Protein AF-A0A954PTA5-F1 (afdb_monomer)

Secondary structure (DSSP, 8-state):
-EEEEEE-SSS-EEEEEEE-STT-EEEEEEE-TTS---EEEEEE-TTS-EEEEEE--------TTS-------EEEEE-SSSEEEEEEEEESSSSPEEEEEEEEETT------SS---TT--SEEE-S-EEEE-SSTT-EEE-TTTS-SEEE-TT-EEEEEEEEEE--B-SB-SSEEE-TT-EEEEEEEEEES-EEEE-SSEEESSEEEEES-EEES-EEEEE-SSEEE-TT-EEEEES-EEES-EESSSB-SSEEESSEEEEES-EEE----TT-EEEEE-SSEEEEES-EEES--SSEEEEE-TT-EEEEES-EEES--SSEEEEESSEEEEES-EEES-SSEEEEESS-EEEE-S--EES-B-HHHHTTS-TT-EE-TTGGGGBPPSB--SSSS-B-PBPTT-TTTTTS----TT------S--------SS---------S-------S-S-EEEEEEE--SS-EEEEEEE-STTEEEEEEEEE--TTS----EEEEEEETT--EEEEESS-SSSSSS-SSTTS-EEEEEE-SEEEEEEEEE--S---SSS---BPPPTT-EEEEEEEEE---S-S-----TTS-PPP----------S-TT------EEEEEE-B--SSSSSS--TT--B-TT-EEEEESSSSSS--TT--EEEPPPP-TTSTTS--TTEEEEEEEPSS--EEEE---TT------S--------B-TTSPBPSS-EEEEEE-TTS-EEEEEEESSTTS-EEEEEEEETTTTEEEEPP--TTEEEEB---EE-TTS-EE--BPPPEE-TTS-EEEEEEEEPTT--PPPEEEEEETTTTEEEE-S--TT-PPPSS-EEEEEE-TTSSEEEEEE--TTSSTT--S-S-EEEEEETTT--EEE--B--TTS---EEEP-S---SGGGPEE-TTS--B-S--TTSTTTTTS-EEEEEEE--SS-EEEEEEE-SSSEEEEEEE---B-SSSSSB--EEEEEE-TTS-EEEEES---BTBTT-SSTT--EEEEEE-S-EEEEEEEEE--S---SSS--SBPPPTT-EEEEEEEETTPPPPBPSS-EEEEEE-TTS-EEEEEE--TTSSTT--S-S-EEEEEE--TTTTTTT--SEEE--S---STTSPEE-TTS--B-S--SSSTTTTTS-EEEEEEE--SS-EEEEEEE-STT-EEEEEE---B-TTS-S---EEEEEE-TTS-EEEEE----TT---TT-SSTTS--EEEE-SS-EEEEEEEEE--TT--SSS--SBPPPTT-EEEEEEEETT------

Mean predicted aligned error: 24.91 Å

Nearest PDB structures (foldseek):
  8iqe-assembly1_D  TM=3.458E-01  e=1.917E-04  Klebsiella phage VLC6
  7xyc-assembly1_A  TM=2.917E-01  e=2.002E-04  Klebsiella phage Kp7
  8iqe-assembly1_A  TM=2.679E-01  e=1.199E-03  Klebsiella phage VLC6
  7a02-assembly1_A  TM=4.044E-01  e=1.818E-01  Bacillus cereus
  7uab-assembly1_A  TM=1.790E-01  e=2.781E-02  Homo sapiens

Foldseek 3Di:
DKDKDKDPPQDKDKDKDFFAFQFKKKKKWKAQPPDQFWKKKWKADPVRHTDDMFTDDPDDDDDPDDDDDRDTTMDIDGHRGGGMMMIIIGHDPPDIGIIMMDMDIPPDDDDDDPDDDPPPAPEAEFPAEDADEDPAQVAEQAPLLPAEHEEFDAHGEYEYYHYEFENAHEAFARHYEYAANGEYEAENYEQEHAEHQYAQHYEFLYEYAHYLYEQEHGEHAHAAQHYEAAQNYDYHAELYEYEQAYYNHAHASHYEHAHHEEHELYEYEHAADAAHENYEFEHEEYEYYNYEYEHHHHQHDYEYADNYEYEYELYEAEHYAHQEPYEYLEEYEYFLYEQAHYNHAPYHYPNYYYAYPALYEGAHHDPVVVVRYDPLYHHHVCLNVQWAPFDPQPGSHTHIDGHPPRCSAQSGDQCPPHDDDDDDDDDDDDDDDQDDDDDDDDDPDDDDDDDDDAFRKDKDKDFFAQAKDKDKDFDQAFFKKKKKKKEWDCPPPDDFQKKKFKAFPVRHTQDIWRFDPDPDDPYPDGRITMDIGTGGGHMMMMIMFTADPDDDDDDDGGTTDYGGTMMMMMMTIDDPPDDDDDDDPSPPDDDDDPPPPPPDDDDDPDDDDDDWDKDKDFAWDPPPLPPDQDPVIFTAFFWKKWWPAPPPQDDDDPIDIDTQDAADVVCVVDGSRGMDMGTRDDPDDIDMHTDDDPPDDDSDDDDDPDDDPQADQVRHHDPWDKDQWEAAQVRQKIKIWTAPDPQQAFIWIWIAGNVVRGIDTQDDPVQKGFGWDGFDQPPVRDTDGDGFHKYAANVRQKIKGWMAGDPPDRGAIWIWIAGNVVRDIDTLQAAPVRDDFPWHKGHWYAANNRQKIKTKILGQRNYPQRDQSAIFIWMAGPPPSDIDTPQFADQAADAFEAEADPPQQDPVSAAECLQTFWHLHDDQQDPCSVQWTKHKYKDFFAQGKHKHKYWDDFFQKKKKKKWAAKAQPPDPDHFQKKKWKAFPVRHTDDIWRADDVPPGRHPDRSMTMDIDTHRGTDMMMMIMFGADPDDDDDDDGGTTRYGGIIIMMMMTIHPRDGHGFNHHKHDWDAYNVRQKIKIWTQGQRSHPPRNDSHIDIDMDRCPVVVVCSPDPQADEADPPQQDPVNAAECLPGAWDADDDPQDDNSNAWTKGKHKDAFAQGKHKHKYWAADFQKKKKKKWAAWAAQVRDSQQQKKKFKADPVGDTPDIWRLPDQPDDDPRYPGSRMTMDMDTHRDTDMMMMIMFGDDPDDDPDDDHGGTRHGGIIIMMMMTIHPRDHDDD

Solvent-accessible surface area (backbone atoms only — not comparable to full-atom values): 69749 Å² total; per-residue (Å²): 93,75,44,81,48,73,42,79,86,83,67,67,53,77,45,80,45,78,35,87,50,56,64,35,43,37,40,39,38,42,45,49,76,99,50,96,72,62,36,29,40,37,35,26,41,73,85,69,46,84,72,52,70,26,64,48,74,98,71,88,81,95,72,100,82,72,84,89,68,87,69,58,30,56,43,79,45,66,35,87,53,50,46,49,29,38,41,34,49,34,74,73,76,88,68,75,46,59,37,34,43,36,45,47,55,54,92,63,80,86,75,77,76,99,80,83,86,67,94,85,61,83,42,47,76,32,71,44,77,46,77,48,78,40,93,31,64,87,36,69,49,69,32,76,56,73,12,26,39,34,39,28,31,58,77,6,36,42,38,41,31,25,18,23,37,26,24,5,30,34,65,53,3,0,25,34,23,30,32,58,61,6,38,38,40,38,32,42,28,40,31,31,53,6,27,12,33,29,0,0,22,29,17,33,32,12,40,40,39,38,35,56,24,35,36,30,50,7,33,3,49,41,28,1,0,26,32,21,33,32,69,70,12,38,41,38,39,31,26,25,38,38,33,44,17,32,38,75,62,35,40,6,16,37,38,23,38,29,12,41,39,40,40,30,43,20,19,42,32,56,29,68,40,89,71,19,23,31,28,34,40,55,20,62,36,37,41,35,33,52,22,28,39,34,58,26,39,12,41,30,36,33,41,30,35,71,78,9,36,40,38,40,32,49,24,42,39,30,58,23,62,13,55,25,50,31,38,26,35,10,41,40,36,39,25,37,23,38,33,26,52,42,67,36,36,40,42,42,71,73,77,32,53,68,46,44,77,22,21,27,42,32,28,45,62,43,79,77,49,62,77,48,52,32,92,64,40,42,79,38,76,64,53,46,81,23,46,47,72,82,36,80,73,86,55,83,30,50,38,64,50,76,35,92,87,28,70,68,67,62,36,48,64,83,72,57,97,72,80,82,79,86,81,93,83,89,83,91,87,77,67,73,70,98,69,86,86,87,87,88,83,79,88,72,93,74,88,86,73,92,80,83,92,70,61,60,69,50,78,45,82,47,63,24,72,55,48,66,51,76,47,76,49,73,38,92,47,70,60,30,36,34,39,37,38,38,50,68,59,58,91,80,78,64,86,73,40,27,22,41,38,32,21,40,75,85,67,50,80,73,47,73,26,45,56,45,94,57,95,64,80,78,62,95,52,96,41,27,16,42,39,77,49,72,39,56,53,45,49,32,33,40,34,45,28,20,57,55,96,80,79,88,84,88,68,88,80,56,40,42,26,54,61,77,45,46,32,35,41,36,40,33,49,45,77,76,82,71,86,87,84,88,86,66,60,88,75,79,55,87,77,84,74,88,85,71,87,81,88,78,90,83,88,73,98,81,81,83,91,86,84,77,43,68,51,71,52,72,41,62,50,70,84,86,72,81,83,61,91,49,98,87,40,54,43,42,51,72,41,51,36,33,43,36,85,80,75,75,88,62,95,55,100,84,53,60,68,44,56,16,32,59,65,48,84,89,44,80,93,52,84,39,34,6,33,38,69,49,76,75,40,72,94,74,94,75,46,77,46,62,74,84,52,103,87,67,81,84,87,85,87,73,91,73,72,97,75,85,80,74,49,39,78,86,68,44,79,54,96,49,64,66,49,39,75,27,59,13,76,79,68,40,37,38,34,28,29,31,40,75,47,97,74,34,56,37,25,44,46,36,35,34,36,64,87,76,74,45,56,41,79,58,88,72,62,93,66,40,36,27,51,25,55,64,79,54,74,47,99,84,73,52,81,61,81,66,54,62,30,32,23,37,9,30,86,53,44,42,34,32,35,47,33,24,47,51,78,91,49,87,54,58,30,34,35,32,41,37,34,61,87,79,71,42,81,43,78,64,64,50,14,88,87,69,52,82,48,80,28,44,31,45,54,39,34,46,9,36,77,52,52,33,35,36,27,28,29,45,29,50,54,44,44,94,78,49,80,71,71,48,34,33,32,35,41,32,34,64,88,81,68,48,70,46,78,63,62,53,44,60,50,77,76,51,78,18,74,42,75,64,66,85,79,14,66,39,83,95,40,30,39,72,50,68,91,40,54,36,10,38,32,84,44,95,56,43,71,59,20,70,79,26,31,26,33,38,33,49,38,66,23,75,56,45,37,47,22,39,27,42,67,42,88,45,60,70,32,48,33,41,37,40,32,63,48,34,38,63,80,78,62,100,57,71,49,42,25,24,39,38,35,25,43,78,86,68,49,80,75,50,72,31,45,60,36,65,84,79,49,72,42,47,77,44,70,35,19,16,50,46,81,47,72,36,77,56,55,47,51,34,34,42,33,50,31,21,53,66,104,66,92,76,93,82,79,76,86,59,41,44,30,48,69,65,20,35,34,38,38,40,43,28,33,49,87,45,72,65,35,63,49,91,48,41,30,43,77,53,44,62,34,54,84,53,49,35,39,35,32,34,31,39,38,48,64,54,47,99,82,41,75,80,62,51,78,45,81,47,70,46,70,61,40,75,63,70,60,38,77,79,47,73,77,50,44,67,65,63,84,77,14,66,36,89,93,40,33,37,68,54,72,82,44,82,23,39,67,43,89,44,99,69,46,74,62,17,70,80,26,32,27,38,34,30,41,40,65,22,73,57,44,36,48,22,38,24,41,69,41,80,48,59,62,28,47,34,42,37,37,33,72,50,34,27,32,74,83,75,43,84,72,33,44,26,22,41,39,34,25,43,79,85,71,48,78,76,48,71,34,53,49,88,44,77,84,56,71,59,97,59,49,82,45,38,42,36,21,58,44,76,47,68,36,77,61,53,46,52,35,32,43,32,50,29,19,58,41,103,80,62,70,96,84,65,91,52,48,42,43,29,44,74,56,20,37,35,31,44,34,44,29,33,49,84,47,86,59,64,87,129

Radius of gyration: 40.6 Å; Cα contacts (8 Å, |Δi|>4): 3320; chains: 1; bounding box: 103×87×108 Å

pLDDT: mean 70.75, std 19.01, range [20.3, 97.56]

Sequence (1280 aa):
MSVNGTNDDGTSDFYSVEVNNAGDRGIFDVDFGSKAQEAELVLYDPNGNFVASHRDTSDGGEDPGSAKRSRDPYLDVLFPTSGIFVVEVRRTNGHPLKYRLNVSIENHSIAPGQATNDYSSGDLDIRKTITIVGAGPDTIIDAKQIDRVFDVHPGAWLDLNNLTVTGGFAAQGGGIQVRPGGTAYVRRVQLEENFANEGGGIGNEGSISVYDSAIEQNTAFGKGGAVFDSASGFTSVYRTLIDSNRTDNQFASAIRSEGWMYVFDSTITGHNQSAGVTMVEVGNFMSLRGTTISENGDNQLVEIEPGALIEVINSTIAHNTSIDAFKSFGEMRIGDSLIVGNNGSDITLAGGTLFSWGHNLLSSVSASVQSMLDPSDRIQSNAIAFLAPLADNGGPTMTLLPLDGSLAIDGGRVSGGRISEVEPNNSRLNAQSLEESPWLGQIDNTPNVPFSSSRPHVTVQGRGDGTFDYYRFTNSYDNNVFLFDIDVDRSNGNYFDSQLFVFDQFGSLIAENDDSPVADEGSTATLDSYLEVTLAAGDYVVAVGQYSSQASNGELVGAPPRAGIEYTLHVVAELHDSVWGFGGDQRGFIRPQDGDGDGVSVSDIGAIEKTNGSIEGILYLDLDQDRVRDPNEPGIEGRTVYLDRNQNGEYDLGETFVTTSGDDPSTADFIETGRYRFDGITPGTVSVSQVLTNQFVATETGFGGLERSSLREDGSESSFGSFGPSLSGDGRFVVYAQFRNAEGSEVQYLLKDRQRDVIQLLPVPEGETGVGDGTQISGDGSTLIIGEAPSISDDGNLVTYVTRPIAPAVGVADIYLYNRSKKSLTKVSVPINGTEANGDSSEPQISADGNYITFTSDASDLVSSDFNGASDVFRYEVATGALELVSVSNPAVLGGILADVEPNNTISLAQQTDNVQWSLASDGDITDSTSIPHLTVQGTGDGTFDYYAFTVSGANVRGIFDIDYGYTGVFPGSFDTELFLYDQTGTLLDLNDDAVAGDAGSDSSLDSFIDYLFTSPGTYVVAVGRFDSFPSQGGVSGNAPDYGDTYVLHLSVEGHSLSQINPASYHPSISGDGSVITFASLSSNLIENDTNGLEDVFYVALTEQEQQANFVFNHFEREPNDGLSHSQNIDVGRWSLGPSFDITESDVLPHLSVEGSGDGTFDYYSFTVANPNSRGIFDIDYGVDLLGNRYLDTELFLYDSFGSVLAQNDDSNPWVVENGSTSGLESYLEYTFTDPGTYTIAVGRFNSTGQFGGVSGNPPQPGDFYVLQVSIEGHSYSTS

Structure (mmCIF, N/CA/C/O backbone):
data_AF-A0A954PTA5-F1
#
_entry.id   AF-A0A954PTA5-F1
#
loop_
_atom_site.group_PDB
_atom_site.id
_atom_site.type_symbol
_atom_site.label_atom_id
_atom_site.label_alt_id
_atom_site.label_comp_id
_atom_site.label_asym_id
_atom_site.label_entity_id
_atom_site.label_seq_id
_atom_site.pdbx_PDB_ins_code
_atom_site.Cartn_x
_atom_site.Cartn_y
_atom_site.Cartn_z
_atom_site.occupancy
_atom_site.B_iso_or_equiv
_atom_site.auth_seq_id
_atom_site.auth_comp_id
_atom_site.auth_asym_id
_atom_site.auth_atom_id
_atom_site.pdbx_PDB_model_num
ATOM 1 N N . MET A 1 1 ? 17.386 9.111 -38.203 1.00 70.38 1 MET A N 1
ATOM 2 C CA . MET A 1 1 ? 15.907 9.186 -38.248 1.00 70.38 1 MET A CA 1
ATOM 3 C C . MET A 1 1 ? 15.409 8.140 -39.231 1.00 70.38 1 MET A C 1
ATOM 5 O O . MET A 1 1 ? 16.063 7.957 -40.251 1.00 70.38 1 MET A O 1
ATOM 9 N N . SER A 1 2 ? 14.284 7.485 -38.947 1.00 74.62 2 SER A N 1
ATOM 10 C CA . SER A 1 2 ? 13.654 6.533 -39.869 1.00 74.62 2 SER A CA 1
ATOM 11 C C . SER A 1 2 ? 12.187 6.899 -40.067 1.00 74.62 2 SER A C 1
ATOM 13 O O . SER A 1 2 ? 11.492 7.174 -39.092 1.00 74.62 2 SER A O 1
ATOM 15 N N . VAL A 1 3 ? 11.721 6.917 -41.315 1.00 76.94 3 VAL A N 1
ATOM 16 C CA . VAL A 1 3 ? 10.336 7.256 -41.665 1.00 76.94 3 VAL A CA 1
ATOM 17 C C . VAL A 1 3 ? 9.740 6.124 -42.486 1.00 76.94 3 VAL A C 1
ATOM 19 O O . VAL A 1 3 ? 10.295 5.744 -43.515 1.00 76.94 3 VAL A O 1
ATOM 22 N N . ASN A 1 4 ? 8.607 5.586 -42.038 1.00 82.06 4 ASN A N 1
ATOM 23 C CA . ASN A 1 4 ? 7.851 4.616 -42.823 1.00 82.06 4 ASN A CA 1
ATOM 24 C C . ASN A 1 4 ? 7.008 5.365 -43.864 1.00 82.06 4 ASN A C 1
ATOM 26 O O . ASN A 1 4 ? 6.295 6.310 -43.523 1.00 82.06 4 ASN A O 1
ATOM 30 N N . GLY A 1 5 ? 7.098 4.947 -45.122 1.00 76.00 5 GLY A N 1
ATOM 31 C CA . GLY A 1 5 ? 6.335 5.492 -46.239 1.00 76.00 5 GLY A CA 1
ATOM 32 C C . GLY A 1 5 ? 5.486 4.417 -46.906 1.00 76.00 5 GLY A C 1
ATOM 33 O O . GLY A 1 5 ? 5.889 3.254 -47.015 1.00 76.00 5 GLY A O 1
ATOM 34 N N . THR A 1 6 ? 4.299 4.815 -47.355 1.00 72.75 6 THR A N 1
ATOM 35 C CA . THR A 1 6 ? 3.421 3.985 -48.180 1.00 72.75 6 THR A CA 1
ATOM 36 C C . THR A 1 6 ? 3.022 4.778 -49.400 1.00 72.75 6 THR A C 1
ATOM 38 O O . THR A 1 6 ? 2.297 5.767 -49.302 1.00 72.75 6 THR A O 1
ATOM 41 N N . ASN A 1 7 ? 3.463 4.313 -50.554 1.00 65.75 7 ASN A N 1
ATOM 42 C CA . ASN A 1 7 ? 3.096 4.921 -51.806 1.00 65.75 7 ASN A CA 1
ATOM 43 C C . ASN A 1 7 ? 1.952 4.091 -52.396 1.00 65.75 7 ASN A C 1
ATOM 45 O O . ASN A 1 7 ? 2.160 3.180 -53.210 1.00 65.75 7 ASN A O 1
ATOM 49 N N . ASP A 1 8 ? 0.722 4.419 -52.004 1.00 63.78 8 ASP A N 1
ATOM 50 C CA . ASP A 1 8 ? -0.487 3.670 -52.379 1.00 63.78 8 ASP A CA 1
ATOM 51 C C . ASP A 1 8 ? -1.289 4.348 -53.512 1.00 63.78 8 ASP A C 1
ATOM 53 O O . ASP A 1 8 ? -2.107 3.700 -54.165 1.00 63.78 8 ASP A O 1
ATOM 57 N N . ASP A 1 9 ? -1.011 5.621 -53.822 1.00 61.19 9 ASP A N 1
ATOM 58 C CA . ASP A 1 9 ? -1.823 6.469 -54.720 1.00 61.19 9 ASP A CA 1
ATOM 59 C C . ASP A 1 9 ? -1.279 6.649 -56.158 1.00 61.19 9 ASP A C 1
ATOM 61 O O . ASP A 1 9 ? -1.906 7.279 -57.011 1.00 61.19 9 ASP A O 1
ATOM 65 N N . GLY A 1 10 ? -0.118 6.071 -56.453 1.00 58.75 10 GLY A N 1
ATOM 66 C CA . GLY A 1 10 ? 0.578 6.153 -57.738 1.00 58.75 10 GLY A CA 1
ATOM 67 C C . GLY A 1 10 ? 1.592 7.297 -57.879 1.00 58.75 10 GLY A C 1
ATOM 68 O O . GLY A 1 10 ? 2.151 7.429 -58.969 1.00 58.75 10 GLY A O 1
ATOM 69 N N . THR A 1 11 ? 1.845 8.113 -56.847 1.00 66.62 11 THR A N 1
ATOM 70 C CA . THR A 1 11 ? 2.705 9.315 -56.936 1.00 66.62 11 THR A CA 1
ATOM 71 C C . THR A 1 11 ? 4.119 9.109 -56.356 1.00 66.62 11 THR A C 1
ATOM 73 O O . THR A 1 11 ? 4.508 7.972 -56.104 1.00 66.62 11 THR A O 1
ATOM 76 N N . SER A 1 12 ? 4.960 10.152 -56.279 1.00 77.94 12 SER A N 1
ATOM 77 C CA . SER A 1 12 ? 6.256 10.119 -55.566 1.00 77.94 12 SER A CA 1
ATOM 78 C C . SER A 1 12 ? 6.058 10.680 -54.162 1.00 77.94 12 SER A C 1
ATOM 80 O O . SER A 1 12 ? 5.347 11.673 -54.008 1.00 77.94 12 SER A O 1
ATOM 82 N N . ASP A 1 13 ? 6.756 10.122 -53.179 1.00 81.75 13 ASP A N 1
ATOM 83 C CA . ASP A 1 13 ? 6.787 10.686 -51.831 1.00 81.75 13 ASP A CA 1
ATOM 84 C C . ASP A 1 13 ? 7.953 11.667 -51.704 1.00 81.75 13 ASP A C 1
ATOM 86 O O . ASP A 1 13 ? 9.068 11.397 -52.165 1.00 81.75 13 ASP A O 1
ATOM 90 N N . PHE A 1 14 ? 7.696 12.814 -51.077 1.00 85.25 14 PHE A N 1
ATOM 91 C CA . PHE A 1 14 ? 8.678 13.877 -50.889 1.00 85.25 14 PHE A CA 1
ATOM 92 C C . PHE A 1 14 ? 8.888 14.147 -49.402 1.00 85.25 14 PHE A C 1
ATOM 94 O O . PHE A 1 14 ? 7.934 14.379 -48.662 1.00 85.25 14 PHE A O 1
ATOM 101 N N . TYR A 1 15 ? 10.149 14.192 -48.989 1.00 86.12 15 TYR A N 1
ATOM 102 C CA . TYR A 1 15 ? 10.576 14.497 -47.630 1.00 86.12 15 TYR A CA 1
ATOM 103 C C . TYR A 1 15 ? 11.504 15.703 -47.649 1.00 86.12 15 TYR A C 1
ATOM 105 O O . TYR A 1 15 ? 12.360 15.818 -48.520 1.00 86.12 15 TYR A O 1
ATOM 113 N N . SER A 1 16 ? 11.360 16.607 -46.690 1.00 83.81 16 SER A N 1
ATOM 114 C CA . SER A 1 16 ? 12.280 17.730 -46.514 1.00 83.81 16 SER A CA 1
ATOM 115 C C . SER A 1 16 ? 13.275 17.436 -45.402 1.00 83.81 16 SER A C 1
ATOM 117 O O . SER A 1 16 ? 12.890 16.938 -44.347 1.00 83.81 16 SER A O 1
ATOM 119 N N . VAL A 1 17 ? 14.531 17.803 -45.618 1.00 81.75 17 VAL A N 1
ATOM 120 C CA . VAL A 1 17 ? 15.621 17.644 -44.661 1.00 81.75 17 VAL A CA 1
ATOM 121 C C . VAL A 1 17 ? 16.366 18.964 -44.544 1.00 81.75 17 VAL A C 1
ATOM 123 O O . VAL A 1 17 ? 16.891 19.474 -45.531 1.00 81.75 17 VAL A O 1
ATOM 126 N N . GLU A 1 18 ? 16.396 19.535 -43.346 1.00 84.44 18 GLU A N 1
ATOM 127 C CA . GLU A 1 18 ? 17.183 20.733 -43.068 1.00 84.44 18 GLU A CA 1
ATOM 128 C C . GLU A 1 18 ? 18.650 20.356 -42.848 1.00 84.44 18 GLU A C 1
ATOM 130 O O . GLU A 1 18 ? 18.962 19.367 -42.197 1.00 84.44 18 GLU A O 1
ATOM 135 N N . VAL A 1 19 ? 19.567 21.120 -43.436 1.00 81.19 19 VAL A N 1
ATOM 136 C CA . VAL A 1 19 ? 21.009 20.936 -43.256 1.00 81.19 19 VAL A CA 1
ATOM 137 C C . VAL A 1 19 ? 21.592 22.240 -42.742 1.00 81.19 19 VAL A C 1
ATOM 139 O O . VAL A 1 19 ? 21.547 23.264 -43.429 1.00 81.19 19 VAL A O 1
ATOM 142 N N . ASN A 1 20 ? 22.154 22.203 -41.536 1.00 77.38 20 ASN A N 1
ATOM 143 C CA . ASN A 1 20 ? 22.591 23.407 -40.831 1.00 77.38 20 ASN A CA 1
ATOM 144 C C . ASN A 1 20 ? 23.914 23.967 -41.366 1.00 77.38 20 ASN A C 1
ATOM 146 O O . ASN A 1 20 ? 24.062 25.189 -41.439 1.00 77.38 20 ASN A O 1
ATOM 150 N N . ASN A 1 21 ? 24.852 23.113 -41.802 1.00 76.75 21 ASN A N 1
ATOM 151 C CA . ASN A 1 21 ? 26.148 23.558 -42.314 1.00 76.75 21 ASN A CA 1
ATOM 152 C C . ASN A 1 21 ? 26.451 23.009 -43.712 1.00 76.75 21 ASN A C 1
ATOM 154 O O . ASN A 1 21 ? 26.214 21.850 -44.040 1.00 76.75 21 ASN A O 1
ATOM 158 N N . ALA A 1 22 ? 27.041 23.862 -44.549 1.00 80.38 22 ALA A N 1
ATOM 159 C CA . ALA A 1 22 ? 27.621 23.424 -45.811 1.00 80.38 22 ALA A CA 1
ATOM 160 C C . ALA A 1 22 ? 28.851 22.541 -45.536 1.00 80.38 22 ALA A C 1
ATOM 162 O O . ALA A 1 22 ? 29.755 22.951 -44.809 1.00 80.38 22 ALA A O 1
ATOM 163 N N . GLY A 1 23 ? 28.910 21.370 -46.164 1.00 79.00 23 GLY A N 1
ATOM 164 C CA . GLY A 1 23 ? 29.984 20.389 -46.026 1.00 79.00 23 GLY A CA 1
ATOM 165 C C . GLY A 1 23 ? 29.655 19.201 -45.122 1.00 79.00 23 GLY A C 1
ATOM 166 O O . GLY A 1 23 ? 30.446 18.262 -45.110 1.00 79.00 23 GLY A O 1
ATOM 167 N N . ASP A 1 24 ? 28.514 19.209 -44.424 1.00 84.12 24 ASP A N 1
ATOM 168 C CA . ASP A 1 24 ? 28.053 18.048 -43.654 1.00 84.12 24 ASP A CA 1
ATOM 169 C C . ASP A 1 24 ? 27.758 16.868 -44.595 1.00 84.12 24 ASP A C 1
ATOM 171 O O . ASP A 1 24 ? 27.324 17.046 -45.743 1.00 84.12 24 ASP A O 1
ATOM 175 N N . ARG A 1 25 ? 28.019 15.646 -44.125 1.00 84.31 25 ARG A N 1
ATOM 176 C CA . ARG A 1 25 ? 27.744 14.417 -44.873 1.00 84.31 25 ARG A CA 1
ATOM 177 C C . ARG A 1 25 ? 26.356 13.890 -44.528 1.00 84.31 25 ARG A C 1
ATOM 179 O O . ARG A 1 25 ? 26.023 13.759 -43.356 1.00 84.31 25 ARG A O 1
ATOM 186 N N . GLY A 1 26 ? 25.561 13.567 -45.540 1.00 84.12 26 GLY A N 1
ATOM 187 C CA . GLY A 1 26 ? 24.250 12.939 -45.415 1.00 84.12 26 GLY A CA 1
ATOM 188 C C . GLY A 1 26 ? 24.236 11.550 -46.037 1.00 84.12 26 GLY A C 1
ATOM 189 O O . GLY A 1 26 ? 24.679 11.374 -47.170 1.00 84.12 26 GLY A O 1
ATOM 190 N N . ILE A 1 27 ? 23.693 10.583 -45.306 1.00 84.69 27 ILE A N 1
ATOM 191 C CA . ILE A 1 27 ? 23.428 9.222 -45.753 1.00 84.69 27 ILE A CA 1
ATOM 192 C C . ILE A 1 27 ? 21.915 9.009 -45.780 1.00 84.69 27 ILE A C 1
ATOM 194 O O . ILE A 1 27 ? 21.224 9.263 -44.792 1.00 84.69 27 ILE A O 1
ATOM 198 N N . PHE A 1 28 ? 21.414 8.520 -46.907 1.00 85.81 28 PHE A N 1
ATOM 199 C CA . PHE A 1 28 ? 20.013 8.204 -47.131 1.00 85.81 28 PHE A CA 1
ATOM 200 C C . PHE A 1 28 ? 19.897 6.783 -47.667 1.00 85.81 28 PHE A C 1
ATOM 202 O O . PHE A 1 28 ? 20.555 6.441 -48.646 1.00 85.81 28 PHE A O 1
ATOM 209 N N . ASP A 1 29 ? 19.056 5.975 -47.043 1.00 83.75 29 ASP A N 1
ATOM 210 C CA . ASP A 1 29 ? 18.914 4.555 -47.347 1.00 83.75 29 ASP A CA 1
ATOM 211 C C . ASP A 1 29 ? 17.435 4.160 -47.322 1.00 83.75 29 ASP A C 1
ATOM 213 O O . ASP A 1 29 ? 16.704 4.581 -46.427 1.00 83.75 29 ASP A O 1
ATOM 217 N N . VAL A 1 30 ? 16.972 3.406 -48.318 1.00 79.88 30 VAL A N 1
ATOM 218 C CA . VAL A 1 30 ? 15.559 3.020 -48.447 1.00 79.88 30 VAL A CA 1
ATOM 219 C C . VAL A 1 30 ? 15.409 1.513 -48.310 1.00 79.88 30 VAL A C 1
ATOM 221 O O . VAL A 1 30 ? 15.626 0.786 -49.269 1.00 79.88 30 VAL A O 1
ATOM 224 N N . ASP A 1 31 ? 14.950 1.062 -47.149 1.00 78.62 31 ASP A N 1
ATOM 225 C CA . ASP A 1 31 ? 14.747 -0.354 -46.837 1.00 78.62 31 ASP A CA 1
ATOM 226 C C . ASP A 1 31 ? 13.328 -0.809 -47.235 1.00 78.62 31 ASP A C 1
ATOM 228 O O . ASP A 1 31 ? 12.325 -0.222 -46.809 1.00 78.62 31 ASP A O 1
ATOM 232 N N . PHE A 1 32 ? 13.230 -1.859 -48.055 1.00 68.62 32 PHE A N 1
ATOM 233 C CA . PHE A 1 32 ? 11.963 -2.455 -48.518 1.00 68.62 32 PHE A CA 1
ATOM 234 C C . PHE A 1 32 ? 11.561 -3.732 -47.757 1.00 68.62 32 PHE A C 1
ATOM 236 O O . PHE A 1 32 ? 10.550 -4.368 -48.086 1.00 68.62 32 PHE A O 1
ATOM 243 N N . GLY A 1 33 ? 12.328 -4.143 -46.744 1.00 64.31 33 GLY A N 1
ATOM 244 C CA . GLY A 1 33 ? 12.162 -5.429 -46.073 1.00 64.31 33 GLY A CA 1
ATOM 245 C C . GLY A 1 33 ? 12.443 -6.620 -47.004 1.00 64.31 33 GLY A C 1
ATOM 246 O O . GLY A 1 33 ? 13.304 -6.576 -47.877 1.00 64.31 33 GLY A O 1
ATOM 247 N N . SER A 1 34 ? 11.713 -7.732 -46.844 1.00 52.47 34 SER A N 1
ATOM 248 C CA . SER A 1 34 ? 11.987 -9.002 -47.550 1.00 52.47 34 SER A CA 1
ATOM 249 C C . SER A 1 34 ? 11.549 -9.061 -49.026 1.00 52.47 34 SER A C 1
ATOM 251 O O . SER A 1 34 ? 11.653 -10.118 -49.654 1.00 52.47 34 SER A O 1
ATOM 253 N N . LYS A 1 35 ? 11.050 -7.962 -49.612 1.00 54.00 35 LYS A N 1
ATOM 254 C CA . LYS A 1 35 ? 10.551 -7.931 -50.998 1.00 54.00 35 LYS A CA 1
ATOM 255 C C . LYS A 1 35 ? 11.411 -7.017 -51.866 1.00 54.00 35 LYS A C 1
ATOM 257 O O . LYS A 1 35 ? 11.454 -5.819 -51.638 1.00 54.00 35 LYS A O 1
ATOM 262 N N . ALA A 1 36 ? 12.009 -7.575 -52.920 1.00 53.69 36 ALA A N 1
ATOM 263 C CA . ALA A 1 36 ? 12.720 -6.797 -53.932 1.00 53.69 36 ALA A CA 1
ATOM 264 C C . ALA A 1 36 ? 11.741 -5.868 -54.672 1.00 53.69 36 ALA A C 1
ATOM 266 O O . ALA A 1 36 ? 10.844 -6.341 -55.379 1.00 53.69 36 ALA A O 1
ATOM 267 N N . GLN A 1 37 ? 11.896 -4.558 -54.496 1.00 62.00 37 GLN A N 1
ATOM 268 C CA . GLN A 1 37 ? 11.114 -3.532 -55.180 1.00 62.00 37 GLN A CA 1
ATOM 269 C C . GLN A 1 37 ? 12.068 -2.498 -55.774 1.00 62.00 37 GLN A C 1
ATOM 271 O O . GLN A 1 37 ? 13.000 -2.056 -55.115 1.00 62.00 37 GLN A O 1
ATOM 276 N N . GLU A 1 38 ? 11.853 -2.124 -57.035 1.00 66.19 38 GLU A N 1
ATOM 277 C CA . GLU A 1 38 ? 12.696 -1.124 -57.688 1.00 66.19 38 GLU A CA 1
ATOM 278 C C . GLU A 1 38 ? 12.190 0.289 -57.362 1.00 66.19 38 GLU A C 1
ATOM 280 O O . GLU A 1 38 ? 11.031 0.639 -57.628 1.00 66.19 38 GLU A O 1
ATOM 285 N N . ALA A 1 39 ? 13.082 1.105 -56.805 1.00 72.00 39 ALA A N 1
ATOM 286 C CA . ALA A 1 39 ? 12.859 2.516 -56.539 1.00 72.00 39 ALA A CA 1
ATOM 287 C C . ALA A 1 39 ? 14.111 3.338 -56.867 1.00 72.00 39 ALA A C 1
ATOM 289 O O . ALA A 1 39 ? 15.227 2.826 -56.993 1.00 72.00 39 ALA A O 1
ATOM 290 N N . GLU A 1 40 ? 13.914 4.640 -57.021 1.00 81.56 40 GLU A N 1
ATOM 291 C CA . GLU A 1 40 ? 14.981 5.611 -57.210 1.00 81.56 40 GLU A CA 1
ATOM 292 C C . GLU A 1 40 ? 14.887 6.674 -56.120 1.00 81.56 40 GLU A C 1
ATOM 294 O O . GLU A 1 40 ? 13.848 7.301 -55.936 1.00 81.56 40 GLU A O 1
ATOM 299 N N . LEU A 1 41 ? 15.987 6.892 -55.412 1.00 86.12 41 LEU A N 1
ATOM 300 C CA . LEU A 1 41 ? 16.117 7.975 -54.454 1.00 86.12 41 LEU A CA 1
ATOM 301 C C . LEU A 1 41 ? 16.725 9.185 -55.163 1.00 86.12 41 LEU A C 1
ATOM 303 O O . LEU A 1 41 ? 17.774 9.055 -55.797 1.00 86.12 41 LEU A O 1
ATOM 307 N N . VAL A 1 42 ? 16.094 10.354 -55.067 1.00 88.56 42 VAL A N 1
ATOM 308 C CA . VAL A 1 42 ? 16.572 11.602 -55.682 1.00 88.56 42 VAL A CA 1
ATOM 309 C C . VAL A 1 42 ? 16.646 12.709 -54.639 1.00 88.56 42 VAL A C 1
ATOM 311 O O . VAL A 1 42 ? 15.718 12.894 -53.865 1.00 88.56 42 VAL A O 1
ATOM 314 N N . LEU A 1 43 ? 17.732 13.476 -54.639 1.00 91.00 43 LEU A N 1
ATOM 315 C CA . LEU A 1 43 ? 17.954 14.599 -53.735 1.00 91.00 43 LEU A CA 1
ATOM 316 C C . LEU A 1 43 ? 17.982 15.924 -54.508 1.00 91.00 43 LEU A C 1
ATOM 318 O O . LEU A 1 43 ? 18.664 16.042 -55.532 1.00 91.00 43 LEU A O 1
ATOM 322 N N . TYR A 1 44 ? 17.286 16.928 -53.983 1.00 89.75 44 TYR A N 1
ATOM 323 C CA . TYR A 1 44 ? 17.175 18.283 -54.520 1.00 89.75 44 TYR A CA 1
ATOM 324 C C . TYR A 1 44 ? 17.705 19.329 -53.537 1.00 89.75 44 TYR A C 1
ATOM 326 O O . TYR A 1 44 ? 17.510 19.198 -52.331 1.00 89.75 44 TYR A O 1
ATOM 334 N N . ASP A 1 45 ? 18.347 20.378 -54.057 1.00 87.56 45 ASP A N 1
ATOM 335 C CA . ASP A 1 45 ? 18.827 21.524 -53.281 1.00 87.56 45 ASP A CA 1
ATOM 336 C C . ASP A 1 45 ? 17.671 22.472 -52.882 1.00 87.56 45 ASP A C 1
ATOM 338 O O . ASP A 1 45 ? 16.563 22.350 -53.415 1.00 87.56 45 ASP A O 1
ATOM 342 N N . PRO A 1 46 ? 17.907 23.462 -51.995 1.00 85.06 46 PRO A N 1
ATOM 343 C CA . PRO A 1 46 ? 16.868 24.409 -51.568 1.00 85.06 46 PRO A CA 1
ATOM 344 C C . PRO A 1 46 ? 16.258 25.272 -52.685 1.00 85.06 46 PRO A C 1
ATOM 346 O O . PRO A 1 46 ? 15.222 25.903 -52.485 1.00 85.06 46 PRO A O 1
ATOM 349 N N . ASN A 1 47 ? 16.884 25.325 -53.863 1.00 85.12 47 ASN A N 1
ATOM 350 C CA . ASN A 1 47 ? 16.363 26.020 -55.040 1.00 85.12 47 ASN A CA 1
ATOM 351 C C . ASN A 1 47 ? 15.617 25.067 -55.996 1.00 85.12 47 ASN A C 1
ATOM 353 O O . ASN A 1 47 ? 15.190 25.493 -57.071 1.00 85.12 47 ASN A O 1
ATOM 357 N N . GLY A 1 48 ? 15.470 23.791 -55.625 1.00 81.88 48 GLY A N 1
ATOM 358 C CA . GLY A 1 48 ? 14.838 22.747 -56.425 1.00 81.88 48 GLY A CA 1
ATOM 359 C C . GLY A 1 48 ? 15.729 22.167 -57.528 1.00 81.88 48 GLY A C 1
ATOM 360 O O . GLY A 1 48 ? 15.219 21.496 -58.427 1.00 81.88 48 GLY A O 1
ATOM 361 N N . ASN A 1 49 ? 17.044 22.412 -57.511 1.00 87.81 49 ASN A N 1
ATOM 362 C CA . ASN A 1 49 ? 17.963 21.804 -58.474 1.00 87.81 49 ASN A CA 1
ATOM 363 C C . ASN A 1 49 ? 18.335 20.385 -58.046 1.00 87.81 49 ASN A C 1
ATOM 365 O O . ASN A 1 49 ? 18.511 20.103 -56.866 1.00 87.81 49 ASN A O 1
ATOM 369 N N . PHE A 1 50 ? 18.514 19.494 -59.018 1.00 89.25 50 PHE A N 1
ATOM 370 C CA . PHE A 1 50 ? 19.001 18.137 -58.779 1.00 89.25 50 PHE A CA 1
ATOM 371 C C . PHE A 1 50 ? 20.412 18.145 -58.169 1.00 89.25 50 PHE A C 1
ATOM 373 O O . PHE A 1 50 ? 21.312 18.794 -58.707 1.00 89.25 50 PHE A O 1
ATOM 380 N N . VAL A 1 51 ? 20.604 17.379 -57.094 1.00 86.31 51 VAL A N 1
ATOM 381 C CA . VAL A 1 51 ? 21.895 17.191 -56.416 1.00 86.31 51 VAL A CA 1
ATOM 382 C C . VAL A 1 51 ? 22.479 15.831 -56.773 1.00 86.31 51 VAL A C 1
ATOM 384 O O . VAL A 1 51 ? 23.563 15.758 -57.351 1.00 86.31 51 VAL A O 1
ATOM 38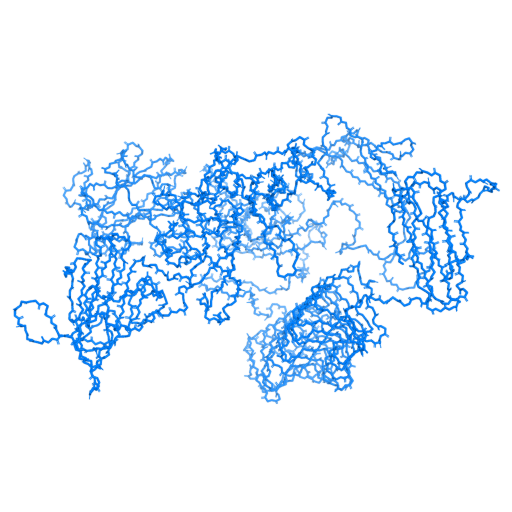7 N N . ALA A 1 52 ? 21.761 14.756 -56.450 1.00 84.44 52 ALA A N 1
ATOM 388 C CA . ALA A 1 52 ? 22.199 13.391 -56.707 1.00 84.44 52 ALA A CA 1
ATOM 389 C C . ALA A 1 52 ? 21.008 12.424 -56.725 1.00 84.44 52 ALA A C 1
ATOM 391 O O . ALA A 1 52 ? 19.936 12.735 -56.210 1.00 84.44 52 ALA A O 1
ATOM 392 N N . SER A 1 53 ? 21.197 11.244 -57.309 1.00 87.00 53 SER A N 1
ATOM 393 C CA . SER A 1 53 ? 20.218 10.160 -57.250 1.00 87.00 53 SER A CA 1
ATOM 394 C C . SER A 1 53 ? 20.891 8.802 -57.261 1.00 87.00 53 SER A C 1
ATOM 396 O O . SER A 1 53 ? 21.925 8.631 -57.910 1.00 87.00 53 SER A O 1
ATOM 398 N N . HIS A 1 54 ? 20.254 7.829 -56.622 1.00 81.94 54 HIS A N 1
ATOM 399 C CA . HIS A 1 54 ? 20.626 6.427 -56.713 1.00 81.94 54 HIS A CA 1
ATOM 400 C C . HIS A 1 54 ? 19.405 5.607 -57.124 1.00 81.94 54 HIS A C 1
ATOM 402 O O . HIS A 1 54 ? 18.359 5.662 -56.481 1.00 81.94 54 HIS A O 1
ATOM 408 N N . ARG A 1 55 ? 19.550 4.836 -58.201 1.00 71.00 55 ARG A N 1
ATOM 409 C CA . ARG A 1 55 ? 18.534 3.916 -58.713 1.00 71.00 55 ARG A CA 1
ATOM 410 C C . ARG A 1 55 ? 19.080 2.502 -58.624 1.00 71.00 55 ARG A C 1
ATOM 412 O O . ARG A 1 55 ? 20.195 2.262 -59.090 1.00 71.00 55 ARG A O 1
ATOM 419 N N . ASP A 1 56 ? 18.305 1.586 -58.057 1.00 65.75 56 ASP A N 1
ATOM 420 C CA . ASP A 1 56 ? 18.643 0.169 -58.157 1.00 65.75 56 ASP A CA 1
ATOM 421 C C . ASP A 1 56 ? 18.430 -0.296 -59.609 1.00 65.75 56 ASP A C 1
ATOM 423 O O . ASP A 1 56 ? 17.363 -0.098 -60.191 1.00 65.75 56 ASP A O 1
ATOM 427 N N . THR A 1 57 ? 19.484 -0.821 -60.235 1.00 51.53 57 THR A N 1
ATOM 428 C CA . THR A 1 57 ? 19.446 -1.342 -61.610 1.00 51.53 57 THR A CA 1
ATOM 429 C C . THR A 1 57 ? 19.814 -2.814 -61.549 1.00 51.53 57 THR A C 1
ATOM 431 O O . THR A 1 57 ? 20.955 -3.200 -61.288 1.00 51.53 57 THR A O 1
ATOM 434 N N . SER A 1 58 ? 18.789 -3.643 -61.706 1.00 49.91 58 SER A N 1
ATOM 435 C CA . SER A 1 58 ? 18.834 -5.093 -61.597 1.00 49.91 58 SER A CA 1
ATOM 436 C C . SER A 1 58 ? 19.396 -5.747 -62.875 1.00 49.91 58 SER A C 1
ATOM 438 O O . SER A 1 58 ? 18.811 -6.676 -63.423 1.00 49.91 58 SER A O 1
ATOM 440 N N . ASP A 1 59 ? 20.552 -5.302 -63.380 1.00 39.22 59 ASP A N 1
ATOM 441 C CA . ASP A 1 59 ? 21.160 -5.851 -64.602 1.00 39.22 59 ASP A CA 1
ATOM 442 C C . ASP A 1 59 ? 22.703 -5.965 -64.575 1.00 39.22 59 ASP A C 1
ATOM 444 O O . ASP A 1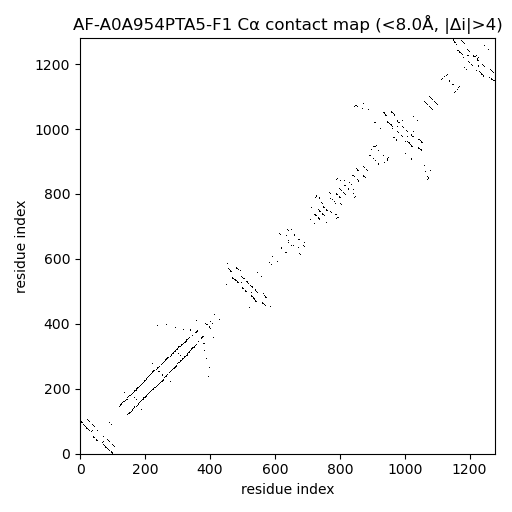 59 ? 23.441 -5.193 -65.173 1.00 39.22 59 ASP A O 1
ATOM 448 N N . GLY A 1 60 ? 23.177 -7.051 -63.943 1.00 34.97 60 GLY A N 1
ATOM 449 C CA . GLY A 1 60 ? 24.169 -7.996 -64.497 1.00 34.97 60 GLY A CA 1
ATOM 450 C C . GLY A 1 60 ? 25.648 -7.591 -64.682 1.00 34.97 60 GLY A C 1
ATOM 451 O O . GLY A 1 60 ? 26.009 -6.894 -65.625 1.00 34.97 60 GLY A O 1
ATOM 452 N N . GLY A 1 61 ? 26.543 -8.231 -63.913 1.00 28.72 61 GLY A N 1
ATOM 453 C CA . GLY A 1 61 ? 27.977 -8.366 -64.226 1.00 28.72 61 GLY A CA 1
ATOM 454 C C . GLY A 1 61 ? 28.715 -9.289 -63.242 1.00 28.72 61 GLY A C 1
ATOM 455 O O . GLY A 1 61 ? 28.676 -9.056 -62.043 1.00 28.72 61 GLY A O 1
ATOM 456 N N . GLU A 1 62 ? 29.333 -10.357 -63.754 1.00 42.88 62 GLU A N 1
ATOM 457 C CA . GLU A 1 62 ? 29.906 -11.514 -63.038 1.00 42.88 62 GLU A CA 1
ATOM 458 C C . GLU A 1 62 ? 31.053 -11.198 -62.049 1.00 42.88 62 GLU A C 1
ATOM 460 O O . GLU A 1 62 ? 32.068 -10.635 -62.452 1.00 42.88 62 GLU A O 1
ATOM 465 N N . ASP A 1 63 ? 30.950 -11.688 -60.803 1.00 32.22 63 ASP A N 1
ATOM 466 C CA . ASP A 1 63 ? 32.102 -12.080 -59.965 1.00 32.22 63 ASP A CA 1
ATOM 467 C C . ASP A 1 63 ? 31.673 -13.168 -58.944 1.00 32.22 63 ASP A C 1
ATOM 469 O O . ASP A 1 63 ? 30.787 -12.921 -58.118 1.00 32.22 63 ASP A O 1
ATOM 473 N N . PRO A 1 64 ? 32.207 -14.406 -58.993 1.00 40.16 64 PRO A N 1
ATOM 474 C CA . PRO A 1 64 ? 31.800 -15.481 -58.095 1.00 40.16 64 PRO A CA 1
ATOM 475 C C . PRO A 1 64 ? 32.605 -15.403 -56.791 1.00 40.16 64 PRO A C 1
ATOM 477 O O . PRO A 1 64 ? 33.607 -16.096 -56.625 1.00 40.16 64 PRO A O 1
ATOM 480 N N . GLY A 1 65 ? 32.168 -14.556 -55.855 1.00 32.56 65 GLY A N 1
ATOM 481 C CA . GLY A 1 65 ? 32.846 -14.438 -54.558 1.00 32.56 65 GLY A CA 1
ATOM 482 C C . GLY A 1 65 ? 32.120 -13.706 -53.429 1.00 32.56 65 GLY A C 1
ATOM 483 O O . GLY A 1 65 ? 32.591 -13.779 -52.298 1.00 32.56 65 GLY A O 1
ATOM 484 N N . SER A 1 66 ? 30.985 -13.042 -53.660 1.00 31.16 66 SER A N 1
ATOM 485 C CA . SER A 1 66 ? 30.256 -12.340 -52.594 1.00 31.16 66 SER A CA 1
ATOM 486 C C . SER A 1 66 ? 28.802 -12.799 -52.496 1.00 31.16 66 SER A C 1
ATOM 488 O O . SER A 1 66 ? 28.080 -12.926 -53.486 1.00 31.16 66 SER A O 1
ATOM 490 N N . ALA A 1 67 ? 28.378 -13.105 -51.270 1.00 31.92 67 ALA A N 1
ATOM 491 C CA . ALA A 1 67 ? 27.007 -13.467 -50.955 1.00 31.92 67 ALA A CA 1
ATOM 492 C C . ALA A 1 67 ? 26.061 -12.308 -51.308 1.00 31.92 67 ALA A C 1
ATOM 494 O O . ALA A 1 67 ? 26.280 -11.160 -50.921 1.00 31.92 67 ALA A O 1
ATOM 495 N N . LYS A 1 68 ? 25.011 -12.635 -52.063 1.00 35.72 68 LYS A N 1
ATOM 496 C CA . LYS A 1 68 ? 23.931 -11.741 -52.483 1.00 35.72 68 LYS A CA 1
ATOM 497 C C . LYS A 1 68 ? 23.305 -11.035 -51.270 1.00 35.72 68 LYS A C 1
ATOM 499 O O . LYS A 1 68 ? 22.703 -11.702 -50.435 1.00 35.72 68 LYS A O 1
ATOM 504 N N . ARG A 1 69 ? 23.379 -9.704 -51.216 1.00 39.06 69 ARG A N 1
ATOM 505 C CA . ARG A 1 69 ? 22.455 -8.859 -50.442 1.00 39.06 69 ARG A CA 1
ATOM 506 C C . ARG A 1 69 ? 21.667 -7.990 -51.423 1.00 39.06 69 ARG A C 1
ATOM 508 O O . ARG A 1 69 ? 22.248 -7.485 -52.384 1.00 39.06 69 ARG A O 1
ATOM 515 N N . SER A 1 70 ? 20.355 -7.914 -51.201 1.00 44.03 70 SER A N 1
ATOM 516 C CA . SER A 1 70 ? 19.411 -6.987 -51.842 1.00 44.03 70 SER A CA 1
ATOM 517 C C . SER A 1 70 ? 20.029 -5.587 -51.933 1.00 44.03 70 SER A C 1
ATOM 519 O O . SER A 1 70 ? 20.648 -5.152 -50.964 1.00 44.03 70 SER A O 1
ATOM 521 N N . ARG A 1 71 ? 19.956 -4.920 -53.089 1.00 57.19 71 ARG A N 1
ATOM 522 C CA . ARG A 1 71 ? 20.552 -3.591 -53.290 1.00 57.19 71 ARG A CA 1
ATOM 523 C C . ARG A 1 71 ? 19.481 -2.515 -53.186 1.00 57.19 71 ARG A C 1
ATOM 525 O O . ARG A 1 71 ? 18.979 -2.012 -54.180 1.00 57.19 71 ARG A O 1
ATOM 532 N N . ASP A 1 72 ? 19.187 -2.152 -51.956 1.00 68.06 72 ASP A N 1
ATOM 533 C CA . ASP A 1 72 ? 18.342 -1.014 -51.631 1.00 68.06 72 ASP A CA 1
ATOM 534 C C . ASP A 1 72 ? 18.978 0.308 -52.141 1.00 68.06 72 ASP A C 1
ATOM 536 O O . ASP A 1 72 ? 20.211 0.438 -52.160 1.00 68.06 72 ASP A O 1
ATOM 540 N N . PRO A 1 73 ? 18.194 1.290 -52.633 1.00 73.81 73 PRO A N 1
ATOM 541 C CA . PRO A 1 73 ? 18.707 2.588 -53.053 1.00 73.81 73 PRO A CA 1
ATOM 542 C C . PRO A 1 73 ? 19.374 3.330 -51.893 1.00 73.81 73 PRO A C 1
ATOM 544 O O . PRO A 1 73 ? 18.729 3.666 -50.903 1.00 73.81 73 PRO A O 1
ATOM 547 N N . TYR A 1 74 ? 20.655 3.648 -52.078 1.00 81.75 74 TYR A N 1
ATOM 548 C CA . TYR A 1 74 ? 21.507 4.262 -51.065 1.00 81.75 74 TYR A CA 1
ATOM 549 C C . TYR A 1 74 ? 22.218 5.495 -51.625 1.00 81.75 74 TYR A C 1
ATOM 551 O O . TYR A 1 74 ? 22.811 5.453 -52.706 1.00 81.75 74 TYR A O 1
ATOM 559 N N . LEU A 1 75 ? 22.202 6.596 -50.883 1.00 80.94 75 LEU A N 1
ATOM 560 C CA . LEU A 1 75 ? 22.854 7.840 -51.259 1.00 80.94 75 LEU A CA 1
ATOM 561 C C . LEU A 1 75 ? 23.736 8.351 -50.122 1.00 80.94 75 LEU A C 1
ATOM 563 O O . LEU A 1 75 ? 23.280 8.526 -49.001 1.00 80.94 75 LEU A O 1
ATOM 567 N N . ASP A 1 76 ? 24.988 8.648 -50.448 1.00 85.12 76 ASP A N 1
ATOM 568 C CA . ASP A 1 76 ? 25.979 9.223 -49.542 1.00 85.12 76 ASP A CA 1
ATOM 569 C C . ASP A 1 76 ? 26.537 10.492 -50.186 1.00 85.12 76 ASP A C 1
ATOM 571 O O . ASP A 1 76 ? 27.160 10.446 -51.252 1.00 85.12 76 ASP A O 1
ATOM 575 N N . VAL A 1 77 ? 26.214 11.639 -49.597 1.00 84.50 77 VAL A N 1
ATOM 576 C CA . VAL A 1 77 ? 26.426 12.963 -50.187 1.00 84.50 77 VAL A CA 1
ATOM 577 C C . VAL A 1 77 ? 27.075 13.911 -49.195 1.00 84.50 77 VAL A C 1
ATOM 579 O O . VAL A 1 77 ? 26.814 13.863 -48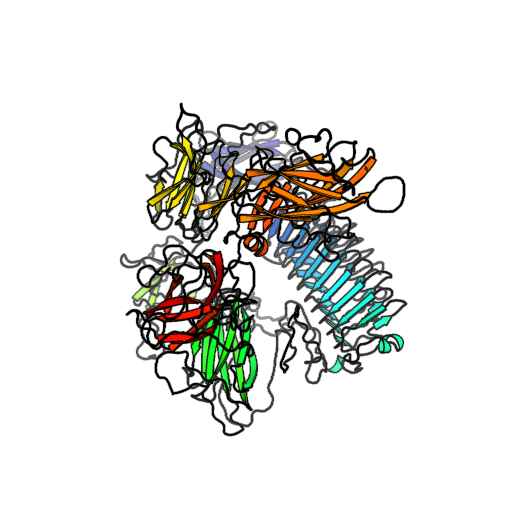.003 1.00 84.50 77 VAL A O 1
ATOM 582 N N . LEU A 1 78 ? 27.879 14.838 -49.709 1.00 86.69 78 LEU A N 1
ATOM 583 C CA . LEU A 1 78 ? 28.325 16.018 -48.971 1.00 86.69 78 LEU A CA 1
ATOM 584 C C . LEU A 1 78 ? 27.475 17.208 -49.413 1.00 86.69 78 LEU A C 1
ATOM 586 O O . LEU A 1 78 ? 27.446 17.530 -50.606 1.00 86.69 78 LEU A O 1
ATOM 590 N N . PHE A 1 79 ? 26.782 17.860 -48.480 1.00 85.38 79 PHE A N 1
ATOM 591 C CA . PHE A 1 79 ? 25.885 18.962 -48.819 1.00 85.38 79 PHE A CA 1
ATOM 592 C C . PHE A 1 79 ? 26.682 20.217 -49.204 1.00 85.38 79 PHE A C 1
ATOM 594 O O . PHE A 1 79 ? 27.490 20.703 -48.415 1.00 85.38 79 PHE A O 1
ATOM 601 N N . PRO A 1 80 ? 26.473 20.800 -50.396 1.00 77.94 80 PRO A N 1
ATOM 602 C CA . PRO A 1 80 ? 27.272 21.938 -50.859 1.00 77.94 80 PRO A CA 1
ATOM 603 C C . PRO A 1 80 ? 26.887 23.272 -50.196 1.00 77.94 80 PRO A C 1
ATOM 605 O O . PRO A 1 80 ? 27.656 24.232 -50.257 1.00 77.94 80 PRO A O 1
ATOM 608 N N . THR A 1 81 ? 25.700 23.352 -49.594 1.00 81.88 81 THR A N 1
ATOM 609 C CA . THR A 1 81 ? 25.128 24.543 -48.950 1.00 81.88 81 THR A CA 1
ATOM 610 C C . THR A 1 81 ? 24.295 24.124 -47.745 1.00 81.88 81 THR A C 1
ATOM 612 O O . THR A 1 81 ? 23.777 23.012 -47.739 1.00 81.88 81 THR A O 1
ATOM 615 N N . SER A 1 82 ? 24.111 25.011 -46.767 1.00 82.00 82 SER A N 1
ATOM 616 C CA . SER A 1 82 ? 23.064 24.843 -45.754 1.00 82.00 82 SER A CA 1
ATOM 617 C C . SER A 1 82 ? 21.685 25.207 -46.321 1.00 82.00 82 SER A C 1
ATOM 619 O O . SER A 1 82 ? 21.585 25.926 -47.321 1.00 82.00 82 SER A O 1
ATOM 621 N N . GLY A 1 83 ? 20.622 24.704 -45.699 1.00 81.50 83 GLY A N 1
ATOM 622 C CA . GLY A 1 83 ? 19.232 24.934 -46.092 1.00 81.50 83 GLY A CA 1
ATOM 623 C C . GLY A 1 83 ? 18.417 23.644 -46.180 1.00 81.50 83 GLY A C 1
ATOM 624 O O . GLY A 1 83 ? 18.896 22.568 -45.837 1.00 81.50 83 GLY A O 1
ATOM 625 N N . ILE A 1 84 ? 17.170 23.759 -46.639 1.00 86.31 84 ILE A N 1
ATOM 626 C CA . ILE A 1 84 ? 16.240 22.628 -46.741 1.00 86.31 84 ILE A CA 1
ATOM 627 C C . ILE A 1 84 ? 16.434 21.911 -48.079 1.00 86.31 84 ILE A C 1
ATOM 629 O O . ILE A 1 84 ? 16.133 22.467 -49.133 1.00 86.31 84 ILE A O 1
ATOM 633 N N . PHE A 1 85 ? 16.907 20.672 -48.033 1.00 88.44 85 PHE A N 1
ATOM 634 C CA . PHE A 1 85 ? 16.975 19.760 -49.170 1.00 88.44 85 PHE A CA 1
ATOM 635 C C . PHE A 1 85 ? 15.699 18.924 -49.248 1.00 88.44 85 PHE A C 1
ATOM 637 O O . PHE A 1 85 ? 15.057 18.657 -48.233 1.00 88.44 85 PHE A O 1
ATOM 644 N N . VAL A 1 86 ? 15.325 18.496 -50.451 1.00 89.62 86 VAL A N 1
ATOM 645 C CA . VAL A 1 86 ? 14.153 17.636 -50.659 1.00 89.62 86 VAL A CA 1
ATOM 646 C C . VAL A 1 86 ? 14.604 16.277 -51.169 1.00 89.62 86 VAL A C 1
ATOM 648 O O . VAL A 1 86 ? 15.286 16.183 -52.187 1.00 89.62 86 VAL A O 1
ATOM 651 N N . VAL A 1 87 ? 14.213 15.229 -50.458 1.00 89.19 87 VAL A N 1
ATOM 652 C CA . VAL A 1 87 ? 14.405 13.829 -50.816 1.00 89.19 87 VAL A CA 1
ATOM 653 C C . VAL A 1 87 ? 13.122 13.330 -51.464 1.00 89.19 87 VAL A C 1
ATOM 655 O O . VAL A 1 87 ? 12.062 13.343 -50.847 1.00 89.19 87 VAL A O 1
ATOM 658 N N . GLU A 1 88 ? 13.209 12.885 -52.706 1.00 89.06 88 GLU A N 1
ATOM 659 C CA . GLU A 1 88 ? 12.117 12.246 -53.426 1.00 89.06 88 GLU A CA 1
ATOM 660 C C . GLU A 1 88 ? 12.380 10.741 -53.520 1.00 89.06 88 GLU A C 1
ATOM 662 O O . GLU A 1 88 ? 13.415 10.316 -54.040 1.00 89.06 88 GLU A O 1
ATOM 667 N N . VAL A 1 89 ? 11.423 9.937 -53.055 1.00 85.31 89 VAL A N 1
ATOM 668 C CA . VAL A 1 89 ? 11.410 8.487 -53.269 1.00 85.31 89 VAL A CA 1
ATOM 669 C C . VAL A 1 89 ? 10.518 8.204 -54.474 1.00 85.31 89 VAL A C 1
ATOM 671 O O . VAL A 1 89 ? 9.289 8.303 -54.417 1.00 85.31 89 VAL A O 1
ATOM 674 N N . ARG A 1 90 ? 11.155 7.896 -55.606 1.00 76.12 90 ARG A N 1
ATOM 675 C CA . ARG A 1 90 ? 10.506 7.654 -56.896 1.00 76.12 90 ARG A CA 1
ATOM 676 C C . ARG A 1 90 ? 10.249 6.181 -57.139 1.00 76.12 90 ARG A C 1
ATOM 678 O O . ARG A 1 90 ? 11.128 5.335 -56.987 1.00 76.12 90 ARG A O 1
ATOM 685 N N . ARG A 1 91 ? 9.066 5.897 -57.676 1.00 72.25 91 ARG A N 1
ATOM 686 C CA . ARG A 1 91 ? 8.709 4.588 -58.233 1.00 72.25 91 ARG A CA 1
ATOM 687 C C . ARG A 1 91 ? 9.366 4.370 -59.594 1.00 72.25 91 ARG A C 1
ATOM 689 O O . ARG A 1 91 ? 9.412 5.295 -60.406 1.00 72.25 91 ARG A O 1
ATOM 696 N N . THR A 1 92 ? 9.747 3.129 -59.907 1.00 64.56 92 THR A N 1
ATOM 697 C CA . THR A 1 92 ? 10.165 2.760 -61.273 1.00 64.56 92 THR A CA 1
ATOM 698 C C . THR A 1 92 ? 9.221 1.770 -61.974 1.00 64.56 92 THR A C 1
ATOM 700 O O . THR A 1 92 ? 9.076 1.896 -63.188 1.00 64.56 92 THR A O 1
ATOM 703 N N . ASN A 1 93 ? 8.492 0.888 -61.254 1.00 60.72 93 ASN A N 1
ATOM 704 C CA . ASN A 1 93 ? 7.770 -0.256 -61.871 1.00 60.72 93 ASN A CA 1
ATOM 705 C C . ASN A 1 93 ? 6.267 -0.460 -61.526 1.00 60.72 93 ASN A C 1
ATOM 707 O O . ASN A 1 93 ? 5.701 -1.495 -61.867 1.00 60.72 93 ASN A O 1
ATOM 711 N N . GLY A 1 94 ? 5.571 0.503 -60.907 1.00 55.97 94 GLY A N 1
ATOM 712 C CA . GLY A 1 94 ? 4.090 0.516 -60.861 1.00 55.97 94 GLY A CA 1
ATOM 713 C C . GLY A 1 94 ? 3.381 -0.389 -59.834 1.00 55.97 94 GLY A C 1
ATOM 714 O O . GLY A 1 94 ? 2.157 -0.496 -59.883 1.00 55.97 94 GLY A O 1
ATOM 715 N N . HIS A 1 95 ? 4.098 -0.998 -58.887 1.00 58.28 95 HIS A N 1
ATOM 716 C CA . HIS A 1 95 ? 3.506 -1.660 -57.714 1.00 58.28 95 HIS A CA 1
ATOM 717 C C . HIS A 1 95 ? 3.431 -0.701 -56.503 1.00 58.28 95 HIS A C 1
ATOM 719 O O . HIS A 1 95 ? 4.178 0.284 -56.475 1.00 58.28 95 HIS A O 1
ATOM 725 N N . PRO A 1 96 ? 2.530 -0.931 -55.523 1.00 59.19 96 PRO A N 1
ATOM 726 C CA . PRO A 1 96 ? 2.525 -0.183 -54.263 1.00 59.19 96 PRO A CA 1
ATOM 727 C C . PRO A 1 96 ? 3.847 -0.401 -53.521 1.00 59.19 96 PRO A C 1
ATOM 729 O O . PRO A 1 96 ? 4.257 -1.552 -53.348 1.00 59.19 96 PRO A O 1
ATOM 732 N N . LEU A 1 97 ? 4.505 0.688 -53.112 1.00 68.44 97 LEU A N 1
ATOM 733 C CA . LEU A 1 97 ? 5.767 0.630 -52.375 1.00 68.44 97 LEU A CA 1
ATOM 734 C C . LEU A 1 97 ? 5.491 0.823 -50.885 1.00 68.44 97 LEU A C 1
ATOM 736 O O . LEU A 1 97 ? 4.953 1.856 -50.490 1.00 68.44 97 LEU A O 1
ATOM 740 N N . LYS A 1 98 ? 5.892 -0.148 -50.064 1.00 75.06 98 LYS A N 1
ATOM 741 C CA . LYS A 1 98 ? 6.060 0.047 -48.619 1.00 75.06 98 LYS A CA 1
ATOM 742 C C . LYS A 1 98 ? 7.548 0.058 -48.338 1.00 75.06 98 LYS A C 1
ATOM 744 O O . LYS A 1 98 ? 8.228 -0.893 -48.715 1.00 75.06 98 LYS A O 1
ATOM 749 N N . TYR A 1 99 ? 8.033 1.116 -47.710 1.00 79.88 99 TYR A N 1
ATOM 750 C CA . TYR A 1 99 ? 9.456 1.279 -47.451 1.00 79.88 99 TYR A CA 1
ATOM 751 C C . TYR A 1 99 ? 9.703 2.024 -46.145 1.00 79.88 99 TYR A C 1
ATOM 753 O O . TYR A 1 99 ? 8.825 2.709 -45.614 1.00 79.88 99 TYR A O 1
ATOM 761 N N . ARG A 1 100 ? 10.930 1.913 -45.648 1.00 82.94 100 ARG A N 1
ATOM 762 C CA . ARG A 1 100 ? 11.465 2.719 -44.559 1.00 82.94 100 ARG A CA 1
ATOM 763 C C . ARG A 1 100 ? 12.629 3.542 -45.093 1.00 82.94 100 ARG A C 1
ATOM 765 O O . ARG A 1 100 ? 13.642 2.991 -45.503 1.00 82.94 100 ARG A O 1
ATOM 772 N N . LEU A 1 101 ? 12.487 4.864 -45.086 1.00 82.81 101 LEU A N 1
ATOM 773 C CA . LEU A 1 101 ? 13.572 5.787 -45.408 1.00 82.81 101 LEU A CA 1
ATOM 774 C C . LEU A 1 101 ? 14.384 6.060 -44.139 1.00 82.81 101 LEU A C 1
ATOM 776 O O . LEU A 1 101 ? 13.883 6.673 -43.195 1.00 82.81 101 LEU A O 1
ATOM 780 N N . ASN A 1 102 ? 15.636 5.624 -44.126 1.00 81.38 102 ASN A N 1
ATOM 781 C CA . ASN A 1 102 ? 16.624 5.913 -43.099 1.00 81.38 102 ASN A CA 1
ATOM 782 C C . ASN A 1 102 ? 17.461 7.124 -43.530 1.00 81.38 102 ASN A C 1
ATOM 784 O O . ASN A 1 102 ? 18.012 7.155 -44.628 1.00 81.38 102 ASN A O 1
ATOM 788 N N . VAL A 1 103 ? 17.564 8.126 -42.657 1.00 82.62 103 VAL A N 1
ATOM 789 C CA . VAL A 1 103 ? 18.337 9.353 -42.890 1.00 82.62 103 VAL A CA 1
ATOM 790 C C . VAL A 1 103 ? 19.305 9.578 -41.736 1.00 82.62 103 VAL A C 1
ATOM 792 O O . VAL A 1 103 ? 18.902 9.587 -40.566 1.00 82.62 103 VAL A O 1
ATOM 795 N N . SER A 1 104 ? 20.572 9.798 -42.072 1.00 79.50 104 SER A N 1
ATOM 796 C CA . SER A 1 104 ? 21.641 10.171 -41.149 1.00 79.50 104 SER A CA 1
ATOM 797 C C . SER A 1 104 ? 22.390 11.381 -41.698 1.00 79.50 104 SER A C 1
ATOM 799 O O . SER A 1 104 ? 22.716 11.409 -42.878 1.00 79.50 104 SER A O 1
ATOM 801 N N . ILE A 1 105 ? 22.648 12.393 -40.872 1.00 79.31 105 ILE A N 1
ATOM 802 C CA . ILE A 1 105 ? 23.397 13.592 -41.268 1.00 79.31 105 ILE A CA 1
ATOM 803 C C . ILE A 1 105 ? 24.416 13.892 -40.177 1.00 79.31 105 ILE A C 1
ATOM 805 O O . ILE A 1 105 ? 24.063 13.991 -39.001 1.00 79.31 105 ILE A O 1
ATOM 809 N N . GLU A 1 106 ? 25.678 14.032 -40.564 1.00 71.94 106 GLU A N 1
ATOM 810 C CA . GLU A 1 106 ? 26.751 14.436 -39.661 1.00 71.94 106 GLU A CA 1
ATOM 811 C C . GLU A 1 106 ? 26.468 15.838 -39.096 1.00 71.94 106 GLU A C 1
ATOM 813 O O . GLU A 1 106 ? 26.044 16.736 -39.816 1.00 71.94 106 GLU A O 1
ATOM 818 N N . ASN A 1 107 ? 26.703 16.024 -37.793 1.00 59.88 107 ASN A N 1
ATOM 819 C CA . ASN A 1 107 ? 26.546 17.298 -37.075 1.00 59.88 107 ASN A CA 1
ATOM 820 C C . ASN A 1 107 ? 25.131 17.916 -37.090 1.00 59.88 107 ASN A C 1
ATOM 822 O O . ASN A 1 107 ? 24.973 19.096 -36.764 1.00 59.88 107 ASN A O 1
ATOM 826 N N . HIS A 1 108 ? 24.090 17.145 -37.420 1.00 54.09 108 HIS A N 1
ATOM 827 C CA . HIS A 1 108 ? 22.715 17.628 -37.338 1.00 54.09 108 HIS A CA 1
ATOM 828 C C . HIS A 1 108 ? 22.234 17.637 -35.881 1.00 54.09 108 HIS A C 1
ATOM 830 O O . HIS A 1 108 ? 22.059 16.589 -35.261 1.00 54.09 108 HIS A O 1
ATOM 836 N N . SER A 1 109 ? 22.001 18.828 -35.325 1.00 48.56 109 SER A N 1
ATOM 837 C CA . SER A 1 109 ? 21.434 18.994 -33.985 1.00 48.56 109 SER A CA 1
ATOM 838 C C . SER A 1 109 ? 20.046 18.350 -33.918 1.00 48.56 109 SER A C 1
ATOM 840 O O . SER A 1 109 ? 19.156 18.694 -34.696 1.00 48.56 109 SER A O 1
ATOM 842 N N . ILE A 1 110 ? 19.854 17.403 -33.002 1.00 39.84 110 ILE A N 1
ATOM 843 C CA . ILE A 1 110 ? 18.533 16.860 -32.684 1.00 39.84 110 ILE A CA 1
ATOM 844 C C . ILE A 1 110 ? 17.879 17.885 -31.758 1.00 39.84 110 ILE A C 1
ATOM 846 O O . ILE A 1 110 ? 18.227 17.967 -30.586 1.00 39.84 110 ILE A O 1
ATOM 850 N N . ALA A 1 111 ? 16.991 18.721 -32.292 1.00 34.94 111 ALA A N 1
ATOM 851 C CA . ALA A 1 111 ? 16.111 19.538 -31.467 1.00 34.94 111 ALA A CA 1
ATOM 852 C C . ALA A 1 111 ? 14.834 18.722 -31.195 1.00 34.94 111 ALA A C 1
ATOM 854 O O . ALA A 1 111 ? 14.094 18.451 -32.147 1.00 34.94 111 ALA A O 1
ATOM 855 N N . PRO A 1 112 ? 14.554 18.310 -29.944 1.00 32.94 112 PRO A N 1
ATOM 856 C CA . PRO A 1 112 ? 13.216 17.873 -29.581 1.00 32.94 112 PRO A CA 1
ATOM 857 C C . PRO A 1 112 ? 12.247 19.056 -29.725 1.00 32.94 112 PRO A C 1
ATOM 859 O O . PRO A 1 112 ? 12.646 20.222 -29.681 1.00 32.94 112 PRO A O 1
ATOM 862 N N . GLY A 1 113 ? 10.974 18.747 -29.973 1.00 28.44 113 GLY A N 1
ATOM 863 C CA . GLY A 1 113 ? 9.929 19.723 -30.274 1.00 28.44 113 GLY A CA 1
ATOM 864 C C . GLY A 1 113 ? 9.860 20.892 -29.286 1.00 28.44 113 GLY A C 1
ATOM 865 O O . GLY A 1 113 ? 10.154 20.768 -28.103 1.00 28.44 113 GLY A O 1
ATOM 866 N N . GLN A 1 114 ? 9.452 22.049 -29.804 1.00 31.58 114 GLN A N 1
ATOM 867 C CA . GLN A 1 114 ? 9.247 23.295 -29.066 1.00 31.58 114 GLN A CA 1
ATOM 868 C C . GLN A 1 114 ? 8.134 23.152 -28.008 1.00 31.58 114 GLN A C 1
ATOM 870 O O . GLN A 1 114 ? 7.000 23.546 -28.258 1.00 31.58 114 GLN A O 1
ATOM 875 N N . ALA A 1 115 ? 8.457 22.598 -26.839 1.00 32.16 115 ALA A N 1
ATOM 876 C CA . ALA A 1 115 ? 7.722 22.766 -25.585 1.00 32.16 115 ALA A CA 1
ATOM 877 C C . ALA A 1 115 ? 8.579 22.274 -24.402 1.00 32.16 115 ALA A C 1
ATOM 879 O O . ALA A 1 115 ? 8.361 21.167 -23.941 1.00 32.16 115 ALA A O 1
ATOM 880 N N . THR A 1 116 ? 9.553 23.092 -23.979 1.00 32.84 116 THR A N 1
ATOM 881 C CA . THR A 1 116 ? 10.125 23.260 -22.615 1.00 32.84 116 THR A CA 1
ATOM 882 C C . THR A 1 116 ? 11.549 23.795 -22.751 1.00 32.84 116 THR A C 1
ATOM 884 O O . THR A 1 116 ? 12.533 23.066 -22.806 1.00 32.84 116 THR A O 1
ATOM 887 N N . ASN A 1 117 ? 11.657 25.108 -22.887 1.00 35.34 117 ASN A N 1
ATOM 888 C CA . ASN A 1 117 ? 12.911 25.836 -22.879 1.00 35.34 117 ASN A CA 1
ATOM 889 C C . ASN A 1 117 ? 13.208 26.344 -21.462 1.00 35.34 117 ASN A C 1
ATOM 891 O O . ASN A 1 117 ? 12.782 27.444 -21.121 1.00 35.34 117 ASN A O 1
ATOM 895 N N . ASP A 1 118 ? 14.017 25.609 -20.701 1.00 37.81 118 ASP A N 1
ATOM 896 C CA . ASP A 1 118 ? 14.882 26.225 -19.688 1.00 37.81 118 ASP A CA 1
ATOM 897 C C . ASP A 1 118 ? 16.348 25.881 -19.998 1.00 37.81 118 ASP A C 1
ATOM 899 O O . ASP A 1 118 ? 16.967 24.968 -19.467 1.00 37.81 118 ASP A O 1
ATOM 903 N N . TYR A 1 119 ? 16.903 26.607 -20.973 1.00 40.03 119 TYR A N 1
ATOM 904 C CA . TYR A 1 119 ? 18.285 26.478 -21.447 1.00 40.03 119 TYR A CA 1
ATOM 905 C C . TYR A 1 119 ? 19.306 27.063 -20.452 1.00 40.03 119 TYR A C 1
ATOM 907 O O . TYR A 1 119 ? 20.065 27.976 -20.794 1.00 40.03 119 TYR A O 1
ATOM 915 N N . SER A 1 120 ? 19.374 26.541 -19.229 1.00 42.16 120 SER A N 1
ATOM 916 C CA . SER A 1 120 ? 20.546 26.781 -18.370 1.00 42.16 120 SER A CA 1
ATOM 917 C C . SER A 1 120 ? 21.126 25.548 -17.681 1.00 42.16 120 SER A C 1
ATOM 919 O O . SER A 1 120 ? 22.160 25.695 -17.038 1.00 42.16 120 SER A O 1
ATOM 921 N N . SER A 1 121 ? 20.498 24.381 -17.831 1.00 47.12 121 SER A N 1
ATOM 922 C CA . SER A 1 121 ? 20.765 23.153 -17.074 1.00 47.12 121 SER A CA 1
ATOM 923 C C . SER A 1 121 ? 20.487 21.970 -18.015 1.00 47.12 121 SER A C 1
ATOM 925 O O . SER A 1 121 ? 19.345 21.715 -18.310 1.00 47.12 121 SER A O 1
ATOM 927 N N . GLY A 1 122 ? 21.455 21.356 -18.683 1.00 56.44 122 GLY A N 1
ATOM 928 C CA . GLY A 1 122 ? 21.263 20.274 -19.660 1.00 56.44 122 GLY A CA 1
ATOM 929 C C . GLY A 1 122 ? 20.817 18.912 -19.100 1.00 56.44 122 GLY A C 1
ATOM 930 O O . GLY A 1 122 ? 21.308 17.904 -19.605 1.00 56.44 122 GLY A O 1
ATOM 931 N N . ASP A 1 123 ? 19.934 18.868 -18.102 1.00 68.38 123 ASP A N 1
ATOM 932 C CA . ASP A 1 123 ? 19.426 17.656 -17.447 1.00 68.38 123 ASP A CA 1
ATOM 933 C C . ASP A 1 123 ? 18.095 17.128 -18.016 1.00 68.38 123 ASP A C 1
ATOM 935 O O . ASP A 1 123 ? 17.422 17.791 -18.814 1.00 68.38 123 ASP A O 1
ATOM 939 N N . LEU A 1 124 ? 17.723 15.884 -17.665 1.00 81.94 124 LEU A N 1
ATOM 940 C CA . LEU A 1 124 ? 16.433 15.307 -18.057 1.00 81.94 124 LEU A CA 1
ATOM 941 C C . LEU A 1 124 ? 15.339 15.661 -17.035 1.00 81.94 124 LEU A C 1
ATOM 943 O O . LEU A 1 124 ? 15.156 14.969 -16.031 1.00 81.94 124 LEU A O 1
ATOM 947 N N . ASP A 1 125 ? 14.581 16.714 -17.345 1.00 83.75 125 ASP A N 1
ATOM 948 C CA . ASP A 1 125 ? 13.398 17.156 -16.594 1.00 83.75 125 ASP A CA 1
ATOM 949 C C . ASP A 1 125 ? 12.243 16.138 -16.671 1.00 83.75 125 ASP A C 1
ATOM 951 O O . ASP A 1 125 ? 11.557 16.006 -17.693 1.00 83.75 125 ASP A O 1
ATOM 955 N N . ILE A 1 126 ? 11.939 15.481 -15.555 1.00 85.44 126 ILE A N 1
ATOM 956 C CA . ILE A 1 126 ? 10.803 14.568 -15.417 1.00 85.44 126 ILE A CA 1
ATOM 957 C C . ILE A 1 126 ? 9.618 15.338 -14.838 1.00 85.44 126 ILE A C 1
ATOM 959 O O . ILE A 1 126 ? 9.574 15.645 -13.652 1.00 85.44 126 ILE A O 1
ATOM 963 N N . ARG A 1 127 ? 8.643 15.670 -15.692 1.00 85.88 127 ARG A N 1
ATOM 964 C CA . ARG A 1 127 ? 7.424 16.434 -15.330 1.00 85.88 127 ARG A CA 1
ATOM 965 C C . ARG A 1 127 ? 6.139 15.601 -15.341 1.00 85.88 127 ARG A C 1
ATOM 967 O O . ARG A 1 127 ? 5.066 16.123 -15.058 1.00 85.88 127 ARG A O 1
ATOM 974 N N . LYS A 1 128 ? 6.250 14.330 -15.723 1.00 77.56 128 LYS A N 1
ATOM 975 C CA . LYS A 1 128 ? 5.202 13.301 -15.752 1.00 77.56 128 LYS A CA 1
ATOM 976 C C . LYS A 1 128 ? 5.850 11.945 -15.479 1.00 77.56 128 LYS A C 1
ATOM 978 O O . LYS A 1 128 ? 7.068 11.876 -15.363 1.00 77.56 128 LYS A O 1
ATOM 983 N N . THR A 1 129 ? 5.056 10.884 -15.425 1.00 82.06 129 THR A N 1
ATOM 984 C CA . THR A 1 129 ? 5.564 9.520 -15.270 1.00 82.06 129 THR A CA 1
ATOM 985 C C . THR A 1 129 ? 6.466 9.109 -16.431 1.00 82.06 129 THR A C 1
ATOM 987 O O . THR A 1 129 ? 6.058 9.171 -17.594 1.00 82.06 129 THR A O 1
ATOM 990 N N . ILE A 1 130 ? 7.675 8.659 -16.110 1.00 77.25 130 ILE A N 1
ATOM 991 C CA . ILE A 1 130 ? 8.598 8.014 -17.038 1.00 77.25 130 ILE A CA 1
ATOM 992 C C . ILE A 1 130 ? 9.107 6.709 -16.425 1.00 77.25 130 ILE A C 1
ATOM 994 O O . ILE A 1 130 ? 9.463 6.659 -15.249 1.00 77.25 130 ILE A O 1
ATOM 998 N N . THR A 1 131 ? 9.176 5.668 -17.248 1.00 81.38 131 THR A N 1
ATOM 999 C CA . THR A 1 131 ? 9.772 4.381 -16.886 1.00 81.38 131 THR A CA 1
ATOM 1000 C C . THR A 1 131 ? 10.887 4.068 -17.868 1.00 81.38 131 THR A C 1
ATOM 1002 O O . THR A 1 131 ? 10.679 4.127 -19.083 1.00 81.38 131 THR A O 1
ATOM 1005 N N . ILE A 1 132 ? 12.070 3.742 -17.353 1.00 72.75 132 ILE A N 1
ATOM 1006 C CA . ILE A 1 132 ? 13.246 3.392 -18.147 1.00 72.75 132 ILE A CA 1
ATOM 1007 C C . ILE A 1 132 ? 13.773 2.047 -17.658 1.00 72.75 132 ILE A C 1
ATOM 1009 O O . ILE A 1 132 ? 14.216 1.916 -16.520 1.00 72.75 132 ILE A O 1
ATOM 1013 N N . VAL A 1 133 ? 13.739 1.055 -18.547 1.00 82.81 133 VAL A N 1
ATOM 1014 C CA . VAL A 1 133 ? 14.226 -0.302 -18.282 1.00 82.81 133 VAL A CA 1
ATOM 1015 C C . VAL A 1 133 ? 15.406 -0.582 -19.200 1.00 82.81 133 VAL A C 1
ATOM 1017 O O . VAL A 1 133 ? 15.259 -0.581 -20.424 1.00 82.81 133 VAL A O 1
ATOM 1020 N N . GLY A 1 134 ? 16.578 -0.793 -18.613 1.00 68.38 134 GLY A N 1
ATOM 1021 C CA . GLY A 1 134 ? 17.771 -1.203 -19.333 1.00 68.38 134 GLY A CA 1
ATOM 1022 C C . GLY A 1 134 ? 17.867 -2.715 -19.506 1.00 68.38 134 GLY A C 1
ATOM 1023 O O . GLY A 1 134 ? 17.184 -3.507 -18.853 1.00 68.38 134 GLY A O 1
ATOM 1024 N N . ALA A 1 135 ? 18.749 -3.123 -20.414 1.00 71.00 135 ALA A N 1
ATOM 1025 C CA . ALA A 1 135 ? 19.062 -4.529 -20.652 1.00 71.00 135 ALA A CA 1
ATOM 1026 C C . ALA A 1 135 ? 20.046 -5.104 -19.612 1.00 71.00 135 ALA A C 1
ATOM 1028 O O . ALA A 1 135 ? 20.356 -6.291 -19.663 1.00 71.00 135 ALA A O 1
ATOM 1029 N N . GLY A 1 136 ? 20.547 -4.274 -18.694 1.00 68.19 136 GLY A N 1
ATOM 1030 C CA . GLY A 1 136 ? 21.602 -4.601 -17.739 1.00 68.19 136 GLY A CA 1
ATOM 1031 C C . GLY A 1 136 ? 22.450 -3.370 -17.406 1.00 68.19 136 GLY A C 1
ATOM 1032 O O . GLY A 1 136 ? 22.242 -2.314 -18.012 1.00 68.19 136 GLY A O 1
ATOM 1033 N N . PRO A 1 137 ? 23.450 -3.503 -16.518 1.00 62.72 137 PRO A N 1
ATOM 1034 C CA . PRO A 1 137 ? 24.339 -2.401 -16.127 1.00 62.72 137 PRO A CA 1
ATOM 1035 C C . PRO A 1 137 ? 25.140 -1.811 -17.306 1.00 62.72 137 PRO A C 1
ATOM 1037 O O . PRO A 1 137 ? 25.498 -0.642 -17.299 1.00 62.72 137 PRO A O 1
ATOM 1040 N N . ASP A 1 138 ? 25.324 -2.556 -18.400 1.00 79.88 138 ASP A N 1
ATOM 1041 C CA . ASP A 1 138 ? 25.918 -2.015 -19.636 1.00 79.88 138 ASP A CA 1
ATOM 1042 C C . ASP A 1 138 ? 25.012 -0.993 -20.358 1.00 79.88 138 ASP A C 1
ATOM 1044 O O . ASP A 1 138 ? 25.435 -0.313 -21.299 1.00 79.88 138 ASP A O 1
ATOM 1048 N N . THR A 1 139 ? 23.745 -0.871 -19.944 1.00 82.69 139 THR A N 1
ATOM 1049 C CA . THR A 1 139 ? 22.853 0.197 -20.403 1.00 82.69 139 THR A CA 1
ATOM 1050 C C . THR A 1 139 ? 23.171 1.466 -19.627 1.00 82.69 139 THR A C 1
ATOM 1052 O O . THR A 1 139 ? 22.660 1.674 -18.534 1.00 82.69 139 THR A O 1
ATOM 1055 N N . ILE A 1 140 ? 24.010 2.323 -20.203 1.00 87.31 140 ILE A N 1
ATOM 1056 C CA . ILE A 1 140 ? 24.524 3.507 -19.512 1.00 87.31 140 ILE A CA 1
ATOM 1057 C C . ILE A 1 140 ? 23.791 4.772 -19.972 1.00 87.31 140 ILE A C 1
ATOM 1059 O O . ILE A 1 140 ? 23.747 5.091 -21.164 1.00 87.31 140 ILE A O 1
ATOM 1063 N N . ILE A 1 141 ? 23.280 5.531 -19.006 1.00 87.00 141 ILE A N 1
ATOM 1064 C CA . ILE A 1 141 ? 22.814 6.907 -19.167 1.00 87.00 141 ILE A CA 1
ATOM 1065 C C . ILE A 1 141 ? 23.887 7.817 -18.573 1.00 87.00 141 ILE A C 1
ATOM 1067 O O . ILE A 1 141 ? 24.078 7.858 -17.360 1.00 87.00 141 ILE A O 1
ATOM 1071 N N . ASP A 1 142 ? 24.607 8.519 -19.447 1.00 88.44 142 ASP A N 1
ATOM 1072 C CA . ASP A 1 142 ? 25.799 9.288 -19.085 1.00 88.44 142 ASP A CA 1
ATOM 1073 C C . ASP A 1 142 ? 25.639 10.770 -19.445 1.00 88.44 142 ASP A C 1
ATOM 1075 O O . ASP A 1 142 ? 25.536 11.118 -20.628 1.00 88.44 142 ASP A O 1
ATOM 1079 N N . ALA A 1 143 ? 25.664 11.645 -18.436 1.00 82.19 143 ALA A N 1
ATOM 1080 C CA . ALA A 1 143 ? 25.599 13.098 -18.621 1.00 82.19 143 ALA A CA 1
ATOM 1081 C C . ALA A 1 143 ? 26.967 13.758 -18.908 1.00 82.19 143 ALA A C 1
ATOM 1083 O O . ALA A 1 143 ? 27.049 14.972 -19.103 1.00 82.19 143 ALA A O 1
ATOM 1084 N N . LYS A 1 144 ? 28.053 12.980 -19.006 1.00 83.38 144 LYS A N 1
ATOM 1085 C CA . LYS A 1 144 ? 29.414 13.385 -19.417 1.00 83.38 144 LYS A CA 1
ATOM 1086 C C . LYS A 1 144 ? 30.026 14.516 -18.585 1.00 83.38 144 LYS A C 1
ATOM 1088 O O . LYS A 1 144 ? 30.873 15.265 -19.074 1.00 83.38 144 LYS A O 1
ATOM 1093 N N . GLN A 1 145 ? 29.600 14.624 -17.334 1.00 80.06 145 GLN A N 1
ATOM 1094 C CA . GLN A 1 145 ? 29.877 15.701 -16.382 1.00 80.06 145 GLN A CA 1
ATOM 1095 C C . GLN A 1 145 ? 29.487 17.084 -16.913 1.00 80.06 145 GLN A C 1
ATOM 1097 O O . GLN A 1 145 ? 30.114 18.091 -16.579 1.00 80.06 145 GLN A O 1
ATOM 1102 N N . ILE A 1 146 ? 28.485 17.132 -17.792 1.00 74.88 146 ILE A N 1
ATOM 1103 C CA . ILE A 1 146 ? 27.978 18.374 -18.373 1.00 74.88 146 ILE A CA 1
ATOM 1104 C C . ILE A 1 146 ? 26.865 18.942 -17.494 1.00 74.88 146 ILE A C 1
ATOM 1106 O O . ILE A 1 146 ? 26.848 20.152 -17.280 1.00 74.88 146 ILE A O 1
ATOM 1110 N N . ASP A 1 147 ? 25.976 18.083 -16.993 1.00 77.94 147 ASP A N 1
ATOM 1111 C CA . ASP A 1 147 ? 24.861 18.464 -16.125 1.00 77.94 147 ASP A CA 1
ATOM 1112 C C . ASP A 1 147 ? 24.357 17.290 -15.271 1.00 77.94 147 ASP A C 1
ATOM 1114 O O . ASP A 1 147 ? 24.930 16.200 -15.322 1.00 77.94 147 ASP A O 1
ATOM 1118 N N . ARG A 1 148 ? 23.295 17.502 -14.486 1.00 89.38 148 ARG A N 1
ATOM 1119 C CA . ARG A 1 148 ? 22.544 16.440 -13.804 1.00 89.38 148 ARG A CA 1
ATOM 1120 C C . ARG A 1 148 ? 22.011 15.406 -14.801 1.00 89.38 148 ARG A C 1
ATOM 1122 O O . ARG A 1 148 ? 21.701 15.746 -15.940 1.00 89.38 148 ARG A O 1
ATOM 1129 N N . VAL A 1 149 ? 21.850 14.150 -14.372 1.00 91.06 149 VAL A N 1
ATOM 1130 C CA . VAL A 1 149 ? 21.202 13.136 -15.223 1.00 91.06 149 VAL A CA 1
ATOM 1131 C C . VAL A 1 149 ? 19.673 13.259 -15.183 1.00 91.06 149 VAL A C 1
ATOM 1133 O O . VAL A 1 149 ? 19.063 13.465 -16.231 1.00 91.06 149 VAL A O 1
ATOM 1136 N N . PHE A 1 150 ? 19.050 13.186 -13.999 1.00 94.19 150 PHE A N 1
ATOM 1137 C CA . PHE A 1 150 ? 17.588 13.248 -13.831 1.00 94.19 150 PHE A CA 1
ATOM 1138 C C . PHE A 1 150 ? 17.136 14.309 -12.817 1.00 94.19 150 PHE A C 1
ATOM 1140 O O . PHE A 1 150 ? 17.628 14.328 -11.688 1.00 94.19 150 PHE A O 1
ATOM 1147 N N . ASP A 1 151 ? 16.139 15.126 -13.179 1.00 92.38 151 ASP A N 1
ATOM 1148 C CA . ASP A 1 151 ? 15.463 16.078 -12.279 1.00 92.38 151 ASP A CA 1
ATOM 1149 C C . ASP A 1 151 ? 13.953 15.793 -12.211 1.00 92.38 151 ASP A C 1
ATOM 1151 O O . ASP A 1 151 ? 13.213 16.030 -13.165 1.00 92.38 151 ASP A O 1
ATOM 1155 N N . VAL A 1 152 ? 13.480 15.253 -11.085 1.00 92.75 152 VAL A N 1
ATOM 1156 C CA . VAL A 1 152 ? 12.080 14.850 -10.888 1.00 92.75 152 VAL A CA 1
ATOM 1157 C C . VAL A 1 152 ? 11.278 15.973 -10.247 1.00 92.75 152 VAL A C 1
ATOM 1159 O O . VAL A 1 152 ? 11.494 16.332 -9.091 1.00 92.75 152 VAL A O 1
ATOM 1162 N N . HIS A 1 153 ? 10.318 16.514 -10.996 1.00 91.50 153 HIS A N 1
ATOM 1163 C CA . HIS A 1 153 ? 9.481 17.639 -10.587 1.00 91.50 153 HIS A CA 1
ATOM 1164 C C . HIS A 1 153 ? 8.245 17.228 -9.759 1.00 91.50 153 HIS A C 1
ATOM 1166 O O . HIS A 1 153 ? 7.857 16.059 -9.752 1.00 91.50 153 HIS A O 1
ATOM 1172 N N . PRO A 1 154 ? 7.583 18.193 -9.086 1.00 89.06 154 PRO A N 1
ATOM 1173 C CA . PRO A 1 154 ? 6.367 17.929 -8.316 1.00 89.06 154 PRO A CA 1
ATOM 1174 C C . PRO A 1 154 ? 5.272 17.245 -9.152 1.00 89.06 154 PRO A C 1
ATOM 1176 O O . PRO A 1 154 ? 4.969 17.699 -10.258 1.00 89.06 154 PRO A O 1
ATOM 1179 N N . GLY A 1 155 ? 4.674 16.177 -8.618 1.00 76.69 155 GLY A N 1
ATOM 1180 C CA . GLY A 1 155 ? 3.636 15.377 -9.280 1.00 76.69 155 GLY A CA 1
ATOM 1181 C C . GLY A 1 155 ? 4.151 14.431 -10.372 1.00 76.69 155 GLY A C 1
ATOM 1182 O O . GLY A 1 155 ? 3.349 13.786 -11.044 1.00 76.69 155 GLY A O 1
ATOM 1183 N N . ALA A 1 156 ? 5.469 14.352 -10.577 1.00 78.19 156 ALA A N 1
ATOM 1184 C CA . ALA A 1 156 ? 6.091 13.498 -11.580 1.00 78.19 156 ALA A CA 1
ATOM 1185 C C . ALA A 1 156 ? 6.718 12.248 -10.956 1.00 78.19 156 ALA A C 1
ATOM 1187 O O . ALA A 1 156 ? 7.195 12.281 -9.819 1.00 78.19 156 ALA A O 1
ATOM 1188 N N . TRP A 1 157 ? 6.705 11.149 -11.712 1.00 81.06 157 TRP A N 1
ATOM 1189 C CA . TRP A 1 157 ? 7.180 9.839 -11.269 1.00 81.06 157 TRP A CA 1
ATOM 1190 C C . TRP A 1 157 ? 8.319 9.351 -12.168 1.00 81.06 157 TRP A C 1
ATOM 1192 O O . TRP A 1 157 ? 8.192 9.352 -13.391 1.00 81.06 157 TRP A O 1
ATOM 1202 N N . LEU A 1 158 ? 9.419 8.913 -11.568 1.00 87.44 158 LEU A N 1
ATOM 1203 C CA . LEU A 1 158 ? 10.553 8.305 -12.262 1.00 87.44 158 LEU A CA 1
ATOM 1204 C C . LEU A 1 158 ? 10.701 6.846 -11.821 1.00 87.44 158 LEU A C 1
ATOM 1206 O O . LEU A 1 158 ? 10.898 6.596 -10.641 1.00 87.44 158 LEU A O 1
ATOM 1210 N N . ASP A 1 159 ? 10.646 5.892 -12.747 1.00 84.81 159 ASP A N 1
ATOM 1211 C CA . ASP A 1 159 ? 10.956 4.480 -12.479 1.00 84.81 159 ASP A CA 1
ATOM 1212 C C . ASP A 1 159 ? 12.164 4.045 -13.319 1.00 84.81 159 ASP A C 1
ATOM 1214 O O . ASP A 1 159 ? 12.097 4.016 -14.550 1.00 84.81 159 ASP A O 1
ATOM 1218 N N . LEU A 1 160 ? 13.284 3.752 -12.657 1.00 80.12 160 LEU A N 1
ATOM 1219 C CA . LEU A 1 160 ? 14.527 3.294 -13.271 1.00 80.12 160 LEU A CA 1
ATOM 1220 C C . LEU A 1 160 ? 14.793 1.836 -12.910 1.00 80.12 160 LEU A C 1
ATOM 1222 O O . LEU A 1 160 ? 14.783 1.464 -11.733 1.00 80.12 160 LEU A O 1
ATOM 1226 N N . ASN A 1 161 ? 15.103 1.027 -13.922 1.00 82.81 161 ASN A N 1
ATOM 1227 C CA . ASN A 1 161 ? 15.327 -0.399 -13.745 1.00 82.81 161 ASN A CA 1
ATOM 1228 C C . ASN A 1 161 ? 16.494 -0.921 -14.598 1.00 82.81 161 ASN A C 1
ATOM 1230 O O . ASN A 1 161 ? 16.520 -0.680 -15.804 1.00 82.81 161 ASN A O 1
ATOM 1234 N N . ASN A 1 162 ? 17.404 -1.693 -13.997 1.00 82.81 162 ASN A N 1
ATOM 1235 C CA . ASN A 1 162 ? 18.395 -2.520 -14.705 1.00 82.81 162 ASN A CA 1
ATOM 1236 C C . ASN A 1 162 ? 19.323 -1.742 -15.663 1.00 82.81 162 ASN A C 1
ATOM 1238 O O . ASN A 1 162 ? 19.444 -2.088 -16.842 1.00 82.81 162 ASN A O 1
ATOM 1242 N N . LEU A 1 163 ? 19.932 -0.658 -15.176 1.00 86.50 163 LEU A N 1
ATOM 1243 C CA . LEU A 1 163 ? 20.780 0.251 -15.959 1.00 86.50 163 LEU A CA 1
ATOM 1244 C C . LEU A 1 163 ? 21.814 0.974 -15.084 1.00 86.50 163 LEU A C 1
ATOM 1246 O O . LEU A 1 163 ? 21.743 0.914 -13.859 1.00 86.50 163 LEU A O 1
ATOM 1250 N N . THR A 1 164 ? 22.725 1.715 -15.710 1.00 90.31 164 THR A N 1
ATOM 1251 C CA . THR A 1 164 ? 23.715 2.562 -15.032 1.00 90.31 164 THR A CA 1
ATOM 1252 C C . THR A 1 164 ? 23.453 4.043 -15.300 1.00 90.31 164 THR A C 1
ATOM 1254 O O . THR A 1 164 ? 23.172 4.446 -16.429 1.00 90.31 164 THR A O 1
ATOM 1257 N N . VAL A 1 165 ? 23.553 4.865 -14.256 1.00 93.00 165 VAL A N 1
ATOM 1258 C CA . VAL A 1 165 ? 23.404 6.325 -14.268 1.00 93.00 165 VAL A CA 1
ATOM 1259 C C . VAL A 1 165 ? 24.724 6.949 -13.834 1.00 93.00 165 VAL A C 1
ATOM 1261 O O . VAL A 1 165 ? 25.149 6.783 -12.688 1.00 93.00 165 VAL A O 1
ATOM 1264 N N . THR A 1 166 ? 25.370 7.677 -14.743 1.00 94.38 166 THR A N 1
ATOM 1265 C CA . THR A 1 166 ? 26.729 8.175 -14.517 1.00 94.38 166 THR A CA 1
ATOM 1266 C C . THR A 1 166 ? 26.998 9.554 -15.109 1.00 94.38 166 THR A C 1
ATOM 1268 O O . THR A 1 166 ? 26.219 10.100 -15.897 1.00 94.38 166 THR A O 1
ATOM 1271 N N . GLY A 1 167 ? 28.130 10.136 -14.714 1.00 85.44 167 GLY A N 1
ATOM 1272 C CA . GLY A 1 167 ? 28.635 11.380 -15.270 1.00 85.44 167 GLY A CA 1
ATOM 1273 C C . GLY A 1 167 ? 27.742 12.580 -14.972 1.00 85.44 167 GLY A C 1
ATOM 1274 O O . GLY A 1 167 ? 27.789 13.558 -15.707 1.00 85.44 167 GLY A O 1
ATOM 1275 N N . GLY A 1 168 ? 26.917 12.538 -13.933 1.00 90.81 168 GLY A N 1
ATOM 1276 C CA . GLY A 1 168 ? 26.149 13.688 -13.478 1.00 90.81 168 GLY A CA 1
ATOM 1277 C C . GLY A 1 168 ? 27.035 14.796 -12.901 1.00 90.81 168 GLY A C 1
ATOM 1278 O O . GLY A 1 168 ? 28.022 14.508 -12.225 1.00 90.81 168 GLY A O 1
ATOM 1279 N N . PHE A 1 169 ? 26.702 16.067 -13.135 1.00 87.38 169 PHE A N 1
ATOM 1280 C CA . PHE A 1 169 ? 27.353 17.220 -12.501 1.00 87.38 169 PHE A CA 1
ATOM 1281 C C . PHE A 1 169 ? 26.340 18.327 -12.180 1.00 87.38 169 PHE A C 1
ATOM 1283 O O . PHE A 1 169 ? 25.864 19.003 -13.087 1.00 87.38 169 PHE A O 1
ATOM 1290 N N . ALA A 1 170 ? 26.029 18.562 -10.901 1.00 88.50 170 ALA A N 1
ATOM 1291 C CA . ALA A 1 170 ? 24.972 19.508 -10.525 1.00 88.50 170 ALA A CA 1
ATOM 1292 C C . ALA A 1 170 ? 25.186 20.227 -9.185 1.00 88.50 170 ALA A C 1
ATOM 1294 O O . ALA A 1 170 ? 26.162 20.020 -8.471 1.00 88.50 170 ALA A O 1
ATOM 1295 N N . ALA A 1 171 ? 24.256 21.114 -8.818 1.00 84.50 171 ALA A N 1
ATOM 1296 C CA . ALA A 1 171 ? 24.235 21.687 -7.474 1.00 84.50 171 ALA A CA 1
ATOM 1297 C C . ALA A 1 171 ? 23.675 20.693 -6.446 1.00 84.50 171 ALA A C 1
ATOM 1299 O O . ALA A 1 171 ? 24.286 20.503 -5.399 1.00 84.50 171 ALA A O 1
ATOM 1300 N N . GLN A 1 172 ? 22.560 20.040 -6.754 1.00 86.88 172 GLN A N 1
ATOM 1301 C CA . GLN A 1 172 ? 21.943 19.012 -5.919 1.00 86.88 172 GLN A CA 1
ATOM 1302 C C . GLN A 1 172 ? 21.659 17.791 -6.794 1.00 86.88 172 GLN A C 1
ATOM 1304 O O . GLN A 1 172 ? 21.299 17.980 -7.959 1.00 86.88 172 GLN A O 1
ATOM 1309 N N . GLY A 1 173 ? 21.870 16.588 -6.257 1.00 88.44 173 GLY A N 1
ATOM 1310 C CA . GLY A 1 173 ? 21.555 15.325 -6.922 1.00 88.44 173 GLY A CA 1
ATOM 1311 C C . GLY A 1 173 ? 22.289 15.165 -8.242 1.00 88.44 173 GLY A C 1
ATOM 1312 O O . GLY A 1 173 ? 21.709 15.423 -9.286 1.00 88.44 173 GLY A O 1
ATOM 1313 N N . GLY A 1 174 ? 23.567 14.783 -8.220 1.00 87.62 174 GLY A N 1
ATOM 1314 C CA . GLY A 1 174 ? 24.387 14.700 -9.435 1.00 87.62 174 GLY A CA 1
ATOM 1315 C C . GLY A 1 174 ? 23.817 13.693 -10.433 1.00 87.62 174 GLY A C 1
ATOM 1316 O O . GLY A 1 174 ? 23.598 14.031 -11.596 1.00 87.62 174 GLY A O 1
ATOM 1317 N N . GLY A 1 175 ? 23.513 12.483 -9.961 1.00 94.06 175 GLY A N 1
ATOM 1318 C CA . GLY A 1 175 ? 22.786 11.480 -10.733 1.00 94.06 175 GLY A CA 1
ATOM 1319 C C . GLY A 1 175 ? 21.296 11.808 -10.785 1.00 94.06 175 GLY A C 1
ATOM 1320 O O . GLY A 1 175 ? 20.749 12.104 -11.846 1.00 94.06 175 GLY A O 1
ATOM 1321 N N . ILE A 1 176 ? 20.641 11.782 -9.624 1.00 96.75 176 ILE A N 1
ATOM 1322 C CA . ILE A 1 176 ? 19.192 11.977 -9.502 1.00 96.75 176 ILE A CA 1
ATOM 1323 C C . ILE A 1 176 ? 18.903 13.077 -8.485 1.00 96.75 176 ILE A C 1
ATOM 1325 O O . ILE A 1 176 ? 19.356 13.003 -7.343 1.00 96.75 176 ILE A O 1
ATOM 1329 N N . GLN A 1 177 ? 18.086 14.053 -8.875 1.00 95.19 177 GLN A N 1
ATOM 1330 C CA . GLN A 1 177 ? 17.435 14.980 -7.957 1.00 95.19 177 GLN A CA 1
ATOM 1331 C C . GLN A 1 177 ? 15.933 14.718 -7.938 1.00 95.19 177 GLN A C 1
ATOM 1333 O O . GLN A 1 177 ? 15.289 14.738 -8.984 1.00 95.19 177 GLN A O 1
ATOM 1338 N N . VAL A 1 178 ? 15.358 14.561 -6.748 1.00 95.00 178 VAL A N 1
ATOM 1339 C CA . VAL A 1 178 ? 13.904 14.520 -6.555 1.00 95.00 178 VAL A CA 1
ATOM 1340 C C . VAL A 1 178 ? 13.468 15.785 -5.830 1.00 95.00 178 VAL A C 1
ATOM 1342 O O . VAL A 1 178 ? 13.924 16.070 -4.724 1.00 95.00 178 VAL A O 1
ATOM 1345 N N . ARG A 1 179 ? 12.621 16.594 -6.467 1.00 92.81 179 ARG A N 1
ATOM 1346 C CA . ARG A 1 179 ? 12.106 17.851 -5.904 1.00 92.81 179 ARG A CA 1
ATOM 1347 C C . ARG A 1 179 ? 10.906 17.600 -4.983 1.00 92.81 179 ARG A C 1
ATOM 1349 O O . ARG A 1 179 ? 10.307 16.525 -5.048 1.00 92.81 179 ARG A O 1
ATOM 1356 N N . PRO A 1 180 ? 10.493 18.590 -4.169 1.00 91.62 180 PRO A N 1
ATOM 1357 C CA . PRO A 1 180 ? 9.324 18.448 -3.304 1.00 91.62 180 PRO A CA 1
ATOM 1358 C C . PRO A 1 180 ? 8.076 18.002 -4.078 1.00 91.62 180 PRO A C 1
ATOM 1360 O O . PRO A 1 180 ? 7.694 18.633 -5.062 1.00 91.62 180 PRO A O 1
ATOM 1363 N N . GLY A 1 181 ? 7.446 16.909 -3.640 1.00 79.25 181 GLY A N 1
ATOM 1364 C CA . GLY A 1 181 ? 6.275 16.313 -4.296 1.00 79.25 181 GLY A CA 1
ATOM 1365 C C . GLY A 1 181 ? 6.570 15.468 -5.545 1.00 79.25 181 GLY A C 1
ATOM 1366 O O . GLY A 1 181 ? 5.624 15.029 -6.194 1.00 79.25 181 GLY A O 1
ATOM 1367 N N . GLY A 1 182 ? 7.838 15.269 -5.918 1.00 85.06 182 GLY A N 1
ATOM 1368 C CA . GLY A 1 182 ? 8.252 14.278 -6.917 1.00 85.06 182 GLY A CA 1
ATOM 1369 C C . GLY A 1 182 ? 8.481 12.899 -6.289 1.00 85.06 182 GLY A C 1
ATOM 1370 O O . GLY A 1 182 ? 8.773 12.801 -5.092 1.00 85.06 182 GLY A O 1
ATOM 1371 N N . THR A 1 183 ? 8.374 11.843 -7.100 1.00 86.31 183 THR A N 1
ATOM 1372 C CA . THR A 1 183 ? 8.548 10.449 -6.655 1.00 86.31 183 THR A CA 1
ATOM 1373 C C . THR A 1 183 ? 9.501 9.687 -7.571 1.00 86.31 183 THR A C 1
ATOM 1375 O O . THR A 1 183 ? 9.382 9.772 -8.794 1.00 86.31 183 THR A O 1
ATOM 1378 N N . ALA A 1 184 ? 10.425 8.911 -7.002 1.00 83.75 184 ALA A N 1
ATOM 1379 C CA . ALA A 1 184 ? 11.327 8.055 -7.769 1.00 83.75 184 ALA A CA 1
ATOM 1380 C C . ALA A 1 184 ? 11.446 6.626 -7.206 1.00 83.75 184 ALA A C 1
ATOM 1382 O O . ALA A 1 184 ? 11.555 6.420 -5.998 1.00 83.75 184 ALA A O 1
ATOM 1383 N N . TYR A 1 185 ? 11.493 5.646 -8.107 1.00 83.62 185 TYR A N 1
ATOM 1384 C CA . TYR A 1 185 ? 11.798 4.244 -7.842 1.00 83.62 185 TYR A CA 1
ATOM 1385 C C . TYR A 1 185 ? 13.052 3.848 -8.618 1.00 83.62 185 TYR A C 1
ATOM 1387 O O . TYR A 1 185 ? 13.127 4.034 -9.830 1.00 83.62 185 TYR A O 1
ATOM 1395 N N . VAL A 1 186 ? 14.044 3.307 -7.917 1.00 85.81 186 VAL A N 1
ATOM 1396 C CA . VAL A 1 186 ? 15.347 2.940 -8.480 1.00 85.81 186 VAL A CA 1
ATOM 1397 C C . VAL A 1 186 ? 15.622 1.484 -8.124 1.00 85.81 186 VAL A C 1
ATOM 1399 O O . VAL A 1 186 ? 15.728 1.153 -6.947 1.00 85.81 186 VAL A O 1
ATOM 1402 N N . ARG A 1 187 ? 15.670 0.592 -9.120 1.00 86.00 187 ARG A N 1
ATOM 1403 C CA . ARG A 1 187 ? 15.737 -0.864 -8.901 1.00 86.00 187 ARG A CA 1
ATOM 1404 C C . ARG A 1 187 ? 16.804 -1.508 -9.774 1.00 86.00 187 ARG A C 1
ATOM 1406 O O . ARG A 1 187 ? 16.719 -1.410 -10.995 1.00 86.00 187 ARG A O 1
ATOM 1413 N N . ARG A 1 188 ? 17.772 -2.224 -9.196 1.00 82.12 188 ARG A N 1
ATOM 1414 C CA . ARG A 1 188 ? 18.868 -2.828 -9.983 1.00 82.12 188 ARG A CA 1
ATOM 1415 C C . ARG A 1 188 ? 19.615 -1.788 -10.821 1.00 82.12 188 ARG A C 1
ATOM 1417 O O . ARG A 1 188 ? 19.884 -2.007 -11.999 1.00 82.12 188 ARG A O 1
ATOM 1424 N N . VAL A 1 189 ? 19.886 -0.625 -10.230 1.00 87.81 189 VAL A N 1
ATOM 1425 C CA . VAL A 1 189 ? 20.571 0.490 -10.896 1.00 87.81 189 VAL A CA 1
ATOM 1426 C C . VAL A 1 189 ? 21.927 0.741 -10.255 1.00 87.81 189 VAL A C 1
ATOM 1428 O O . VAL A 1 189 ? 22.048 0.722 -9.032 1.00 87.81 189 VAL A O 1
ATOM 1431 N N . GLN A 1 190 ? 22.935 1.017 -11.079 1.00 95.00 190 GLN A N 1
ATOM 1432 C CA . GLN A 1 190 ? 24.232 1.509 -10.614 1.00 95.00 190 GLN A CA 1
ATOM 1433 C C . GLN A 1 190 ? 24.279 3.030 -10.777 1.00 95.00 190 GLN A C 1
ATOM 1435 O O . GLN A 1 190 ? 24.183 3.551 -11.886 1.00 95.00 190 GLN A O 1
ATOM 1440 N N . LEU A 1 191 ? 24.378 3.756 -9.669 1.00 95.69 191 LEU A N 1
ATOM 1441 C CA . LEU A 1 191 ? 24.584 5.200 -9.626 1.00 95.69 191 LEU A CA 1
ATOM 1442 C C . LEU A 1 191 ? 26.061 5.449 -9.357 1.00 95.69 191 LEU A C 1
ATOM 1444 O O . LEU A 1 191 ? 26.495 5.349 -8.208 1.00 95.69 191 LEU A O 1
ATOM 1448 N N . GLU A 1 192 ? 26.824 5.766 -10.400 1.00 94.31 192 GLU A N 1
ATOM 1449 C CA . GLU A 1 192 ? 28.283 5.838 -10.302 1.00 94.31 192 GLU A CA 1
ATOM 1450 C C . GLU A 1 192 ? 28.897 7.113 -10.878 1.00 94.31 192 GLU A C 1
ATOM 1452 O O . GLU A 1 192 ? 28.405 7.678 -11.850 1.00 94.31 192 GLU A O 1
ATOM 1457 N N . GLU A 1 193 ? 30.007 7.561 -10.290 1.00 93.38 193 GLU A N 1
ATOM 1458 C CA . GLU A 1 193 ? 30.805 8.700 -10.774 1.00 93.38 193 GLU A CA 1
ATOM 1459 C C . GLU A 1 193 ? 30.000 10.000 -11.006 1.00 93.38 193 GLU A C 1
ATOM 1461 O O . GLU A 1 193 ? 30.296 10.788 -11.910 1.00 93.38 193 GLU A O 1
ATOM 1466 N N . ASN A 1 194 ? 28.976 10.252 -10.188 1.00 94.62 194 ASN A N 1
ATOM 1467 C CA . ASN A 1 194 ? 28.200 11.487 -10.241 1.00 94.62 194 ASN A CA 1
ATOM 1468 C C . ASN A 1 194 ? 28.728 12.532 -9.246 1.00 94.62 194 ASN A C 1
ATOM 1470 O O . ASN A 1 194 ? 29.258 12.209 -8.178 1.00 94.62 194 ASN A O 1
ATOM 1474 N N . PHE A 1 195 ? 28.577 13.806 -9.604 1.00 91.81 195 PHE A N 1
ATOM 1475 C CA . PHE A 1 195 ? 29.134 14.949 -8.892 1.00 91.81 195 PHE A CA 1
ATOM 1476 C C . PHE A 1 195 ? 28.045 15.964 -8.532 1.00 91.81 195 PHE A C 1
ATOM 1478 O O . PHE A 1 195 ? 27.285 16.405 -9.394 1.00 91.81 195 PHE A O 1
ATOM 1485 N N . ALA A 1 196 ? 27.993 16.401 -7.273 1.00 91.56 196 ALA A N 1
ATOM 1486 C CA . ALA A 1 196 ? 27.075 17.463 -6.845 1.00 91.56 196 ALA A CA 1
ATOM 1487 C C . ALA A 1 196 ? 27.679 18.388 -5.782 1.00 91.56 196 ALA A C 1
ATOM 1489 O O . ALA A 1 196 ? 28.754 18.104 -5.264 1.00 91.56 196 ALA A O 1
ATOM 1490 N N . ASN A 1 197 ? 27.005 19.477 -5.385 1.00 87.50 197 ASN A N 1
ATOM 1491 C CA . ASN A 1 197 ? 27.304 20.090 -4.081 1.00 87.50 197 ASN A CA 1
ATOM 1492 C C . ASN A 1 197 ? 26.641 19.299 -2.948 1.00 87.50 197 ASN A C 1
ATOM 1494 O O . ASN A 1 197 ? 27.251 19.116 -1.899 1.00 87.50 197 ASN A O 1
ATOM 1498 N N . GLU A 1 198 ? 25.423 18.814 -3.154 1.00 89.31 198 GLU A N 1
ATOM 1499 C CA . GLU A 1 198 ? 24.679 18.011 -2.183 1.00 89.31 198 GLU A CA 1
ATOM 1500 C C . GLU A 1 198 ? 24.121 16.773 -2.884 1.00 89.31 198 GLU A C 1
ATOM 1502 O O . GLU A 1 198 ? 23.480 16.911 -3.922 1.00 89.31 198 GLU A O 1
ATOM 1507 N N . GLY A 1 199 ? 24.379 15.574 -2.360 1.00 90.00 199 GLY A N 1
ATOM 1508 C CA . GLY A 1 199 ? 23.860 14.347 -2.968 1.00 90.00 199 GLY A CA 1
ATOM 1509 C C . GLY A 1 199 ? 24.583 13.999 -4.263 1.00 90.00 199 GLY A C 1
ATOM 1510 O O . GLY A 1 199 ? 24.038 14.197 -5.346 1.00 90.00 199 GLY A O 1
ATOM 1511 N N . GLY A 1 200 ? 25.830 13.530 -4.169 1.00 89.19 200 GLY A N 1
ATOM 1512 C CA . GLY A 1 200 ? 26.645 13.217 -5.351 1.00 89.19 200 GLY A CA 1
ATOM 1513 C C . GLY A 1 200 ? 25.928 12.238 -6.281 1.00 89.19 200 GLY A C 1
ATOM 1514 O O . GLY A 1 200 ? 25.747 12.541 -7.457 1.00 89.19 200 GLY A O 1
ATOM 1515 N N . GLY A 1 201 ? 25.438 11.124 -5.731 1.00 94.81 201 GLY A N 1
ATOM 1516 C CA . GLY A 1 201 ? 24.540 10.203 -6.430 1.00 94.81 201 GLY A CA 1
ATOM 1517 C C . GLY A 1 201 ? 23.097 10.711 -6.444 1.00 94.81 201 GLY A C 1
ATOM 1518 O O . GLY A 1 201 ? 22.535 10.962 -7.511 1.00 94.81 201 GLY A O 1
ATOM 1519 N N . ILE A 1 202 ? 22.510 10.883 -5.256 1.00 97.56 202 ILE A N 1
ATOM 1520 C CA . ILE A 1 202 ? 21.093 11.225 -5.063 1.00 97.56 202 ILE A CA 1
ATOM 1521 C C . ILE A 1 202 ? 20.946 12.453 -4.164 1.00 97.56 202 ILE A C 1
ATOM 1523 O O . ILE A 1 202 ? 21.468 12.476 -3.049 1.00 97.56 202 ILE A O 1
ATOM 1527 N N . GLY A 1 203 ? 20.165 13.432 -4.616 1.00 95.88 203 GLY A N 1
ATOM 1528 C CA . GLY A 1 203 ? 19.621 14.515 -3.800 1.00 95.88 203 GLY A CA 1
ATOM 1529 C C . GLY A 1 203 ? 18.100 14.393 -3.714 1.00 95.88 203 GLY A C 1
ATOM 1530 O O . GLY A 1 203 ? 17.426 14.320 -4.741 1.00 95.88 203 GLY A O 1
ATOM 1531 N N . ASN A 1 204 ? 17.538 14.357 -2.508 1.00 95.69 204 ASN A N 1
ATOM 1532 C CA . ASN A 1 204 ? 16.104 14.166 -2.303 1.00 95.69 204 ASN A CA 1
ATOM 1533 C C . ASN A 1 204 ? 15.476 15.279 -1.458 1.00 95.69 204 ASN A C 1
ATOM 1535 O O . ASN A 1 204 ? 15.927 15.584 -0.358 1.00 95.69 204 ASN A O 1
ATOM 1539 N N . GLU A 1 205 ? 14.392 15.852 -1.973 1.00 93.62 205 GLU A N 1
ATOM 1540 C CA . GLU A 1 205 ? 13.467 16.739 -1.261 1.00 93.62 205 GLU A CA 1
ATOM 1541 C C . GLU A 1 205 ? 12.004 16.254 -1.357 1.00 93.62 205 GLU A C 1
ATOM 1543 O O . GLU A 1 205 ? 11.111 16.897 -0.798 1.00 93.62 205 GLU A O 1
ATOM 1548 N N . GLY A 1 206 ? 11.763 15.150 -2.079 1.00 88.50 206 GLY A N 1
ATOM 1549 C CA . GLY A 1 206 ? 10.475 14.477 -2.262 1.00 88.50 206 GLY A CA 1
ATOM 1550 C C . GLY A 1 206 ? 10.519 13.044 -1.725 1.00 88.50 206 GLY A C 1
ATOM 1551 O O . GLY A 1 206 ? 10.970 12.822 -0.603 1.00 88.50 206 GLY A O 1
ATOM 1552 N N . SER A 1 207 ? 10.050 12.063 -2.501 1.00 88.62 207 SER A N 1
ATOM 1553 C CA . SER A 1 207 ? 10.074 10.649 -2.099 1.00 88.62 207 SER A CA 1
ATOM 1554 C C . SER A 1 207 ? 10.909 9.800 -3.054 1.00 88.62 207 SER A C 1
ATOM 1556 O O . SER A 1 207 ? 10.683 9.821 -4.264 1.00 88.62 207 SER A O 1
ATOM 1558 N N . ILE A 1 208 ? 11.854 9.023 -2.525 1.00 93.00 208 ILE A N 1
ATOM 1559 C CA . ILE A 1 208 ? 12.633 8.073 -3.322 1.00 93.00 208 ILE A CA 1
ATOM 1560 C C . ILE A 1 208 ? 12.787 6.727 -2.617 1.00 93.00 208 ILE A C 1
ATOM 1562 O O . ILE A 1 208 ? 13.041 6.658 -1.415 1.00 93.00 208 ILE A O 1
ATOM 1566 N N . SER A 1 209 ? 12.646 5.648 -3.388 1.00 85.62 209 SER A N 1
ATOM 1567 C CA . SER A 1 209 ? 12.913 4.285 -2.931 1.00 85.62 209 SER A CA 1
ATOM 1568 C C . SER A 1 209 ? 13.925 3.584 -3.840 1.00 85.62 209 SER A C 1
ATOM 1570 O O . SER A 1 209 ? 13.731 3.509 -5.056 1.00 85.62 209 SER A O 1
ATOM 1572 N N . VAL A 1 210 ? 15.000 3.073 -3.244 1.00 84.38 210 VAL A N 1
ATOM 1573 C CA . VAL A 1 210 ? 16.140 2.427 -3.903 1.00 84.38 210 VAL A CA 1
ATOM 1574 C C . VAL A 1 210 ? 16.223 0.969 -3.450 1.00 84.38 210 VAL A C 1
ATOM 1576 O O . VAL A 1 210 ? 16.289 0.705 -2.251 1.00 84.38 210 VAL A O 1
ATOM 1579 N N . TYR A 1 211 ? 16.220 0.033 -4.401 1.00 76.81 211 TYR A N 1
ATOM 1580 C CA . TYR A 1 211 ? 16.211 -1.412 -4.154 1.00 76.81 211 TYR A CA 1
ATOM 1581 C C . TYR A 1 211 ? 17.257 -2.128 -5.003 1.00 76.81 211 TYR A C 1
ATOM 1583 O O . TYR A 1 211 ? 17.398 -1.818 -6.190 1.00 76.81 211 TYR A O 1
ATOM 1591 N N . ASP A 1 212 ? 17.936 -3.126 -4.436 1.00 78.56 212 ASP A N 1
ATOM 1592 C CA . ASP A 1 212 ? 18.796 -4.060 -5.184 1.00 78.56 212 ASP A CA 1
ATOM 1593 C C . ASP A 1 212 ? 19.835 -3.342 -6.061 1.00 78.56 212 ASP A C 1
ATOM 1595 O O . ASP A 1 212 ? 20.076 -3.729 -7.200 1.00 78.56 212 ASP A O 1
ATOM 1599 N N . SER A 1 213 ? 20.355 -2.210 -5.587 1.00 88.19 213 SER A N 1
ATOM 1600 C CA . SER A 1 213 ? 21.102 -1.237 -6.392 1.00 88.19 213 SER A CA 1
ATOM 1601 C C . SER A 1 213 ? 22.500 -0.991 -5.827 1.00 88.19 213 SER A C 1
ATOM 1603 O O . SER A 1 213 ? 22.852 -1.475 -4.751 1.00 88.19 213 SER A O 1
ATOM 1605 N N . ALA A 1 214 ? 23.298 -0.205 -6.545 1.00 93.12 214 ALA A N 1
ATOM 1606 C CA . ALA A 1 214 ? 24.608 0.235 -6.088 1.00 93.12 214 ALA A CA 1
ATOM 1607 C C . ALA A 1 214 ? 24.742 1.756 -6.239 1.00 93.12 214 ALA A C 1
ATOM 1609 O O . ALA A 1 214 ? 24.399 2.310 -7.281 1.00 93.12 214 ALA A O 1
ATOM 1610 N N . ILE A 1 215 ? 25.217 2.443 -5.200 1.00 96.56 215 ILE A N 1
ATOM 1611 C CA . ILE A 1 215 ? 25.529 3.876 -5.219 1.00 96.56 215 ILE A CA 1
ATOM 1612 C C . ILE A 1 215 ? 27.014 4.005 -4.912 1.00 96.56 215 ILE A C 1
ATOM 1614 O O . ILE A 1 215 ? 27.424 3.929 -3.752 1.00 96.56 215 ILE A O 1
ATOM 1618 N N . GLU A 1 216 ? 27.828 4.177 -5.946 1.00 94.00 216 GLU A N 1
ATOM 1619 C CA . GLU A 1 216 ? 29.269 3.967 -5.850 1.00 94.00 216 GLU A CA 1
ATOM 1620 C C . GLU A 1 216 ? 30.075 5.142 -6.393 1.00 94.00 216 GLU A C 1
ATOM 1622 O O . GLU A 1 216 ? 29.734 5.751 -7.399 1.00 94.00 216 GLU A O 1
ATOM 1627 N N . GLN A 1 217 ? 31.193 5.465 -5.744 1.00 92.69 217 GLN A N 1
ATOM 1628 C CA . GLN A 1 217 ? 32.186 6.414 -6.278 1.00 92.69 217 GLN A CA 1
ATOM 1629 C C . GLN A 1 217 ? 31.643 7.818 -6.629 1.00 92.69 217 GLN A C 1
ATOM 1631 O O . GLN A 1 217 ? 32.277 8.577 -7.367 1.00 92.69 217 GLN A O 1
ATOM 1636 N N . ASN A 1 218 ? 30.499 8.213 -6.071 1.00 94.62 218 ASN A N 1
ATOM 1637 C CA . ASN A 1 218 ? 29.937 9.543 -6.263 1.00 94.62 218 ASN A CA 1
ATOM 1638 C C . ASN A 1 218 ? 30.619 10.555 -5.336 1.00 94.62 218 ASN A C 1
ATOM 1640 O O . ASN A 1 218 ? 31.129 10.218 -4.262 1.00 94.62 218 ASN A O 1
ATOM 1644 N N . THR A 1 219 ? 30.648 11.821 -5.748 1.00 92.25 219 THR A N 1
ATOM 1645 C CA . THR A 1 219 ? 31.341 12.891 -5.025 1.00 92.25 219 THR A CA 1
ATOM 1646 C C . THR A 1 219 ? 30.428 14.092 -4.793 1.00 92.25 219 THR A C 1
ATOM 1648 O O . THR A 1 219 ? 29.888 14.664 -5.735 1.00 92.25 219 THR A O 1
ATOM 1651 N N . ALA A 1 220 ? 30.310 14.545 -3.544 1.00 91.00 220 ALA A N 1
ATOM 1652 C CA . ALA A 1 220 ? 29.633 15.796 -3.208 1.00 91.00 220 ALA A CA 1
ATOM 1653 C C . ALA A 1 220 ? 30.613 16.859 -2.680 1.00 91.00 220 ALA A C 1
ATOM 1655 O O . ALA A 1 220 ? 31.385 16.618 -1.756 1.00 91.00 220 ALA A O 1
ATOM 1656 N N . PHE A 1 221 ? 30.582 18.086 -3.196 1.00 84.94 221 PHE A N 1
ATOM 1657 C CA . PHE A 1 221 ? 31.434 19.155 -2.668 1.00 84.94 221 PHE A CA 1
ATOM 1658 C C . PHE A 1 221 ? 31.043 19.552 -1.243 1.00 84.94 221 PHE A C 1
ATOM 1660 O O . PHE A 1 221 ? 31.907 19.889 -0.441 1.00 84.94 221 PHE A O 1
ATOM 1667 N N . GLY A 1 222 ? 29.751 19.553 -0.932 1.00 81.00 222 GLY A N 1
ATOM 1668 C CA . GLY A 1 222 ? 29.169 19.952 0.344 1.00 81.00 222 GLY A CA 1
ATOM 1669 C C . GLY A 1 222 ? 28.870 18.753 1.232 1.00 81.00 222 GLY A C 1
ATOM 1670 O O . GLY A 1 222 ? 29.642 18.493 2.156 1.00 81.00 222 GLY A O 1
ATOM 1671 N N . LYS A 1 223 ? 27.744 18.070 0.977 1.00 86.50 223 LYS A N 1
ATOM 1672 C CA . LYS A 1 223 ? 27.223 17.017 1.860 1.00 86.50 223 LYS A CA 1
ATOM 1673 C C . LYS A 1 223 ? 26.650 15.806 1.118 1.00 86.50 223 LYS A C 1
ATOM 1675 O O . LYS A 1 223 ? 26.080 15.981 0.047 1.00 86.50 223 LYS A O 1
ATOM 1680 N N . GLY A 1 224 ? 26.721 14.621 1.728 1.00 85.88 224 GLY A N 1
ATOM 1681 C CA . GLY A 1 224 ? 26.060 13.405 1.234 1.00 85.88 224 GLY A CA 1
ATOM 1682 C C . GLY A 1 224 ? 26.637 12.934 -0.097 1.00 85.88 224 GLY A C 1
ATOM 1683 O O . GLY A 1 224 ? 26.042 13.156 -1.148 1.00 85.88 224 GLY A O 1
ATOM 1684 N N . GLY A 1 225 ? 27.827 12.328 -0.072 1.00 88.69 225 GLY A N 1
ATOM 1685 C CA . GLY A 1 225 ? 28.494 11.866 -1.296 1.00 88.69 225 GLY A CA 1
ATOM 1686 C C . GLY A 1 225 ? 27.654 10.859 -2.083 1.00 88.69 225 GLY A C 1
ATOM 1687 O O . GLY A 1 225 ? 27.521 11.005 -3.295 1.00 88.69 225 GLY A O 1
ATOM 1688 N N . ALA A 1 226 ? 27.023 9.903 -1.398 1.00 94.12 226 ALA A N 1
ATOM 1689 C CA . ALA A 1 226 ? 26.066 8.980 -2.003 1.00 94.12 226 ALA A CA 1
ATOM 1690 C C . ALA A 1 226 ? 24.662 9.596 -2.037 1.00 94.12 226 ALA A C 1
ATOM 1692 O O . ALA A 1 226 ? 24.090 9.789 -3.109 1.00 94.12 226 ALA A O 1
ATOM 1693 N N . VAL A 1 227 ? 24.135 9.940 -0.857 1.00 96.31 227 VAL A N 1
ATOM 1694 C CA . VAL A 1 227 ? 22.757 10.406 -0.675 1.00 96.31 227 VAL A CA 1
ATOM 1695 C C . VAL A 1 227 ? 22.726 11.639 0.222 1.00 96.31 227 VAL A C 1
ATOM 1697 O O . VAL A 1 227 ? 23.287 11.647 1.322 1.00 96.31 227 VAL A O 1
ATOM 1700 N N . PHE A 1 228 ? 22.027 12.670 -0.240 1.00 94.38 228 PHE A N 1
ATOM 1701 C CA . PHE A 1 228 ? 21.577 13.792 0.571 1.00 94.38 228 PHE A CA 1
ATOM 1702 C C . PHE A 1 228 ? 20.049 13.813 0.596 1.00 94.38 228 PHE A C 1
ATOM 1704 O O . PHE A 1 228 ? 19.419 13.940 -0.450 1.00 94.38 228 PHE A O 1
ATOM 1711 N N . ASP A 1 229 ? 19.469 13.715 1.787 1.00 92.81 229 ASP A N 1
ATOM 1712 C CA . ASP A 1 229 ? 18.029 13.800 2.024 1.00 92.81 229 ASP A CA 1
ATOM 1713 C C . ASP A 1 229 ? 17.719 15.066 2.827 1.00 92.81 229 ASP A C 1
ATOM 1715 O O . ASP A 1 229 ? 18.321 15.302 3.879 1.00 92.81 229 ASP A O 1
ATOM 1719 N N . SER A 1 230 ? 16.832 15.913 2.309 1.00 90.44 230 SER A N 1
ATOM 1720 C CA . SER A 1 230 ? 16.460 17.188 2.925 1.00 90.44 230 SER A CA 1
ATOM 1721 C C . SER A 1 230 ? 15.368 17.014 3.986 1.00 90.44 230 SER A C 1
ATOM 1723 O O . SER A 1 230 ? 14.767 15.955 4.110 1.00 90.44 230 SER A O 1
ATOM 1725 N N . ALA A 1 231 ? 15.045 18.076 4.730 1.00 86.94 231 ALA A N 1
ATOM 1726 C CA . ALA A 1 231 ? 14.049 18.020 5.804 1.00 86.94 231 ALA A CA 1
ATOM 1727 C C . ALA A 1 231 ? 12.623 17.613 5.387 1.00 86.94 231 ALA A C 1
ATOM 1729 O O . ALA A 1 231 ? 11.849 17.167 6.234 1.00 86.94 231 ALA A O 1
ATOM 1730 N N . SER A 1 232 ? 12.261 17.773 4.111 1.00 83.62 232 SER A N 1
ATOM 1731 C CA . SER A 1 232 ? 10.982 17.300 3.559 1.00 83.62 232 SER A CA 1
ATOM 1732 C C . SER A 1 232 ? 11.093 15.953 2.844 1.00 83.62 232 SER A C 1
ATOM 1734 O O . SER A 1 232 ? 10.089 15.460 2.334 1.00 83.62 232 SER A O 1
ATOM 1736 N N . GLY A 1 233 ? 12.301 15.395 2.767 1.00 80.50 233 GLY A N 1
ATOM 1737 C CA . GLY A 1 233 ? 12.597 14.159 2.071 1.00 80.50 233 GLY A CA 1
ATOM 1738 C C . GLY A 1 233 ? 12.117 12.921 2.825 1.00 80.50 233 GLY A C 1
ATOM 1739 O O . GLY A 1 233 ? 12.155 12.847 4.057 1.00 80.50 233 GLY A O 1
ATOM 1740 N N . PHE A 1 234 ? 11.647 11.945 2.053 1.00 83.75 234 PHE A N 1
ATOM 1741 C CA . PHE A 1 234 ? 11.437 10.571 2.484 1.00 83.75 234 PHE A CA 1
ATOM 1742 C C . PHE A 1 234 ? 12.277 9.646 1.606 1.00 83.75 234 PHE A C 1
ATOM 1744 O O . PHE A 1 234 ? 12.002 9.505 0.410 1.00 83.75 234 PHE A O 1
ATOM 1751 N N . THR A 1 235 ? 13.282 9.007 2.198 1.00 88.81 235 THR A N 1
ATOM 1752 C CA . THR A 1 235 ? 14.201 8.121 1.486 1.00 88.81 235 THR A CA 1
ATOM 1753 C C . THR A 1 235 ? 14.189 6.716 2.078 1.00 88.81 235 THR A C 1
ATOM 1755 O O . THR A 1 235 ? 14.304 6.509 3.286 1.00 88.81 235 THR A O 1
ATOM 1758 N N . SER A 1 236 ? 14.072 5.734 1.192 1.00 82.50 236 SER A N 1
ATOM 1759 C CA . SER A 1 236 ? 14.077 4.307 1.494 1.00 82.50 236 SER A CA 1
ATOM 1760 C C . SER A 1 236 ? 15.178 3.616 0.691 1.00 82.50 236 SER A C 1
ATOM 1762 O O . SER A 1 236 ? 15.163 3.673 -0.533 1.00 82.50 236 SER A O 1
ATOM 1764 N N . VAL A 1 237 ? 16.130 2.968 1.360 1.00 83.50 237 VAL A N 1
ATOM 1765 C CA . VAL A 1 237 ? 17.251 2.239 0.748 1.00 83.50 237 VAL A CA 1
ATOM 1766 C C . VAL A 1 237 ? 17.246 0.804 1.258 1.00 83.50 237 VAL A C 1
ATOM 1768 O O . VAL A 1 237 ? 17.358 0.568 2.457 1.00 83.50 237 VAL A O 1
ATOM 1771 N N . TYR A 1 238 ? 17.103 -0.149 0.346 1.00 75.69 238 TYR A N 1
ATOM 1772 C CA . TYR A 1 238 ? 16.926 -1.564 0.653 1.00 75.69 238 TYR A CA 1
ATOM 1773 C C . TYR A 1 238 ? 17.878 -2.391 -0.203 1.00 75.69 238 TYR A C 1
ATOM 1775 O O . TYR A 1 238 ? 17.964 -2.160 -1.413 1.00 75.69 238 TYR A O 1
ATOM 1783 N N . ARG A 1 239 ? 18.567 -3.372 0.393 1.00 76.88 239 ARG A N 1
ATOM 1784 C CA . ARG A 1 239 ? 19.402 -4.330 -0.358 1.00 76.88 239 ARG A CA 1
ATOM 1785 C C . ARG A 1 239 ? 20.377 -3.644 -1.318 1.00 76.88 239 ARG A C 1
ATOM 1787 O O . ARG A 1 239 ? 20.458 -3.984 -2.492 1.00 76.88 239 ARG A O 1
ATOM 1794 N N . THR A 1 240 ? 21.035 -2.586 -0.848 1.00 85.44 240 THR A N 1
ATOM 1795 C CA . THR A 1 240 ? 21.825 -1.686 -1.698 1.00 85.44 240 THR A CA 1
ATOM 1796 C C . THR A 1 240 ? 23.262 -1.572 -1.199 1.00 85.44 240 THR A C 1
ATOM 1798 O O . THR A 1 240 ? 23.513 -1.447 0.003 1.00 85.44 240 THR A O 1
ATOM 1801 N N . LEU A 1 241 ? 24.217 -1.593 -2.128 1.00 92.38 241 LEU A N 1
ATOM 1802 C CA . LEU A 1 241 ? 25.625 -1.330 -1.844 1.00 92.38 241 LEU A CA 1
ATOM 1803 C C . LEU A 1 241 ? 25.904 0.175 -1.944 1.00 92.38 241 LEU A C 1
ATOM 1805 O O . LEU A 1 241 ? 25.679 0.789 -2.983 1.00 92.38 241 LEU A O 1
ATOM 1809 N N . ILE A 1 242 ? 26.396 0.779 -0.866 1.00 95.81 242 ILE A N 1
ATOM 1810 C CA . ILE A 1 242 ? 26.892 2.157 -0.843 1.00 95.81 242 ILE A CA 1
ATOM 1811 C C . ILE A 1 242 ? 28.398 2.084 -0.619 1.00 95.81 242 ILE A C 1
ATOM 1813 O O . ILE A 1 242 ? 28.852 1.829 0.497 1.00 95.81 242 ILE A O 1
ATOM 1817 N N . ASP A 1 243 ? 29.168 2.287 -1.685 1.00 94.75 243 ASP A N 1
ATOM 1818 C CA . ASP A 1 243 ? 30.616 2.081 -1.653 1.00 94.75 243 ASP A CA 1
ATOM 1819 C C . ASP A 1 243 ? 31.404 3.300 -2.140 1.00 94.75 243 ASP A C 1
ATOM 1821 O O . ASP A 1 243 ? 31.110 3.922 -3.162 1.00 94.75 243 ASP A O 1
ATOM 1825 N N . SER A 1 244 ? 32.467 3.634 -1.411 1.00 92.06 244 SER A N 1
ATOM 1826 C CA . SER A 1 244 ? 33.549 4.495 -1.901 1.00 92.06 244 SER A CA 1
ATOM 1827 C C . SER A 1 244 ? 33.125 5.906 -2.352 1.00 92.06 244 SER A C 1
ATOM 1829 O O . SER A 1 244 ? 33.868 6.586 -3.069 1.00 92.06 244 SER A O 1
ATOM 1831 N N . ASN A 1 245 ? 31.970 6.394 -1.887 1.00 93.75 245 ASN A N 1
ATOM 1832 C CA . ASN A 1 245 ? 31.507 7.764 -2.124 1.00 93.75 245 ASN A CA 1
ATOM 1833 C C . ASN A 1 245 ? 32.261 8.773 -1.243 1.00 93.75 245 ASN A C 1
ATOM 1835 O O . ASN A 1 245 ? 32.853 8.427 -0.213 1.00 93.75 245 ASN A O 1
ATOM 1839 N N . ARG A 1 246 ? 32.284 10.037 -1.673 1.00 90.50 246 ARG A N 1
ATOM 1840 C CA . ARG A 1 246 ? 33.200 11.060 -1.152 1.00 90.50 246 ARG A CA 1
ATOM 1841 C C . ARG A 1 246 ? 32.534 12.416 -0.953 1.00 90.50 246 ARG A C 1
ATOM 1843 O O . ARG A 1 246 ? 31.654 12.809 -1.710 1.00 90.50 246 ARG A O 1
ATOM 1850 N N . THR A 1 247 ? 33.032 13.177 0.023 1.00 87.81 247 THR A N 1
ATOM 1851 C CA . THR A 1 247 ? 32.784 14.620 0.157 1.00 87.81 247 THR A CA 1
ATOM 1852 C C . THR A 1 247 ? 34.055 15.467 0.212 1.00 87.81 247 THR A C 1
ATOM 1854 O O . THR A 1 247 ? 35.042 15.063 0.820 1.00 87.81 247 THR A O 1
ATOM 1857 N N . ASP A 1 248 ? 34.049 16.676 -0.353 1.00 76.62 248 ASP A N 1
ATOM 1858 C CA . ASP A 1 248 ? 35.218 17.577 -0.266 1.00 76.62 248 ASP A CA 1
ATOM 1859 C C . ASP A 1 248 ? 35.200 18.484 0.983 1.00 76.62 248 ASP A C 1
ATOM 1861 O O . ASP A 1 248 ? 36.261 18.841 1.502 1.00 76.62 248 ASP A O 1
ATOM 1865 N N . ASN A 1 249 ? 34.015 18.830 1.508 1.00 67.19 249 ASN A N 1
ATOM 1866 C CA . ASN A 1 249 ? 33.847 19.694 2.690 1.00 67.19 249 ASN A CA 1
ATOM 1867 C C . ASN A 1 249 ? 33.452 18.950 3.981 1.00 67.19 249 ASN A C 1
ATOM 1869 O O . ASN A 1 249 ? 33.034 19.599 4.935 1.00 67.19 249 ASN A O 1
ATOM 1873 N N . GLN A 1 250 ? 33.668 17.629 4.049 1.00 65.94 250 GLN A N 1
ATOM 1874 C CA . GLN A 1 250 ? 33.650 16.821 5.286 1.00 65.94 250 GLN A CA 1
ATOM 1875 C C . GLN A 1 250 ? 32.269 16.499 5.898 1.00 65.94 250 GLN A C 1
ATOM 1877 O O . GLN A 1 250 ? 32.220 15.963 7.005 1.00 65.94 250 GLN A O 1
ATOM 1882 N N . PHE A 1 251 ? 31.153 16.757 5.210 1.00 71.69 251 PHE A N 1
ATOM 1883 C CA . PHE A 1 251 ? 29.806 16.499 5.739 1.00 71.69 251 PHE A CA 1
ATOM 1884 C C . PHE A 1 251 ? 29.168 15.237 5.125 1.00 71.69 251 PHE A C 1
ATOM 1886 O O . PHE A 1 251 ? 28.361 15.329 4.207 1.00 71.69 251 PHE A O 1
ATOM 1893 N N . ALA A 1 252 ? 29.481 14.062 5.674 1.00 84.88 252 ALA A N 1
ATOM 1894 C CA . ALA A 1 252 ? 28.941 12.755 5.269 1.00 84.88 252 ALA A CA 1
ATOM 1895 C C . ALA A 1 252 ? 29.348 12.274 3.859 1.00 84.88 252 ALA A C 1
ATOM 1897 O O . ALA A 1 252 ? 28.715 12.606 2.855 1.00 84.88 252 ALA A O 1
ATOM 1898 N N . SER A 1 253 ? 30.386 11.445 3.780 1.00 88.25 253 SER A N 1
ATOM 1899 C CA . SER A 1 253 ? 30.853 10.817 2.540 1.00 88.25 253 SER A CA 1
ATOM 1900 C C . SER A 1 253 ? 29.823 9.849 1.937 1.00 88.25 253 SER A C 1
ATOM 1902 O O . SER A 1 253 ? 29.736 9.757 0.715 1.00 88.25 253 SER A O 1
ATOM 1904 N N . ALA A 1 254 ? 29.007 9.193 2.768 1.00 91.81 254 ALA A N 1
ATOM 1905 C CA . ALA A 1 254 ? 27.927 8.302 2.358 1.00 91.81 254 ALA A CA 1
ATOM 1906 C C . ALA A 1 254 ? 26.574 9.025 2.409 1.00 91.81 254 ALA A C 1
ATOM 1908 O O . ALA A 1 254 ? 26.083 9.492 1.381 1.00 91.81 254 ALA A O 1
ATOM 1909 N N . ILE A 1 255 ? 25.988 9.154 3.604 1.00 94.88 255 ILE A N 1
ATOM 1910 C CA . ILE A 1 255 ? 24.594 9.582 3.787 1.00 94.88 255 ILE A CA 1
ATOM 1911 C C . ILE A 1 255 ? 24.515 10.802 4.694 1.00 94.88 255 ILE A C 1
ATOM 1913 O O . ILE A 1 255 ? 24.924 10.767 5.857 1.00 94.88 255 ILE A O 1
ATOM 1917 N N . ARG A 1 256 ? 23.896 11.865 4.187 1.00 93.62 256 ARG A N 1
ATOM 1918 C CA . ARG A 1 256 ? 23.466 13.015 4.981 1.00 93.62 256 ARG A CA 1
ATOM 1919 C C . ARG A 1 256 ? 21.942 13.058 4.987 1.00 93.62 256 ARG A C 1
ATOM 1921 O O . ARG A 1 256 ? 21.358 13.298 3.938 1.00 93.62 256 ARG A O 1
ATOM 1928 N N . SER A 1 257 ? 21.324 12.881 6.151 1.00 93.44 257 SER A N 1
ATOM 1929 C CA . SER A 1 257 ? 19.864 12.910 6.284 1.00 93.44 257 SER A CA 1
ATOM 1930 C C . SER A 1 257 ? 19.393 14.054 7.185 1.00 93.44 257 SER A C 1
ATOM 1932 O O . SER A 1 257 ? 19.901 14.288 8.290 1.00 93.44 257 SER A O 1
ATOM 1934 N N . GLU A 1 258 ? 18.478 14.847 6.640 1.00 91.56 258 GLU A N 1
ATOM 1935 C CA . GLU A 1 258 ? 17.745 15.915 7.314 1.00 91.56 258 GLU A CA 1
ATOM 1936 C C . GLU A 1 258 ? 16.236 15.587 7.399 1.00 91.56 258 GLU A C 1
ATOM 1938 O O . GLU A 1 258 ? 15.529 16.276 8.134 1.00 91.56 258 GLU A O 1
ATOM 1943 N N . GLY A 1 259 ? 15.759 14.539 6.710 1.00 83.69 259 GLY A N 1
ATOM 1944 C CA . GLY A 1 259 ? 14.362 14.095 6.628 1.00 83.69 259 GLY A CA 1
ATOM 1945 C C . GLY A 1 259 ? 14.094 12.747 7.309 1.00 83.69 259 GLY A C 1
ATOM 1946 O O . GLY A 1 259 ? 14.519 12.528 8.447 1.00 83.69 259 GLY A O 1
ATOM 1947 N N . TRP A 1 260 ? 13.317 11.882 6.646 1.00 82.31 260 TRP A N 1
ATOM 1948 C CA . TRP A 1 260 ? 13.033 10.506 7.079 1.00 82.31 260 TRP A CA 1
ATOM 1949 C C . TRP A 1 260 ? 13.832 9.517 6.231 1.00 82.31 260 TRP A C 1
ATOM 1951 O O . TRP A 1 260 ? 13.608 9.410 5.025 1.00 82.31 260 TRP A O 1
ATOM 1961 N N . MET A 1 261 ? 14.721 8.757 6.871 1.00 89.06 261 MET A N 1
ATOM 1962 C CA . MET A 1 261 ? 15.634 7.837 6.192 1.00 89.06 261 MET A CA 1
ATOM 1963 C C . MET A 1 261 ? 15.517 6.409 6.733 1.00 89.06 261 MET A C 1
ATOM 1965 O O . MET A 1 261 ? 15.679 6.166 7.930 1.00 89.06 261 MET A O 1
ATOM 1969 N N . TYR A 1 262 ? 15.328 5.443 5.838 1.00 86.31 262 TYR A N 1
ATOM 1970 C CA . TYR A 1 262 ? 15.325 4.013 6.155 1.00 86.31 262 TYR A CA 1
ATOM 1971 C C . TYR A 1 262 ? 16.400 3.304 5.334 1.00 86.31 262 TYR A C 1
ATOM 1973 O O . TYR A 1 262 ? 16.378 3.390 4.109 1.00 86.31 262 TYR A O 1
ATOM 1981 N N . VAL A 1 263 ? 17.338 2.620 5.995 1.00 85.38 263 VAL A N 1
ATOM 1982 C CA . VAL A 1 263 ? 18.429 1.878 5.341 1.00 85.38 263 VAL A CA 1
ATOM 1983 C C . VAL A 1 263 ? 18.448 0.444 5.845 1.00 85.38 263 VAL A C 1
ATOM 1985 O O . VAL A 1 263 ? 18.939 0.171 6.950 1.00 85.38 263 VAL A O 1
ATOM 1988 N N . PHE A 1 264 ? 17.894 -0.463 5.041 1.00 81.25 264 PHE A N 1
ATOM 1989 C CA . PHE A 1 264 ? 17.669 -1.854 5.416 1.00 81.25 264 PHE A CA 1
ATOM 1990 C C . PHE A 1 264 ? 18.457 -2.833 4.546 1.00 81.25 264 PHE A C 1
ATOM 1992 O O . PHE A 1 264 ? 18.612 -2.622 3.340 1.00 81.25 264 PHE A O 1
ATOM 1999 N N . ASP A 1 265 ? 18.958 -3.899 5.169 1.00 75.69 265 ASP A N 1
ATOM 2000 C CA . ASP A 1 265 ? 19.631 -5.033 4.518 1.00 75.69 265 ASP A CA 1
ATOM 2001 C C . ASP A 1 265 ? 20.716 -4.601 3.519 1.00 75.69 265 ASP A C 1
ATOM 2003 O O . ASP A 1 265 ? 20.839 -5.149 2.430 1.00 75.69 265 ASP A O 1
ATOM 2007 N N . SER A 1 266 ? 21.438 -3.530 3.851 1.00 83.38 266 SER A N 1
ATOM 2008 C CA . SER A 1 266 ? 22.347 -2.831 2.938 1.00 83.38 266 SER A CA 1
ATOM 2009 C C . SER A 1 266 ? 23.783 -2.855 3.453 1.00 83.38 266 SER A C 1
ATOM 2011 O O . SER A 1 266 ? 24.030 -3.114 4.634 1.00 83.38 266 SER A O 1
ATOM 2013 N N . THR A 1 267 ? 24.742 -2.531 2.583 1.00 90.38 267 THR A N 1
ATOM 2014 C CA . THR A 1 267 ? 26.167 -2.482 2.951 1.00 90.38 267 THR A CA 1
ATOM 2015 C C . THR A 1 267 ? 26.758 -1.110 2.684 1.00 90.38 267 THR A C 1
ATOM 2017 O O . THR A 1 267 ? 26.655 -0.600 1.573 1.00 90.38 267 THR A O 1
ATOM 2020 N N . ILE A 1 268 ? 27.410 -0.526 3.694 1.00 94.88 268 ILE A N 1
ATOM 2021 C CA . ILE A 1 268 ? 28.108 0.764 3.607 1.00 94.88 268 ILE A CA 1
ATOM 2022 C C . ILE A 1 268 ? 29.602 0.534 3.851 1.00 94.88 268 ILE A C 1
ATOM 2024 O O . ILE A 1 268 ? 30.003 0.156 4.959 1.00 94.88 268 ILE A O 1
ATOM 2028 N N . THR A 1 269 ? 30.428 0.745 2.823 1.00 94.62 269 THR A N 1
ATOM 2029 C CA . THR A 1 269 ? 31.855 0.380 2.849 1.00 94.62 269 THR A CA 1
ATOM 2030 C C . THR A 1 269 ? 32.753 1.317 2.032 1.00 94.62 269 THR A C 1
ATOM 2032 O O . THR A 1 269 ? 32.290 2.179 1.289 1.00 94.62 269 THR A O 1
ATOM 2035 N N . GLY A 1 270 ? 34.069 1.201 2.217 1.00 89.69 270 GLY A N 1
ATOM 2036 C CA . GLY A 1 270 ? 35.072 1.872 1.383 1.00 89.69 270 GLY A CA 1
ATOM 2037 C C . GLY A 1 270 ? 35.223 3.387 1.590 1.00 89.69 270 GLY A C 1
ATOM 2038 O O . GLY A 1 270 ? 36.059 4.021 0.932 1.00 89.69 270 GLY A O 1
ATOM 2039 N N . HIS A 1 271 ? 34.501 3.997 2.533 1.00 89.75 271 HIS A N 1
ATOM 2040 C CA . HIS A 1 271 ? 34.534 5.443 2.766 1.00 89.75 271 HIS A CA 1
ATOM 2041 C C . HIS A 1 271 ? 35.766 5.873 3.579 1.00 89.75 271 HIS A C 1
ATOM 2043 O O . HIS A 1 271 ? 35.843 5.647 4.783 1.00 89.75 271 HIS A O 1
ATOM 2049 N N . ASN A 1 272 ? 36.764 6.479 2.924 1.00 83.19 272 ASN A N 1
ATOM 2050 C CA . ASN A 1 272 ? 38.103 6.696 3.495 1.00 83.19 272 ASN A CA 1
ATOM 2051 C C . ASN A 1 272 ? 38.649 8.127 3.302 1.00 83.19 272 ASN A C 1
ATOM 2053 O O . ASN A 1 272 ? 39.679 8.346 2.656 1.00 83.19 272 ASN A O 1
ATOM 2057 N N . GLN A 1 273 ? 37.979 9.128 3.866 1.00 74.81 273 GLN A N 1
ATOM 2058 C CA . GLN A 1 273 ? 38.383 10.534 3.839 1.00 74.81 273 GLN A CA 1
ATOM 2059 C C . GLN A 1 273 ? 38.959 10.980 5.188 1.00 74.81 273 GLN A C 1
ATOM 2061 O O . GLN A 1 273 ? 38.278 11.033 6.207 1.00 74.81 273 GLN A O 1
ATOM 2066 N N . SER A 1 274 ? 40.221 11.421 5.200 1.00 65.19 274 SER A N 1
ATOM 2067 C CA . SER A 1 274 ? 40.982 11.699 6.435 1.00 65.19 274 SER A CA 1
ATOM 2068 C C . SER A 1 274 ? 40.415 12.780 7.376 1.00 65.19 274 SER A C 1
ATOM 2070 O O . SER A 1 274 ? 40.998 13.012 8.432 1.00 65.19 274 SER A O 1
ATOM 2072 N N . ALA A 1 275 ? 39.342 13.481 7.005 1.00 61.50 275 ALA A N 1
ATOM 2073 C CA . ALA A 1 275 ? 38.715 14.522 7.820 1.00 61.50 275 ALA A CA 1
ATOM 2074 C C . ALA A 1 275 ? 37.172 14.532 7.754 1.00 61.50 275 ALA A C 1
ATOM 2076 O O . ALA A 1 275 ? 36.577 15.476 8.259 1.00 61.50 275 ALA A O 1
ATOM 2077 N N . GLY A 1 276 ? 36.534 13.536 7.123 1.00 76.88 276 GLY A N 1
ATOM 2078 C CA . GLY A 1 276 ? 35.077 13.487 6.932 1.00 76.88 276 GLY A CA 1
ATOM 2079 C C . GLY A 1 276 ? 34.323 12.715 8.015 1.00 76.88 276 GLY A C 1
ATOM 2080 O O . GLY A 1 276 ? 34.931 12.106 8.897 1.00 76.88 276 GLY A O 1
ATOM 2081 N N . VAL A 1 277 ? 32.995 12.733 7.917 1.00 87.75 277 VAL A N 1
ATOM 2082 C CA . VAL A 1 277 ? 32.096 11.775 8.581 1.00 87.75 277 VAL A CA 1
ATOM 2083 C C . VAL A 1 277 ? 31.553 10.818 7.518 1.00 87.75 277 VAL A C 1
ATOM 2085 O O . VAL A 1 277 ? 31.371 11.273 6.392 1.00 87.75 277 VAL A O 1
ATOM 2088 N N . THR A 1 278 ? 31.270 9.549 7.822 1.00 92.25 278 THR A N 1
ATOM 2089 C CA . THR A 1 278 ? 30.614 8.649 6.851 1.00 92.25 278 THR A CA 1
ATOM 2090 C C . THR A 1 278 ? 29.119 8.937 6.749 1.00 92.25 278 THR A C 1
ATOM 2092 O O . THR A 1 278 ? 28.607 9.172 5.654 1.00 92.25 278 THR A O 1
ATOM 2095 N N . MET A 1 279 ? 28.425 9.017 7.886 1.00 94.56 279 MET A N 1
ATOM 2096 C CA . MET A 1 279 ? 26.988 9.286 7.964 1.00 94.56 279 MET A CA 1
ATOM 2097 C C . MET A 1 279 ? 26.657 10.363 8.994 1.00 94.56 279 MET A C 1
ATOM 2099 O O . MET A 1 279 ? 27.209 10.372 10.095 1.00 94.56 279 MET A O 1
ATOM 2103 N N . VAL A 1 280 ? 25.723 11.254 8.657 1.00 93.31 280 VAL A N 1
ATOM 2104 C CA . VAL A 1 280 ? 25.295 12.333 9.558 1.00 93.31 280 VAL A CA 1
ATOM 2105 C C . VAL A 1 280 ? 23.772 12.485 9.543 1.00 93.31 280 VAL A C 1
ATOM 2107 O O . VAL A 1 280 ? 23.195 12.845 8.509 1.00 93.31 280 VAL A O 1
ATOM 2110 N N . GLU A 1 281 ? 23.152 12.290 10.708 1.00 94.06 281 GLU A N 1
ATOM 2111 C CA . GLU A 1 281 ? 21.713 12.458 10.954 1.00 94.06 281 GLU A CA 1
ATOM 2112 C C . GLU A 1 281 ? 21.454 13.751 11.741 1.00 94.06 281 GLU A C 1
ATOM 2114 O O . GLU A 1 281 ? 22.034 13.981 12.806 1.00 94.06 281 GLU A O 1
ATOM 2119 N N . VAL A 1 282 ? 20.616 14.628 11.185 1.00 89.12 282 VAL A N 1
ATOM 2120 C CA . VAL A 1 282 ? 20.308 15.972 11.735 1.00 89.12 282 VAL A CA 1
ATOM 2121 C C . VAL A 1 282 ? 18.816 16.272 11.692 1.00 89.12 282 VAL A C 1
ATOM 2123 O O . VAL A 1 282 ? 18.378 17.304 12.193 1.00 89.12 282 VAL A O 1
ATOM 2126 N N . GLY A 1 283 ? 18.064 15.392 11.043 1.00 75.19 283 GLY A N 1
ATOM 2127 C CA . GLY A 1 283 ? 16.657 15.522 10.769 1.00 75.19 283 GLY A CA 1
ATOM 2128 C C . GLY A 1 283 ? 15.788 14.916 11.848 1.00 75.19 283 GLY A C 1
ATOM 2129 O O . GLY A 1 283 ? 16.064 15.021 13.043 1.00 75.19 283 GLY A O 1
ATOM 2130 N N . ASN A 1 284 ? 14.699 14.303 11.393 1.00 77.31 284 ASN A N 1
ATOM 2131 C CA . ASN A 1 284 ? 13.706 13.710 12.271 1.00 77.31 284 ASN A CA 1
ATOM 2132 C C . ASN A 1 284 ? 14.121 12.303 12.702 1.00 77.31 284 ASN A C 1
ATOM 2134 O O . ASN A 1 284 ? 14.089 11.994 13.895 1.00 77.31 284 ASN A O 1
ATOM 2138 N N . PHE A 1 285 ? 14.466 11.440 11.743 1.00 85.88 285 PHE A N 1
ATOM 2139 C CA . PHE A 1 285 ? 14.609 10.017 12.013 1.00 85.88 285 PHE A CA 1
ATOM 2140 C C . PHE A 1 285 ? 15.423 9.284 10.944 1.00 85.88 285 PHE A C 1
ATOM 2142 O O . PHE A 1 285 ? 15.095 9.335 9.758 1.00 85.88 285 PHE A O 1
ATOM 2149 N N . MET A 1 286 ? 16.406 8.503 11.396 1.00 90.25 286 MET A N 1
ATOM 2150 C CA . MET A 1 286 ? 17.076 7.486 10.586 1.00 90.25 286 MET A CA 1
ATOM 2151 C C . MET A 1 286 ? 16.949 6.105 11.241 1.00 90.25 286 MET A C 1
ATOM 2153 O O . MET A 1 286 ? 17.235 5.958 12.428 1.00 90.25 286 MET A O 1
ATOM 2157 N N . SER A 1 287 ? 16.578 5.080 10.471 1.00 88.38 287 SER A N 1
ATOM 2158 C CA . SER A 1 287 ? 16.574 3.681 10.926 1.00 88.38 287 SER A CA 1
ATOM 2159 C C . SER A 1 287 ? 17.543 2.832 10.113 1.00 88.38 287 SER A C 1
ATOM 2161 O O . SER A 1 287 ? 17.475 2.806 8.883 1.00 88.38 287 SER A O 1
ATOM 2163 N N . LEU A 1 288 ? 18.427 2.126 10.815 1.00 84.31 288 LEU A N 1
ATOM 2164 C CA . LEU A 1 288 ? 19.368 1.152 10.275 1.00 84.31 288 LEU A CA 1
ATOM 2165 C C . LEU A 1 288 ? 18.957 -0.238 10.759 1.00 84.31 288 LEU A C 1
ATOM 2167 O O . LEU A 1 288 ? 18.932 -0.482 11.970 1.00 84.31 288 LEU A O 1
ATOM 2171 N N . ARG A 1 289 ? 18.616 -1.139 9.831 1.00 76.69 289 ARG A N 1
ATOM 2172 C CA . ARG A 1 289 ? 18.165 -2.502 10.161 1.00 76.69 289 ARG A CA 1
ATOM 2173 C C . ARG A 1 289 ? 18.771 -3.541 9.234 1.00 76.69 289 ARG A C 1
ATOM 2175 O O . ARG A 1 289 ? 18.770 -3.322 8.035 1.00 76.69 289 ARG A O 1
ATOM 2182 N N . GLY A 1 290 ? 19.310 -4.642 9.757 1.00 70.88 290 GLY A N 1
ATOM 2183 C CA . GLY A 1 290 ? 19.949 -5.658 8.901 1.00 70.88 290 GLY A CA 1
ATOM 2184 C C . GLY A 1 290 ? 21.188 -5.146 8.150 1.00 70.88 290 GLY A C 1
ATOM 2185 O O . GLY A 1 290 ? 21.671 -5.792 7.228 1.00 70.88 290 GLY A O 1
ATOM 2186 N N . THR A 1 291 ? 21.700 -3.964 8.506 1.00 81.69 291 THR A N 1
ATOM 2187 C CA . THR A 1 291 ? 22.685 -3.236 7.699 1.00 81.69 291 THR A CA 1
ATOM 2188 C C . THR A 1 291 ? 24.105 -3.530 8.179 1.00 81.69 291 THR A C 1
ATOM 2190 O O . THR A 1 291 ? 24.381 -3.553 9.383 1.00 81.69 291 THR A O 1
ATOM 2193 N N . THR A 1 292 ? 25.025 -3.723 7.231 1.00 88.06 292 THR A N 1
ATOM 2194 C CA . THR A 1 292 ? 26.458 -3.908 7.494 1.00 88.06 292 THR A CA 1
ATOM 2195 C C . THR A 1 292 ? 27.231 -2.624 7.194 1.00 88.06 292 THR A C 1
ATOM 2197 O O . THR A 1 292 ? 27.233 -2.136 6.068 1.00 88.06 292 THR A O 1
ATOM 2200 N N . ILE A 1 293 ? 27.936 -2.083 8.188 1.00 93.00 293 ILE A N 1
ATOM 2201 C CA . ILE A 1 293 ? 28.816 -0.917 8.043 1.00 93.00 293 ILE A CA 1
ATOM 2202 C C . ILE A 1 293 ? 30.240 -1.341 8.387 1.00 93.00 293 ILE A C 1
ATOM 2204 O O . ILE A 1 293 ? 30.566 -1.573 9.557 1.00 93.00 293 ILE A O 1
ATOM 2208 N N . SER A 1 294 ? 31.094 -1.448 7.372 1.00 92.19 294 SER A N 1
ATOM 2209 C CA . SER A 1 294 ? 32.431 -2.017 7.534 1.00 92.19 294 SER A CA 1
ATOM 2210 C C . SER A 1 294 ? 33.476 -1.357 6.648 1.00 92.19 294 SER A C 1
ATOM 2212 O O . SER A 1 294 ? 33.150 -0.748 5.643 1.00 92.19 294 SER A O 1
ATOM 2214 N N . GLU A 1 295 ? 34.746 -1.478 7.037 1.00 91.56 295 GLU A N 1
ATOM 2215 C CA . GLU A 1 295 ? 35.914 -1.010 6.270 1.00 91.56 295 GLU A CA 1
ATOM 2216 C C . GLU A 1 295 ? 35.928 0.498 5.942 1.00 91.56 295 GLU A C 1
ATOM 2218 O O . GLU A 1 295 ? 36.623 0.950 5.026 1.00 91.56 295 GLU A O 1
ATOM 2223 N N . ASN A 1 296 ? 35.222 1.306 6.738 1.00 91.75 296 ASN A N 1
ATOM 2224 C CA . ASN A 1 296 ? 35.224 2.761 6.611 1.00 91.75 296 ASN A CA 1
ATOM 2225 C C . ASN A 1 296 ? 36.312 3.392 7.489 1.00 91.75 296 ASN A C 1
ATOM 2227 O O . ASN A 1 296 ? 36.586 2.951 8.607 1.00 91.75 296 ASN A O 1
ATOM 2231 N N . GLY A 1 297 ? 36.950 4.444 6.989 1.00 88.00 297 GLY A N 1
ATOM 2232 C CA . GLY A 1 297 ? 38.067 5.141 7.626 1.00 88.00 297 GLY A CA 1
ATOM 2233 C C . GLY A 1 297 ? 37.970 6.658 7.588 1.00 88.00 297 GLY A C 1
ATOM 2234 O O . GLY A 1 297 ? 38.979 7.345 7.774 1.00 88.00 297 GLY A O 1
ATOM 2235 N N . ASP A 1 298 ? 36.770 7.194 7.371 1.00 87.44 298 ASP A N 1
ATOM 2236 C CA . ASP A 1 298 ? 36.475 8.585 7.700 1.00 87.44 298 ASP A CA 1
ATOM 2237 C C . ASP A 1 298 ? 36.767 8.883 9.177 1.00 87.44 298 ASP A C 1
ATOM 2239 O O . ASP A 1 298 ? 36.798 7.990 10.026 1.00 87.44 298 ASP A O 1
ATOM 2243 N N . ASN A 1 299 ? 36.982 10.155 9.512 1.00 86.31 299 ASN A N 1
ATOM 2244 C CA . ASN A 1 299 ? 37.356 10.569 10.864 1.00 86.31 299 ASN A CA 1
ATOM 2245 C C . ASN A 1 299 ? 36.294 10.189 11.917 1.00 86.31 299 ASN A C 1
ATOM 2247 O O . ASN A 1 299 ? 36.650 9.792 13.025 1.00 86.31 299 ASN A O 1
ATOM 2251 N N . GLN A 1 300 ? 35.012 10.271 11.565 1.00 89.56 300 GLN A N 1
ATOM 2252 C CA . GLN A 1 300 ? 33.874 9.810 12.366 1.00 89.56 300 GLN A CA 1
ATOM 2253 C C . GLN A 1 300 ? 33.011 8.891 11.498 1.00 89.56 300 GLN A C 1
ATOM 2255 O O . GLN A 1 300 ? 32.813 9.190 10.324 1.00 89.56 300 GLN A O 1
ATOM 2260 N N . LEU A 1 301 ? 32.484 7.798 12.048 1.00 91.88 301 LEU A N 1
ATOM 2261 C CA . LEU A 1 301 ? 31.631 6.908 11.262 1.00 91.88 301 LEU A CA 1
ATOM 2262 C C . LEU A 1 301 ? 30.200 7.458 11.202 1.00 91.88 301 LEU A C 1
ATOM 2264 O O . LEU A 1 301 ? 29.765 7.906 10.146 1.00 91.88 301 LEU A O 1
ATOM 2268 N N . VAL A 1 302 ? 29.508 7.521 12.344 1.00 94.31 302 VAL A N 1
ATOM 2269 C CA . VAL A 1 302 ? 28.164 8.113 12.448 1.00 94.31 302 VAL A CA 1
ATOM 2270 C C . VAL A 1 302 ? 28.151 9.275 13.441 1.00 94.31 302 VAL A C 1
ATOM 2272 O O . VAL A 1 302 ? 28.618 9.131 14.576 1.00 94.31 302 VAL A O 1
ATOM 2275 N N . GLU A 1 303 ? 27.600 10.418 13.029 1.00 93.56 303 GLU A N 1
ATOM 2276 C CA . GLU A 1 303 ? 27.335 11.586 13.881 1.00 93.56 303 GLU A CA 1
ATOM 2277 C C . GLU A 1 303 ? 25.831 11.891 13.940 1.00 93.56 303 GLU A C 1
ATOM 2279 O O . GLU A 1 303 ? 25.161 11.950 12.910 1.00 93.56 303 GLU A O 1
ATOM 2284 N N . ILE A 1 304 ? 25.303 12.073 15.154 1.00 94.94 304 ILE A N 1
ATOM 2285 C CA . ILE A 1 304 ? 23.883 12.372 15.407 1.00 94.94 304 ILE A CA 1
ATOM 2286 C C . ILE A 1 304 ? 23.811 13.756 16.052 1.00 94.94 304 ILE A C 1
ATOM 2288 O O . ILE A 1 304 ? 24.288 13.929 17.176 1.00 94.94 304 ILE A O 1
ATOM 2292 N N . GLU A 1 305 ? 23.251 14.743 15.360 1.00 94.00 305 GLU A N 1
ATOM 2293 C CA . GLU A 1 305 ? 23.186 16.133 15.839 1.00 94.00 305 GLU A CA 1
ATOM 2294 C C . GLU A 1 305 ? 22.061 16.354 16.879 1.00 94.00 305 GLU A C 1
ATOM 2296 O O . GLU A 1 305 ? 21.201 15.494 17.084 1.00 94.00 305 GLU A O 1
ATOM 2301 N N . PRO A 1 306 ? 22.033 17.500 17.590 1.00 92.88 306 PRO A N 1
ATOM 2302 C CA . PRO A 1 306 ? 20.981 17.795 18.559 1.00 92.88 306 PRO A CA 1
ATOM 2303 C C . PRO A 1 306 ? 19.570 17.774 17.950 1.00 92.88 306 PRO A C 1
ATOM 2305 O O . PRO A 1 306 ? 19.291 18.503 17.003 1.00 92.88 306 PRO A O 1
ATOM 2308 N N . GLY A 1 307 ? 18.662 17.012 18.566 1.00 87.50 307 GLY A N 1
ATOM 2309 C CA . GLY A 1 307 ? 17.259 16.897 18.142 1.00 87.50 307 GLY A CA 1
ATOM 2310 C C . GLY A 1 307 ? 16.982 15.770 17.146 1.00 87.50 307 GLY A C 1
ATOM 2311 O O . GLY A 1 307 ? 15.817 15.440 16.953 1.00 87.50 307 GLY A O 1
ATOM 2312 N N . ALA A 1 308 ? 18.027 15.153 16.594 1.00 92.12 308 ALA A N 1
ATOM 2313 C CA . ALA A 1 308 ? 17.918 13.994 15.721 1.00 92.12 308 ALA A CA 1
ATOM 2314 C C . ALA A 1 308 ? 17.793 12.678 16.502 1.00 92.12 308 ALA A C 1
ATOM 2316 O O . ALA A 1 308 ? 18.323 12.544 17.612 1.00 92.12 308 ALA A O 1
ATOM 2317 N N . LEU A 1 309 ? 17.129 11.698 15.884 1.00 92.12 309 LEU A N 1
ATOM 2318 C CA . LEU A 1 309 ? 16.987 10.331 16.379 1.00 92.12 309 LEU A CA 1
ATOM 2319 C C . LEU A 1 309 ? 17.541 9.339 15.354 1.00 92.12 309 LEU A C 1
ATOM 2321 O O . LEU A 1 309 ? 17.114 9.332 14.201 1.00 92.12 309 LEU A O 1
ATOM 2325 N N . ILE A 1 310 ? 18.429 8.450 15.802 1.00 93.00 310 ILE A N 1
ATOM 2326 C CA . ILE A 1 310 ? 18.794 7.251 15.045 1.00 93.00 310 ILE A CA 1
ATOM 2327 C C . ILE A 1 310 ? 18.380 5.984 15.788 1.00 93.00 310 ILE A C 1
ATOM 2329 O O . ILE A 1 310 ? 18.535 5.872 17.007 1.00 93.00 310 ILE A O 1
ATOM 2333 N N . GLU A 1 311 ? 17.884 5.014 15.036 1.00 89.69 311 GLU A N 1
ATOM 2334 C CA . GLU A 1 311 ? 17.558 3.675 15.498 1.00 89.69 311 GLU A CA 1
ATOM 2335 C C . GLU A 1 311 ? 18.456 2.659 14.788 1.00 89.69 311 GLU A C 1
ATOM 2337 O O . GLU A 1 311 ? 18.564 2.671 13.565 1.00 89.69 311 GLU A O 1
ATOM 2342 N N . VAL A 1 312 ? 19.110 1.787 15.553 1.00 84.69 312 VAL A N 1
ATOM 2343 C CA . VAL A 1 312 ? 20.009 0.749 15.037 1.00 84.69 312 VAL A CA 1
ATOM 2344 C C . VAL A 1 312 ? 19.553 -0.599 15.578 1.00 84.69 312 VAL A C 1
ATOM 2346 O O . VAL A 1 312 ? 19.628 -0.847 16.782 1.00 84.69 312 VAL A O 1
ATOM 2349 N N . ILE A 1 313 ? 19.050 -1.458 14.696 1.00 77.44 313 ILE A N 1
ATOM 2350 C CA . ILE A 1 313 ? 18.528 -2.779 15.058 1.00 77.44 313 ILE A CA 1
ATOM 2351 C C . ILE A 1 313 ? 19.189 -3.837 14.190 1.00 77.44 313 ILE A C 1
ATOM 2353 O O . ILE A 1 313 ? 19.359 -3.615 12.995 1.00 77.44 313 ILE A O 1
ATOM 2357 N N . ASN A 1 314 ? 19.533 -4.994 14.756 1.00 73.75 314 ASN A N 1
ATOM 2358 C CA . ASN A 1 314 ? 19.999 -6.156 13.993 1.00 73.75 314 ASN A CA 1
ATOM 2359 C C . ASN A 1 314 ? 21.069 -5.807 12.938 1.00 73.75 314 ASN A C 1
ATOM 2361 O O . ASN A 1 314 ? 20.980 -6.212 11.784 1.00 73.75 314 ASN A O 1
ATOM 2365 N N . SER A 1 315 ? 22.010 -4.932 13.291 1.00 80.94 315 SER A N 1
ATOM 2366 C CA . SER A 1 315 ? 22.980 -4.369 12.347 1.00 80.94 315 SER A CA 1
ATOM 2367 C C . SER A 1 315 ? 24.403 -4.667 12.798 1.00 80.94 315 SER A C 1
ATOM 2369 O O . SER A 1 315 ? 24.681 -4.738 13.998 1.00 80.94 315 SER A O 1
ATOM 2371 N N . THR A 1 316 ? 25.316 -4.815 11.836 1.00 86.00 316 THR A N 1
ATOM 2372 C CA . THR A 1 316 ? 26.728 -5.117 12.097 1.00 86.00 316 THR A CA 1
ATOM 2373 C C . THR A 1 316 ? 27.610 -3.939 11.713 1.00 86.00 316 THR A C 1
ATOM 2375 O O . THR A 1 316 ? 27.752 -3.601 10.544 1.00 86.00 316 THR A O 1
ATOM 2378 N N . ILE A 1 317 ? 28.246 -3.326 12.707 1.00 92.12 317 ILE A N 1
ATOM 2379 C CA . ILE A 1 317 ? 29.153 -2.192 12.564 1.00 92.12 317 ILE A CA 1
ATOM 2380 C C . ILE A 1 317 ? 30.532 -2.601 13.080 1.00 92.12 317 ILE A C 1
ATOM 2382 O O . ILE A 1 317 ? 30.801 -2.590 14.287 1.00 92.12 317 ILE A O 1
ATOM 2386 N N . ALA A 1 318 ? 31.422 -2.979 12.168 1.00 89.38 318 ALA A N 1
ATOM 2387 C CA . ALA A 1 318 ? 32.715 -3.546 12.534 1.00 89.38 318 ALA A CA 1
ATOM 2388 C C . ALA A 1 318 ? 33.823 -3.201 11.542 1.00 89.38 318 ALA A C 1
ATOM 2390 O O . ALA A 1 318 ? 33.567 -2.735 10.444 1.00 89.38 318 ALA A O 1
ATOM 2391 N N . HIS A 1 319 ? 35.079 -3.404 11.942 1.00 88.69 319 HIS A N 1
ATOM 2392 C CA . HIS A 1 319 ? 36.255 -3.128 11.104 1.00 88.69 319 HIS A CA 1
ATOM 2393 C C . HIS A 1 319 ? 36.368 -1.680 10.584 1.00 88.69 319 HIS A C 1
ATOM 2395 O O . HIS A 1 319 ? 37.075 -1.427 9.607 1.00 88.69 319 HIS A O 1
ATOM 2401 N N . ASN A 1 320 ? 35.744 -0.707 11.256 1.00 90.75 320 ASN A N 1
ATOM 2402 C CA . ASN A 1 320 ? 35.882 0.703 10.896 1.00 90.75 320 ASN A CA 1
ATOM 2403 C C . ASN A 1 320 ? 37.070 1.342 11.632 1.00 90.75 320 ASN A C 1
ATOM 2405 O O . ASN A 1 320 ? 37.289 1.142 12.831 1.00 90.75 320 ASN A O 1
ATOM 2409 N N . THR A 1 321 ? 37.856 2.139 10.913 1.00 88.81 321 THR A N 1
ATOM 2410 C CA . THR A 1 321 ? 39.071 2.787 11.434 1.00 88.81 321 THR A CA 1
ATOM 2411 C C . THR A 1 321 ? 38.844 4.200 11.982 1.00 88.81 321 THR A C 1
ATOM 2413 O O . THR A 1 321 ? 39.793 4.817 12.480 1.00 88.81 321 THR A O 1
ATOM 2416 N N . SER A 1 322 ? 37.593 4.671 11.956 1.00 84.75 322 SER A N 1
ATOM 2417 C CA . SER A 1 322 ? 37.120 5.947 12.508 1.00 84.75 322 SER A CA 1
ATOM 2418 C C . SER A 1 322 ? 37.394 6.123 14.008 1.00 84.75 322 SER A C 1
ATOM 2420 O O . SER A 1 322 ? 37.613 5.153 14.739 1.00 84.75 322 SER A O 1
ATOM 2422 N N . ILE A 1 323 ? 37.376 7.379 14.479 1.00 81.81 323 ILE A N 1
ATOM 2423 C CA . ILE A 1 323 ? 37.634 7.729 15.889 1.00 81.81 323 ILE A CA 1
ATOM 2424 C C . ILE A 1 323 ? 36.551 7.187 16.820 1.00 81.81 323 ILE A C 1
ATOM 2426 O O . ILE A 1 323 ? 36.878 6.711 17.897 1.00 81.81 323 ILE A O 1
ATOM 2430 N N . ASP A 1 324 ? 35.283 7.263 16.438 1.00 85.25 324 ASP A N 1
ATOM 2431 C CA . ASP A 1 324 ? 34.179 6.625 17.150 1.00 85.25 324 ASP A CA 1
ATOM 2432 C C . ASP A 1 324 ? 33.245 6.003 16.102 1.00 85.25 324 ASP A C 1
ATOM 2434 O O . ASP A 1 324 ? 33.106 6.551 15.001 1.00 85.25 324 ASP A O 1
ATOM 2438 N N . ALA A 1 325 ? 32.599 4.880 16.429 1.00 89.62 325 ALA A N 1
ATOM 2439 C CA . ALA A 1 325 ? 31.574 4.311 15.552 1.00 89.62 325 ALA A CA 1
ATOM 2440 C C . ALA A 1 325 ? 30.296 5.169 15.606 1.00 89.62 325 ALA A C 1
ATOM 2442 O O . ALA A 1 325 ? 29.806 5.627 14.577 1.00 89.62 325 ALA A O 1
ATOM 2443 N N . PHE A 1 326 ? 29.829 5.508 16.810 1.00 92.81 326 PHE A N 1
ATOM 2444 C CA . PHE A 1 326 ? 28.733 6.457 17.007 1.00 92.81 326 PHE A CA 1
ATOM 2445 C C . PHE A 1 326 ? 29.137 7.594 17.938 1.00 92.81 326 PHE A C 1
ATOM 2447 O O . PHE A 1 326 ? 29.581 7.372 19.068 1.00 92.81 326 PHE A O 1
ATOM 2454 N N . LYS A 1 327 ? 28.907 8.829 17.490 1.00 91.81 327 LYS A N 1
ATOM 2455 C CA . LYS A 1 327 ? 29.036 10.034 18.305 1.00 91.81 327 LYS A CA 1
ATOM 2456 C C . LYS A 1 327 ? 27.707 10.780 18.334 1.00 91.81 327 LYS A C 1
ATOM 2458 O O . LYS A 1 327 ? 27.283 11.334 17.324 1.00 91.81 327 LYS A O 1
ATOM 2463 N N . SER A 1 328 ? 27.059 10.795 19.499 1.00 91.88 328 SER A N 1
ATOM 2464 C CA . SER A 1 328 ? 25.693 11.313 19.632 1.00 91.88 328 SER A CA 1
ATOM 2465 C C . SER A 1 328 ? 25.597 12.601 20.448 1.00 91.88 328 SER A C 1
ATOM 2467 O O . SER A 1 328 ? 25.959 12.638 21.630 1.00 91.88 328 SER A O 1
ATOM 2469 N N . PHE A 1 329 ? 25.047 13.640 19.827 1.00 93.38 329 PHE A N 1
ATOM 2470 C CA . PHE A 1 329 ? 24.492 14.837 20.461 1.00 93.38 329 PHE A CA 1
ATOM 2471 C C . PHE A 1 329 ? 22.953 14.783 20.558 1.00 93.38 329 PHE A C 1
ATOM 2473 O O . PHE A 1 329 ? 22.380 15.546 21.337 1.00 93.38 329 PHE A O 1
ATOM 2480 N N . GLY A 1 330 ? 22.307 13.894 19.794 1.00 92.25 330 GLY A N 1
ATOM 2481 C CA . GLY A 1 330 ? 20.865 13.621 19.794 1.00 92.25 330 GLY A CA 1
ATOM 2482 C C . GLY A 1 330 ? 20.485 12.338 20.541 1.00 92.25 330 GLY A C 1
ATOM 2483 O O . GLY A 1 330 ? 21.126 11.966 21.526 1.00 92.25 330 GLY A O 1
ATOM 2484 N N . GLU A 1 331 ? 19.429 11.662 20.095 1.00 93.44 331 GLU A N 1
ATOM 2485 C CA . GLU A 1 331 ? 18.962 10.395 20.663 1.00 93.44 331 GLU A CA 1
ATOM 2486 C C . GLU A 1 331 ? 19.435 9.207 19.815 1.00 93.44 331 GLU A C 1
ATOM 2488 O O . GLU A 1 331 ? 19.306 9.197 18.593 1.00 93.44 331 GLU A O 1
ATOM 2493 N N . MET A 1 332 ? 19.975 8.183 20.475 1.00 93.38 332 MET A N 1
ATOM 2494 C CA . MET A 1 332 ? 20.293 6.898 19.856 1.00 93.38 332 MET A CA 1
ATOM 2495 C C . MET A 1 332 ? 19.451 5.795 20.494 1.00 93.38 332 MET A C 1
ATOM 2497 O O . MET A 1 332 ? 19.413 5.676 21.721 1.00 93.38 332 MET A O 1
ATOM 2501 N N . ARG A 1 333 ? 18.820 4.962 19.667 1.00 91.38 333 ARG A N 1
ATOM 2502 C CA . ARG A 1 333 ? 18.154 3.720 20.072 1.00 91.38 333 ARG A CA 1
ATOM 2503 C C . ARG A 1 333 ? 18.891 2.535 19.475 1.00 91.38 333 ARG A C 1
ATOM 2505 O O . ARG A 1 333 ? 19.215 2.566 18.291 1.00 91.38 333 ARG A O 1
ATOM 2512 N N . ILE A 1 334 ? 19.169 1.517 20.282 1.00 85.44 334 ILE A N 1
ATOM 2513 C CA . ILE A 1 334 ? 19.932 0.349 19.835 1.00 85.44 334 ILE A CA 1
ATOM 2514 C C . ILE A 1 334 ? 19.352 -0.959 20.378 1.00 85.44 334 ILE A C 1
ATOM 2516 O O . ILE A 1 334 ? 18.977 -1.033 21.547 1.00 85.44 334 ILE A O 1
ATOM 2520 N N . GLY A 1 335 ? 19.301 -1.999 19.548 1.00 79.25 335 GLY A N 1
ATOM 2521 C CA . GLY A 1 335 ? 18.944 -3.360 19.952 1.00 79.25 335 GLY A CA 1
ATOM 2522 C C . GLY A 1 335 ? 19.518 -4.403 18.998 1.00 79.25 335 GLY A C 1
ATOM 2523 O O . GLY A 1 335 ? 19.723 -4.116 17.819 1.00 79.25 335 GLY A O 1
ATOM 2524 N N . ASP A 1 336 ? 19.782 -5.608 19.497 1.00 72.88 336 ASP A N 1
ATOM 2525 C CA . ASP A 1 336 ? 20.171 -6.774 18.684 1.00 72.88 336 ASP A CA 1
ATOM 2526 C C . ASP A 1 336 ? 21.376 -6.550 17.753 1.00 72.88 336 ASP A C 1
ATOM 2528 O O . ASP A 1 336 ? 21.513 -7.213 16.733 1.00 72.88 336 ASP A O 1
ATOM 2532 N N . SER A 1 337 ? 22.240 -5.580 18.055 1.00 78.44 337 SER A N 1
ATOM 2533 C CA . SER A 1 337 ? 23.254 -5.102 17.113 1.00 78.44 337 SER A CA 1
ATOM 2534 C C . SER A 1 337 ? 24.675 -5.413 17.567 1.00 78.44 337 SER A C 1
ATOM 2536 O O . SER A 1 337 ? 24.998 -5.457 18.759 1.00 78.44 337 SER A O 1
ATOM 2538 N N . LEU A 1 338 ? 25.554 -5.591 16.584 1.00 86.56 338 LEU A N 1
ATOM 2539 C CA . LEU A 1 338 ? 26.964 -5.886 16.769 1.00 86.56 338 LEU A CA 1
ATOM 2540 C C . LEU A 1 338 ? 27.793 -4.647 16.432 1.00 86.56 338 LEU A C 1
ATOM 2542 O O . LEU A 1 338 ? 27.912 -4.287 15.268 1.00 86.56 338 LEU A O 1
ATOM 2546 N N . ILE A 1 339 ? 28.397 -4.003 17.432 1.00 90.31 339 ILE A N 1
ATOM 2547 C CA . ILE A 1 339 ? 29.301 -2.862 17.218 1.00 90.31 339 ILE A CA 1
ATOM 2548 C C . ILE A 1 339 ? 30.658 -3.217 17.811 1.00 90.31 339 ILE A C 1
ATOM 2550 O O . ILE A 1 339 ? 30.880 -3.067 19.012 1.00 90.31 339 ILE A O 1
ATOM 2554 N N . VAL A 1 340 ? 31.553 -3.782 16.997 1.00 86.12 340 VAL A N 1
ATOM 2555 C CA . VAL A 1 340 ? 32.795 -4.387 17.502 1.00 86.12 340 VAL A CA 1
ATOM 2556 C C . VAL A 1 340 ? 33.995 -4.137 16.611 1.00 86.12 340 VAL A C 1
ATOM 2558 O O . VAL A 1 340 ? 33.901 -4.099 15.392 1.00 86.12 340 VAL A O 1
ATOM 2561 N N . GLY A 1 341 ? 35.176 -4.047 17.223 1.00 80.19 341 GLY A N 1
ATOM 2562 C CA . GLY A 1 341 ? 36.428 -3.992 16.467 1.00 80.19 341 GLY A CA 1
ATOM 2563 C C . GLY A 1 341 ? 36.613 -2.708 15.668 1.00 80.19 341 GLY A C 1
ATOM 2564 O O . GLY A 1 341 ? 37.407 -2.686 14.727 1.00 80.19 341 GLY A O 1
ATOM 2565 N N . ASN A 1 342 ? 35.896 -1.654 16.052 1.00 87.81 342 ASN A N 1
ATOM 2566 C CA . ASN A 1 342 ? 36.139 -0.302 15.584 1.00 87.81 342 ASN A CA 1
ATOM 2567 C C . ASN A 1 342 ? 37.359 0.278 16.327 1.00 87.81 342 ASN A C 1
ATOM 2569 O O . ASN A 1 342 ? 37.686 -0.139 17.441 1.00 87.81 342 ASN A O 1
ATOM 2573 N N . ASN A 1 343 ? 38.094 1.193 15.693 1.00 84.44 343 ASN A N 1
ATOM 2574 C CA . ASN A 1 343 ? 39.390 1.654 16.212 1.00 84.44 343 ASN A CA 1
ATOM 2575 C C . ASN A 1 343 ? 39.284 2.527 17.480 1.00 84.44 343 ASN A C 1
ATOM 2577 O O . ASN A 1 343 ? 40.179 2.480 18.327 1.00 84.44 343 ASN A O 1
ATOM 2581 N N . GLY A 1 344 ? 38.213 3.309 17.641 1.00 79.19 344 GLY A N 1
ATOM 2582 C CA . GLY A 1 344 ? 37.917 3.977 18.913 1.00 79.19 344 GLY A CA 1
ATOM 2583 C C . GLY A 1 344 ? 36.608 3.520 19.551 1.00 79.19 344 GLY A C 1
ATOM 2584 O O . GLY A 1 344 ? 36.286 2.338 19.470 1.00 79.19 344 GLY A O 1
ATOM 2585 N N . SER A 1 345 ? 35.909 4.396 20.282 1.00 86.56 345 SER A N 1
ATOM 2586 C CA . SER A 1 345 ? 34.773 3.937 21.100 1.00 86.56 345 SER A CA 1
ATOM 2587 C C . SER A 1 345 ? 33.606 3.526 20.206 1.00 86.56 345 SER A C 1
ATOM 2589 O O . SER A 1 345 ? 33.295 4.217 19.235 1.00 86.56 345 SER A O 1
ATOM 2591 N N . ASP A 1 346 ? 32.908 2.448 20.560 1.00 89.38 346 ASP A N 1
ATOM 2592 C CA . ASP A 1 346 ? 31.733 2.027 19.791 1.00 89.38 346 ASP A CA 1
ATOM 2593 C C . ASP A 1 346 ? 30.604 3.056 19.932 1.00 89.38 346 ASP A C 1
ATOM 2595 O O . ASP A 1 346 ? 29.945 3.404 18.958 1.00 89.38 346 ASP A O 1
ATOM 2599 N N . ILE A 1 347 ? 30.420 3.609 21.137 1.00 91.19 347 ILE A N 1
ATOM 2600 C CA . ILE A 1 347 ? 29.438 4.668 21.396 1.00 91.19 347 ILE A CA 1
ATOM 2601 C C . ILE A 1 347 ? 30.027 5.737 22.326 1.00 91.19 347 ILE A C 1
ATOM 2603 O O . ILE A 1 347 ? 30.433 5.457 23.465 1.00 91.19 347 ILE A O 1
ATOM 2607 N N . THR A 1 348 ? 29.983 6.987 21.862 1.00 90.44 348 THR A N 1
ATOM 2608 C CA . THR A 1 348 ? 30.351 8.195 22.607 1.00 90.44 348 THR A CA 1
ATOM 2609 C C . THR A 1 348 ? 29.164 9.164 22.664 1.00 90.44 348 THR A C 1
ATOM 2611 O O . THR A 1 348 ? 28.718 9.691 21.647 1.00 90.44 348 THR A O 1
ATOM 2614 N N . LEU A 1 349 ? 28.662 9.455 23.872 1.00 90.25 349 LEU A N 1
ATOM 2615 C CA . LEU A 1 349 ? 27.620 10.470 24.087 1.00 90.25 349 LEU A CA 1
ATOM 2616 C C . LEU A 1 349 ? 28.261 11.835 24.355 1.00 90.25 349 LEU A C 1
ATOM 2618 O O . LEU A 1 349 ? 28.867 12.060 25.403 1.00 90.25 349 LEU A O 1
ATOM 2622 N N . ALA A 1 350 ? 28.099 12.761 23.416 1.00 87.69 350 ALA A N 1
ATOM 2623 C CA . ALA A 1 350 ? 28.616 14.125 23.465 1.00 87.69 350 ALA A CA 1
ATOM 2624 C C . ALA A 1 350 ? 27.538 15.142 23.900 1.00 87.69 350 ALA A C 1
ATOM 2626 O O . ALA A 1 350 ? 27.525 16.281 23.445 1.00 87.69 350 ALA A O 1
ATOM 2627 N N . GLY A 1 351 ? 26.643 14.736 24.806 1.00 84.44 351 GLY A N 1
ATOM 2628 C CA . GLY A 1 351 ? 25.487 15.525 25.256 1.00 84.44 351 GLY A CA 1
ATOM 2629 C C . GLY A 1 351 ? 24.130 14.929 24.868 1.00 84.44 351 GLY A C 1
ATOM 2630 O O . GLY A 1 351 ? 23.118 15.424 25.356 1.00 84.44 351 GLY A O 1
ATOM 2631 N N . GLY A 1 352 ? 24.126 13.871 24.052 1.00 89.12 352 GLY A N 1
ATOM 2632 C CA . GLY A 1 352 ? 22.936 13.114 23.664 1.00 89.12 352 GLY A CA 1
ATOM 2633 C C . GLY A 1 352 ? 22.476 12.057 24.676 1.00 89.12 352 GLY A C 1
ATOM 2634 O O . GLY A 1 352 ? 23.068 11.883 25.747 1.00 89.12 352 GLY A O 1
ATOM 2635 N N . THR A 1 353 ? 21.422 11.328 24.308 1.00 91.94 353 THR A N 1
ATOM 2636 C CA . THR A 1 353 ? 20.811 10.229 25.071 1.00 91.94 353 THR A CA 1
ATOM 2637 C C . THR A 1 353 ? 20.959 8.893 24.341 1.00 91.94 353 THR A C 1
ATOM 2639 O O . THR A 1 353 ? 21.102 8.836 23.122 1.00 91.94 353 THR A O 1
ATOM 2642 N N . LEU A 1 354 ? 20.935 7.802 25.109 1.00 93.06 354 LEU A N 1
ATOM 2643 C CA . LEU A 1 354 ? 20.957 6.432 24.604 1.00 93.06 354 LEU A CA 1
ATOM 2644 C C . LEU A 1 354 ? 19.819 5.646 25.248 1.00 93.06 354 LEU A C 1
ATOM 2646 O O . LEU A 1 354 ? 19.671 5.682 26.472 1.00 93.06 354 LEU A O 1
ATOM 2650 N N . PHE A 1 355 ? 19.072 4.913 24.431 1.00 90.38 355 PHE A N 1
ATOM 2651 C CA . PHE A 1 355 ? 18.128 3.899 24.870 1.00 90.38 355 PHE A CA 1
ATOM 2652 C C . PHE A 1 355 ? 18.533 2.548 24.281 1.00 90.38 355 PHE A C 1
ATOM 2654 O O . PHE A 1 355 ? 18.555 2.383 23.063 1.00 90.38 355 PHE A O 1
ATOM 2661 N N . SER A 1 356 ? 18.875 1.590 25.141 1.00 85.38 356 SER A N 1
ATOM 2662 C CA . SER A 1 356 ? 19.156 0.219 24.714 1.00 85.38 356 SER A CA 1
ATOM 2663 C C . SER A 1 356 ? 17.933 -0.663 24.944 1.00 85.38 356 SER A C 1
ATOM 2665 O O . SER A 1 356 ? 17.379 -0.685 26.042 1.00 85.38 356 SER A O 1
ATOM 2667 N N . TRP A 1 357 ? 17.533 -1.402 23.913 1.00 77.88 357 TRP A N 1
ATOM 2668 C CA . TRP A 1 357 ? 16.566 -2.497 23.994 1.00 77.88 357 TRP A CA 1
ATOM 2669 C C . TRP A 1 357 ? 17.201 -3.836 24.373 1.00 77.88 357 TRP A C 1
ATOM 2671 O O . TRP A 1 357 ? 16.479 -4.828 24.493 1.00 77.88 357 TRP A O 1
ATOM 2681 N N . GLY A 1 358 ? 18.517 -3.856 24.592 1.00 73.62 358 GLY A N 1
ATOM 2682 C CA . GLY A 1 358 ? 19.253 -5.044 24.984 1.00 73.62 358 GLY A CA 1
ATOM 2683 C C . GLY A 1 358 ? 19.826 -5.855 23.834 1.00 73.62 358 GLY A C 1
ATOM 2684 O O . GLY A 1 358 ? 19.621 -5.550 22.658 1.00 73.62 358 GLY A O 1
ATOM 2685 N N . HIS A 1 359 ? 20.554 -6.903 24.221 1.00 72.31 359 HIS A N 1
ATOM 2686 C CA . HIS A 1 359 ? 21.139 -7.911 23.337 1.00 72.31 359 HIS A CA 1
ATOM 2687 C C . HIS A 1 359 ? 22.163 -7.402 22.316 1.00 72.31 359 HIS A C 1
ATOM 2689 O O . HIS A 1 359 ? 22.430 -8.046 21.303 1.00 72.31 359 HIS A O 1
ATOM 2695 N N . ASN A 1 360 ? 22.797 -6.271 22.605 1.00 78.94 360 ASN A N 1
ATOM 2696 C CA . ASN A 1 360 ? 23.881 -5.761 21.784 1.00 78.94 360 ASN A CA 1
ATOM 2697 C C . ASN A 1 360 ? 25.216 -6.384 22.199 1.00 78.94 360 ASN A C 1
ATOM 2699 O O . ASN A 1 360 ? 25.486 -6.577 23.390 1.00 78.94 360 ASN A O 1
ATOM 2703 N N . LEU A 1 361 ? 26.091 -6.638 21.226 1.00 83.25 361 LEU A N 1
ATOM 2704 C CA . LEU A 1 361 ? 27.482 -7.007 21.478 1.00 83.25 361 LEU A CA 1
ATOM 2705 C C . LEU A 1 361 ? 28.390 -5.839 21.095 1.00 83.25 361 LEU A C 1
ATOM 2707 O O . LEU A 1 361 ? 28.503 -5.467 19.931 1.00 83.25 361 LEU A O 1
ATOM 2711 N N . LEU A 1 362 ? 29.040 -5.267 22.104 1.00 87.75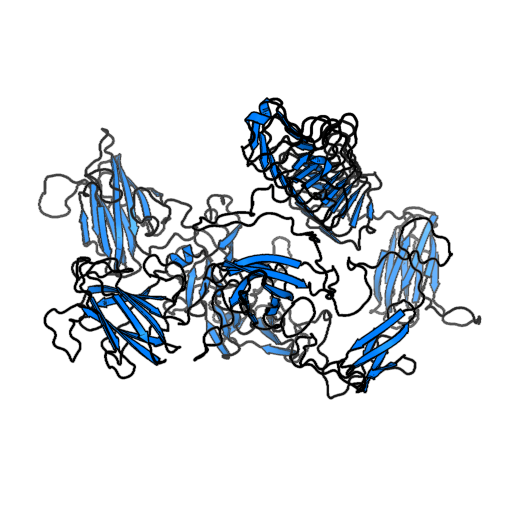 362 LEU A N 1
ATOM 2712 C CA . LEU A 1 362 ? 29.902 -4.094 21.993 1.00 87.75 362 LEU A CA 1
ATOM 2713 C C . LEU A 1 362 ? 31.345 -4.473 22.341 1.00 87.75 362 LEU A C 1
ATOM 2715 O O . LEU A 1 362 ? 31.581 -5.340 23.181 1.00 87.75 362 LEU A O 1
ATOM 2719 N N . SER A 1 363 ? 32.340 -3.819 21.755 1.00 85.88 363 SER A N 1
ATOM 2720 C CA . SER A 1 363 ? 33.755 -4.047 22.085 1.00 85.88 363 SER A CA 1
ATOM 2721 C C . SER A 1 363 ? 34.315 -3.056 23.111 1.00 85.88 363 SER A C 1
ATOM 2723 O O . SER A 1 363 ? 35.135 -3.434 23.956 1.00 85.88 363 SER A O 1
ATOM 2725 N N . SER A 1 364 ? 33.852 -1.804 23.092 1.00 84.44 364 SER A N 1
ATOM 2726 C CA . SER A 1 364 ? 34.246 -0.738 24.009 1.00 84.44 364 SER A CA 1
ATOM 2727 C C . SER A 1 364 ? 33.228 0.410 24.054 1.00 84.44 364 SER A C 1
ATOM 2729 O O . SER A 1 364 ? 32.787 0.921 23.033 1.00 84.44 364 SER A O 1
ATOM 2731 N N . VAL A 1 365 ? 32.889 0.882 25.256 1.00 82.81 365 VAL A N 1
ATOM 2732 C CA . VAL A 1 365 ? 32.045 2.074 25.453 1.00 82.81 365 VAL A CA 1
ATOM 2733 C C . VAL A 1 365 ? 32.592 2.960 26.568 1.00 82.81 365 VAL A C 1
ATOM 2735 O O . VAL A 1 365 ? 33.337 2.506 27.441 1.00 82.81 365 VAL A O 1
ATOM 2738 N N . SER A 1 366 ? 32.205 4.238 26.567 1.00 81.06 366 SER A N 1
ATOM 2739 C CA . SER A 1 366 ? 32.520 5.154 27.669 1.00 81.06 366 SER A CA 1
ATOM 2740 C C . SER A 1 366 ? 31.827 4.741 28.980 1.00 81.06 366 SER A C 1
ATOM 2742 O O . SER A 1 366 ? 30.761 4.126 28.981 1.00 81.06 366 SER A O 1
ATOM 2744 N N . ALA A 1 367 ? 32.398 5.124 30.128 1.00 77.94 367 ALA A N 1
ATOM 2745 C CA . ALA A 1 367 ? 31.835 4.779 31.440 1.00 77.94 367 ALA A CA 1
ATOM 2746 C C . ALA A 1 367 ? 30.411 5.330 31.659 1.00 77.94 367 ALA A C 1
ATOM 2748 O O . ALA A 1 367 ? 29.618 4.715 32.365 1.00 77.94 367 ALA A O 1
ATOM 2749 N N . SER A 1 368 ? 30.085 6.475 31.052 1.00 79.56 368 SER A N 1
ATOM 2750 C CA . SER A 1 368 ? 28.737 7.055 31.068 1.00 79.56 368 SER A CA 1
ATOM 2751 C C . SER A 1 368 ? 27.737 6.244 30.245 1.00 79.56 368 SER A C 1
ATOM 2753 O O . SER A 1 368 ? 26.588 6.118 30.653 1.00 79.56 368 SER A O 1
ATOM 2755 N N . VAL A 1 369 ? 28.173 5.659 29.126 1.00 86.81 369 VAL A N 1
ATOM 2756 C CA . VAL A 1 369 ? 27.334 4.785 28.291 1.00 86.81 369 VAL A CA 1
ATOM 2757 C C . VAL A 1 369 ? 27.088 3.450 28.982 1.00 86.81 369 VAL A C 1
ATOM 2759 O O . VAL A 1 369 ? 25.968 2.960 28.969 1.00 86.81 369 VAL A O 1
ATOM 2762 N N . GLN A 1 370 ? 28.094 2.895 29.662 1.00 85.94 370 GLN A N 1
ATOM 2763 C CA . GLN A 1 370 ? 27.975 1.592 30.320 1.00 85.94 370 GLN A CA 1
ATOM 2764 C C . GLN A 1 370 ? 26.828 1.524 31.345 1.00 85.94 370 GLN A C 1
ATOM 2766 O O . GLN A 1 370 ? 26.238 0.466 31.527 1.00 85.94 370 GLN A O 1
ATOM 2771 N N . SER A 1 371 ? 26.490 2.637 32.006 1.00 84.00 371 SER A N 1
ATOM 2772 C CA . SER A 1 371 ? 25.350 2.708 32.934 1.00 84.00 371 SER A CA 1
ATOM 2773 C C . SER A 1 371 ? 23.976 2.852 32.267 1.00 84.00 371 SER A C 1
ATOM 2775 O O . SER A 1 371 ? 22.973 2.825 32.974 1.00 84.00 371 SER A O 1
ATOM 2777 N N . MET A 1 372 ? 23.931 3.065 30.951 1.00 87.50 372 MET A N 1
ATOM 2778 C CA . MET A 1 372 ? 22.712 3.275 30.155 1.00 87.50 372 MET A CA 1
ATOM 2779 C C . MET A 1 372 ? 22.370 2.068 29.270 1.00 87.50 372 MET A C 1
ATOM 2781 O O . MET A 1 372 ? 21.318 2.060 28.638 1.00 87.50 372 MET A O 1
ATOM 2785 N N . LEU A 1 373 ? 23.259 1.073 29.218 1.00 85.50 373 LEU A N 1
ATOM 2786 C CA . LEU A 1 373 ? 23.028 -0.199 28.543 1.00 85.50 373 LEU A CA 1
ATOM 2787 C C . LEU A 1 373 ? 22.059 -1.071 29.344 1.00 85.50 373 LEU A C 1
ATOM 2789 O O . LEU A 1 373 ? 22.006 -1.001 30.577 1.00 85.50 373 LEU A O 1
ATOM 2793 N N . ASP A 1 374 ? 21.317 -1.908 28.633 1.00 89.00 374 ASP A N 1
ATOM 2794 C CA . ASP A 1 374 ? 20.448 -2.905 29.241 1.00 89.00 374 ASP A CA 1
ATOM 2795 C C . ASP A 1 374 ? 21.302 -4.047 29.836 1.00 89.00 374 ASP A C 1
ATOM 2797 O O . ASP A 1 374 ? 22.379 -4.352 29.315 1.00 89.00 374 ASP A O 1
ATOM 2801 N N . PRO A 1 375 ? 20.869 -4.717 30.921 1.00 81.25 375 PRO A N 1
ATOM 2802 C CA . PRO A 1 375 ? 21.620 -5.829 31.506 1.00 81.25 375 PRO A CA 1
ATOM 2803 C C . PRO A 1 375 ? 21.913 -7.006 30.561 1.00 81.25 375 PRO A C 1
ATOM 2805 O O . PRO A 1 375 ? 22.809 -7.798 30.864 1.00 81.25 375 PRO A O 1
ATOM 2808 N N . SER A 1 376 ? 21.156 -7.161 29.471 1.00 75.50 376 SER A N 1
ATOM 2809 C CA . SER A 1 376 ? 21.387 -8.183 28.440 1.00 75.50 376 SER A CA 1
ATOM 2810 C C . SER A 1 376 ? 22.500 -7.819 27.449 1.00 75.50 376 SER A C 1
ATOM 2812 O O . SER A 1 376 ? 23.024 -8.716 26.784 1.00 75.50 376 SER A O 1
ATOM 2814 N N . ASP A 1 377 ? 22.912 -6.549 27.386 1.00 78.50 377 ASP A N 1
ATOM 2815 C CA . ASP A 1 377 ? 24.024 -6.106 26.546 1.00 78.50 377 ASP A CA 1
ATOM 2816 C C . ASP A 1 377 ? 25.357 -6.686 27.037 1.00 78.50 377 ASP A C 1
ATOM 2818 O O . ASP A 1 377 ? 25.632 -6.808 28.238 1.00 78.50 377 ASP A O 1
ATOM 2822 N N . ARG A 1 378 ? 26.238 -7.021 26.093 1.00 80.56 378 ARG A N 1
ATOM 2823 C CA . ARG A 1 378 ? 27.552 -7.604 26.376 1.00 80.56 378 ARG A CA 1
ATOM 2824 C C . ARG A 1 378 ? 28.658 -6.697 25.870 1.00 80.56 378 ARG A C 1
ATOM 2826 O O . ARG A 1 378 ? 28.638 -6.244 24.735 1.00 80.56 378 ARG A O 1
ATOM 2833 N N . ILE A 1 379 ? 29.672 -6.489 26.709 1.00 84.81 379 ILE A N 1
ATOM 2834 C CA . ILE A 1 379 ? 30.907 -5.805 26.315 1.00 84.81 379 ILE A CA 1
ATOM 2835 C C . ILE A 1 379 ? 32.040 -6.830 26.276 1.00 84.81 379 ILE A C 1
ATOM 2837 O O . ILE A 1 379 ? 32.438 -7.363 27.315 1.00 84.81 379 ILE A O 1
ATOM 2841 N N . GLN A 1 380 ? 32.579 -7.088 25.087 1.00 83.12 380 GLN A N 1
ATOM 2842 C CA . GLN A 1 380 ? 33.662 -8.032 24.856 1.00 83.12 380 GLN A CA 1
ATOM 2843 C C . GLN A 1 380 ? 34.709 -7.444 23.902 1.00 83.12 380 GLN A C 1
ATOM 2845 O O . GLN A 1 380 ? 34.549 -7.416 22.684 1.00 83.12 380 GLN A O 1
ATOM 2850 N N . SER A 1 381 ? 35.855 -7.055 24.457 1.00 80.81 381 SER A N 1
ATOM 2851 C CA . SER A 1 381 ? 36.928 -6.389 23.707 1.00 80.81 381 SER A CA 1
ATOM 2852 C C . SER A 1 381 ? 37.584 -7.241 22.613 1.00 80.81 381 SER A C 1
ATOM 2854 O O . SER A 1 381 ? 38.246 -6.691 21.738 1.00 80.81 381 SER A O 1
ATOM 2856 N N . ASN A 1 382 ? 37.428 -8.569 22.643 1.00 80.31 382 ASN A N 1
ATOM 2857 C CA . ASN A 1 382 ? 37.951 -9.479 21.621 1.00 80.31 382 ASN A CA 1
ATOM 2858 C C . ASN A 1 382 ? 36.876 -10.047 20.679 1.00 80.31 382 ASN A C 1
ATOM 2860 O O . ASN A 1 382 ? 37.184 -10.986 19.950 1.00 80.31 382 ASN A O 1
ATOM 2864 N N . ALA A 1 383 ? 35.650 -9.510 20.683 1.00 74.56 383 ALA A N 1
ATOM 2865 C CA . ALA A 1 383 ? 34.551 -10.001 19.843 1.00 74.56 383 ALA A CA 1
ATOM 2866 C C . ALA A 1 383 ? 34.890 -9.996 18.339 1.00 74.56 383 ALA A C 1
ATOM 2868 O O . ALA A 1 383 ? 34.517 -10.917 17.624 1.00 74.56 383 ALA A O 1
ATOM 2869 N N . ILE A 1 384 ? 35.697 -9.031 17.884 1.00 79.56 384 ILE A N 1
ATOM 2870 C CA . ILE A 1 384 ? 36.161 -8.923 16.490 1.00 79.56 384 ILE A CA 1
ATOM 2871 C C . ILE A 1 384 ? 36.951 -10.142 15.992 1.00 79.56 384 ILE A C 1
ATOM 2873 O O . ILE A 1 384 ? 37.002 -10.401 14.798 1.00 79.56 384 ILE A O 1
ATOM 2877 N N . ALA A 1 385 ? 37.577 -10.914 16.889 1.00 78.81 385 ALA A N 1
ATOM 2878 C CA . ALA A 1 385 ? 38.314 -12.121 16.507 1.00 78.81 385 ALA A CA 1
ATOM 2879 C C . ALA A 1 385 ? 37.391 -13.258 16.034 1.00 78.81 385 ALA A C 1
ATOM 2881 O O . ALA A 1 385 ? 37.883 -14.267 15.532 1.00 78.81 385 ALA A O 1
ATOM 2882 N N . PHE A 1 386 ? 36.081 -13.091 16.222 1.00 73.50 386 PHE A N 1
ATOM 2883 C CA . PHE A 1 386 ? 35.042 -14.036 15.846 1.00 73.50 386 PHE A CA 1
ATOM 2884 C C . PHE A 1 386 ? 34.152 -13.482 14.726 1.00 73.50 386 PHE A C 1
ATOM 2886 O O . PHE A 1 386 ? 32.981 -13.837 14.649 1.00 73.50 386 PHE A O 1
ATOM 2893 N N . LEU A 1 387 ? 34.691 -12.603 13.877 1.00 74.44 387 LEU A N 1
ATOM 2894 C CA . LEU A 1 387 ? 34.062 -12.179 12.628 1.00 74.44 387 LEU A CA 1
ATOM 2895 C C . LEU A 1 387 ? 34.987 -12.482 11.446 1.00 74.44 387 LEU A C 1
ATOM 2897 O O . LEU A 1 387 ? 36.207 -12.309 11.539 1.00 74.44 387 LEU A O 1
ATOM 2901 N N . ALA A 1 388 ? 34.404 -12.958 10.350 1.00 74.75 388 ALA A N 1
ATOM 2902 C CA . ALA A 1 388 ? 35.066 -13.096 9.061 1.00 74.75 388 ALA A CA 1
ATOM 2903 C C . ALA A 1 388 ? 35.264 -11.717 8.399 1.00 74.75 388 ALA A C 1
ATOM 2905 O O . ALA A 1 388 ? 34.578 -10.767 8.773 1.00 74.75 388 ALA A O 1
ATOM 2906 N N . PRO A 1 389 ? 36.180 -11.589 7.419 1.00 82.12 389 PRO A N 1
ATOM 2907 C CA . PRO A 1 389 ? 36.284 -10.391 6.584 1.00 82.12 389 PRO A CA 1
ATOM 2908 C C . PRO A 1 389 ? 34.986 -10.082 5.830 1.00 82.12 389 PRO A C 1
ATOM 2910 O O . PRO A 1 389 ? 34.170 -10.980 5.622 1.00 82.12 389 PRO A O 1
ATOM 2913 N N . LEU A 1 390 ? 34.832 -8.826 5.389 1.00 82.62 390 LEU A N 1
ATOM 2914 C CA . LEU A 1 390 ? 33.694 -8.420 4.567 1.00 82.62 390 LEU A CA 1
ATOM 2915 C C . LEU A 1 390 ? 33.751 -9.204 3.257 1.00 82.62 390 LEU A C 1
ATOM 2917 O O . LEU A 1 390 ? 34.753 -9.163 2.540 1.00 82.62 390 LEU A O 1
ATOM 2921 N N . ALA A 1 391 ? 32.695 -9.949 2.977 1.00 74.06 391 ALA A N 1
ATOM 2922 C CA . ALA A 1 391 ? 32.609 -10.791 1.801 1.00 74.06 391 ALA A CA 1
ATOM 2923 C C . ALA A 1 391 ? 31.156 -10.909 1.356 1.00 74.06 391 ALA A C 1
ATOM 2925 O O . ALA A 1 391 ? 30.222 -10.623 2.106 1.00 74.06 391 ALA A O 1
ATOM 2926 N N . ASP A 1 392 ? 30.977 -11.333 0.115 1.00 67.75 392 ASP A N 1
ATOM 2927 C CA . ASP A 1 392 ? 29.704 -11.870 -0.331 1.00 67.75 392 ASP A CA 1
ATOM 2928 C C . ASP A 1 392 ? 29.462 -13.208 0.390 1.00 67.75 392 ASP A C 1
ATOM 2930 O O . ASP A 1 392 ? 30.198 -14.172 0.168 1.00 67.75 392 ASP A O 1
ATOM 2934 N N . ASN A 1 393 ? 28.477 -13.224 1.290 1.00 48.72 393 ASN A N 1
ATOM 2935 C CA . ASN A 1 393 ? 28.069 -14.401 2.061 1.00 48.72 393 ASN A CA 1
ATOM 2936 C C . ASN A 1 393 ? 26.642 -14.837 1.675 1.00 48.72 393 ASN A C 1
ATOM 2938 O O . ASN A 1 393 ? 25.859 -15.181 2.553 1.00 48.72 393 ASN A O 1
ATOM 2942 N N . GLY A 1 394 ? 26.271 -14.728 0.392 1.00 39.28 394 GLY A N 1
ATOM 2943 C CA . GLY A 1 394 ? 24.988 -15.223 -0.135 1.00 39.28 394 GLY A CA 1
ATOM 2944 C C . GLY A 1 394 ? 23.829 -14.221 -0.082 1.00 39.28 394 GLY A C 1
ATOM 2945 O O . GLY A 1 394 ? 22.924 -14.280 -0.911 1.00 39.28 394 GLY A O 1
ATOM 2946 N N . GLY A 1 395 ? 23.908 -13.230 0.810 1.00 38.62 395 GLY A N 1
ATOM 2947 C CA . GLY A 1 395 ? 22.924 -12.155 0.916 1.00 38.62 395 GLY A CA 1
ATOM 2948 C C . GLY A 1 395 ? 22.946 -11.138 -0.242 1.00 38.62 395 GLY A C 1
ATOM 2949 O O . GLY A 1 395 ? 23.878 -11.094 -1.044 1.00 38.62 395 GLY A O 1
ATOM 2950 N N . PRO A 1 396 ? 21.943 -10.241 -0.310 1.00 45.19 396 PRO A N 1
ATOM 2951 C CA . PRO A 1 396 ? 21.802 -9.256 -1.390 1.00 45.19 396 PRO A CA 1
ATOM 2952 C C . PRO A 1 396 ? 22.929 -8.210 -1.446 1.00 45.19 396 PRO A C 1
ATOM 2954 O O . PRO A 1 396 ? 23.103 -7.537 -2.462 1.00 45.19 396 PRO A O 1
ATOM 2957 N N . THR A 1 397 ? 23.690 -8.058 -0.361 1.00 65.94 397 THR A N 1
ATOM 2958 C CA . THR A 1 397 ? 24.889 -7.222 -0.265 1.00 65.94 397 THR A CA 1
ATOM 2959 C C . THR A 1 397 ? 25.949 -7.919 0.602 1.00 65.94 397 THR A C 1
ATOM 2961 O O . THR A 1 397 ? 25.653 -8.870 1.323 1.00 65.94 397 THR A O 1
ATOM 2964 N N . MET A 1 398 ? 27.206 -7.459 0.553 1.00 73.56 398 MET A N 1
ATOM 2965 C CA . MET A 1 398 ? 28.310 -8.067 1.317 1.00 73.56 398 MET A CA 1
ATOM 2966 C C . MET A 1 398 ? 28.127 -7.924 2.838 1.00 73.56 398 MET A C 1
ATOM 2968 O O . MET A 1 398 ? 27.831 -6.832 3.325 1.00 73.56 398 MET A O 1
ATOM 2972 N N . THR A 1 399 ? 28.401 -8.974 3.612 1.00 74.94 399 THR A N 1
ATOM 2973 C CA . THR A 1 399 ? 28.235 -8.994 5.078 1.00 74.94 399 THR A CA 1
ATOM 2974 C C . THR A 1 399 ? 29.485 -9.520 5.801 1.00 74.94 399 THR A C 1
ATOM 2976 O O . THR A 1 399 ? 30.484 -9.892 5.179 1.00 74.94 399 THR A O 1
ATOM 2979 N N . LEU A 1 400 ? 29.462 -9.516 7.138 1.00 70.50 400 LEU A N 1
ATOM 2980 C CA . LEU A 1 400 ? 30.518 -10.066 7.995 1.00 70.50 400 LEU A CA 1
ATOM 2981 C C . LEU A 1 400 ? 29.992 -11.299 8.735 1.00 70.50 400 LEU A C 1
ATOM 2983 O O . LEU A 1 400 ? 29.168 -11.165 9.638 1.00 70.50 400 LEU A O 1
ATOM 2987 N N . LEU A 1 401 ? 30.488 -12.486 8.387 1.00 67.94 401 LEU A N 1
ATOM 2988 C CA . LEU A 1 401 ? 30.036 -13.742 8.990 1.00 67.94 401 LEU A CA 1
ATOM 2989 C C . LEU A 1 401 ? 30.552 -13.899 10.439 1.00 67.94 401 LEU A C 1
ATOM 2991 O O . LEU A 1 401 ? 31.771 -13.880 10.653 1.00 67.94 401 LEU A O 1
ATOM 2995 N N . PRO A 1 402 ? 29.683 -14.108 11.447 1.00 60.97 402 PRO A N 1
ATOM 2996 C CA . PRO A 1 402 ? 30.102 -14.538 12.778 1.00 60.97 402 PRO A CA 1
ATOM 2997 C C . PRO A 1 402 ? 30.743 -15.928 12.740 1.00 60.97 402 PRO A C 1
ATOM 2999 O O . PRO A 1 402 ? 30.161 -16.890 12.255 1.00 60.97 402 PRO A O 1
ATOM 3002 N N . LEU A 1 403 ? 31.955 -16.039 13.275 1.00 65.75 403 LEU A N 1
ATOM 3003 C CA . LEU A 1 403 ? 32.709 -17.287 13.358 1.00 65.75 403 LEU A CA 1
ATOM 3004 C C . LEU A 1 403 ? 32.393 -18.048 14.651 1.00 65.75 403 LEU A C 1
ATOM 3006 O O . LEU A 1 403 ? 31.985 -17.458 15.657 1.00 65.75 403 LEU A O 1
ATOM 3010 N N . ASP A 1 404 ? 32.694 -19.348 14.650 1.00 60.31 404 ASP A N 1
ATOM 3011 C CA . ASP A 1 404 ? 32.555 -20.235 15.807 1.00 60.31 404 ASP A CA 1
ATOM 3012 C C . ASP A 1 404 ? 33.086 -19.616 17.108 1.00 60.31 404 ASP A C 1
ATOM 3014 O O . ASP A 1 404 ? 34.249 -19.214 17.224 1.00 60.31 404 ASP A O 1
ATOM 3018 N N . GLY A 1 405 ? 32.224 -19.589 18.126 1.00 57.75 405 GLY A N 1
ATOM 3019 C CA . GLY A 1 405 ? 32.535 -19.024 19.440 1.00 57.75 405 GLY A CA 1
ATOM 3020 C C . GLY A 1 405 ? 32.261 -17.524 19.578 1.00 57.75 405 GLY A C 1
ATOM 3021 O O . GLY A 1 405 ? 32.503 -16.975 20.658 1.00 57.75 405 GLY A O 1
ATOM 3022 N N . SER A 1 406 ? 31.736 -16.866 18.540 1.00 66.00 406 SER A N 1
ATOM 3023 C CA . SER A 1 406 ? 31.178 -15.519 18.660 1.00 66.00 406 SER A CA 1
ATOM 3024 C C . SER A 1 406 ? 30.003 -15.502 19.637 1.00 66.00 406 SER A C 1
ATOM 3026 O O . SER A 1 406 ? 29.109 -16.339 19.559 1.00 66.00 406 SER A O 1
ATOM 3028 N N . LEU A 1 407 ? 29.964 -14.514 20.538 1.00 64.25 407 LEU A N 1
ATOM 3029 C CA . LEU A 1 407 ? 28.803 -14.287 21.410 1.00 64.25 407 LEU A CA 1
ATOM 3030 C C . LEU A 1 407 ? 27.623 -13.633 20.678 1.00 64.25 407 LEU A C 1
ATOM 3032 O O . LEU A 1 407 ? 26.580 -13.441 21.299 1.00 64.25 407 LEU A O 1
ATOM 3036 N N . ALA A 1 408 ? 27.818 -13.240 19.416 1.00 57.56 408 ALA A N 1
ATOM 3037 C CA . ALA A 1 408 ? 26.750 -12.741 18.559 1.00 57.56 408 ALA A CA 1
ATOM 3038 C C . ALA A 1 408 ? 25.855 -13.883 18.058 1.00 57.56 408 ALA A C 1
ATOM 3040 O O . ALA A 1 408 ? 24.665 -13.664 17.857 1.00 57.56 408 ALA A O 1
ATOM 3041 N N . ILE A 1 409 ? 26.410 -15.095 17.921 1.00 53.06 409 ILE A N 1
ATOM 3042 C CA . ILE A 1 409 ? 25.632 -16.297 17.609 1.00 53.06 409 ILE A CA 1
ATOM 3043 C C . ILE A 1 409 ? 24.676 -16.532 18.783 1.00 53.06 409 ILE A C 1
ATOM 3045 O O . ILE A 1 409 ? 25.111 -16.629 19.934 1.00 53.06 409 ILE A O 1
ATOM 3049 N N . ASP A 1 410 ? 23.377 -16.524 18.488 1.00 46.72 410 ASP A N 1
ATOM 3050 C CA . ASP A 1 410 ? 22.270 -16.656 19.444 1.00 46.72 410 ASP A CA 1
ATOM 3051 C C . ASP A 1 410 ? 22.230 -15.582 20.556 1.00 46.72 410 ASP A C 1
ATOM 3053 O O . ASP A 1 410 ? 21.612 -15.775 21.609 1.00 46.72 410 ASP A O 1
ATOM 3057 N N . GLY A 1 411 ? 22.915 -14.448 20.356 1.00 44.25 411 GLY A N 1
ATOM 3058 C CA . GLY A 1 411 ? 23.048 -13.376 21.352 1.00 44.25 411 GLY A CA 1
ATOM 3059 C C . GLY A 1 411 ? 21.889 -12.371 21.383 1.00 44.25 411 GLY A C 1
ATOM 3060 O O . GLY A 1 411 ? 21.678 -11.728 22.418 1.00 44.25 411 GLY A O 1
ATOM 3061 N N . GLY A 1 412 ? 21.152 -12.265 20.272 1.00 42.88 412 GLY A N 1
ATOM 3062 C CA . GLY A 1 412 ? 20.042 -11.337 20.033 1.00 42.88 412 GLY A CA 1
ATOM 3063 C C . GLY A 1 412 ? 18.776 -11.618 20.851 1.00 42.88 412 GLY A C 1
ATOM 3064 O O . GLY A 1 412 ? 18.563 -12.724 21.358 1.00 42.88 412 GLY A O 1
ATOM 3065 N N . ARG A 1 413 ? 17.899 -10.617 20.952 1.00 40.78 413 ARG A N 1
ATOM 3066 C CA . ARG A 1 413 ? 16.481 -10.790 21.263 1.00 40.78 413 ARG A CA 1
ATOM 3067 C C . ARG A 1 413 ? 15.849 -11.528 20.089 1.00 40.78 413 ARG A C 1
ATOM 3069 O O . ARG A 1 413 ? 16.194 -11.295 18.935 1.00 40.78 413 ARG A O 1
ATOM 3076 N N . VAL A 1 414 ? 14.876 -12.388 20.370 1.00 34.44 414 VAL A N 1
ATOM 3077 C CA . VAL A 1 414 ? 13.968 -12.861 19.322 1.00 34.44 414 VAL A CA 1
ATOM 3078 C C . VAL A 1 414 ? 13.081 -11.665 18.961 1.00 34.44 414 VAL A C 1
ATOM 3080 O O . VAL A 1 414 ? 12.061 -11.418 19.603 1.00 34.44 414 VAL A O 1
ATOM 3083 N N . SER A 1 415 ? 13.548 -10.825 18.037 1.00 28.83 415 SER A N 1
ATOM 3084 C CA . SER A 1 415 ? 12.798 -9.706 17.478 1.00 28.83 415 SER A CA 1
ATOM 3085 C C . SER A 1 415 ? 12.047 -10.200 16.249 1.00 28.83 415 SER A C 1
ATOM 3087 O O . SER A 1 415 ? 12.525 -10.145 15.123 1.00 28.83 415 SER A O 1
ATOM 3089 N N . GLY A 1 416 ? 10.829 -10.697 16.469 1.00 27.30 416 GLY A N 1
ATOM 3090 C CA . GLY A 1 416 ? 9.860 -10.752 15.384 1.00 27.30 416 GLY A CA 1
ATOM 3091 C C . GLY A 1 416 ? 9.625 -9.328 14.886 1.00 27.30 416 GLY A C 1
ATOM 3092 O O . GLY A 1 416 ? 9.449 -8.415 15.698 1.00 27.30 416 GLY A O 1
ATOM 3093 N N . GLY A 1 417 ? 9.625 -9.125 13.572 1.00 23.41 417 GLY A N 1
ATOM 3094 C CA . GLY A 1 417 ? 8.766 -8.110 12.979 1.00 23.41 417 GLY A CA 1
ATOM 3095 C C . GLY A 1 417 ? 7.360 -8.706 12.934 1.00 23.41 417 GLY A C 1
ATOM 3096 O O . GLY A 1 417 ? 7.120 -9.582 12.125 1.00 23.41 417 GLY A O 1
ATOM 3097 N N . ARG A 1 418 ? 6.422 -8.360 13.816 1.00 26.92 418 ARG A N 1
ATOM 3098 C CA . ARG A 1 418 ? 6.489 -7.531 15.029 1.00 26.92 418 ARG A CA 1
ATOM 3099 C C . ARG A 1 418 ? 5.665 -8.259 16.097 1.00 26.92 418 ARG A C 1
ATOM 3101 O O . ARG A 1 418 ? 4.469 -8.419 15.911 1.00 26.92 418 ARG A O 1
ATOM 3108 N N . ILE A 1 419 ? 6.299 -8.754 17.165 1.00 25.31 419 ILE A N 1
ATOM 3109 C CA . ILE A 1 419 ? 5.644 -9.663 18.129 1.00 25.31 419 ILE A CA 1
ATOM 3110 C C . ILE A 1 419 ? 4.487 -8.964 18.851 1.00 25.31 419 ILE A C 1
ATOM 3112 O O . ILE A 1 419 ? 4.708 -8.113 19.716 1.00 25.31 419 ILE A O 1
ATOM 3116 N N . SER A 1 420 ? 3.273 -9.420 18.568 1.00 21.33 420 SER A N 1
ATOM 3117 C CA . SER A 1 420 ? 2.247 -9.609 19.582 1.00 21.33 420 SER A CA 1
ATOM 3118 C C . SER A 1 420 ? 1.902 -11.092 19.623 1.00 21.33 420 SER A C 1
ATOM 3120 O O . SER A 1 420 ? 1.102 -11.565 18.829 1.00 21.33 420 SER A O 1
ATOM 3122 N N . GLU A 1 421 ? 2.482 -11.817 20.571 1.00 22.80 421 GLU A N 1
ATOM 3123 C CA . GLU A 1 421 ? 1.731 -12.892 21.201 1.00 22.80 421 GLU A CA 1
ATOM 3124 C C . GLU A 1 421 ? 1.974 -12.834 22.708 1.00 22.80 421 GLU A C 1
ATOM 3126 O O . GLU A 1 421 ? 3.103 -12.707 23.195 1.00 22.80 421 GLU A O 1
ATOM 3131 N N . VAL A 1 422 ? 0.859 -12.802 23.428 1.00 22.33 422 VAL A N 1
ATOM 3132 C CA . VAL A 1 422 ? 0.755 -12.897 24.877 1.00 22.33 422 VAL A CA 1
ATOM 3133 C C . VAL A 1 422 ? 0.602 -14.386 25.181 1.00 22.33 422 VAL A C 1
ATOM 3135 O O . VAL A 1 422 ? -0.376 -15.003 24.788 1.00 22.33 422 VAL A O 1
ATOM 3138 N N . GLU A 1 423 ? 1.598 -14.954 25.852 1.00 25.48 423 GLU A N 1
ATOM 3139 C CA . GLU A 1 423 ? 1.677 -16.367 26.256 1.00 25.48 423 GLU A CA 1
ATOM 3140 C C . GLU A 1 423 ? 0.570 -16.794 27.251 1.00 25.48 423 GLU A C 1
ATOM 3142 O O . GLU A 1 423 ? 0.079 -15.960 28.023 1.00 25.48 423 GLU A O 1
ATOM 3147 N N . PRO A 1 424 ? 0.255 -18.107 27.344 1.00 27.66 424 PRO A N 1
ATOM 3148 C CA . PRO A 1 424 ? 0.956 -18.934 28.334 1.00 27.66 424 PRO A CA 1
ATOM 3149 C C . PRO A 1 424 ? 1.281 -20.364 27.847 1.00 27.66 424 PRO A C 1
ATOM 3151 O O . PRO A 1 424 ? 0.380 -21.194 27.757 1.00 27.66 424 PRO A O 1
ATOM 3154 N N . ASN A 1 425 ? 2.572 -20.698 27.671 1.00 23.45 425 ASN A N 1
ATOM 3155 C CA . ASN A 1 425 ? 3.293 -21.774 28.389 1.00 23.45 425 ASN A CA 1
ATOM 3156 C C . ASN A 1 425 ? 4.484 -22.369 27.591 1.00 23.45 425 ASN A C 1
ATOM 3158 O O . ASN A 1 425 ? 4.439 -23.504 27.136 1.00 23.45 425 ASN A O 1
ATOM 3162 N N . ASN A 1 426 ? 5.637 -21.696 27.669 1.00 24.75 426 ASN A N 1
ATOM 3163 C CA . ASN A 1 426 ? 6.945 -22.304 27.989 1.00 24.75 426 ASN A CA 1
ATOM 3164 C C . ASN A 1 426 ? 7.585 -23.266 26.949 1.00 24.75 426 ASN A C 1
ATOM 3166 O O . ASN A 1 426 ? 7.576 -24.475 27.150 1.00 24.75 426 ASN A O 1
ATOM 3170 N N . SER A 1 427 ? 8.359 -22.736 25.986 1.00 24.70 427 SER A N 1
ATOM 3171 C CA . SER A 1 427 ? 9.850 -22.741 25.987 1.00 24.70 427 SER A CA 1
ATOM 3172 C C . SER A 1 427 ? 10.535 -22.726 24.592 1.00 24.70 427 SER A C 1
ATOM 3174 O O . SER A 1 427 ? 10.729 -23.756 23.976 1.00 24.70 427 SER A O 1
ATOM 3176 N N . ARG A 1 428 ? 11.031 -21.535 24.201 1.00 25.23 428 ARG A N 1
ATOM 3177 C CA . ARG A 1 428 ? 12.334 -21.184 23.557 1.00 25.23 428 ARG A CA 1
ATOM 3178 C C . ARG A 1 428 ? 12.872 -21.958 22.326 1.00 25.23 428 ARG A C 1
ATOM 3180 O O . ARG A 1 428 ? 13.296 -23.094 22.483 1.00 25.23 428 ARG A O 1
ATOM 3187 N N . LEU A 1 429 ? 13.167 -21.218 21.240 1.00 22.97 429 LEU A N 1
ATOM 3188 C CA . LEU A 1 429 ? 14.335 -21.374 20.330 1.00 22.97 429 LEU A CA 1
ATOM 3189 C C . LEU A 1 429 ? 14.668 -20.019 19.633 1.00 22.97 429 LEU A C 1
ATOM 3191 O O . LEU A 1 429 ? 13.764 -19.213 19.423 1.00 22.97 429 LEU A O 1
ATOM 3195 N N . ASN A 1 430 ? 15.953 -19.737 19.333 1.00 24.56 430 ASN A N 1
ATOM 3196 C CA . ASN A 1 430 ? 16.494 -18.411 18.947 1.00 24.56 430 ASN A CA 1
ATOM 3197 C C . ASN A 1 430 ? 17.229 -18.391 17.573 1.00 24.56 430 ASN A C 1
ATOM 3199 O O . ASN A 1 430 ? 17.902 -19.355 17.238 1.00 24.56 430 ASN A O 1
ATOM 3203 N N . ALA A 1 431 ? 17.161 -17.232 16.891 1.00 26.30 431 ALA A N 1
ATOM 3204 C CA . ALA A 1 431 ? 18.176 -16.431 16.158 1.00 26.30 431 ALA A CA 1
ATOM 3205 C C . ALA A 1 431 ? 19.288 -17.056 15.264 1.00 26.30 431 ALA A C 1
ATOM 3207 O O . ALA A 1 431 ? 20.439 -17.134 15.684 1.00 26.30 431 ALA A O 1
ATOM 3208 N N . GLN A 1 432 ? 19.015 -17.214 13.960 1.00 26.44 432 GLN A N 1
ATOM 3209 C CA . GLN A 1 432 ? 19.999 -17.008 12.878 1.00 26.44 432 GLN A CA 1
ATOM 3210 C C . GLN A 1 432 ? 19.340 -16.303 11.680 1.00 26.44 432 GLN A C 1
ATOM 3212 O O . GLN A 1 432 ? 18.141 -16.445 11.448 1.00 26.44 432 GLN A O 1
ATOM 3217 N N . SER A 1 433 ? 20.133 -15.522 10.942 1.00 25.89 433 SER A N 1
ATOM 3218 C CA . SER A 1 433 ? 19.830 -15.082 9.579 1.00 25.89 433 SER A CA 1
ATOM 3219 C C . SER A 1 433 ? 19.357 -16.264 8.736 1.00 25.89 433 SER A C 1
ATOM 3221 O O . SER A 1 433 ? 19.905 -17.357 8.850 1.00 25.89 433 SER A O 1
ATOM 3223 N N . LEU A 1 434 ? 18.389 -16.046 7.849 1.00 27.45 434 LEU A N 1
ATOM 3224 C CA . LEU A 1 434 ? 17.887 -17.073 6.929 1.00 27.45 434 LEU A CA 1
ATOM 3225 C C . LEU A 1 434 ? 18.891 -17.484 5.829 1.00 27.45 434 LEU A C 1
ATOM 3227 O O . LEU A 1 434 ? 18.483 -18.094 4.851 1.00 27.45 434 LEU A O 1
ATOM 3231 N N . GLU A 1 435 ? 20.194 -17.233 6.012 1.00 26.28 435 GLU A N 1
ATOM 3232 C CA . GLU A 1 435 ? 21.261 -17.895 5.259 1.00 26.28 435 GLU A CA 1
ATOM 3233 C C . GLU A 1 435 ? 22.452 -18.272 6.168 1.00 26.28 435 GLU A C 1
ATOM 3235 O O . GLU A 1 435 ? 22.968 -17.454 6.931 1.00 26.28 435 GLU A O 1
ATOM 3240 N N . GLU A 1 436 ? 22.846 -19.545 6.030 1.00 26.30 436 GLU A N 1
ATOM 3241 C CA . GLU A 1 436 ? 24.013 -20.277 6.555 1.00 26.30 436 GLU A CA 1
ATOM 3242 C C . GLU A 1 436 ? 24.012 -20.791 8.014 1.00 26.30 436 GLU A C 1
ATOM 3244 O O . GLU A 1 436 ? 24.597 -20.210 8.926 1.00 26.30 436 GLU A O 1
ATOM 3249 N N . SER A 1 437 ? 23.509 -22.021 8.193 1.00 22.64 437 SER A N 1
ATOM 3250 C CA . SER A 1 437 ? 23.869 -22.910 9.308 1.00 22.64 437 SER A CA 1
ATOM 3251 C C . SER A 1 437 ? 24.883 -23.975 8.837 1.00 22.64 437 SER A C 1
ATOM 3253 O O . SER A 1 437 ? 24.525 -24.814 8.008 1.00 22.64 437 SER A O 1
ATOM 3255 N N . PRO A 1 438 ? 26.134 -24.011 9.349 1.00 22.91 438 PRO A N 1
ATOM 3256 C CA . PRO A 1 438 ? 27.039 -25.140 9.160 1.00 22.91 438 PRO A CA 1
ATOM 3257 C C . PRO A 1 438 ? 27.267 -25.886 10.485 1.00 22.91 438 PRO A C 1
ATOM 3259 O O . PRO A 1 438 ? 28.085 -25.481 11.307 1.00 22.91 438 PRO A O 1
ATOM 3262 N N . TRP A 1 439 ? 26.619 -27.039 10.677 1.00 22.39 439 TRP A N 1
ATOM 3263 C CA . TRP A 1 439 ? 27.085 -28.036 11.649 1.00 22.39 439 TRP A CA 1
ATOM 3264 C C . TRP A 1 439 ? 27.784 -29.194 10.936 1.00 22.39 439 TRP A C 1
ATOM 3266 O O . TRP A 1 439 ? 27.173 -29.991 10.232 1.00 22.39 439 TRP A O 1
ATOM 3276 N N . LEU A 1 440 ? 29.084 -29.333 11.204 1.00 20.34 440 LEU A N 1
ATOM 3277 C CA . LEU A 1 440 ? 29.784 -30.615 11.190 1.00 20.34 440 LEU A CA 1
ATOM 3278 C C . LEU A 1 440 ? 30.544 -30.746 12.511 1.00 20.34 440 LEU A C 1
ATOM 3280 O O . LEU A 1 440 ? 31.631 -30.199 12.692 1.00 20.34 440 LEU A O 1
ATOM 3284 N N . GLY A 1 441 ? 29.969 -31.515 13.432 1.00 20.30 441 GLY A N 1
ATOM 3285 C CA . GLY A 1 441 ? 30.576 -31.871 14.704 1.00 20.30 441 GLY A CA 1
ATOM 3286 C C . GLY A 1 441 ? 30.387 -33.351 15.007 1.00 20.30 441 GLY A C 1
ATOM 3287 O O . GLY A 1 441 ? 29.442 -33.727 15.679 1.00 20.30 441 GLY A O 1
ATOM 3288 N N . GLN A 1 442 ? 31.365 -34.152 14.572 1.00 22.62 442 GLN A N 1
ATOM 3289 C CA . GLN A 1 442 ? 31.664 -35.515 15.029 1.00 22.62 442 GLN A CA 1
ATOM 3290 C C . GLN A 1 442 ? 30.856 -36.680 14.417 1.00 22.62 442 GLN A C 1
ATOM 3292 O O . GLN A 1 442 ? 29.964 -37.260 15.022 1.00 22.62 442 GLN A O 1
ATOM 3297 N N . ILE A 1 443 ? 31.345 -37.132 13.255 1.00 21.95 443 ILE A N 1
ATOM 3298 C CA . ILE A 1 443 ? 31.247 -38.521 12.789 1.00 21.95 443 ILE A CA 1
ATOM 3299 C C . ILE A 1 443 ? 31.869 -39.432 13.862 1.00 21.95 443 ILE A C 1
ATOM 3301 O O . ILE A 1 443 ? 33.094 -39.457 14.025 1.00 21.95 443 ILE A O 1
ATOM 3305 N N . ASP A 1 444 ? 31.043 -40.203 14.571 1.00 23.83 444 ASP A N 1
ATOM 3306 C CA . ASP A 1 444 ? 31.452 -41.546 14.974 1.00 23.83 444 ASP A CA 1
ATOM 3307 C C . ASP A 1 444 ? 31.144 -42.488 13.802 1.00 23.83 444 ASP A C 1
ATOM 3309 O O . ASP A 1 444 ? 30.129 -42.381 13.119 1.00 23.83 444 ASP A O 1
ATOM 3313 N N . ASN A 1 445 ? 32.115 -43.326 13.469 1.00 24.88 445 ASN A N 1
ATOM 3314 C CA . ASN A 1 445 ? 32.250 -43.933 12.149 1.00 24.88 445 ASN A CA 1
ATOM 3315 C C . ASN A 1 445 ? 31.185 -45.002 11.850 1.00 24.88 445 ASN A C 1
ATOM 3317 O O . ASN A 1 445 ? 31.392 -46.159 12.215 1.00 24.88 445 ASN A O 1
ATOM 3321 N N . THR A 1 446 ? 30.182 -44.676 11.030 1.00 21.39 446 THR A N 1
ATOM 3322 C CA . THR A 1 446 ? 29.608 -45.599 10.029 1.00 21.39 446 THR A CA 1
ATOM 3323 C C . THR A 1 446 ? 29.191 -44.833 8.754 1.00 21.39 446 THR A C 1
ATOM 3325 O O . THR A 1 446 ? 28.715 -43.713 8.879 1.00 21.39 446 THR A O 1
ATOM 3328 N N . PRO A 1 447 ? 29.441 -45.369 7.539 1.00 29.78 447 PRO A N 1
ATOM 3329 C CA . PRO A 1 447 ? 29.405 -44.635 6.262 1.00 29.78 447 PRO A CA 1
ATOM 3330 C C . PRO A 1 447 ? 28.041 -44.695 5.536 1.00 29.78 447 PRO A C 1
ATOM 3332 O O . PRO A 1 447 ? 27.330 -45.681 5.715 1.00 29.78 447 PRO A O 1
ATOM 3335 N N . ASN A 1 448 ? 27.804 -43.719 4.635 1.00 26.36 448 ASN A N 1
ATOM 3336 C CA . ASN A 1 448 ? 26.597 -43.396 3.825 1.00 26.36 448 ASN A CA 1
ATOM 3337 C C . ASN A 1 448 ? 25.715 -42.368 4.559 1.00 26.36 448 ASN A C 1
ATOM 3339 O O . ASN A 1 448 ? 25.344 -42.629 5.691 1.00 26.36 448 ASN A O 1
ATOM 3343 N N . VAL A 1 449 ? 25.482 -41.142 4.067 1.00 24.06 449 VAL A N 1
ATOM 3344 C CA . VAL A 1 449 ? 24.753 -40.788 2.831 1.00 24.06 449 VAL A CA 1
ATOM 3345 C C . VAL A 1 449 ? 25.223 -39.422 2.246 1.00 24.06 449 VAL A C 1
ATOM 3347 O O . VAL A 1 449 ? 25.655 -38.566 3.020 1.00 24.06 449 VAL A O 1
ATOM 3350 N N . PRO A 1 450 ? 25.185 -39.188 0.912 1.00 28.25 450 PRO A N 1
ATOM 3351 C CA . PRO A 1 450 ? 25.595 -37.943 0.258 1.00 28.25 450 PRO A CA 1
ATOM 3352 C C . PRO A 1 450 ? 24.403 -37.046 -0.149 1.00 28.25 450 PRO A C 1
ATOM 3354 O O . PRO A 1 450 ? 23.713 -37.370 -1.100 1.00 28.25 450 PRO A O 1
ATOM 3357 N N . PHE A 1 451 ? 24.239 -35.860 0.447 1.00 27.95 451 PHE A N 1
ATOM 3358 C CA . PHE A 1 451 ? 23.425 -34.789 -0.156 1.00 27.95 451 PHE A CA 1
ATOM 3359 C C . PHE A 1 451 ? 24.292 -33.586 -0.533 1.00 27.95 451 PHE A C 1
ATOM 3361 O O . PHE A 1 451 ? 25.137 -33.129 0.239 1.00 27.95 451 PHE A O 1
ATOM 3368 N N . SER A 1 452 ? 24.119 -33.104 -1.765 1.00 26.67 452 SER A N 1
ATOM 3369 C CA . SER A 1 452 ? 24.808 -31.936 -2.312 1.00 26.67 452 SER A CA 1
ATOM 3370 C C . SER A 1 452 ? 24.175 -30.634 -1.813 1.00 26.67 452 SER A C 1
ATOM 3372 O O . SER A 1 452 ? 22.972 -30.425 -1.916 1.00 26.67 452 SER A O 1
ATOM 3374 N N . SER A 1 453 ? 25.025 -29.750 -1.306 1.00 29.92 453 SER A N 1
ATOM 3375 C CA . SER A 1 453 ? 24.763 -28.470 -0.642 1.00 29.92 453 SER A CA 1
ATOM 3376 C C . SER A 1 453 ? 24.213 -27.346 -1.552 1.00 29.92 453 SER A C 1
ATOM 3378 O O . SER A 1 453 ? 24.923 -26.373 -1.807 1.00 29.92 453 SER A O 1
ATOM 3380 N N . SER A 1 454 ? 22.997 -27.469 -2.088 1.00 34.06 454 SER A N 1
ATOM 3381 C CA . SER A 1 454 ? 22.458 -26.502 -3.073 1.00 34.06 454 SER A CA 1
ATOM 3382 C C . SER A 1 454 ? 20.970 -26.148 -2.932 1.00 34.06 454 SER A C 1
ATOM 3384 O O . SER A 1 454 ? 20.393 -25.643 -3.889 1.00 34.06 454 SER A O 1
ATOM 3386 N N . ARG A 1 455 ? 20.323 -26.413 -1.789 1.00 38.38 455 ARG A N 1
ATOM 3387 C CA . ARG A 1 455 ? 18.904 -26.070 -1.562 1.00 38.38 455 ARG A CA 1
ATOM 3388 C C . ARG A 1 455 ? 18.721 -25.414 -0.184 1.00 38.38 455 ARG A C 1
ATOM 3390 O O . ARG A 1 455 ? 19.387 -25.871 0.750 1.00 38.38 455 ARG A O 1
ATOM 3397 N N . PRO A 1 456 ? 17.874 -24.375 -0.035 1.00 38.50 456 PRO A N 1
ATOM 3398 C CA . PRO A 1 456 ? 17.549 -23.807 1.271 1.00 38.50 456 PRO A CA 1
ATOM 3399 C C . PRO A 1 456 ? 16.951 -24.895 2.167 1.00 38.50 456 PRO A C 1
ATOM 3401 O O . PRO A 1 456 ? 15.981 -25.547 1.789 1.00 38.50 456 PRO A O 1
ATOM 3404 N N . HIS A 1 457 ? 17.583 -25.121 3.319 1.00 43.16 457 HIS A N 1
ATOM 3405 C CA . HIS A 1 457 ? 17.298 -26.226 4.231 1.00 43.16 457 HIS A CA 1
ATOM 3406 C C . HIS A 1 457 ? 17.273 -25.714 5.677 1.00 43.16 457 HIS A C 1
ATOM 3408 O O . HIS A 1 457 ? 18.260 -25.161 6.162 1.00 43.16 457 HIS A O 1
ATOM 3414 N N . VAL A 1 458 ? 16.145 -25.899 6.356 1.00 46.59 458 VAL A N 1
ATOM 3415 C CA . VAL A 1 458 ? 15.903 -25.562 7.761 1.00 46.59 458 VAL A CA 1
ATOM 3416 C C . VAL A 1 458 ? 15.863 -26.856 8.564 1.00 46.59 458 VAL A C 1
ATOM 3418 O O . VAL A 1 458 ? 15.306 -27.853 8.122 1.00 46.59 458 VAL A O 1
ATOM 3421 N N . THR A 1 459 ? 16.452 -26.857 9.755 1.00 51.06 459 THR A N 1
ATOM 3422 C CA . THR A 1 459 ? 16.411 -28.007 10.661 1.00 51.06 459 THR A CA 1
ATOM 3423 C C . THR A 1 459 ? 15.866 -27.568 12.015 1.00 51.06 459 THR A C 1
ATOM 3425 O O . THR A 1 459 ? 16.354 -26.601 12.597 1.00 51.06 459 THR A O 1
ATOM 3428 N N . VAL A 1 460 ? 14.864 -28.276 12.527 1.00 53.53 460 VAL A N 1
ATOM 3429 C CA . VAL A 1 460 ? 14.141 -27.964 13.759 1.00 53.53 460 VAL A CA 1
ATOM 3430 C C . VAL A 1 460 ? 14.262 -29.143 14.716 1.00 53.53 460 VAL A C 1
ATOM 3432 O O . VAL A 1 460 ? 13.826 -30.246 14.412 1.00 53.53 460 VAL A O 1
ATOM 3435 N N . GLN A 1 461 ? 14.860 -28.931 15.888 1.00 58.84 461 GLN A N 1
ATOM 3436 C CA . GLN A 1 461 ? 14.888 -29.957 16.933 1.00 58.84 461 GLN A CA 1
ATOM 3437 C C . GLN A 1 461 ? 13.623 -29.864 17.782 1.00 58.84 461 GLN A C 1
ATOM 3439 O O . GLN A 1 461 ? 13.378 -28.844 18.426 1.00 58.84 461 GLN A O 1
ATOM 3444 N N . GLY A 1 462 ? 12.835 -30.934 17.784 1.00 57.56 462 GLY A N 1
ATOM 3445 C CA . GLY A 1 462 ? 11.617 -31.060 18.572 1.00 57.56 462 GLY A CA 1
ATOM 3446 C C . GLY A 1 462 ? 11.786 -32.042 19.723 1.00 57.56 462 GLY A C 1
ATOM 3447 O O . GLY A 1 462 ? 12.614 -32.960 19.690 1.00 57.56 462 GLY A O 1
ATOM 3448 N N . ARG A 1 463 ? 10.993 -31.844 20.778 1.00 63.53 463 ARG A N 1
ATOM 3449 C CA . ARG A 1 463 ? 10.912 -32.784 21.891 1.00 63.53 463 ARG A CA 1
ATOM 3450 C C . ARG A 1 463 ? 9.463 -32.958 22.304 1.00 63.53 463 ARG A C 1
ATOM 3452 O O . ARG A 1 463 ? 8.914 -32.067 22.938 1.00 63.53 463 ARG A O 1
ATOM 3459 N N . GLY A 1 464 ? 8.911 -34.135 22.032 1.00 59.47 464 GLY A N 1
ATOM 3460 C CA . GLY A 1 464 ? 7.516 -34.433 22.331 1.00 59.47 464 GLY A CA 1
ATOM 3461 C C . GLY A 1 464 ? 7.187 -34.199 23.799 1.00 59.47 464 GLY A C 1
ATOM 3462 O O . GLY A 1 464 ? 7.971 -34.567 24.681 1.00 59.47 464 GLY A O 1
ATOM 3463 N N . ASP A 1 465 ? 6.022 -33.626 24.076 1.00 61.97 465 ASP A N 1
ATOM 3464 C CA . ASP A 1 465 ? 5.495 -33.386 25.424 1.00 61.97 465 ASP A CA 1
ATOM 3465 C C . ASP A 1 465 ? 4.186 -34.154 25.703 1.00 61.97 465 ASP A C 1
ATOM 3467 O O . ASP A 1 465 ? 3.679 -34.143 26.827 1.00 61.97 465 ASP A O 1
ATOM 3471 N N . GLY A 1 466 ? 3.705 -34.923 24.719 1.00 56.06 466 GLY A N 1
ATOM 3472 C CA . GLY A 1 466 ? 2.413 -35.605 24.749 1.00 56.06 466 GLY A CA 1
ATOM 3473 C C . GLY A 1 466 ? 1.298 -34.870 23.999 1.00 56.06 466 GLY A C 1
ATOM 3474 O O . GLY A 1 466 ? 0.174 -35.371 24.009 1.00 56.06 466 GLY A O 1
ATOM 3475 N N . THR A 1 467 ? 1.598 -33.745 23.346 1.00 58.50 467 THR A N 1
ATOM 3476 C CA . THR A 1 467 ? 0.756 -33.039 22.365 1.00 58.50 467 THR A CA 1
ATOM 3477 C C . THR A 1 467 ? 1.440 -33.000 20.992 1.00 58.50 467 THR A C 1
ATOM 3479 O O . THR A 1 467 ? 2.588 -33.422 20.875 1.00 58.50 467 THR A O 1
ATOM 3482 N N . PHE A 1 468 ? 0.711 -32.632 19.931 1.00 60.31 468 PHE A N 1
ATOM 3483 C CA . PHE A 1 468 ? 1.305 -32.490 18.599 1.00 60.31 468 PHE A CA 1
ATOM 3484 C C . PHE A 1 468 ? 2.184 -31.246 18.574 1.00 60.31 468 PHE A C 1
ATOM 3486 O O . PHE A 1 468 ? 1.765 -30.177 19.018 1.00 60.31 468 PHE A O 1
ATOM 3493 N N . ASP A 1 469 ? 3.379 -31.392 18.022 1.00 59.00 469 ASP A N 1
ATOM 3494 C CA . ASP A 1 469 ? 4.284 -30.273 17.823 1.00 59.00 469 ASP A CA 1
ATOM 3495 C C . ASP A 1 469 ? 3.987 -29.649 16.453 1.00 59.00 469 ASP A C 1
ATOM 3497 O O . ASP A 1 469 ? 4.085 -30.331 15.430 1.00 59.00 469 ASP A O 1
ATOM 3501 N N . TYR A 1 470 ? 3.610 -28.368 16.436 1.00 61.56 470 TYR A N 1
ATOM 3502 C CA . TYR A 1 470 ? 3.252 -27.622 15.226 1.00 61.56 470 TYR A CA 1
ATOM 3503 C C . TYR A 1 470 ? 4.301 -26.556 14.904 1.00 61.56 470 TYR A C 1
ATOM 3505 O O . TYR A 1 470 ? 4.739 -25.809 15.780 1.00 61.56 470 TYR A O 1
ATOM 3513 N N . TYR A 1 471 ? 4.644 -26.427 13.627 1.00 61.34 471 TYR A N 1
ATOM 3514 C CA . TYR A 1 471 ? 5.626 -25.481 13.114 1.00 61.34 471 TYR A CA 1
ATOM 3515 C C . TYR A 1 471 ? 5.016 -24.688 11.958 1.00 61.34 471 TYR A C 1
ATOM 3517 O O . TYR A 1 471 ? 4.675 -25.253 10.923 1.00 61.34 471 TYR A O 1
ATOM 3525 N N . ARG A 1 472 ? 4.859 -23.371 12.124 1.00 51.59 472 ARG A N 1
ATOM 3526 C CA . ARG A 1 472 ? 4.312 -22.492 11.078 1.00 51.59 472 ARG A CA 1
ATOM 3527 C C . ARG A 1 472 ? 5.410 -21.983 10.148 1.00 51.59 472 ARG A C 1
ATOM 3529 O O . ARG A 1 472 ? 6.499 -21.653 10.617 1.00 51.59 472 ARG A O 1
ATOM 3536 N N . PHE A 1 473 ? 5.109 -21.869 8.860 1.00 52.12 473 PHE A N 1
ATOM 3537 C CA . PHE A 1 473 ? 5.980 -21.240 7.871 1.00 52.12 473 PHE A CA 1
ATOM 3538 C C . PHE A 1 473 ? 5.165 -20.510 6.797 1.00 52.12 473 PHE A C 1
ATOM 3540 O O . PHE A 1 473 ? 4.060 -20.921 6.461 1.00 52.12 473 PHE A O 1
ATOM 3547 N N . THR A 1 474 ? 5.734 -19.439 6.246 1.00 46.84 474 THR A N 1
ATOM 3548 C CA . THR A 1 474 ? 5.147 -18.669 5.143 1.00 46.84 474 THR A CA 1
ATOM 3549 C C . THR A 1 474 ? 5.887 -18.998 3.858 1.00 46.84 474 THR A C 1
ATOM 3551 O O . THR A 1 474 ? 7.114 -18.892 3.798 1.00 46.84 474 THR A O 1
ATOM 3554 N N . ASN A 1 475 ? 5.152 -19.366 2.817 1.00 55.28 475 ASN A N 1
ATOM 3555 C CA . ASN A 1 475 ? 5.681 -19.467 1.472 1.00 55.28 475 ASN A CA 1
ATOM 3556 C C . ASN A 1 475 ? 5.422 -18.156 0.716 1.00 55.28 475 ASN A C 1
ATOM 3558 O O . ASN A 1 475 ? 4.278 -17.770 0.506 1.00 55.28 475 ASN A O 1
ATOM 3562 N N . SER A 1 476 ? 6.480 -17.476 0.281 1.00 46.72 476 SER A N 1
ATOM 3563 C CA . SER A 1 476 ? 6.365 -16.172 -0.389 1.00 46.72 476 SER A CA 1
ATOM 3564 C C . SER A 1 476 ? 6.183 -16.253 -1.911 1.00 46.72 476 SER A C 1
ATOM 3566 O O . SER A 1 476 ? 6.065 -15.209 -2.550 1.00 46.72 476 SER A O 1
ATOM 3568 N N . TYR A 1 477 ? 6.204 -17.454 -2.503 1.00 44.94 477 TYR A N 1
ATOM 3569 C CA . TYR A 1 477 ? 6.121 -17.655 -3.955 1.00 44.94 477 TYR A CA 1
ATOM 3570 C C . TYR A 1 477 ? 5.194 -18.821 -4.313 1.00 44.94 477 TYR A C 1
ATOM 3572 O O . TYR A 1 477 ? 5.197 -19.848 -3.640 1.00 44.94 477 TYR A O 1
ATOM 3580 N N . ASP A 1 478 ? 4.431 -18.689 -5.397 1.00 45.44 478 ASP A N 1
ATOM 3581 C CA . ASP A 1 478 ? 3.570 -19.766 -5.891 1.00 45.44 478 ASP A CA 1
ATOM 3582 C C . ASP A 1 478 ? 4.380 -20.941 -6.466 1.00 45.44 478 ASP A C 1
ATOM 3584 O O . ASP A 1 478 ? 5.388 -20.737 -7.141 1.00 45.44 478 ASP A O 1
ATOM 3588 N N . ASN A 1 479 ? 3.890 -22.169 -6.252 1.00 52.78 479 ASN A N 1
ATOM 3589 C CA . ASN A 1 479 ? 4.442 -23.432 -6.770 1.00 52.78 479 ASN A CA 1
ATOM 3590 C C . ASN A 1 479 ? 5.840 -23.817 -6.245 1.00 52.78 479 ASN A C 1
ATOM 3592 O O . ASN A 1 479 ? 6.633 -24.423 -6.970 1.00 52.78 479 ASN A O 1
ATOM 3596 N N . ASN A 1 480 ? 6.147 -23.509 -4.984 1.00 53.12 480 ASN A N 1
ATOM 3597 C CA . ASN A 1 480 ? 7.370 -23.998 -4.341 1.00 53.12 480 ASN A CA 1
ATOM 3598 C C . ASN A 1 480 ? 7.181 -25.428 -3.828 1.00 53.12 480 ASN A C 1
ATOM 3600 O O . ASN A 1 480 ? 6.183 -25.724 -3.168 1.00 53.12 480 ASN A O 1
ATOM 3604 N N . VAL A 1 481 ? 8.153 -26.306 -4.087 1.00 61.38 481 VAL A N 1
ATOM 3605 C CA . VAL A 1 481 ? 8.147 -27.680 -3.563 1.00 61.38 481 VAL A CA 1
ATOM 3606 C C . VAL A 1 481 ? 8.879 -27.707 -2.228 1.00 61.38 481 VAL A C 1
ATOM 3608 O O . VAL A 1 481 ? 10.023 -27.273 -2.140 1.00 61.38 481 VAL A O 1
ATOM 3611 N N . PHE A 1 482 ? 8.240 -28.228 -1.191 1.00 64.44 482 PHE A N 1
ATOM 3612 C CA . PHE A 1 482 ? 8.816 -28.423 0.132 1.00 64.44 482 PHE A CA 1
ATOM 3613 C C . PHE A 1 482 ? 9.028 -29.911 0.404 1.00 64.44 482 PHE A C 1
ATOM 3615 O O . PHE A 1 482 ? 8.127 -30.717 0.194 1.00 64.44 482 PHE A O 1
ATOM 3622 N N . LEU A 1 483 ? 10.211 -30.267 0.897 1.00 67.69 483 LEU A N 1
ATOM 3623 C CA . LEU A 1 483 ? 10.577 -31.608 1.344 1.00 67.69 483 LEU A CA 1
ATOM 3624 C C . LEU A 1 483 ? 10.731 -31.559 2.864 1.00 67.69 483 LEU A C 1
ATOM 3626 O O . LEU A 1 483 ? 11.592 -30.842 3.374 1.00 67.69 483 LEU A O 1
ATOM 3630 N N . PHE A 1 484 ? 9.920 -32.317 3.581 1.00 73.88 484 PHE A N 1
ATOM 3631 C CA . PHE A 1 484 ? 9.984 -32.486 5.025 1.00 73.88 484 PHE A CA 1
ATOM 3632 C C . PHE A 1 484 ? 10.545 -33.876 5.335 1.00 73.88 484 PHE A C 1
ATOM 3634 O O . PHE A 1 484 ? 10.080 -34.855 4.769 1.00 73.88 484 PHE A O 1
ATOM 3641 N N . ASP A 1 485 ? 11.523 -33.990 6.223 1.00 73.69 485 ASP A N 1
ATOM 3642 C CA . ASP A 1 485 ? 12.108 -35.270 6.648 1.00 73.69 485 ASP A CA 1
ATOM 3643 C C . ASP A 1 485 ? 12.305 -35.265 8.164 1.00 73.69 485 ASP A C 1
ATOM 3645 O O . ASP A 1 485 ? 12.574 -34.211 8.734 1.00 73.69 485 ASP A O 1
ATOM 3649 N N . ILE A 1 486 ? 12.154 -36.396 8.849 1.00 71.50 486 ILE A N 1
ATOM 3650 C CA . ILE A 1 486 ? 12.282 -36.442 10.312 1.00 71.50 486 ILE A CA 1
ATOM 3651 C C . ILE A 1 486 ? 13.241 -37.528 10.793 1.00 71.50 486 ILE A C 1
ATOM 3653 O O . ILE A 1 486 ? 13.007 -38.717 10.633 1.00 71.50 486 ILE A O 1
ATOM 3657 N N . ASP A 1 487 ? 14.278 -37.110 11.512 1.00 71.25 487 ASP A N 1
ATOM 3658 C CA . ASP A 1 487 ? 15.256 -37.989 12.141 1.00 71.25 487 ASP A CA 1
ATOM 3659 C C . ASP A 1 487 ? 14.986 -38.115 13.649 1.00 71.25 487 ASP A C 1
ATOM 3661 O O . ASP A 1 487 ? 15.184 -37.182 14.434 1.00 71.25 487 ASP A O 1
ATOM 3665 N N . VAL A 1 488 ? 14.560 -39.295 14.100 1.00 66.31 488 VAL A N 1
ATOM 3666 C CA . VAL A 1 488 ? 14.303 -39.571 15.525 1.00 66.31 488 VAL A CA 1
ATOM 3667 C C . VAL A 1 488 ? 15.596 -39.943 16.266 1.00 66.31 488 VAL A C 1
ATOM 3669 O O . VAL A 1 488 ? 16.281 -40.896 15.877 1.00 66.31 488 VAL A O 1
ATOM 3672 N N . ASP A 1 489 ? 15.912 -39.286 17.397 1.00 61.50 489 ASP A N 1
ATOM 3673 C CA . ASP A 1 489 ? 17.086 -39.656 18.205 1.00 61.50 489 ASP A CA 1
ATOM 3674 C C . ASP A 1 489 ? 16.861 -40.980 18.960 1.00 61.50 489 ASP A C 1
ATOM 3676 O O . ASP A 1 489 ? 16.058 -41.112 19.889 1.00 61.50 489 ASP A O 1
ATOM 3680 N N . ARG A 1 490 ? 17.641 -41.995 18.581 1.00 60.09 490 ARG A N 1
ATOM 3681 C CA . ARG A 1 490 ? 17.559 -43.371 19.099 1.00 60.09 490 ARG A CA 1
ATOM 3682 C C . ARG A 1 490 ? 18.463 -43.630 20.301 1.00 60.09 490 ARG A C 1
ATOM 3684 O O . ARG A 1 490 ? 18.510 -44.764 20.794 1.00 60.09 490 ARG A O 1
ATOM 3691 N N . SER A 1 491 ? 19.172 -42.616 20.797 1.00 50.94 491 SER A N 1
ATOM 3692 C CA . SER A 1 491 ? 20.198 -42.736 21.841 1.00 50.94 491 SER A CA 1
ATOM 3693 C C . SER A 1 491 ? 19.708 -43.367 23.162 1.00 50.94 491 SER A C 1
ATOM 3695 O O . SER A 1 491 ? 20.508 -43.961 23.892 1.00 50.94 491 SER A O 1
ATOM 3697 N N . ASN A 1 492 ? 18.395 -43.345 23.441 1.00 48.75 492 ASN A N 1
ATOM 3698 C CA . ASN A 1 492 ? 17.787 -43.842 24.687 1.00 48.75 492 ASN A CA 1
ATOM 3699 C C . ASN A 1 492 ? 16.937 -45.129 24.564 1.00 48.75 492 ASN A C 1
ATOM 3701 O O . ASN A 1 492 ? 16.340 -45.561 25.553 1.00 48.75 492 ASN A O 1
ATOM 3705 N N . GLY A 1 493 ? 16.888 -45.782 23.394 1.00 50.38 493 GLY A N 1
ATOM 3706 C CA . GLY A 1 493 ? 16.175 -47.059 23.205 1.00 50.38 493 GLY A CA 1
ATOM 3707 C C . GLY A 1 493 ? 14.639 -46.973 23.196 1.00 50.38 493 GLY A C 1
ATOM 3708 O O . GLY A 1 493 ? 13.974 -48.007 23.285 1.00 50.38 493 GLY A O 1
ATOM 3709 N N . ASN A 1 494 ? 14.084 -45.764 23.085 1.00 51.47 494 ASN A N 1
ATOM 3710 C CA . ASN A 1 494 ? 12.674 -45.528 22.793 1.00 51.47 494 ASN A CA 1
ATOM 3711 C C . ASN A 1 494 ? 12.523 -45.314 21.286 1.00 51.47 494 ASN A C 1
ATOM 3713 O O . ASN A 1 494 ? 13.162 -44.435 20.725 1.00 51.47 494 ASN A O 1
ATOM 3717 N N . TYR A 1 495 ? 11.690 -46.134 20.653 1.00 57.34 495 TYR A N 1
ATOM 3718 C CA . TYR A 1 495 ? 11.360 -46.043 19.235 1.00 57.34 495 TYR A CA 1
ATOM 3719 C C . TYR A 1 495 ? 9.963 -45.424 19.126 1.00 57.34 495 TYR A C 1
ATOM 3721 O O . TYR A 1 495 ? 9.038 -45.930 19.774 1.00 57.34 495 TYR A O 1
ATOM 3729 N N . PHE A 1 496 ? 9.807 -44.352 18.352 1.00 65.62 496 PHE A N 1
ATOM 3730 C CA . PHE A 1 496 ? 8.502 -43.947 17.843 1.00 65.62 496 PHE A CA 1
ATOM 3731 C C . PHE A 1 496 ? 8.570 -43.921 16.324 1.00 65.62 496 PHE A C 1
ATOM 3733 O O . PHE A 1 496 ? 9.620 -43.634 15.762 1.00 65.62 496 PHE A O 1
ATOM 3740 N N . ASP A 1 497 ? 7.474 -44.358 15.732 1.00 68.31 497 ASP A N 1
ATOM 3741 C CA . ASP A 1 497 ? 7.230 -44.375 14.301 1.00 68.31 497 ASP A CA 1
ATOM 3742 C C . ASP A 1 497 ? 6.661 -42.999 13.987 1.00 68.31 497 ASP A C 1
ATOM 3744 O O . ASP A 1 497 ? 5.651 -42.646 14.597 1.00 68.31 497 ASP A O 1
ATOM 3748 N N . SER A 1 498 ? 7.384 -42.158 13.260 1.00 70.19 498 SER A N 1
ATOM 3749 C CA . SER A 1 498 ? 6.987 -40.759 13.090 1.00 70.19 498 SER A CA 1
ATOM 3750 C C . SER A 1 498 ? 5.846 -40.622 12.082 1.00 70.19 498 SER A C 1
ATOM 3752 O O . SER A 1 498 ? 5.487 -41.572 11.398 1.00 70.19 498 SER A O 1
ATOM 3754 N N . GLN A 1 499 ? 5.247 -39.437 12.009 1.00 77.44 499 GLN A N 1
ATOM 3755 C CA . GLN A 1 499 ? 4.339 -39.057 10.932 1.00 77.44 499 GLN A CA 1
ATOM 3756 C C . GLN A 1 499 ? 4.374 -37.543 10.748 1.00 77.44 499 GLN A C 1
ATOM 3758 O O . GLN A 1 499 ? 4.437 -36.808 11.735 1.00 77.44 499 GLN A O 1
ATOM 3763 N N . LEU A 1 500 ? 4.349 -37.079 9.502 1.00 78.06 500 LEU A N 1
ATOM 3764 C CA . LEU A 1 500 ? 4.334 -35.661 9.148 1.00 78.06 500 LEU A CA 1
ATOM 3765 C C . LEU A 1 500 ? 2.988 -35.278 8.551 1.00 78.06 500 LEU A C 1
ATOM 3767 O O . LEU A 1 500 ? 2.431 -36.022 7.747 1.00 78.06 500 LEU A O 1
ATOM 3771 N N . PHE A 1 501 ? 2.512 -34.092 8.914 1.00 75.31 501 PHE A N 1
ATOM 3772 C CA . PHE A 1 501 ? 1.287 -33.487 8.401 1.00 75.31 501 PHE A CA 1
ATOM 3773 C C . PHE A 1 501 ? 1.593 -32.055 7.974 1.00 75.31 501 PHE A C 1
ATOM 3775 O O . PHE A 1 501 ? 2.272 -31.350 8.709 1.00 75.31 501 PHE A O 1
ATOM 3782 N N . VAL A 1 502 ? 1.090 -31.602 6.834 1.00 75.31 502 VAL A N 1
ATOM 3783 C CA . VAL A 1 502 ? 1.176 -30.208 6.382 1.00 75.31 502 VAL A CA 1
ATOM 3784 C C . VAL A 1 502 ? -0.236 -29.689 6.207 1.00 75.31 502 VAL A C 1
ATOM 3786 O O . VAL A 1 502 ? -1.034 -30.307 5.511 1.00 75.31 502 VAL A O 1
ATOM 3789 N N . PHE A 1 503 ? -0.525 -28.555 6.823 1.00 66.25 503 PHE A N 1
ATOM 3790 C CA . PHE A 1 503 ? -1.802 -27.870 6.810 1.00 66.25 503 PHE A CA 1
ATOM 3791 C C . PHE A 1 503 ? -1.663 -26.495 6.156 1.00 66.25 503 PHE A C 1
ATOM 3793 O O . PHE A 1 503 ? -0.593 -25.885 6.221 1.00 66.25 503 PHE A O 1
ATOM 3800 N N . ASP A 1 504 ? -2.735 -25.993 5.551 1.00 66.25 504 ASP A N 1
ATOM 3801 C CA . ASP A 1 504 ? -2.824 -24.586 5.147 1.00 66.25 504 ASP A CA 1
ATOM 3802 C C . ASP A 1 504 ? -3.065 -23.666 6.356 1.00 66.25 504 ASP A C 1
ATOM 3804 O O . ASP A 1 504 ? -3.232 -24.113 7.495 1.00 66.25 504 ASP A O 1
ATOM 3808 N N . GLN A 1 505 ? -3.093 -22.356 6.106 1.00 49.31 505 GLN A N 1
ATOM 3809 C CA . GLN A 1 505 ? -3.400 -21.324 7.101 1.00 49.31 505 GLN A CA 1
ATOM 3810 C C . GLN A 1 505 ? -4.770 -21.486 7.780 1.00 49.31 505 GLN A C 1
ATOM 3812 O O . GLN A 1 505 ? -4.997 -20.893 8.833 1.00 49.31 505 GLN A O 1
ATOM 3817 N N . PHE A 1 506 ? -5.663 -22.298 7.207 1.00 51.78 506 PHE A N 1
ATOM 3818 C CA . PHE A 1 506 ? -6.996 -22.600 7.726 1.00 51.78 506 PHE A CA 1
ATOM 3819 C C . PHE A 1 506 ? -7.043 -23.938 8.487 1.00 51.78 506 PHE A C 1
ATOM 3821 O O . PHE A 1 506 ? -8.104 -24.335 8.966 1.00 51.78 506 PHE A O 1
ATOM 3828 N N . GLY A 1 507 ? -5.905 -24.633 8.621 1.00 47.91 507 GLY A N 1
ATOM 3829 C CA . GLY A 1 507 ? -5.798 -25.916 9.315 1.00 47.91 507 GLY A CA 1
ATOM 3830 C C . GLY A 1 507 ? -6.255 -27.122 8.489 1.00 47.91 507 GLY A C 1
ATOM 3831 O O . GLY A 1 507 ? -6.372 -28.218 9.040 1.00 47.91 507 GLY A O 1
ATOM 3832 N N . SER A 1 508 ? -6.500 -26.963 7.184 1.00 65.81 508 SER A N 1
ATOM 3833 C CA . SER A 1 508 ? -6.851 -28.075 6.294 1.00 65.81 508 SER A CA 1
ATOM 3834 C C . SER A 1 508 ? -5.608 -28.880 5.949 1.00 65.81 508 SER A C 1
ATOM 3836 O O . SER A 1 508 ? -4.608 -28.310 5.521 1.00 65.81 508 SER A O 1
ATOM 3838 N N . LEU A 1 509 ? -5.665 -30.207 6.097 1.00 67.00 509 LEU A N 1
ATOM 3839 C CA . LEU A 1 509 ? -4.543 -31.081 5.756 1.00 67.00 509 LEU A CA 1
ATOM 3840 C C . LEU A 1 509 ? -4.306 -31.074 4.239 1.00 67.00 509 LEU A C 1
ATOM 3842 O O . LEU A 1 509 ? -5.130 -31.559 3.467 1.00 67.00 509 LEU A O 1
ATOM 3846 N N . ILE A 1 510 ? -3.155 -30.556 3.833 1.00 73.62 510 ILE A N 1
ATOM 3847 C CA . ILE A 1 510 ? -2.682 -30.517 2.449 1.00 73.62 510 ILE A CA 1
ATOM 3848 C C . ILE A 1 510 ? -1.990 -31.825 2.091 1.00 73.62 510 ILE A C 1
ATOM 3850 O O . ILE A 1 510 ? -2.202 -32.367 1.008 1.00 73.62 510 ILE A O 1
ATOM 3854 N N . ALA A 1 511 ? -1.139 -32.323 2.987 1.00 74.56 511 ALA A N 1
ATOM 3855 C CA . ALA A 1 511 ? -0.366 -33.528 2.738 1.00 74.56 511 ALA A CA 1
ATOM 3856 C C . ALA A 1 511 ? 0.029 -34.210 4.052 1.00 74.56 511 ALA A C 1
ATOM 3858 O O . ALA A 1 511 ? 0.291 -33.542 5.048 1.00 74.56 511 ALA A O 1
ATOM 3859 N N . GLU A 1 512 ? 0.098 -35.537 4.054 1.00 80.50 512 GLU A N 1
ATOM 3860 C CA . GLU A 1 512 ? 0.615 -36.322 5.175 1.00 80.50 512 GLU A CA 1
ATOM 3861 C C . GLU A 1 512 ? 1.489 -37.463 4.665 1.00 80.50 512 GLU A C 1
ATOM 3863 O O . GLU A 1 512 ? 1.261 -37.982 3.570 1.00 80.50 512 GLU A O 1
ATOM 3868 N N . ASN A 1 513 ? 2.480 -37.863 5.456 1.00 75.75 513 ASN A N 1
ATOM 3869 C CA . ASN A 1 513 ? 3.190 -39.112 5.221 1.00 75.75 513 ASN A CA 1
ATOM 3870 C C . ASN A 1 513 ? 3.706 -39.717 6.529 1.00 75.75 513 ASN A C 1
ATOM 3872 O O . ASN A 1 513 ? 4.234 -39.005 7.385 1.00 75.75 513 ASN A O 1
ATOM 3876 N N . ASP A 1 514 ? 3.559 -41.031 6.671 1.00 63.00 514 ASP A N 1
ATOM 3877 C CA . ASP A 1 514 ? 3.980 -41.816 7.832 1.00 63.00 514 ASP A CA 1
ATOM 3878 C C . ASP A 1 514 ? 5.321 -42.526 7.603 1.00 63.00 514 ASP A C 1
ATOM 3880 O O . ASP A 1 514 ? 6.186 -42.461 8.468 1.00 63.00 514 ASP A O 1
ATOM 3884 N N . ASP A 1 515 ? 5.562 -43.083 6.417 1.00 62.62 515 ASP A N 1
ATOM 3885 C CA . ASP A 1 515 ? 6.766 -43.871 6.123 1.00 62.62 515 ASP A CA 1
ATOM 3886 C C . ASP A 1 515 ? 7.580 -43.317 4.944 1.00 62.62 515 ASP A C 1
ATOM 3888 O O . ASP A 1 515 ? 7.046 -43.038 3.868 1.00 62.62 515 ASP A O 1
ATOM 3892 N N . SER A 1 516 ? 8.907 -43.237 5.075 1.00 58.47 516 SER A N 1
ATOM 3893 C CA . SER A 1 516 ? 9.772 -42.888 3.939 1.00 58.47 516 SER A CA 1
ATOM 3894 C C . SER A 1 516 ? 9.612 -43.866 2.749 1.00 58.47 516 SER A C 1
ATOM 3896 O O . SER A 1 516 ? 9.756 -45.085 2.918 1.00 58.47 516 SER A O 1
ATOM 3898 N N . PRO A 1 517 ? 9.375 -43.373 1.511 1.00 48.47 517 PRO A N 1
ATOM 3899 C CA . PRO A 1 517 ? 9.231 -44.214 0.320 1.00 48.47 517 PRO A CA 1
ATOM 3900 C C . PRO A 1 517 ? 10.565 -44.794 -0.185 1.00 48.47 517 PRO A C 1
ATOM 3902 O O . PRO A 1 517 ? 10.565 -45.656 -1.071 1.00 48.47 517 PRO A O 1
ATOM 3905 N N . VAL A 1 518 ? 11.703 -44.350 0.368 1.00 46.97 518 VAL A N 1
ATOM 3906 C CA . VAL A 1 518 ? 13.053 -44.717 -0.077 1.00 46.97 518 VAL A CA 1
ATOM 3907 C C . VAL A 1 518 ? 13.901 -45.157 1.120 1.00 46.97 518 VAL A C 1
ATOM 3909 O O . VAL A 1 518 ? 14.133 -44.399 2.054 1.00 46.97 518 VAL A O 1
ATOM 3912 N N . ALA A 1 519 ? 14.402 -46.394 1.096 1.00 43.69 519 ALA A N 1
ATOM 3913 C CA . ALA A 1 519 ? 15.483 -46.790 1.995 1.00 43.69 519 ALA A CA 1
ATOM 3914 C C . ALA A 1 519 ? 16.814 -46.279 1.404 1.00 43.69 519 ALA A C 1
ATOM 3916 O O . ALA A 1 519 ? 17.274 -46.857 0.419 1.00 43.69 519 ALA A O 1
ATOM 3917 N N . ASP A 1 520 ? 17.398 -45.245 2.026 1.00 37.47 520 ASP A N 1
ATOM 3918 C CA . ASP A 1 520 ? 18.489 -44.352 1.559 1.00 37.47 520 ASP A CA 1
ATOM 3919 C C . ASP A 1 520 ? 18.022 -43.359 0.469 1.00 37.47 520 ASP A C 1
ATOM 3921 O O . ASP A 1 520 ? 17.552 -43.771 -0.582 1.00 37.47 520 ASP A O 1
ATOM 3925 N N . GLU A 1 521 ? 18.100 -42.034 0.624 1.00 36.28 521 GLU A N 1
ATOM 3926 C CA . GLU A 1 521 ? 19.180 -41.207 1.168 1.00 36.28 521 GLU A CA 1
ATOM 3927 C C . GLU A 1 521 ? 18.666 -40.248 2.270 1.00 36.28 521 GLU A C 1
ATOM 3929 O O . GLU A 1 521 ? 17.756 -39.470 2.027 1.00 36.28 521 GLU A O 1
ATOM 3934 N N . GLY A 1 522 ? 19.258 -40.278 3.473 1.00 41.12 522 GLY A N 1
ATOM 3935 C CA . GLY A 1 522 ? 19.087 -39.273 4.539 1.00 41.12 522 GLY A CA 1
ATOM 3936 C C . GLY A 1 522 ? 18.645 -39.906 5.849 1.00 41.12 522 GLY A C 1
ATOM 3937 O O . GLY A 1 522 ? 19.404 -39.915 6.815 1.00 41.12 522 GLY A O 1
ATOM 3938 N N . SER A 1 523 ? 17.491 -40.561 5.809 1.00 43.91 523 SER A N 1
ATOM 3939 C CA . SER A 1 523 ? 16.933 -41.293 6.940 1.00 43.91 523 SER A CA 1
ATOM 3940 C C . SER A 1 523 ? 17.718 -42.575 7.231 1.00 43.91 523 SER A C 1
ATOM 3942 O O . SER A 1 523 ? 17.992 -43.403 6.356 1.00 43.91 523 SER A O 1
ATOM 3944 N N . THR A 1 524 ? 18.055 -42.788 8.503 1.00 46.19 524 THR A N 1
ATOM 3945 C CA . THR A 1 524 ? 18.757 -44.006 8.932 1.00 46.19 524 THR A CA 1
ATOM 3946 C C . THR A 1 524 ? 17.821 -45.192 9.203 1.00 46.19 524 THR A C 1
ATOM 3948 O O . THR A 1 524 ? 18.300 -46.240 9.667 1.00 46.19 524 THR A O 1
ATOM 3951 N N . ALA A 1 525 ? 16.506 -45.093 8.923 1.00 51.53 525 ALA A N 1
ATOM 3952 C CA . ALA A 1 525 ? 15.565 -46.178 9.204 1.00 51.53 525 ALA A CA 1
ATOM 3953 C C . ALA A 1 525 ? 14.150 -46.101 8.606 1.00 51.53 525 ALA A C 1
ATOM 3955 O O . ALA A 1 525 ? 13.538 -45.062 8.462 1.00 51.53 525 ALA A O 1
ATOM 3956 N N . THR A 1 526 ? 13.552 -47.284 8.456 1.00 53.59 526 THR A N 1
ATOM 3957 C CA . THR A 1 526 ? 12.190 -47.543 7.955 1.00 53.59 526 THR A CA 1
ATOM 3958 C C . THR A 1 526 ? 11.037 -47.120 8.890 1.00 53.59 526 THR A C 1
ATOM 3960 O O . THR A 1 526 ? 10.018 -47.795 8.879 1.00 53.59 526 THR A O 1
ATOM 3963 N N . LEU A 1 527 ? 11.245 -46.173 9.805 1.00 56.59 527 LEU A N 1
ATOM 3964 C CA . LEU A 1 527 ? 10.238 -45.682 10.775 1.00 56.59 527 LEU A CA 1
ATOM 3965 C C . LEU A 1 527 ? 10.269 -44.144 10.884 1.00 56.59 527 LEU A C 1
ATOM 3967 O O . LEU A 1 527 ? 9.743 -43.571 11.836 1.00 56.59 527 LEU A O 1
ATOM 3971 N N . ASP A 1 528 ? 11.003 -43.517 9.967 1.00 65.38 528 ASP A N 1
ATOM 3972 C CA . ASP A 1 528 ? 11.206 -42.083 9.861 1.00 65.38 528 ASP A CA 1
ATOM 3973 C C . ASP A 1 528 ? 10.372 -41.608 8.648 1.00 65.38 528 ASP A C 1
ATOM 3975 O O . ASP A 1 528 ? 10.328 -42.286 7.610 1.00 65.38 528 ASP A O 1
ATOM 3979 N N . SER A 1 529 ? 9.682 -40.477 8.782 1.00 69.50 529 SER A N 1
ATOM 3980 C CA . SER A 1 529 ? 8.705 -39.984 7.800 1.00 69.50 529 SER A CA 1
ATOM 3981 C C . SER A 1 529 ? 9.302 -38.935 6.871 1.00 69.50 529 SER A C 1
ATOM 3983 O O . SER A 1 529 ? 10.012 -38.038 7.312 1.00 69.50 529 SER A O 1
ATOM 3985 N N . TYR A 1 530 ? 8.938 -38.997 5.592 1.00 76.88 530 TYR A N 1
ATOM 3986 C CA . TYR A 1 530 ? 9.416 -38.068 4.566 1.00 76.88 530 TYR A CA 1
ATOM 3987 C C . TYR A 1 530 ? 8.260 -37.552 3.708 1.00 76.88 530 TYR A C 1
ATOM 3989 O O . TYR A 1 530 ? 7.573 -38.351 3.085 1.00 76.88 530 TYR A O 1
ATOM 3997 N N . LEU A 1 531 ? 8.029 -36.249 3.625 1.00 74.50 531 LEU A N 1
ATOM 3998 C CA . LEU A 1 531 ? 6.883 -35.672 2.932 1.00 74.50 531 LEU A CA 1
ATOM 3999 C C . LEU A 1 531 ? 7.317 -34.601 1.927 1.00 74.50 531 LEU A C 1
ATOM 4001 O O . LEU A 1 531 ? 7.834 -33.562 2.313 1.00 74.50 531 LEU A O 1
ATOM 4005 N N . GLU A 1 532 ? 7.060 -34.834 0.642 1.00 78.94 532 GLU A N 1
ATOM 4006 C CA . GLU A 1 532 ? 7.216 -33.838 -0.424 1.00 78.94 532 GLU A CA 1
ATOM 4007 C C . GLU A 1 532 ? 5.851 -33.225 -0.766 1.00 78.94 532 GLU A C 1
ATOM 4009 O O . GLU A 1 532 ? 4.896 -33.954 -1.033 1.00 78.94 532 GLU A O 1
ATOM 4014 N N . VAL A 1 533 ? 5.740 -31.896 -0.755 1.00 72.50 533 VAL A N 1
ATOM 4015 C CA . VAL A 1 533 ? 4.487 -31.178 -1.025 1.00 72.50 533 VAL A CA 1
ATOM 4016 C C . VAL A 1 533 ? 4.748 -29.879 -1.785 1.00 72.50 533 VAL A C 1
ATOM 4018 O O . VAL A 1 533 ? 5.648 -29.120 -1.445 1.00 72.50 533 VAL A O 1
ATOM 4021 N N . THR A 1 534 ? 3.953 -29.600 -2.819 1.00 75.00 534 THR A N 1
ATOM 4022 C CA . THR A 1 534 ? 4.014 -28.328 -3.561 1.00 75.00 534 THR A CA 1
ATOM 4023 C C . THR A 1 534 ? 2.975 -27.364 -3.010 1.00 75.00 534 THR A C 1
ATOM 4025 O O . THR A 1 534 ? 1.810 -27.735 -2.886 1.00 75.00 534 THR A O 1
ATOM 4028 N N . LEU A 1 535 ? 3.388 -26.142 -2.679 1.00 63.56 535 LEU A N 1
ATOM 4029 C CA . LEU A 1 535 ? 2.557 -25.153 -1.995 1.00 63.56 535 LEU A CA 1
ATOM 4030 C C . LEU A 1 535 ? 2.507 -23.835 -2.784 1.00 63.56 535 LEU A C 1
ATOM 4032 O O . LEU A 1 535 ? 3.505 -23.398 -3.363 1.00 63.56 535 LEU A O 1
ATOM 4036 N N . ALA A 1 536 ? 1.339 -23.190 -2.799 1.00 67.25 536 ALA A N 1
ATOM 4037 C CA . ALA A 1 536 ? 1.159 -21.831 -3.320 1.00 67.25 536 ALA A CA 1
ATOM 4038 C C . ALA A 1 536 ? 1.725 -20.789 -2.338 1.00 67.25 536 ALA A C 1
ATOM 4040 O O . ALA A 1 536 ? 2.072 -21.142 -1.206 1.00 67.25 536 ALA A O 1
ATOM 4041 N N . ALA A 1 537 ? 1.820 -19.520 -2.729 1.00 54.25 537 ALA A N 1
ATOM 4042 C CA . ALA A 1 537 ? 2.161 -18.453 -1.798 1.00 54.25 537 ALA A CA 1
ATOM 4043 C C . ALA A 1 537 ? 1.075 -18.348 -0.712 1.00 54.25 537 ALA A C 1
ATOM 4045 O O . ALA A 1 537 ? -0.115 -18.319 -1.015 1.00 54.25 537 ALA A O 1
ATOM 4046 N N . GLY A 1 538 ? 1.476 -18.328 0.555 1.00 49.50 538 GLY A N 1
ATOM 4047 C CA . GLY A 1 538 ? 0.555 -18.354 1.691 1.00 49.50 538 GLY A CA 1
ATOM 4048 C C . GLY A 1 538 ? 1.194 -18.907 2.960 1.00 49.50 538 GLY A C 1
ATOM 4049 O O . GLY A 1 538 ? 2.360 -19.311 2.955 1.00 49.50 538 GLY A O 1
ATOM 4050 N N . ASP A 1 539 ? 0.430 -18.919 4.047 1.00 55.12 539 ASP A N 1
ATOM 4051 C CA . ASP A 1 539 ? 0.870 -19.456 5.333 1.00 55.12 539 ASP A CA 1
ATOM 4052 C C . ASP A 1 539 ? 0.481 -20.933 5.486 1.00 55.12 539 ASP A C 1
ATOM 4054 O O . ASP A 1 539 ? -0.588 -21.370 5.059 1.00 55.12 539 ASP A O 1
ATOM 4058 N N . TYR A 1 540 ? 1.364 -21.712 6.104 1.00 65.81 540 TYR A N 1
ATOM 4059 C CA . TYR A 1 540 ? 1.226 -23.156 6.264 1.00 65.81 540 TYR A CA 1
ATOM 4060 C C . TYR A 1 540 ? 1.720 -23.607 7.637 1.00 65.81 540 TYR A C 1
ATOM 4062 O O . TYR A 1 540 ? 2.510 -22.930 8.304 1.00 65.81 540 TYR A O 1
ATOM 4070 N N . VAL A 1 541 ? 1.274 -24.784 8.068 1.00 66.06 541 VAL A N 1
ATOM 4071 C CA . VAL A 1 541 ? 1.665 -25.400 9.338 1.00 66.06 541 VAL A CA 1
ATOM 4072 C C . VAL A 1 541 ? 2.108 -26.831 9.085 1.00 66.06 541 VAL A C 1
ATOM 4074 O O . VAL A 1 541 ? 1.341 -27.613 8.552 1.00 66.06 541 VAL A O 1
ATOM 4077 N N . VAL A 1 542 ? 3.313 -27.217 9.494 1.00 72.69 542 VAL A N 1
ATOM 4078 C CA . VAL A 1 542 ? 3.724 -28.626 9.534 1.00 72.69 542 VAL A CA 1
ATOM 4079 C C . VAL A 1 542 ? 3.614 -29.157 10.962 1.00 72.69 542 VAL A C 1
ATOM 4081 O O . VAL A 1 542 ? 4.050 -28.495 11.899 1.00 72.69 542 VAL A O 1
ATOM 4084 N N . ALA A 1 543 ? 3.027 -30.335 11.149 1.00 73.56 543 ALA A N 1
ATOM 4085 C CA . ALA A 1 543 ? 2.937 -31.007 12.438 1.00 73.56 543 ALA A CA 1
ATOM 4086 C C . ALA A 1 543 ? 3.697 -32.330 12.441 1.00 73.56 543 ALA A C 1
ATOM 4088 O O . ALA A 1 543 ? 3.712 -33.064 11.449 1.00 73.56 543 ALA A O 1
ATOM 4089 N N . VAL A 1 544 ? 4.282 -32.646 13.594 1.00 71.88 544 VAL A N 1
ATOM 4090 C CA . VAL A 1 544 ? 4.975 -33.909 13.845 1.00 71.88 544 VAL A CA 1
ATOM 4091 C C . VAL A 1 544 ? 4.146 -34.777 14.786 1.00 71.88 544 VAL A C 1
ATOM 4093 O O . VAL A 1 544 ? 3.774 -34.364 15.885 1.00 71.88 544 VAL A O 1
ATOM 4096 N N . GLY A 1 545 ? 3.885 -36.009 14.356 1.00 70.94 545 GLY A N 1
ATOM 4097 C CA . GLY A 1 545 ? 3.138 -37.024 15.085 1.00 70.94 545 GLY A CA 1
ATOM 4098 C C . GLY A 1 545 ? 3.867 -38.360 15.188 1.00 70.94 545 GLY A C 1
ATOM 4099 O O . GLY A 1 545 ? 4.984 -38.544 14.713 1.00 70.94 545 GLY A O 1
ATOM 4100 N N . GLN A 1 546 ? 3.204 -39.305 15.844 1.00 70.62 546 GLN A N 1
ATOM 4101 C CA . GLN A 1 546 ? 3.566 -40.706 15.967 1.00 70.62 546 GLN A CA 1
ATOM 4102 C C . GLN A 1 546 ? 2.518 -41.570 15.250 1.00 70.62 546 GLN A C 1
ATOM 4104 O O . GLN A 1 546 ? 1.338 -41.530 15.604 1.00 70.62 546 GLN A O 1
ATOM 4109 N N . TYR A 1 547 ? 2.944 -42.443 14.344 1.00 64.50 547 TYR A N 1
ATOM 4110 C CA . TYR A 1 547 ? 2.086 -43.436 13.715 1.00 64.50 547 TYR A CA 1
ATOM 4111 C C . TYR A 1 547 ? 1.444 -44.380 14.750 1.00 64.50 547 TYR A C 1
ATOM 4113 O O . TYR A 1 547 ? 2.085 -44.899 15.678 1.00 64.50 547 TYR A O 1
ATOM 4121 N N . SER A 1 548 ? 0.142 -44.634 14.591 1.00 57.34 548 SER A N 1
ATOM 4122 C CA . SER A 1 548 ? -0.648 -45.502 15.469 1.00 57.34 548 SER A CA 1
ATOM 4123 C C . SER A 1 548 ? -1.381 -46.576 14.667 1.00 57.34 548 SER A C 1
ATOM 4125 O O . SER A 1 548 ? -2.337 -46.312 13.948 1.00 57.34 548 SER A O 1
ATOM 4127 N N . SER A 1 549 ? -1.004 -47.841 14.878 1.00 45.84 549 SER A N 1
ATOM 4128 C CA . SER A 1 549 ? -1.624 -49.008 14.221 1.00 45.84 549 SER A CA 1
ATOM 4129 C C . SER A 1 549 ? -3.047 -49.368 14.703 1.00 45.84 549 SER A C 1
ATO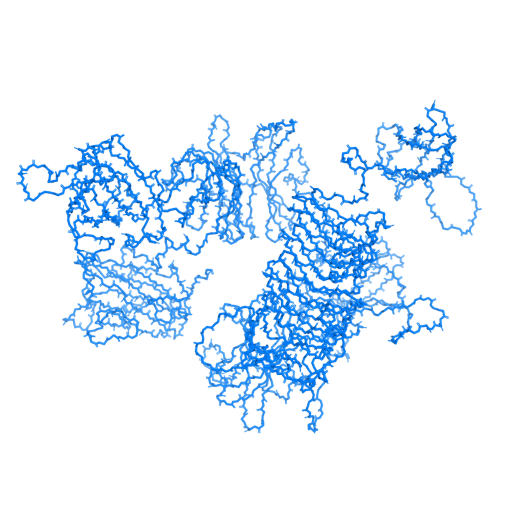M 4131 O O . SER A 1 549 ? -3.570 -50.426 14.342 1.00 45.84 549 SER A O 1
ATOM 4133 N N . GLN A 1 550 ? -3.701 -48.537 15.524 1.00 43.22 550 GLN A N 1
ATOM 4134 C CA . GLN A 1 550 ? -5.085 -48.755 15.968 1.00 43.22 550 GLN A CA 1
ATOM 4135 C C . GLN A 1 550 ? -6.070 -47.876 15.197 1.00 43.22 550 GLN A C 1
ATOM 4137 O O . GLN A 1 550 ? -6.704 -46.992 15.760 1.00 43.22 550 GLN A O 1
ATOM 4142 N N . ALA A 1 551 ? -6.245 -48.175 13.911 1.00 36.34 551 ALA A N 1
ATOM 4143 C CA . ALA A 1 551 ? -7.376 -47.670 13.151 1.00 36.34 551 ALA A CA 1
ATOM 4144 C C . ALA A 1 551 ? -8.602 -48.567 13.377 1.00 36.34 551 ALA A C 1
ATOM 4146 O O . ALA A 1 551 ? -8.618 -49.750 13.022 1.00 36.34 551 ALA A O 1
ATOM 4147 N N . SER A 1 552 ? -9.671 -47.981 13.904 1.00 34.38 552 SER A N 1
ATOM 4148 C CA . SER A 1 552 ? -11.019 -48.416 13.562 1.00 34.38 552 SER A CA 1
ATOM 4149 C C . SER A 1 552 ? -11.859 -47.188 13.244 1.00 34.38 552 SER A C 1
ATOM 4151 O O . SER A 1 552 ? -12.419 -46.586 14.152 1.00 34.38 552 SER A O 1
ATOM 4153 N N . ASN A 1 553 ? -11.966 -46.915 11.938 1.00 33.50 553 ASN A N 1
ATOM 4154 C CA . ASN A 1 553 ? -13.007 -46.121 11.274 1.00 33.50 553 ASN A CA 1
ATOM 4155 C C . ASN A 1 553 ? -12.727 -44.636 10.965 1.00 33.50 553 ASN A C 1
ATOM 4157 O O . ASN A 1 553 ? -13.623 -43.819 11.118 1.00 33.50 553 ASN A O 1
ATOM 4161 N N . GLY A 1 554 ? -11.574 -44.332 10.363 1.00 35.06 554 GLY A N 1
ATOM 4162 C CA . GLY A 1 554 ? -11.500 -43.230 9.388 1.00 35.06 554 GLY A CA 1
ATOM 4163 C C . GLY A 1 554 ? -11.334 -41.803 9.920 1.00 35.06 554 GLY A C 1
ATOM 4164 O O . GLY A 1 554 ? -11.713 -40.884 9.207 1.00 35.06 554 GLY A O 1
ATOM 4165 N N . GLU A 1 555 ? -10.746 -41.613 11.101 1.00 35.72 555 GLU A N 1
ATOM 4166 C CA . GLU A 1 555 ? -10.164 -40.327 11.526 1.00 35.72 555 GLU A CA 1
ATOM 4167 C C . GLU A 1 555 ? -8.650 -40.285 11.267 1.00 35.72 555 GLU A C 1
ATOM 4169 O O . GLU A 1 555 ? -8.012 -41.342 11.180 1.00 35.72 555 GLU A O 1
ATOM 4174 N N . LEU A 1 556 ? -8.114 -39.059 11.152 1.00 39.66 556 LEU A N 1
ATOM 4175 C CA . LEU A 1 556 ? -6.697 -38.716 10.967 1.00 39.66 556 LEU A CA 1
ATOM 4176 C C . LEU A 1 556 ? -5.798 -39.613 11.824 1.00 39.66 556 LEU A C 1
ATOM 4178 O O . LEU A 1 556 ? -5.898 -39.669 13.051 1.00 39.66 556 LEU A O 1
ATOM 4182 N N . VAL A 1 557 ? -4.945 -40.377 11.153 1.00 48.03 557 VAL A N 1
ATOM 4183 C CA . VAL A 1 557 ? -4.142 -41.416 11.788 1.00 48.03 557 VAL A CA 1
ATOM 4184 C C . VAL A 1 557 ? -2.895 -40.738 12.332 1.00 48.03 557 VAL A C 1
ATOM 4186 O O . VAL A 1 557 ? -2.042 -40.379 11.548 1.00 48.03 557 VAL A O 1
ATOM 4189 N N . GLY A 1 558 ? -2.797 -40.532 13.646 1.00 53.69 558 GLY A N 1
ATOM 4190 C CA . GLY A 1 558 ? -1.585 -40.042 14.311 1.00 53.69 558 GLY A CA 1
ATOM 4191 C C . GLY A 1 558 ? -1.811 -39.814 15.809 1.00 53.69 558 GLY A C 1
ATOM 4192 O O . GLY A 1 558 ? -2.844 -39.298 16.217 1.00 53.69 558 GLY A O 1
ATOM 4193 N N . ALA A 1 559 ? -0.876 -40.231 16.660 1.00 58.53 559 ALA A N 1
ATOM 4194 C CA . ALA A 1 559 ? -0.828 -39.875 18.079 1.00 58.53 559 ALA A CA 1
ATOM 4195 C C . ALA A 1 559 ? 0.236 -38.786 18.293 1.00 58.53 559 ALA A C 1
ATOM 4197 O O . ALA A 1 559 ? 1.229 -38.783 17.577 1.00 58.53 559 ALA A O 1
ATOM 4198 N N . PRO A 1 560 ? 0.110 -37.888 19.277 1.00 61.69 560 PRO A N 1
ATOM 4199 C CA . PRO A 1 560 ? 1.156 -36.907 19.547 1.00 61.69 560 PRO A CA 1
ATOM 4200 C C . PRO A 1 560 ? 2.483 -37.574 19.963 1.00 61.69 560 PRO A C 1
ATOM 4202 O O . PRO A 1 560 ? 2.459 -38.643 20.598 1.00 61.69 560 PRO A O 1
ATOM 4205 N N . PRO A 1 561 ? 3.649 -36.963 19.671 1.00 63.81 561 PRO A N 1
ATOM 4206 C CA . PRO A 1 561 ? 4.937 -37.467 20.126 1.00 63.81 561 PRO A CA 1
ATOM 4207 C C . PRO A 1 561 ? 4.957 -37.635 21.652 1.00 63.81 561 PRO A C 1
ATOM 4209 O O . PRO A 1 561 ? 4.584 -36.747 22.421 1.00 63.81 561 PRO A O 1
ATOM 4212 N N . ARG A 1 562 ? 5.383 -38.809 22.138 1.00 62.72 562 ARG A N 1
ATOM 4213 C CA . ARG A 1 562 ? 5.384 -39.082 23.586 1.00 62.72 562 ARG A CA 1
ATOM 4214 C C . ARG A 1 562 ? 6.328 -38.141 24.328 1.00 62.72 562 ARG A C 1
ATOM 4216 O O . ARG A 1 562 ? 7.479 -37.969 23.932 1.00 62.72 562 ARG A O 1
ATOM 4223 N N . ALA A 1 563 ? 5.874 -37.690 25.497 1.00 61.62 563 ALA A N 1
ATOM 4224 C CA . ALA A 1 563 ? 6.646 -36.869 26.421 1.00 61.62 563 ALA A CA 1
ATOM 4225 C C . ALA A 1 563 ? 8.095 -37.370 26.626 1.00 61.62 563 ALA A C 1
ATOM 4227 O O . ALA A 1 563 ? 8.326 -38.450 27.182 1.00 61.62 563 ALA A O 1
ATOM 4228 N N . GLY A 1 564 ? 9.070 -36.555 26.224 1.00 57.59 564 GLY A N 1
ATOM 4229 C CA . GLY A 1 564 ? 10.503 -36.748 26.431 1.00 57.59 564 GLY A CA 1
ATOM 4230 C C . GLY A 1 564 ? 11.284 -37.361 25.265 1.00 57.59 564 GLY A C 1
ATOM 4231 O O . GLY A 1 564 ? 12.491 -37.544 25.434 1.00 57.59 564 GLY A O 1
ATOM 4232 N N . ILE A 1 565 ? 10.641 -37.675 24.138 1.00 64.50 565 ILE A N 1
ATOM 4233 C CA . ILE A 1 565 ? 11.301 -38.144 22.910 1.00 64.50 565 ILE A CA 1
ATOM 4234 C C . ILE A 1 565 ? 11.847 -36.951 22.121 1.00 64.50 565 ILE A C 1
ATOM 4236 O O . ILE A 1 565 ? 11.118 -35.988 21.928 1.00 64.50 565 ILE A O 1
ATOM 4240 N N . GLU A 1 566 ? 13.097 -37.026 21.663 1.00 65.50 566 GLU A N 1
ATOM 4241 C CA . GLU A 1 566 ? 13.751 -35.993 20.847 1.00 65.50 566 GLU A CA 1
ATOM 4242 C C . GLU A 1 566 ? 13.790 -36.428 19.375 1.00 65.50 566 GLU A C 1
ATOM 4244 O O . GLU A 1 566 ? 14.041 -37.598 19.070 1.00 65.50 566 GLU A O 1
ATOM 4249 N N . TYR A 1 567 ? 13.524 -35.494 18.468 1.00 67.38 567 TYR A N 1
ATOM 4250 C CA . TYR A 1 567 ? 13.577 -35.699 17.023 1.00 67.38 567 TYR A CA 1
ATOM 4251 C C . TYR A 1 567 ? 14.076 -34.433 16.323 1.00 67.38 567 TYR A C 1
ATOM 4253 O O . TYR A 1 567 ? 14.112 -33.349 16.907 1.00 67.38 567 TYR A O 1
ATOM 4261 N N . THR A 1 568 ? 14.462 -34.576 15.062 1.00 64.12 568 THR A N 1
ATOM 4262 C CA . THR A 1 568 ? 14.958 -33.494 14.216 1.00 64.12 568 THR A CA 1
ATOM 4263 C C . THR A 1 568 ? 14.133 -33.450 12.935 1.00 64.12 568 THR A C 1
ATOM 4265 O O . THR A 1 568 ? 14.164 -34.399 12.169 1.00 64.12 568 THR A O 1
ATOM 4268 N N . LEU A 1 569 ? 13.380 -32.374 12.712 1.00 68.12 569 LEU A N 1
ATOM 4269 C CA . LEU A 1 569 ? 12.633 -32.108 11.483 1.00 68.12 569 LEU A CA 1
ATOM 4270 C C . LEU A 1 569 ? 13.506 -31.305 10.512 1.00 68.12 569 LEU A C 1
ATOM 4272 O O . LEU A 1 569 ? 13.968 -30.217 10.834 1.00 68.12 569 LEU A O 1
ATOM 4276 N N . HIS A 1 570 ? 13.700 -31.820 9.315 1.00 62.94 570 HIS A N 1
ATOM 4277 C CA . HIS A 1 570 ? 14.387 -31.206 8.191 1.00 62.94 570 HIS A CA 1
ATOM 4278 C C . HIS A 1 570 ? 13.349 -30.666 7.203 1.00 62.94 570 HIS A C 1
ATOM 4280 O O . HIS A 1 570 ? 12.403 -31.368 6.870 1.00 62.94 570 HIS A O 1
ATOM 4286 N N . VAL A 1 571 ? 13.508 -29.429 6.734 1.00 63.84 571 VAL A N 1
ATOM 4287 C CA . VAL A 1 571 ? 12.615 -28.773 5.766 1.00 63.84 571 VAL A CA 1
ATOM 4288 C C . VAL A 1 571 ? 13.455 -28.192 4.639 1.00 63.84 571 VAL A C 1
ATOM 4290 O O . VAL A 1 571 ? 14.313 -27.354 4.896 1.00 63.84 571 VAL A O 1
ATOM 4293 N N . VAL A 1 572 ? 13.233 -28.605 3.397 1.00 56.69 572 VAL A N 1
ATOM 4294 C CA . VAL A 1 572 ? 13.961 -28.126 2.212 1.00 56.69 572 VAL A CA 1
ATOM 4295 C C . VAL A 1 572 ? 12.975 -27.505 1.233 1.00 56.69 572 VAL A C 1
ATOM 4297 O O . VAL A 1 572 ? 11.985 -28.147 0.914 1.00 56.69 572 VAL A O 1
ATOM 4300 N N . ALA A 1 573 ? 13.246 -26.306 0.717 1.00 48.75 573 ALA A N 1
ATOM 4301 C CA . ALA A 1 573 ? 12.436 -25.701 -0.344 1.00 48.75 573 ALA A CA 1
ATOM 4302 C C . ALA A 1 573 ? 13.169 -25.758 -1.698 1.00 48.75 573 ALA A C 1
ATOM 4304 O O . ALA A 1 573 ? 14.333 -25.368 -1.804 1.00 48.75 573 ALA A O 1
ATOM 4305 N N . GLU A 1 574 ? 12.498 -26.224 -2.749 1.00 49.56 574 GLU A N 1
ATOM 4306 C CA . GLU A 1 574 ? 12.937 -26.118 -4.139 1.00 49.56 574 GLU A CA 1
ATOM 4307 C C . GLU A 1 574 ? 12.145 -25.014 -4.847 1.00 49.56 574 GLU A C 1
ATOM 4309 O O . GLU A 1 574 ? 10.929 -25.109 -5.020 1.00 49.56 574 GLU A O 1
ATOM 4314 N N . LEU A 1 575 ? 12.852 -23.964 -5.273 1.00 40.03 575 LEU A N 1
ATOM 4315 C CA . LEU A 1 575 ? 12.298 -22.916 -6.128 1.00 40.03 575 LEU A CA 1
ATOM 4316 C C . LEU A 1 575 ? 12.120 -23.481 -7.539 1.00 40.03 575 LEU A C 1
ATOM 4318 O O . LEU A 1 575 ? 13.105 -23.836 -8.194 1.00 40.03 575 LEU A O 1
ATOM 4322 N N . HIS A 1 576 ? 10.882 -23.548 -8.024 1.00 33.12 576 HIS A N 1
ATOM 4323 C CA . HIS A 1 576 ? 10.586 -24.067 -9.356 1.00 33.12 576 HIS A CA 1
ATOM 4324 C C . HIS A 1 576 ? 10.791 -22.990 -10.434 1.00 33.12 576 HIS A C 1
ATOM 4326 O O . HIS A 1 576 ? 9.872 -22.613 -11.153 1.00 33.12 576 HIS A O 1
ATOM 4332 N N . ASP A 1 577 ? 12.029 -22.513 -10.572 1.00 28.67 577 ASP A N 1
ATOM 4333 C CA . ASP A 1 577 ? 12.472 -21.777 -11.756 1.00 28.67 577 ASP A CA 1
ATOM 4334 C C . ASP A 1 577 ? 13.577 -22.579 -12.451 1.00 28.67 577 ASP A C 1
ATOM 4336 O O . ASP A 1 577 ? 14.765 -22.278 -12.350 1.00 28.67 577 ASP A O 1
ATOM 4340 N N . SER A 1 578 ? 13.204 -23.707 -13.071 1.00 27.34 578 SER A N 1
ATOM 4341 C CA . SER A 1 578 ? 13.711 -24.132 -14.388 1.00 27.34 578 SER A CA 1
ATOM 4342 C C . SER A 1 578 ? 13.395 -25.590 -14.737 1.00 27.34 578 SER A C 1
ATOM 4344 O O . SER A 1 578 ? 13.562 -26.535 -13.972 1.00 27.34 578 SER A O 1
ATOM 4346 N N . VAL A 1 579 ? 13.014 -25.750 -16.001 1.00 24.97 579 VAL A N 1
ATOM 4347 C CA . VAL A 1 579 ? 13.088 -26.967 -16.811 1.00 24.97 579 VAL A CA 1
ATOM 4348 C C . VAL A 1 579 ? 14.391 -27.746 -16.542 1.00 24.97 579 VAL A C 1
ATOM 4350 O O . VAL A 1 579 ? 15.492 -27.222 -16.697 1.00 24.97 579 VAL A O 1
ATOM 4353 N N . TRP A 1 580 ? 14.248 -29.021 -16.180 1.00 24.47 580 TRP A N 1
ATOM 4354 C CA . TRP A 1 580 ? 15.305 -29.974 -15.826 1.00 24.47 580 TRP A CA 1
ATOM 4355 C C . TRP A 1 580 ? 16.520 -30.032 -16.786 1.00 24.47 580 TRP A C 1
ATOM 4357 O O . TRP A 1 580 ? 16.363 -30.327 -17.971 1.00 24.47 580 TRP A O 1
ATOM 4367 N N . GLY A 1 581 ? 17.744 -29.966 -16.226 1.00 25.52 581 GLY A N 1
ATOM 4368 C CA . GLY A 1 581 ? 18.834 -30.895 -16.593 1.00 25.52 581 GLY A CA 1
ATOM 4369 C C . GLY A 1 581 ? 20.214 -30.356 -17.032 1.00 25.52 581 GLY A C 1
ATOM 4370 O O . GLY A 1 581 ? 20.495 -30.278 -18.222 1.00 25.52 581 GLY A O 1
ATOM 4371 N N . PHE A 1 582 ? 21.125 -30.237 -16.050 1.00 27.92 582 PHE A N 1
ATOM 4372 C CA . PHE A 1 582 ? 22.606 -30.374 -16.082 1.00 27.92 582 PHE A CA 1
ATOM 4373 C C . PHE A 1 582 ? 23.527 -29.184 -16.456 1.00 27.92 582 PHE A C 1
ATOM 4375 O O . PHE A 1 582 ? 23.761 -28.891 -17.627 1.00 27.92 582 PHE A O 1
ATOM 4382 N N . GLY A 1 583 ? 24.265 -28.677 -15.443 1.00 26.55 583 GLY A N 1
ATOM 4383 C CA . GLY A 1 583 ? 25.675 -28.267 -15.615 1.00 26.55 583 GLY A CA 1
ATOM 4384 C C . GLY A 1 583 ? 26.239 -27.048 -14.856 1.00 26.55 583 GLY A C 1
ATOM 4385 O O . GLY A 1 583 ? 27.382 -26.691 -15.140 1.00 26.55 583 GLY A O 1
ATOM 4386 N N . GLY A 1 584 ? 25.508 -26.394 -13.948 1.00 29.81 584 GLY A N 1
ATOM 4387 C CA . GLY A 1 584 ? 25.994 -25.213 -13.205 1.00 29.81 584 GLY A CA 1
ATOM 4388 C C . GLY A 1 584 ? 26.778 -25.550 -11.930 1.00 29.81 584 GLY A C 1
ATOM 4389 O O . GLY A 1 584 ? 26.643 -26.648 -11.394 1.00 29.81 584 GLY A O 1
ATOM 4390 N N . ASP A 1 585 ? 27.613 -24.623 -11.443 1.00 38.34 585 ASP A N 1
ATOM 4391 C CA . ASP A 1 585 ? 28.138 -24.722 -10.071 1.00 38.34 585 ASP A CA 1
ATOM 4392 C C . ASP A 1 585 ? 27.104 -24.229 -9.040 1.00 38.34 585 ASP A C 1
ATOM 4394 O O . ASP A 1 585 ? 25.975 -23.903 -9.403 1.00 38.34 585 ASP A O 1
ATOM 4398 N N . GLN A 1 586 ? 27.476 -24.223 -7.755 1.00 28.30 586 GLN A N 1
ATOM 4399 C CA . GLN A 1 586 ? 26.589 -24.081 -6.586 1.00 28.30 586 GLN A CA 1
ATOM 4400 C C . GLN A 1 586 ? 25.776 -22.767 -6.495 1.00 28.30 586 GLN A C 1
ATOM 4402 O O . GLN A 1 586 ? 25.134 -22.541 -5.480 1.00 28.30 586 GLN A O 1
ATOM 4407 N N . ARG A 1 587 ? 25.789 -21.900 -7.517 1.00 36.34 587 ARG A N 1
ATOM 4408 C CA . ARG A 1 587 ? 25.097 -20.596 -7.539 1.00 36.34 587 ARG A CA 1
ATOM 4409 C C . ARG A 1 587 ? 24.175 -20.373 -8.747 1.00 36.34 587 ARG A C 1
ATOM 4411 O O . ARG A 1 587 ? 23.752 -19.250 -8.974 1.00 36.34 587 ARG A O 1
ATOM 4418 N N . GLY A 1 588 ? 23.915 -21.376 -9.588 1.00 33.81 588 GLY A N 1
ATOM 4419 C CA . GLY A 1 588 ? 22.937 -21.239 -10.685 1.00 33.81 588 GLY A CA 1
ATOM 4420 C C . GLY A 1 588 ? 23.299 -20.270 -11.834 1.00 33.81 588 GLY A C 1
ATOM 4421 O O . GLY A 1 588 ? 22.514 -20.139 -12.768 1.00 33.81 588 GLY A O 1
ATOM 4422 N N . PHE A 1 589 ? 24.489 -19.647 -11.844 1.00 33.56 589 PHE A N 1
ATOM 4423 C CA . PHE A 1 589 ? 24.979 -18.789 -12.940 1.00 33.56 589 PHE A CA 1
ATOM 4424 C C . PHE A 1 589 ? 26.048 -19.466 -13.823 1.00 33.56 589 PHE A C 1
ATOM 4426 O O . PHE A 1 589 ? 26.839 -20.300 -13.377 1.00 33.56 589 PHE A O 1
ATOM 4433 N N . ILE A 1 590 ? 26.125 -19.052 -15.096 1.00 32.88 590 ILE A N 1
ATOM 4434 C CA . ILE A 1 590 ? 27.188 -19.447 -16.038 1.00 32.88 590 ILE A CA 1
ATOM 4435 C C . ILE A 1 590 ? 28.471 -18.644 -15.728 1.00 32.88 590 ILE A C 1
ATOM 4437 O O . ILE A 1 590 ? 28.440 -17.417 -15.723 1.00 32.88 590 ILE A O 1
ATOM 4441 N N . ARG A 1 591 ? 29.622 -19.308 -15.515 1.00 36.78 591 ARG A N 1
ATOM 4442 C CA . ARG A 1 591 ? 30.938 -18.636 -15.365 1.00 36.78 591 ARG A CA 1
ATOM 4443 C C . ARG A 1 591 ? 31.358 -17.890 -16.652 1.00 36.78 591 ARG A C 1
ATOM 4445 O O . ARG A 1 591 ? 31.092 -18.413 -17.737 1.00 36.78 591 ARG A O 1
ATOM 4452 N N . PRO A 1 592 ? 32.104 -16.766 -16.579 1.00 36.34 592 PRO A N 1
ATOM 4453 C CA . PRO A 1 592 ? 32.635 -16.095 -17.767 1.00 36.34 592 PRO A CA 1
ATOM 4454 C C . PRO A 1 592 ? 33.591 -16.993 -18.567 1.00 36.34 592 PRO A C 1
ATOM 4456 O O . PRO A 1 592 ? 34.459 -17.661 -18.003 1.00 36.34 592 PRO A O 1
ATOM 4459 N N . GLN A 1 593 ? 33.434 -16.979 -19.891 1.00 43.44 593 GLN A N 1
ATOM 4460 C CA . GLN A 1 593 ? 34.346 -17.574 -20.871 1.00 43.44 593 GLN A CA 1
ATOM 4461 C C . GLN A 1 593 ? 35.076 -16.416 -21.565 1.00 43.44 593 GLN A C 1
ATOM 4463 O O . GLN A 1 593 ? 34.416 -15.561 -22.150 1.00 43.44 593 GLN A O 1
ATOM 4468 N N . ASP A 1 594 ? 36.407 -16.359 -21.508 1.00 46.00 594 ASP A N 1
ATOM 4469 C CA . ASP A 1 594 ? 37.191 -15.297 -22.170 1.00 46.00 594 ASP A CA 1
ATOM 4470 C C . ASP A 1 594 ? 37.229 -15.441 -23.702 1.00 46.00 594 ASP A C 1
ATOM 4472 O O . ASP A 1 594 ? 37.471 -14.467 -24.409 1.00 46.00 594 ASP A O 1
ATOM 4476 N N . GLY A 1 595 ? 36.874 -16.618 -24.228 1.00 43.44 595 GLY A N 1
ATOM 4477 C CA . GLY A 1 595 ? 36.248 -16.784 -25.544 1.00 43.44 595 GLY A CA 1
ATOM 4478 C C . GLY A 1 595 ? 37.083 -16.403 -26.774 1.00 43.44 595 GLY A C 1
ATOM 4479 O O . GLY A 1 595 ? 36.562 -16.471 -27.888 1.00 43.44 595 GLY A O 1
ATOM 4480 N N . ASP A 1 596 ? 38.356 -16.036 -26.628 1.00 47.94 596 ASP A N 1
ATOM 4481 C CA . ASP A 1 596 ? 39.194 -15.563 -27.738 1.00 47.94 596 ASP A CA 1
ATOM 4482 C C . ASP A 1 596 ? 40.088 -16.651 -28.365 1.00 47.94 596 ASP A C 1
ATOM 4484 O O . ASP A 1 596 ? 40.578 -16.486 -29.488 1.00 47.94 596 ASP A O 1
ATOM 4488 N N . GLY A 1 597 ? 40.243 -17.796 -27.692 1.00 43.97 597 GLY A N 1
ATOM 4489 C CA . GLY A 1 597 ? 40.982 -18.955 -28.193 1.00 43.97 597 GLY A CA 1
ATOM 4490 C C . GLY A 1 597 ? 42.475 -18.696 -28.419 1.00 43.97 597 GLY A C 1
ATOM 4491 O O . GLY A 1 597 ? 43.078 -19.355 -29.275 1.00 43.97 597 GLY A O 1
ATOM 4492 N N . ASP A 1 598 ? 43.072 -17.740 -27.701 1.00 48.56 598 ASP A N 1
ATOM 4493 C CA . ASP A 1 598 ? 44.460 -17.314 -27.915 1.00 48.56 598 ASP A CA 1
ATOM 4494 C C . ASP A 1 598 ? 45.506 -18.119 -27.108 1.00 48.56 598 ASP A C 1
ATOM 4496 O O . ASP A 1 598 ? 46.693 -18.151 -27.462 1.00 48.56 598 ASP A O 1
ATOM 4500 N N . GLY A 1 599 ? 45.054 -18.843 -26.079 1.00 41.00 599 GLY A N 1
ATOM 4501 C CA . GLY A 1 599 ? 45.861 -19.725 -25.241 1.00 41.00 599 GLY A CA 1
ATOM 4502 C C . GLY A 1 599 ? 46.712 -19.035 -24.162 1.00 41.00 599 GLY A C 1
ATOM 4503 O O . GLY A 1 599 ? 47.704 -19.639 -23.733 1.00 41.00 599 GLY A O 1
ATOM 4504 N N . VAL A 1 600 ? 46.389 -17.812 -23.712 1.00 39.09 600 VAL A N 1
ATOM 4505 C CA . VAL A 1 600 ? 47.137 -17.101 -22.650 1.00 39.09 600 VAL A CA 1
ATOM 4506 C C . VAL A 1 600 ? 46.221 -16.508 -21.561 1.00 39.09 600 VAL A C 1
ATOM 4508 O O . VAL A 1 600 ? 45.583 -15.488 -21.767 1.00 39.09 600 VAL A O 1
ATOM 4511 N N . SER A 1 601 ? 46.257 -17.050 -20.330 1.00 35.41 601 SER A N 1
ATOM 4512 C CA . SER A 1 601 ? 45.489 -16.491 -19.195 1.00 35.41 601 SER A CA 1
ATOM 4513 C C . SER A 1 601 ? 46.199 -15.317 -18.502 1.00 35.41 601 SER A C 1
ATOM 4515 O O . SER A 1 601 ? 47.355 -15.463 -18.082 1.00 35.41 601 SER A O 1
ATOM 4517 N N . VAL A 1 602 ? 45.486 -14.219 -18.231 1.00 31.91 602 VAL A N 1
ATOM 4518 C CA . VAL A 1 602 ? 45.886 -13.212 -17.231 1.00 31.91 602 VAL A CA 1
ATOM 4519 C C . VAL A 1 602 ? 44.884 -13.237 -16.070 1.00 31.91 602 VAL A C 1
ATOM 4521 O O . VAL A 1 602 ? 43.827 -12.637 -16.145 1.00 31.91 602 VAL A O 1
ATOM 4524 N N . SER A 1 603 ? 45.258 -13.983 -15.025 1.00 30.92 603 SER A N 1
ATOM 4525 C CA . SER A 1 603 ? 44.724 -14.041 -13.652 1.00 30.92 603 SER A CA 1
ATOM 4526 C C . SER A 1 603 ? 43.230 -13.779 -13.402 1.00 30.92 603 SER A C 1
ATOM 4528 O O . SER A 1 603 ? 42.867 -12.670 -13.028 1.00 30.92 603 SER A O 1
ATOM 4530 N N . ASP A 1 604 ? 42.445 -14.862 -13.367 1.00 24.42 604 ASP A N 1
ATOM 4531 C CA . ASP A 1 604 ? 41.580 -15.158 -12.215 1.00 24.42 604 ASP A CA 1
ATOM 4532 C C . ASP A 1 604 ? 41.401 -16.683 -12.033 1.00 24.42 604 ASP A C 1
ATOM 4534 O O . ASP A 1 604 ? 41.564 -17.459 -12.982 1.00 24.42 604 ASP A O 1
ATOM 4538 N N . ILE A 1 605 ? 41.158 -17.157 -10.807 1.00 28.05 605 ILE A N 1
ATOM 4539 C CA . ILE A 1 605 ? 41.085 -18.599 -10.492 1.00 28.05 605 ILE A CA 1
ATOM 4540 C C . ILE A 1 605 ? 39.714 -19.163 -10.918 1.00 28.05 605 ILE A C 1
ATOM 4542 O O . ILE A 1 605 ? 38.730 -18.958 -10.217 1.00 28.05 605 ILE A O 1
ATOM 4546 N N . GLY A 1 606 ? 39.654 -19.932 -12.022 1.00 38.38 606 GLY A N 1
ATOM 4547 C CA . GLY A 1 606 ? 38.492 -20.797 -12.325 1.00 38.38 606 GLY A CA 1
ATOM 4548 C C . GLY A 1 606 ? 38.105 -21.125 -13.784 1.00 38.38 606 GLY A C 1
ATOM 4549 O O . GLY A 1 606 ? 37.085 -21.786 -13.966 1.00 38.38 606 GLY A O 1
ATOM 4550 N N . ALA A 1 607 ? 38.844 -20.719 -14.824 1.00 34.84 607 ALA A N 1
ATOM 4551 C CA . ALA A 1 607 ? 38.434 -20.930 -16.230 1.00 34.84 607 ALA A CA 1
ATOM 4552 C C . ALA A 1 607 ? 38.709 -22.354 -16.799 1.00 34.84 607 ALA A C 1
ATOM 4554 O O . ALA A 1 607 ? 39.732 -22.968 -16.484 1.00 34.84 607 ALA A O 1
ATOM 4555 N N . ILE A 1 608 ? 37.819 -22.870 -17.674 1.00 39.56 608 ILE A N 1
ATOM 4556 C CA . ILE A 1 608 ? 37.966 -24.128 -18.454 1.00 39.56 608 ILE A CA 1
ATOM 4557 C C . ILE A 1 608 ? 37.514 -23.906 -19.916 1.00 39.56 608 ILE A C 1
ATOM 4559 O O . ILE A 1 608 ? 36.452 -23.339 -20.151 1.00 39.56 608 ILE A O 1
ATOM 4563 N N . GLU A 1 609 ? 38.265 -24.426 -20.897 1.00 38.34 609 GLU A N 1
ATOM 4564 C CA . GLU A 1 609 ? 37.933 -24.397 -22.337 1.00 38.34 609 GLU A CA 1
ATOM 4565 C C . GLU A 1 609 ? 37.027 -25.575 -22.778 1.00 38.34 609 GLU A C 1
ATOM 4567 O O . GLU A 1 609 ? 37.321 -26.733 -22.455 1.00 38.34 609 GLU A O 1
ATOM 4572 N N . LYS A 1 610 ? 35.988 -25.348 -23.611 1.00 40.09 610 LYS A N 1
ATOM 4573 C CA . LYS A 1 610 ? 35.363 -26.444 -24.390 1.00 40.09 610 LYS A CA 1
ATOM 4574 C C . LYS A 1 610 ? 34.668 -26.025 -25.692 1.00 40.09 610 LYS A C 1
ATOM 4576 O O . LYS A 1 610 ? 34.161 -24.924 -25.843 1.00 40.09 610 LYS A O 1
ATOM 4581 N N . THR A 1 611 ? 34.652 -26.962 -26.639 1.00 45.97 611 THR A N 1
ATOM 4582 C CA . THR A 1 611 ? 34.282 -26.814 -28.053 1.00 45.97 611 THR A CA 1
ATOM 4583 C C . THR A 1 611 ? 33.026 -27.652 -28.395 1.00 45.97 611 THR A C 1
ATOM 4585 O O . THR A 1 611 ? 33.050 -28.869 -28.225 1.00 45.97 611 THR A O 1
ATOM 4588 N N . ASN A 1 612 ? 31.973 -26.999 -28.930 1.00 53.56 612 ASN A N 1
ATOM 4589 C CA . ASN A 1 612 ? 30.665 -27.499 -29.451 1.00 53.56 612 ASN A CA 1
ATOM 4590 C C . ASN A 1 612 ? 29.552 -27.893 -28.439 1.00 53.56 612 ASN A C 1
ATOM 4592 O O . ASN A 1 612 ? 29.832 -28.530 -27.428 1.00 53.56 612 ASN A O 1
ATOM 4596 N N . GLY A 1 613 ? 28.281 -27.562 -28.758 1.00 56.81 613 GLY A N 1
ATOM 4597 C CA . GLY A 1 613 ? 27.080 -27.807 -27.924 1.00 56.81 613 GLY A CA 1
ATOM 4598 C C . GLY A 1 613 ? 26.114 -28.900 -28.436 1.00 56.81 613 GLY A C 1
ATOM 4599 O O . GLY A 1 613 ? 26.294 -29.441 -29.532 1.00 56.81 613 GLY A O 1
ATOM 4600 N N . SER A 1 614 ? 25.084 -29.231 -27.644 1.00 75.44 614 SER A N 1
ATOM 4601 C CA . SER A 1 614 ? 24.009 -30.210 -27.933 1.00 75.44 614 SER A CA 1
ATOM 4602 C C . SER A 1 614 ? 22.632 -29.691 -27.475 1.00 75.44 614 SER A C 1
ATOM 4604 O O . SER A 1 614 ? 22.586 -28.829 -26.607 1.00 75.44 614 SER A O 1
ATOM 4606 N N . ILE A 1 615 ? 21.531 -30.218 -28.028 1.00 77.81 615 ILE A N 1
ATOM 4607 C CA . ILE A 1 615 ? 20.131 -29.904 -27.657 1.00 77.81 615 ILE A CA 1
ATOM 4608 C C . ILE A 1 615 ? 19.385 -31.211 -27.369 1.00 77.81 615 ILE A C 1
ATOM 4610 O O . ILE A 1 615 ? 19.429 -32.102 -28.209 1.00 77.81 615 ILE A O 1
ATOM 4614 N N . GLU A 1 616 ? 18.669 -31.338 -26.252 1.00 80.88 616 GLU A N 1
ATOM 4615 C CA . GLU A 1 616 ? 17.868 -32.530 -25.913 1.00 80.88 616 GLU A CA 1
ATOM 4616 C C . GLU A 1 616 ? 16.521 -32.176 -25.262 1.00 80.88 616 GLU A C 1
ATOM 4618 O O . GLU A 1 616 ? 16.331 -31.040 -24.842 1.00 80.88 616 GLU A O 1
ATOM 4623 N N . GLY A 1 617 ? 15.568 -33.116 -25.235 1.00 81.69 617 GLY A N 1
ATOM 4624 C CA . GLY A 1 617 ? 14.233 -32.918 -24.648 1.00 81.69 617 GLY A CA 1
ATOM 4625 C C . GLY A 1 617 ? 13.373 -34.189 -24.629 1.00 81.69 617 GLY A C 1
ATOM 4626 O O . GLY A 1 617 ? 13.837 -35.255 -25.039 1.00 81.69 617 GLY A O 1
ATOM 4627 N N . ILE A 1 618 ? 12.128 -34.087 -24.145 1.00 82.31 618 ILE A N 1
ATOM 4628 C CA . ILE A 1 618 ? 11.154 -35.195 -24.054 1.00 82.31 618 ILE A CA 1
ATOM 4629 C C . ILE A 1 618 ? 9.806 -34.745 -24.613 1.00 82.31 618 ILE A C 1
ATOM 4631 O O . ILE A 1 618 ? 9.334 -33.662 -24.285 1.00 82.31 618 ILE A O 1
ATOM 4635 N N . LEU A 1 619 ? 9.173 -35.584 -25.430 1.00 84.88 619 LEU A N 1
ATOM 4636 C CA . LEU A 1 619 ? 7.790 -35.403 -25.867 1.00 84.88 619 LEU A CA 1
ATOM 4637 C C . LEU A 1 619 ? 6.862 -36.301 -25.035 1.00 84.88 619 LEU A C 1
ATOM 4639 O O . LEU A 1 619 ? 7.153 -37.490 -24.916 1.00 84.88 619 LEU A O 1
ATOM 4643 N N . TYR A 1 620 ? 5.764 -35.769 -24.492 1.00 85.81 620 TYR A N 1
ATOM 4644 C CA . TYR A 1 620 ? 4.825 -36.473 -23.600 1.00 85.81 620 TYR A CA 1
ATOM 4645 C C . TYR A 1 620 ? 3.357 -36.121 -23.905 1.00 85.81 620 TYR A C 1
ATOM 4647 O O . TYR A 1 620 ? 3.092 -35.258 -24.744 1.00 85.81 620 TYR A O 1
ATOM 4655 N N . LEU A 1 621 ? 2.413 -36.852 -23.299 1.00 82.19 621 LEU A N 1
ATOM 4656 C CA . LEU A 1 621 ? 0.978 -36.562 -23.374 1.00 82.19 621 LEU A CA 1
ATOM 4657 C C . LEU A 1 621 ? 0.525 -35.744 -22.173 1.00 82.19 621 LEU A C 1
ATOM 4659 O O . LEU A 1 621 ? 0.449 -36.304 -21.092 1.00 82.19 621 LEU A O 1
ATOM 4663 N N . ASP A 1 622 ? 0.156 -34.497 -22.436 1.00 76.12 622 ASP A N 1
ATOM 4664 C CA . ASP A 1 622 ? -0.478 -33.577 -21.493 1.00 76.12 622 ASP A CA 1
ATOM 4665 C C . ASP A 1 622 ? -1.964 -33.965 -21.309 1.00 76.12 622 ASP A C 1
ATOM 4667 O O . ASP A 1 622 ? -2.807 -33.712 -22.182 1.00 76.12 622 ASP A O 1
ATOM 4671 N N . LEU A 1 623 ? -2.256 -34.751 -20.271 1.00 74.69 623 LEU A N 1
ATOM 4672 C CA . LEU A 1 623 ? -3.553 -35.386 -20.026 1.00 74.69 623 LEU A CA 1
ATOM 4673 C C . LEU A 1 623 ? -4.534 -34.458 -19.310 1.00 74.69 623 LEU A C 1
ATOM 4675 O O . LEU A 1 623 ? -5.744 -34.591 -19.537 1.00 74.69 623 LEU A O 1
ATOM 4679 N N . ASP A 1 624 ? -4.042 -33.542 -18.484 1.00 73.31 624 ASP A N 1
ATOM 4680 C CA . ASP A 1 624 ? -4.847 -32.598 -17.707 1.00 73.31 624 ASP A CA 1
ATOM 4681 C C . ASP A 1 624 ? -4.786 -31.151 -18.229 1.00 73.31 624 ASP A C 1
ATOM 4683 O O . ASP A 1 624 ? -5.611 -30.329 -17.825 1.00 73.31 624 ASP A O 1
ATOM 4687 N N . GLN A 1 625 ? -3.961 -30.891 -19.249 1.00 64.44 625 GLN A N 1
ATOM 4688 C CA . GLN A 1 625 ? -3.806 -29.608 -19.944 1.00 64.44 625 GLN A CA 1
ATOM 4689 C C . GLN A 1 625 ? -3.132 -28.526 -19.097 1.00 64.44 625 GLN A C 1
ATOM 4691 O O . GLN A 1 625 ? -3.272 -27.334 -19.409 1.00 64.44 625 GLN A O 1
ATOM 4696 N N . ASP A 1 626 ? -2.406 -28.918 -18.052 1.00 70.00 626 ASP A N 1
ATOM 4697 C CA . ASP A 1 626 ? -1.721 -28.001 -17.144 1.00 70.00 626 ASP A CA 1
ATOM 4698 C C . ASP A 1 626 ? -0.341 -27.544 -17.667 1.00 70.00 626 ASP A C 1
ATOM 4700 O O . ASP A 1 626 ? 0.193 -26.526 -17.218 1.00 70.00 626 ASP A O 1
ATOM 4704 N N . ARG A 1 627 ? 0.159 -28.204 -18.728 1.00 65.88 627 ARG A N 1
ATOM 4705 C CA . ARG A 1 627 ? 1.426 -27.926 -19.437 1.00 65.88 627 ARG A CA 1
ATOM 4706 C C . ARG A 1 627 ? 2.685 -28.335 -18.664 1.00 65.88 627 ARG A C 1
ATOM 4708 O O . ARG A 1 627 ? 3.793 -27.960 -19.076 1.00 65.88 627 ARG A O 1
ATOM 4715 N N . VAL A 1 628 ? 2.541 -29.087 -17.583 1.00 70.56 628 VAL A N 1
ATOM 4716 C CA . VAL A 1 628 ? 3.620 -29.668 -16.790 1.00 70.56 628 VAL A CA 1
ATOM 4717 C C . VAL A 1 628 ? 3.598 -31.172 -17.010 1.00 70.56 628 VAL A C 1
ATOM 4719 O O . VAL A 1 628 ? 2.551 -31.791 -17.088 1.00 70.56 628 VAL A O 1
ATOM 4722 N N . ARG A 1 629 ? 4.776 -31.793 -17.148 1.00 68.56 629 ARG A N 1
ATOM 4723 C CA . ARG A 1 629 ? 4.808 -33.249 -17.285 1.00 68.56 629 ARG A CA 1
ATOM 4724 C C . ARG A 1 629 ? 4.560 -33.904 -15.934 1.00 68.56 629 ARG A C 1
ATOM 4726 O O . ARG A 1 629 ? 5.507 -34.077 -15.163 1.00 68.56 629 ARG A O 1
ATOM 4733 N N . ASP A 1 630 ? 3.342 -34.361 -15.731 1.00 77.25 630 ASP A N 1
ATOM 4734 C CA . ASP A 1 630 ? 2.933 -35.075 -14.534 1.00 77.25 630 ASP A CA 1
ATOM 4735 C C . ASP A 1 630 ? 3.492 -36.517 -14.483 1.00 77.25 630 ASP A C 1
ATOM 4737 O O . ASP A 1 630 ? 3.783 -37.135 -15.520 1.00 77.25 630 ASP A O 1
ATOM 4741 N N . PRO A 1 631 ? 3.634 -37.142 -13.295 1.00 74.50 631 PRO A N 1
ATOM 4742 C CA . PRO A 1 631 ? 4.119 -38.522 -13.176 1.00 74.50 631 PRO A CA 1
ATOM 4743 C C . PRO A 1 631 ? 3.268 -39.551 -13.937 1.00 74.50 631 PRO A C 1
ATOM 4745 O O . PRO A 1 631 ? 3.765 -40.611 -14.332 1.00 74.50 631 PRO A O 1
ATOM 4748 N N . ASN A 1 632 ? 1.983 -39.252 -14.146 1.00 73.31 632 ASN A N 1
ATOM 4749 C CA . ASN A 1 632 ? 1.033 -40.109 -14.853 1.00 73.31 632 ASN A CA 1
ATOM 4750 C C . ASN A 1 632 ? 1.064 -39.910 -16.390 1.00 73.31 632 ASN A C 1
ATOM 4752 O O . ASN A 1 632 ? 0.408 -40.669 -17.112 1.00 73.31 632 ASN A O 1
ATOM 4756 N N . GLU A 1 633 ? 1.868 -38.968 -16.895 1.00 84.50 633 GLU A N 1
ATOM 4757 C CA . GLU A 1 633 ? 1.903 -38.568 -18.298 1.00 84.50 633 GLU A CA 1
ATOM 4758 C C . GLU A 1 633 ? 2.987 -39.303 -19.101 1.00 84.50 633 GLU A C 1
ATOM 4760 O O . GLU A 1 633 ? 4.204 -39.084 -18.943 1.00 84.50 633 GLU A O 1
ATOM 4765 N N . PRO A 1 634 ? 2.588 -40.215 -20.005 1.00 82.56 634 PRO A N 1
ATOM 4766 C CA . PRO A 1 634 ? 3.538 -41.048 -20.718 1.00 82.56 634 PRO A CA 1
ATOM 4767 C C . PRO A 1 634 ? 4.257 -40.269 -21.824 1.00 82.56 634 PRO A C 1
ATOM 4769 O O . PRO A 1 634 ? 3.664 -39.482 -22.566 1.00 82.56 634 PRO A O 1
ATOM 4772 N N . GLY A 1 635 ? 5.548 -40.558 -21.984 1.00 83.00 635 GLY A N 1
ATOM 4773 C CA . GLY A 1 635 ? 6.332 -40.091 -23.122 1.00 83.00 635 GLY A CA 1
ATOM 4774 C C . GLY A 1 635 ? 5.848 -40.677 -24.455 1.00 83.00 635 GLY A C 1
ATOM 4775 O O . GLY A 1 635 ? 5.301 -41.780 -24.512 1.00 83.00 635 GLY A O 1
ATOM 4776 N N . ILE A 1 636 ? 6.069 -39.959 -25.556 1.00 83.94 636 ILE A N 1
ATOM 4777 C CA . ILE A 1 636 ? 5.636 -40.360 -26.898 1.00 83.94 636 ILE A CA 1
ATOM 4778 C C . ILE A 1 636 ? 6.835 -40.856 -27.710 1.00 83.94 636 ILE A C 1
ATOM 4780 O O . ILE A 1 636 ? 7.604 -40.067 -28.261 1.00 83.94 636 ILE A O 1
ATOM 4784 N N . GLU A 1 637 ? 6.970 -42.173 -27.840 1.00 87.06 637 GLU A N 1
ATOM 4785 C CA . GLU A 1 637 ? 7.985 -42.824 -28.679 1.00 87.06 637 GLU A CA 1
ATOM 4786 C C . GLU A 1 637 ? 7.743 -42.603 -30.190 1.00 87.06 637 GLU A C 1
ATOM 4788 O O . GLU A 1 637 ? 6.607 -42.496 -30.664 1.00 87.06 637 GLU A O 1
ATOM 4793 N N . GLY A 1 638 ? 8.826 -42.601 -30.978 1.00 82.19 638 GLY A N 1
ATOM 4794 C CA . GLY A 1 638 ? 8.762 -42.743 -32.432 1.00 82.19 638 GLY A CA 1
ATOM 4795 C C . GLY A 1 638 ? 8.405 -41.463 -33.189 1.00 82.19 638 GLY A C 1
ATOM 4796 O O . GLY A 1 638 ? 8.045 -41.527 -34.368 1.00 82.19 638 GLY A O 1
ATOM 4797 N N . ARG A 1 639 ? 8.481 -40.297 -32.540 1.00 84.75 639 ARG A N 1
ATOM 4798 C CA . ARG A 1 639 ? 8.102 -38.997 -33.108 1.00 84.75 639 ARG A CA 1
ATOM 4799 C C . ARG A 1 639 ? 9.289 -38.265 -33.692 1.00 84.75 639 ARG A C 1
ATOM 4801 O O . ARG A 1 639 ? 10.357 -38.215 -33.094 1.00 84.75 639 ARG A O 1
ATOM 4808 N N . THR A 1 640 ? 9.092 -37.694 -34.875 1.00 87.38 640 THR A N 1
ATOM 4809 C CA . THR A 1 640 ? 10.117 -36.901 -35.552 1.00 87.38 640 THR A CA 1
ATOM 4810 C C . THR A 1 640 ? 10.169 -35.500 -34.960 1.00 87.38 640 THR A C 1
ATOM 4812 O O . THR A 1 640 ? 9.198 -34.750 -35.057 1.00 87.38 640 THR A O 1
ATOM 4815 N N . VAL A 1 641 ? 11.330 -35.164 -34.404 1.00 86.12 641 VAL A N 1
ATOM 4816 C CA . VAL A 1 641 ? 11.700 -33.830 -33.928 1.00 86.12 641 VAL A CA 1
ATOM 4817 C C . VAL A 1 641 ? 12.825 -33.321 -34.824 1.00 86.12 641 VAL A C 1
ATOM 4819 O O . VAL A 1 641 ? 13.760 -34.066 -35.121 1.00 86.12 641 VAL A O 1
ATOM 4822 N N . TYR A 1 642 ? 12.749 -32.082 -35.292 1.00 86.38 642 TYR A N 1
ATOM 4823 C CA . TYR A 1 642 ? 13.699 -31.503 -36.241 1.00 86.38 642 TYR A CA 1
ATOM 4824 C C . TYR A 1 642 ? 14.101 -30.078 -35.860 1.00 86.38 642 TYR A C 1
ATOM 4826 O O . TYR A 1 642 ? 13.408 -29.404 -35.103 1.00 86.38 642 TYR A O 1
ATOM 4834 N N . LEU A 1 643 ? 15.256 -29.639 -36.363 1.00 85.19 643 LEU A N 1
ATOM 4835 C CA . LEU A 1 643 ? 15.712 -28.257 -36.235 1.00 85.19 643 LEU A CA 1
ATOM 4836 C C . LEU A 1 643 ? 15.101 -27.422 -37.362 1.00 85.19 643 LEU A C 1
ATOM 4838 O O . LEU A 1 643 ? 15.595 -27.492 -38.489 1.00 85.19 643 LEU A O 1
ATOM 4842 N N . ASP A 1 644 ? 14.070 -26.646 -37.037 1.00 77.50 644 ASP A N 1
ATOM 4843 C CA . ASP A 1 644 ? 13.406 -25.709 -37.942 1.00 77.50 644 ASP A CA 1
ATOM 4844 C C . ASP A 1 644 ? 14.311 -24.487 -38.156 1.00 77.50 644 ASP A C 1
ATOM 4846 O O . ASP A 1 644 ? 14.378 -23.551 -37.353 1.00 77.50 644 ASP A O 1
ATOM 4850 N N . ARG A 1 645 ? 15.099 -24.521 -39.229 1.00 70.75 645 ARG A N 1
ATOM 4851 C CA . ARG A 1 645 ? 16.096 -23.475 -39.496 1.00 70.75 645 ARG A CA 1
ATOM 4852 C C . ARG A 1 645 ? 15.501 -22.264 -40.197 1.00 70.75 645 ARG A C 1
ATOM 4854 O O . ARG A 1 645 ? 16.168 -21.230 -40.254 1.00 70.75 645 ARG A O 1
ATOM 4861 N N . ASN A 1 646 ? 14.312 -22.392 -40.774 1.00 71.38 646 ASN A N 1
ATOM 4862 C CA . ASN A 1 646 ? 13.668 -21.334 -41.547 1.00 71.38 646 ASN A CA 1
ATOM 4863 C C . ASN A 1 646 ? 12.383 -20.796 -40.889 1.00 71.38 646 ASN A C 1
ATOM 4865 O O . ASN A 1 646 ? 11.799 -19.857 -41.430 1.00 71.38 646 ASN A O 1
ATOM 4869 N N . GLN A 1 647 ? 12.026 -21.322 -39.713 1.00 69.25 647 GLN A N 1
ATOM 4870 C CA . GLN A 1 647 ? 10.905 -20.923 -38.861 1.00 69.25 647 GLN A CA 1
ATOM 4871 C C . GLN A 1 647 ? 9.548 -21.029 -39.562 1.00 69.25 647 GLN A C 1
ATOM 4873 O O . GLN A 1 647 ? 8.665 -20.196 -39.345 1.00 69.25 647 GLN A O 1
ATOM 4878 N N . ASN A 1 648 ? 9.387 -22.007 -40.454 1.00 71.69 648 ASN A N 1
ATOM 4879 C CA . ASN A 1 648 ? 8.145 -22.190 -41.202 1.00 71.69 648 ASN A CA 1
ATOM 4880 C C . ASN A 1 648 ? 7.192 -23.213 -40.562 1.00 71.69 648 ASN A C 1
ATOM 4882 O O . ASN A 1 648 ? 6.068 -23.350 -41.047 1.00 71.69 648 ASN A O 1
ATOM 4886 N N . GLY A 1 649 ? 7.614 -23.912 -39.501 1.00 65.06 649 GLY A N 1
ATOM 4887 C CA . GLY A 1 649 ? 6.809 -24.937 -38.837 1.00 65.06 649 GLY A CA 1
ATOM 4888 C C . GLY A 1 649 ? 6.548 -26.192 -39.682 1.00 65.06 649 GLY A C 1
ATOM 4889 O O . GLY A 1 649 ? 5.712 -27.012 -39.303 1.00 65.06 649 GLY A O 1
ATOM 4890 N N . GLU A 1 650 ? 7.248 -26.372 -40.808 1.00 76.94 650 GLU A N 1
ATOM 4891 C CA . GLU A 1 650 ? 7.196 -27.568 -41.654 1.00 76.94 650 GLU A CA 1
ATOM 4892 C C . GLU A 1 650 ? 8.575 -28.235 -41.744 1.00 76.94 650 GLU A C 1
ATOM 4894 O O . GLU A 1 650 ? 9.601 -27.573 -41.833 1.00 76.94 650 GLU A O 1
ATOM 4899 N N . TYR A 1 651 ? 8.620 -29.570 -41.727 1.00 77.75 651 TYR A N 1
ATOM 4900 C CA . TYR A 1 651 ? 9.889 -30.285 -41.870 1.00 77.75 651 TYR A CA 1
ATOM 4901 C C . TYR A 1 651 ? 10.381 -30.257 -43.324 1.00 77.75 651 TYR A C 1
ATOM 4903 O O . TYR A 1 651 ? 9.784 -30.899 -44.199 1.00 77.75 651 TYR A O 1
ATOM 4911 N N . ASP A 1 652 ? 11.507 -29.583 -43.567 1.00 78.81 652 ASP A N 1
ATOM 4912 C CA . ASP A 1 652 ? 12.086 -29.414 -44.898 1.00 78.81 652 ASP A CA 1
ATOM 4913 C C . ASP A 1 652 ? 13.247 -30.376 -45.218 1.00 78.81 652 ASP A C 1
ATOM 4915 O O . ASP A 1 652 ? 14.036 -30.823 -44.378 1.00 78.81 652 ASP A O 1
ATOM 4919 N N . LEU A 1 653 ? 13.407 -30.669 -46.514 1.00 67.44 653 LEU A N 1
ATOM 4920 C CA . LEU A 1 653 ? 14.475 -31.524 -47.047 1.00 67.44 653 LEU A CA 1
ATOM 4921 C C . LEU A 1 653 ? 15.854 -30.855 -46.866 1.00 67.44 653 LEU A C 1
ATOM 4923 O O . LEU A 1 653 ? 16.305 -30.080 -47.709 1.00 67.44 653 LEU A O 1
ATOM 4927 N N . GLY A 1 654 ? 16.542 -31.196 -45.775 1.00 66.94 654 GLY A N 1
ATOM 4928 C CA . GLY A 1 654 ? 17.856 -30.648 -45.412 1.00 66.94 654 GLY A CA 1
ATOM 4929 C C . GLY A 1 654 ? 17.999 -30.289 -43.932 1.00 66.94 654 GLY A C 1
ATOM 4930 O O . GLY A 1 654 ? 19.113 -30.006 -43.488 1.00 66.94 654 GLY A O 1
ATOM 4931 N N . GLU A 1 655 ? 16.907 -30.331 -43.171 1.00 83.62 655 GLU A N 1
ATOM 4932 C CA . GLU A 1 655 ? 16.914 -30.083 -41.734 1.00 83.62 655 GLU A CA 1
ATOM 4933 C C . GLU A 1 655 ? 17.344 -31.321 -40.944 1.00 83.62 655 GLU A C 1
ATOM 4935 O O . GLU A 1 655 ? 16.989 -32.464 -41.264 1.00 83.62 655 GLU A O 1
ATOM 4940 N N . THR A 1 656 ? 18.155 -31.088 -39.910 1.00 82.12 656 THR A N 1
ATOM 4941 C CA . THR A 1 656 ? 18.595 -32.145 -38.998 1.00 82.12 656 THR A CA 1
ATOM 4942 C C . THR A 1 656 ? 17.397 -32.601 -38.178 1.00 82.12 656 THR A C 1
ATOM 4944 O O . THR A 1 656 ? 16.742 -31.774 -37.553 1.00 82.12 656 THR A O 1
ATOM 4947 N N . PHE A 1 657 ? 17.140 -33.906 -38.141 1.00 87.38 657 PHE A N 1
ATOM 4948 C CA . PHE A 1 657 ? 16.051 -34.493 -37.367 1.00 87.38 657 PHE A CA 1
ATOM 4949 C C . PHE A 1 657 ? 16.536 -35.682 -36.542 1.00 87.38 657 PHE A C 1
ATOM 4951 O O . PHE A 1 657 ? 17.524 -36.336 -36.885 1.00 87.38 657 PHE A O 1
ATOM 4958 N N . VAL A 1 658 ? 15.798 -35.973 -35.480 1.00 86.06 658 VAL A N 1
ATOM 4959 C CA . VAL A 1 658 ? 15.916 -37.173 -34.658 1.00 86.06 658 VAL A CA 1
ATOM 4960 C C . VAL A 1 658 ? 14.529 -37.737 -34.380 1.00 86.06 658 VAL A C 1
ATOM 4962 O O . VAL A 1 658 ? 13.510 -37.101 -34.644 1.00 86.06 658 VAL A O 1
ATOM 4965 N N . THR A 1 659 ? 14.478 -38.984 -33.926 1.00 88.44 659 THR A N 1
ATOM 4966 C CA . THR A 1 659 ? 13.225 -39.646 -33.553 1.00 88.44 659 THR A CA 1
ATOM 4967 C C . THR A 1 659 ? 13.246 -39.911 -32.059 1.00 88.44 659 THR A C 1
ATOM 4969 O O . THR A 1 659 ? 14.288 -40.326 -31.554 1.00 88.44 659 THR A O 1
ATOM 4972 N N . THR A 1 660 ? 12.136 -39.655 -31.367 1.00 86.75 660 THR A N 1
ATOM 4973 C CA . THR A 1 660 ? 12.049 -39.893 -29.927 1.00 86.75 660 THR A CA 1
ATOM 4974 C C . THR A 1 660 ? 12.238 -41.375 -29.599 1.00 86.75 660 THR A C 1
ATOM 4976 O O . THR A 1 660 ? 11.707 -42.250 -30.293 1.00 86.75 660 THR A O 1
ATOM 4979 N N . SER A 1 661 ? 13.019 -41.646 -28.557 1.00 82.19 661 SER A N 1
ATOM 4980 C CA . SER A 1 661 ? 13.376 -42.990 -28.105 1.00 82.19 661 SER A CA 1
ATOM 4981 C C . SER A 1 661 ? 12.172 -43.740 -27.534 1.00 82.19 661 SER A C 1
ATOM 4983 O O . SER A 1 661 ? 11.246 -43.132 -26.991 1.00 82.19 661 SER A O 1
ATOM 4985 N N . GLY A 1 662 ? 12.198 -45.065 -27.669 1.00 79.38 662 GLY A N 1
ATOM 4986 C CA . GLY A 1 662 ? 11.378 -45.975 -26.871 1.00 79.38 662 GLY A CA 1
ATOM 4987 C C . GLY A 1 662 ? 12.096 -46.367 -25.590 1.00 79.38 662 GLY A C 1
ATOM 4988 O O . GLY A 1 662 ? 13.294 -46.113 -25.457 1.00 79.38 662 GLY A O 1
ATOM 4989 N N . ASP A 1 663 ? 11.357 -47.001 -24.688 1.00 77.31 663 ASP A N 1
ATOM 4990 C CA . ASP A 1 663 ? 11.896 -47.549 -23.445 1.00 77.31 663 ASP A CA 1
ATOM 4991 C C . ASP A 1 663 ? 12.981 -48.597 -23.732 1.00 77.31 663 ASP A C 1
ATOM 4993 O O . ASP A 1 663 ? 12.736 -49.558 -24.477 1.00 77.31 663 ASP A O 1
ATOM 4997 N N . ASP A 1 664 ? 14.181 -48.428 -23.169 1.00 73.75 664 ASP A N 1
ATOM 4998 C CA . ASP A 1 664 ? 15.232 -49.436 -23.259 1.00 73.75 664 ASP A CA 1
ATOM 4999 C C . ASP A 1 664 ? 15.075 -50.438 -22.099 1.00 73.75 664 ASP A C 1
ATOM 5001 O O . ASP A 1 664 ? 15.328 -50.133 -20.937 1.00 73.75 664 ASP A O 1
ATOM 5005 N N . PRO A 1 665 ? 14.720 -51.705 -22.377 1.00 64.81 665 PRO A N 1
ATOM 5006 C CA . PRO A 1 665 ? 14.489 -52.693 -21.327 1.00 64.81 665 PRO A CA 1
ATOM 5007 C C . PRO A 1 665 ? 15.760 -53.083 -20.548 1.00 64.81 665 PRO A C 1
ATOM 5009 O O . PRO A 1 665 ? 15.681 -53.889 -19.617 1.00 64.81 665 PRO A O 1
ATOM 5012 N N . SER A 1 666 ? 16.942 -52.598 -20.945 1.00 56.66 666 SER A N 1
ATOM 5013 C CA . SER A 1 666 ? 18.199 -52.799 -20.217 1.00 56.66 666 SER A CA 1
ATOM 5014 C C . SER A 1 666 ? 18.454 -51.769 -19.111 1.00 56.66 666 SER A C 1
ATOM 5016 O O . SER A 1 666 ? 19.321 -52.003 -18.265 1.00 56.66 666 SER A O 1
ATOM 5018 N N . THR A 1 667 ? 17.663 -50.700 -19.067 1.00 60.38 667 THR A N 1
ATOM 5019 C CA . THR A 1 667 ? 17.696 -49.605 -18.090 1.00 60.38 667 THR A CA 1
ATOM 5020 C C . THR A 1 667 ? 16.342 -49.510 -17.387 1.00 60.38 667 THR A C 1
ATOM 5022 O O . THR A 1 667 ? 15.719 -48.466 -17.341 1.00 60.38 667 THR A O 1
ATOM 5025 N N . ALA A 1 668 ? 15.892 -50.622 -16.794 1.00 56.66 668 ALA A N 1
ATOM 5026 C CA . ALA A 1 668 ? 14.534 -50.783 -16.255 1.00 56.66 668 ALA A CA 1
ATOM 5027 C C . ALA A 1 668 ? 14.086 -49.739 -15.206 1.00 56.66 668 ALA A C 1
ATOM 5029 O O . ALA A 1 668 ? 12.887 -49.608 -14.975 1.00 56.66 668 ALA A O 1
ATOM 5030 N N . ASP A 1 669 ? 15.024 -49.018 -14.588 1.00 56.25 669 ASP A N 1
ATOM 5031 C CA . ASP A 1 669 ? 14.751 -47.959 -13.609 1.00 56.25 669 ASP A CA 1
ATOM 5032 C C . ASP A 1 669 ? 14.671 -46.555 -14.253 1.00 56.25 669 ASP A C 1
ATOM 5034 O O . ASP A 1 669 ? 14.470 -45.562 -13.558 1.00 56.25 669 ASP A O 1
ATOM 5038 N N . PHE A 1 670 ? 14.846 -46.442 -15.575 1.00 59.50 670 PHE A N 1
ATOM 5039 C CA . PHE A 1 670 ? 14.853 -45.178 -16.304 1.00 59.50 670 PHE A CA 1
ATOM 5040 C C . PHE A 1 670 ? 13.961 -45.260 -17.540 1.00 59.50 670 PHE A C 1
ATOM 5042 O O . PHE A 1 670 ? 14.241 -46.006 -18.465 1.00 59.50 670 PHE A O 1
ATOM 5049 N N . ILE A 1 671 ? 12.894 -44.461 -17.566 1.00 69.81 671 ILE A N 1
ATOM 5050 C CA . ILE A 1 671 ? 11.961 -44.444 -18.695 1.00 69.81 671 ILE A CA 1
ATOM 5051 C C . ILE A 1 671 ? 12.485 -43.475 -19.766 1.00 69.81 671 ILE A C 1
ATOM 5053 O O . ILE A 1 671 ? 12.400 -42.252 -19.607 1.00 69.81 671 ILE A O 1
ATOM 5057 N N . GLU A 1 672 ? 13.035 -43.988 -20.874 1.00 78.50 672 GLU A N 1
ATOM 5058 C CA . GLU A 1 672 ? 13.527 -43.153 -21.990 1.00 78.50 672 GLU A CA 1
ATOM 5059 C C . GLU A 1 672 ? 12.454 -42.778 -23.010 1.00 78.50 672 GLU A C 1
ATOM 5061 O O . GLU A 1 672 ? 12.714 -41.992 -23.931 1.00 78.50 672 GLU A O 1
ATOM 5066 N N . THR A 1 673 ? 11.261 -43.348 -22.859 1.00 79.69 673 THR A N 1
ATOM 5067 C CA . THR A 1 673 ? 10.140 -43.148 -23.776 1.00 79.69 673 THR A CA 1
ATOM 5068 C C . THR A 1 673 ? 9.901 -41.647 -23.992 1.00 79.69 673 THR A C 1
ATOM 5070 O O . THR A 1 673 ? 9.648 -40.907 -23.047 1.00 79.69 673 THR A O 1
ATOM 5073 N N . GLY A 1 674 ? 10.004 -41.180 -25.241 1.00 83.12 674 GLY A N 1
ATOM 5074 C CA . GLY A 1 674 ? 9.786 -39.775 -25.612 1.00 83.12 674 GLY A CA 1
ATOM 5075 C C . GLY A 1 674 ? 11.037 -38.891 -25.708 1.00 83.12 674 GLY A C 1
ATOM 5076 O O . GLY A 1 674 ? 10.926 -37.775 -26.215 1.00 83.12 674 GLY A O 1
ATOM 5077 N N . ARG A 1 675 ? 12.227 -39.355 -25.297 1.00 86.06 675 ARG A N 1
ATOM 5078 C CA . ARG A 1 675 ? 13.473 -38.551 -25.309 1.00 86.06 675 ARG A CA 1
ATOM 5079 C C . ARG A 1 675 ? 14.046 -38.317 -26.713 1.00 86.06 675 ARG A C 1
ATOM 5081 O O . ARG A 1 675 ? 14.085 -39.243 -27.516 1.00 86.06 675 ARG A O 1
ATOM 5088 N N . TYR A 1 676 ? 14.582 -37.128 -26.997 1.00 87.88 676 TYR A N 1
ATOM 5089 C CA . TYR A 1 676 ? 15.316 -36.793 -28.229 1.00 87.88 676 TYR A CA 1
ATOM 5090 C C . TYR A 1 676 ? 16.592 -35.980 -27.945 1.00 87.88 676 TYR A C 1
ATOM 5092 O O . TYR A 1 676 ? 16.650 -35.260 -26.954 1.00 87.88 676 TYR A O 1
ATOM 5100 N N . ARG A 1 677 ? 17.613 -36.068 -28.819 1.00 85.88 677 ARG A N 1
ATOM 5101 C CA . ARG A 1 677 ? 18.895 -35.345 -28.673 1.00 85.88 677 ARG A CA 1
ATOM 5102 C C . ARG A 1 677 ? 19.595 -35.050 -30.007 1.00 85.88 677 ARG A C 1
ATOM 5104 O O . ARG A 1 677 ? 19.752 -35.946 -30.827 1.00 85.88 677 ARG A O 1
ATOM 5111 N N . PHE A 1 678 ? 20.090 -33.827 -30.186 1.00 80.44 678 PHE A N 1
ATOM 5112 C CA . PHE A 1 678 ? 20.939 -33.352 -31.280 1.00 80.44 678 PHE A CA 1
ATOM 5113 C C . PHE A 1 678 ? 22.340 -32.999 -30.764 1.00 80.44 678 PHE A C 1
ATOM 5115 O O . PHE A 1 678 ? 22.476 -32.174 -29.864 1.00 80.44 678 PHE A O 1
ATOM 5122 N N . ASP A 1 679 ? 23.394 -33.543 -31.372 1.00 78.25 679 ASP A N 1
ATOM 5123 C CA . ASP A 1 679 ? 24.786 -33.247 -31.004 1.00 78.25 679 ASP A CA 1
ATOM 5124 C C . ASP A 1 679 ? 25.513 -32.417 -32.076 1.00 78.25 679 ASP A C 1
ATOM 5126 O O . ASP A 1 679 ? 25.177 -32.458 -33.262 1.00 78.25 679 ASP A O 1
ATOM 5130 N N . GLY A 1 680 ? 26.566 -31.696 -31.672 1.00 66.88 680 GLY A N 1
ATOM 5131 C CA . GLY A 1 680 ? 27.451 -30.974 -32.595 1.00 66.88 680 GLY A CA 1
ATOM 5132 C C . GLY A 1 680 ? 26.849 -29.682 -33.149 1.00 66.88 680 GLY A C 1
ATOM 5133 O O . GLY A 1 680 ? 27.164 -29.283 -34.273 1.00 66.88 680 GLY A O 1
ATOM 5134 N N . ILE A 1 681 ? 25.982 -29.035 -32.371 1.00 68.62 681 ILE A N 1
ATOM 5135 C CA . ILE A 1 681 ? 25.333 -27.778 -32.732 1.00 68.62 681 ILE A CA 1
ATOM 5136 C C . ILE A 1 681 ? 26.318 -26.624 -32.518 1.00 68.62 681 ILE A C 1
ATOM 5138 O O . ILE A 1 681 ? 26.960 -26.499 -31.472 1.00 68.62 681 ILE A O 1
ATOM 5142 N N . THR A 1 682 ? 26.479 -25.797 -33.552 1.00 59.25 682 THR A N 1
ATOM 5143 C CA . THR A 1 682 ? 27.264 -24.559 -33.477 1.00 59.25 682 THR A CA 1
ATOM 5144 C C . THR A 1 682 ? 26.515 -23.544 -32.608 1.00 59.25 682 THR A C 1
ATOM 5146 O O . THR A 1 682 ? 25.305 -23.420 -32.799 1.00 59.25 682 THR A O 1
ATOM 5149 N N . PRO A 1 683 ? 27.182 -22.814 -31.693 1.00 53.75 683 PRO A N 1
ATOM 5150 C CA . PRO A 1 683 ? 26.521 -21.802 -30.868 1.00 53.75 683 PRO A CA 1
ATOM 5151 C C . PRO A 1 683 ? 25.720 -20.794 -31.711 1.00 53.75 683 PRO A C 1
ATOM 5153 O O . PRO A 1 683 ? 26.251 -20.217 -32.661 1.00 53.75 683 PRO A O 1
ATOM 5156 N N . GLY A 1 684 ? 24.439 -20.617 -31.379 1.00 57.97 684 GLY A N 1
ATOM 5157 C CA . GLY A 1 684 ? 23.481 -19.760 -32.084 1.00 57.97 684 GLY A CA 1
ATOM 5158 C C . GLY A 1 684 ? 22.030 -20.152 -31.775 1.00 57.97 684 GLY A C 1
ATOM 5159 O O . GLY A 1 684 ? 21.784 -21.185 -31.158 1.00 57.97 684 GLY A O 1
ATOM 5160 N N . THR A 1 685 ? 21.064 -19.338 -32.203 1.00 61.44 685 THR A N 1
ATOM 5161 C CA . THR A 1 685 ? 19.630 -19.642 -32.051 1.00 61.44 685 THR A CA 1
ATOM 5162 C C . THR A 1 685 ? 19.190 -20.668 -33.097 1.00 61.44 685 THR A C 1
ATOM 5164 O O . THR A 1 685 ? 19.412 -20.481 -34.293 1.00 61.44 685 THR A O 1
ATOM 5167 N N . VAL A 1 686 ? 18.546 -21.744 -32.653 1.00 65.56 686 VAL A N 1
ATOM 5168 C CA . VAL A 1 686 ? 17.972 -22.800 -33.500 1.00 65.56 686 VAL A CA 1
ATOM 5169 C C . VAL A 1 686 ? 16.589 -23.141 -32.963 1.00 65.56 686 VAL A C 1
ATOM 5171 O O . VAL A 1 686 ? 16.456 -23.410 -31.773 1.00 65.56 686 VAL A O 1
ATOM 5174 N N . SER A 1 687 ? 15.572 -23.131 -33.824 1.00 76.88 687 SER A N 1
ATOM 5175 C CA . SER A 1 687 ? 14.224 -23.554 -33.441 1.00 76.88 687 SER A CA 1
ATOM 5176 C C . SER A 1 687 ? 14.120 -25.074 -33.526 1.00 76.88 687 SER A C 1
ATOM 5178 O O . SER A 1 687 ? 14.645 -25.689 -34.453 1.00 76.88 687 SER A O 1
ATOM 5180 N N . VAL A 1 688 ? 13.457 -25.692 -32.551 1.00 77.69 688 VAL A N 1
ATOM 5181 C CA . VAL A 1 688 ? 13.174 -27.132 -32.528 1.00 77.69 688 VAL A CA 1
ATOM 5182 C C . VAL A 1 688 ? 11.674 -27.306 -32.734 1.00 77.69 688 VAL A C 1
ATOM 5184 O O . VAL A 1 688 ? 10.887 -26.624 -32.088 1.00 77.69 688 VAL A O 1
ATOM 5187 N N . SER A 1 689 ? 11.268 -28.183 -33.646 1.00 79.44 689 SER A N 1
ATOM 5188 C CA . SER A 1 689 ? 9.859 -28.446 -33.957 1.00 79.44 689 SER A CA 1
ATOM 5189 C C . SER A 1 689 ? 9.581 -29.936 -34.112 1.00 79.44 689 SER A C 1
ATOM 5191 O O . SER A 1 689 ? 10.494 -30.744 -34.282 1.00 79.44 689 SER A O 1
ATOM 5193 N N . GLN A 1 690 ? 8.303 -30.310 -34.038 1.00 81.19 690 GLN A N 1
ATOM 5194 C CA . GLN A 1 690 ? 7.835 -31.684 -34.216 1.00 81.19 690 GLN A CA 1
ATOM 5195 C C . GLN A 1 690 ? 6.908 -31.807 -35.422 1.00 81.19 690 GLN A C 1
ATOM 5197 O O . GLN A 1 690 ? 6.192 -30.874 -35.777 1.00 81.19 690 GLN A O 1
ATOM 5202 N N . VAL A 1 691 ? 6.859 -32.994 -36.023 1.00 77.44 691 VAL A N 1
ATOM 5203 C CA . VAL A 1 691 ? 5.861 -33.289 -37.058 1.00 77.44 691 VAL A CA 1
ATOM 5204 C C . VAL A 1 691 ? 4.538 -33.676 -36.389 1.00 77.44 691 VAL A C 1
ATOM 5206 O O . VAL A 1 691 ? 4.379 -34.803 -35.910 1.00 77.44 691 VAL A O 1
ATOM 5209 N N . LEU A 1 692 ? 3.579 -32.745 -36.366 1.00 62.53 692 LEU A N 1
ATOM 5210 C CA . LEU A 1 692 ? 2.238 -32.977 -35.824 1.00 62.53 692 LEU A CA 1
ATOM 5211 C C . LEU A 1 692 ? 1.456 -33.987 -36.680 1.00 62.53 692 LEU A C 1
ATOM 5213 O O . LEU A 1 692 ? 1.511 -33.987 -37.910 1.00 62.53 692 LEU A O 1
ATOM 5217 N N . THR A 1 693 ? 0.690 -34.857 -36.018 1.00 59.03 693 THR A N 1
ATOM 5218 C CA . THR A 1 693 ? -0.231 -35.798 -36.678 1.00 59.03 693 THR A CA 1
ATOM 5219 C C . THR A 1 693 ? -1.654 -35.532 -36.209 1.00 59.03 693 THR A C 1
ATOM 5221 O O . THR A 1 693 ? -1.850 -35.108 -35.077 1.00 59.03 693 THR A O 1
ATOM 5224 N N . ASN A 1 694 ? -2.651 -35.838 -37.043 1.00 53.50 694 ASN A N 1
ATOM 5225 C CA . ASN A 1 694 ? -4.078 -35.526 -36.839 1.00 53.50 694 ASN A CA 1
ATOM 5226 C C . ASN A 1 694 ? -4.732 -36.172 -35.589 1.00 53.50 694 ASN A C 1
ATOM 5228 O O . ASN A 1 694 ? -5.956 -36.172 -35.477 1.00 53.50 694 ASN A O 1
ATOM 5232 N N . GLN A 1 695 ? -3.953 -36.811 -34.716 1.00 56.81 695 GLN A N 1
ATOM 5233 C CA . GLN A 1 695 ? -4.402 -37.494 -33.503 1.00 56.81 695 GLN A CA 1
ATOM 5234 C C . GLN A 1 695 ? -4.021 -36.755 -32.209 1.00 56.81 695 GLN A C 1
ATOM 5236 O O . GLN A 1 695 ? -4.442 -37.202 -31.150 1.00 56.81 695 GLN A O 1
ATOM 5241 N N . PHE A 1 696 ? -3.262 -35.654 -32.286 1.00 60.69 696 PHE A N 1
ATOM 5242 C CA . PHE A 1 696 ? -2.803 -34.877 -31.128 1.00 60.69 696 PHE A CA 1
ATOM 5243 C C . PHE A 1 696 ? -3.026 -33.380 -31.367 1.00 60.69 696 PHE A C 1
ATOM 5245 O O . PHE A 1 696 ? -2.908 -32.914 -32.502 1.00 60.69 696 PHE A O 1
ATOM 5252 N N . VAL A 1 697 ? -3.350 -32.647 -30.303 1.00 59.31 697 VAL A N 1
ATOM 5253 C CA . VAL A 1 697 ? -3.475 -31.183 -30.280 1.00 59.31 697 VAL A CA 1
ATOM 5254 C C . VAL A 1 697 ? -2.387 -30.671 -29.343 1.00 59.31 697 VAL A C 1
ATOM 5256 O O . VAL A 1 697 ? -2.222 -31.231 -28.266 1.00 59.31 697 VAL A O 1
ATOM 5259 N N . ALA A 1 698 ? -1.610 -29.678 -29.774 1.00 58.38 698 ALA A N 1
ATOM 5260 C CA . ALA A 1 698 ? -0.581 -29.079 -28.930 1.00 58.38 698 ALA A CA 1
ATOM 5261 C C . ALA A 1 698 ? -1.223 -28.102 -27.936 1.00 58.38 698 ALA A C 1
ATOM 5263 O O . ALA A 1 698 ? -2.032 -27.267 -28.340 1.00 58.38 698 ALA A O 1
ATOM 5264 N N . THR A 1 699 ? -0.848 -28.186 -26.664 1.00 58.34 699 THR A N 1
ATOM 5265 C CA . THR A 1 699 ? -1.123 -27.165 -25.650 1.00 58.34 699 THR A CA 1
ATOM 5266 C C . THR A 1 699 ? -0.194 -25.972 -25.933 1.00 58.34 699 THR A C 1
ATOM 5268 O O . THR A 1 699 ? 1.025 -26.100 -25.857 1.00 58.34 699 THR A O 1
ATOM 5271 N N . GLU A 1 700 ? -0.730 -24.841 -26.411 1.00 53.56 700 GLU A N 1
ATOM 5272 C CA . GLU A 1 700 ? 0.093 -23.743 -26.956 1.00 53.56 700 GLU A CA 1
ATOM 5273 C C . GLU A 1 700 ? 0.843 -22.931 -25.877 1.00 53.56 700 GLU A C 1
ATOM 5275 O O . GLU A 1 700 ? 0.269 -22.510 -24.873 1.00 53.56 700 GLU A O 1
ATOM 5280 N N . THR A 1 701 ? 2.125 -22.641 -26.142 1.00 37.78 701 THR A N 1
ATOM 5281 C CA . THR A 1 701 ? 2.998 -21.728 -25.382 1.00 37.78 701 THR A CA 1
ATOM 5282 C C . THR A 1 701 ? 3.237 -20.426 -26.156 1.00 37.78 701 THR A C 1
ATOM 5284 O O . THR A 1 701 ? 3.795 -20.463 -27.255 1.00 37.78 701 THR A O 1
ATOM 5287 N N . GLY A 1 702 ? 2.913 -19.270 -25.568 1.00 35.59 702 GLY A N 1
ATOM 5288 C CA . GLY A 1 702 ? 3.424 -17.964 -26.007 1.00 35.59 702 GLY A CA 1
ATOM 5289 C C . GLY A 1 702 ? 2.449 -16.803 -25.804 1.00 35.59 702 GLY A C 1
ATOM 5290 O O . GLY A 1 702 ? 1.238 -16.988 -25.875 1.00 35.59 702 GLY A O 1
ATOM 5291 N N . PHE A 1 703 ? 2.980 -15.590 -25.592 1.00 34.56 703 PHE A N 1
ATOM 5292 C CA . PHE A 1 703 ? 2.233 -14.347 -25.814 1.00 34.56 703 PHE A CA 1
ATOM 5293 C C . PHE A 1 703 ? 1.618 -14.411 -27.219 1.00 34.56 703 PHE A C 1
ATOM 5295 O O . PHE A 1 703 ? 2.319 -14.266 -28.224 1.00 34.56 703 PHE A O 1
ATOM 5302 N N . GLY A 1 704 ? 0.311 -14.674 -27.286 1.00 37.53 704 GLY A N 1
ATOM 5303 C CA . GLY A 1 704 ? -0.453 -14.574 -28.518 1.00 37.53 704 GLY A CA 1
ATOM 5304 C C . GLY A 1 704 ? -0.280 -13.169 -29.082 1.00 37.53 704 GLY A C 1
ATOM 5305 O O . GLY A 1 704 ? -0.286 -12.185 -28.340 1.00 37.53 704 GLY A O 1
ATOM 5306 N N . GLY A 1 705 ? -0.069 -13.067 -30.393 1.00 44.09 705 GLY A N 1
ATOM 5307 C CA . GLY A 1 705 ? -0.037 -11.770 -31.061 1.00 44.09 705 GLY A CA 1
ATOM 5308 C C . GLY A 1 705 ? -1.288 -10.937 -30.747 1.00 44.09 705 GLY A C 1
ATOM 5309 O O . GLY A 1 705 ? -2.306 -11.459 -30.300 1.00 44.09 705 GLY A O 1
ATOM 5310 N N . LEU A 1 706 ? -1.214 -9.630 -31.009 1.00 48.41 706 LEU A N 1
ATOM 5311 C CA . LEU A 1 706 ? -2.347 -8.718 -30.844 1.00 48.41 706 LEU A CA 1
ATOM 5312 C C . LEU A 1 706 ? -3.585 -9.248 -31.595 1.00 48.41 706 LEU A C 1
ATOM 5314 O O . LEU A 1 706 ? -3.613 -9.258 -32.827 1.00 48.41 706 LEU A O 1
ATOM 5318 N N . GLU A 1 707 ? -4.605 -9.666 -30.846 1.00 63.75 707 GLU A N 1
ATOM 5319 C CA . GLU A 1 707 ? -5.858 -10.214 -31.365 1.00 63.75 707 GLU A CA 1
ATOM 5320 C C . GLU A 1 707 ? -6.986 -9.177 -31.245 1.00 63.75 707 GLU A C 1
ATOM 5322 O O . GLU A 1 707 ? -7.106 -8.470 -30.245 1.00 63.75 707 GLU A O 1
ATOM 5327 N N . ARG A 1 708 ? -7.841 -9.075 -32.270 1.00 70.75 708 ARG A N 1
ATOM 5328 C CA . ARG A 1 708 ? -9.029 -8.214 -32.237 1.00 70.75 708 ARG A CA 1
ATOM 5329 C C . ARG A 1 708 ? -10.240 -9.002 -31.737 1.00 70.75 708 ARG A C 1
ATOM 5331 O O . ARG A 1 708 ? -10.733 -9.881 -32.441 1.00 70.75 708 ARG A O 1
ATOM 5338 N N . SER A 1 709 ? -10.782 -8.605 -30.589 1.00 68.38 709 SER A N 1
ATOM 5339 C CA . SER A 1 709 ? -12.009 -9.199 -30.030 1.00 68.38 709 SER A CA 1
ATOM 5340 C C . SER A 1 709 ? -13.307 -8.581 -30.570 1.00 68.38 709 SER A C 1
ATOM 5342 O O . SER A 1 709 ? -14.351 -9.227 -30.523 1.00 68.38 709 SER A O 1
ATOM 5344 N N . SER A 1 710 ? -13.250 -7.361 -31.118 1.00 67.25 710 SER A N 1
ATOM 5345 C CA . SER A 1 710 ? -14.400 -6.598 -31.631 1.00 67.25 710 SER A CA 1
ATOM 5346 C C . SER A 1 710 ? -14.846 -7.038 -33.034 1.00 67.25 710 SER A C 1
ATOM 5348 O O . SER A 1 710 ? -14.647 -6.341 -34.034 1.00 67.25 710 SER A O 1
ATOM 5350 N N . LEU A 1 711 ? -15.469 -8.213 -33.122 1.00 69.31 711 LEU A N 1
ATOM 5351 C CA . LEU A 1 711 ? -16.014 -8.763 -34.369 1.00 69.31 711 LEU A CA 1
ATOM 5352 C C . LEU A 1 711 ? -17.542 -8.905 -34.278 1.00 69.31 711 LEU A C 1
ATOM 5354 O O . LEU A 1 711 ? -18.140 -8.847 -33.207 1.00 69.31 711 LEU A O 1
ATOM 5358 N N . ARG A 1 712 ? -18.198 -9.058 -35.426 1.00 65.44 712 ARG A N 1
ATOM 5359 C CA . ARG A 1 712 ? -19.610 -9.453 -35.518 1.00 65.44 712 ARG A CA 1
ATOM 5360 C C . ARG A 1 712 ? -19.762 -10.943 -35.184 1.00 65.44 712 ARG A C 1
ATOM 5362 O O . ARG A 1 712 ? -18.783 -11.681 -35.214 1.00 65.44 712 ARG A O 1
ATOM 5369 N N . GLU A 1 713 ? -20.994 -11.410 -34.955 1.00 63.22 713 GLU A N 1
ATOM 5370 C CA . GLU A 1 713 ? -21.289 -12.845 -34.742 1.00 63.22 713 GLU A CA 1
ATOM 5371 C C . GLU A 1 713 ? -20.769 -13.753 -35.876 1.00 63.22 713 GLU A C 1
ATOM 5373 O O . GLU A 1 713 ? -20.505 -14.930 -35.655 1.00 63.22 713 GLU A O 1
ATOM 5378 N N . ASP A 1 714 ? -20.607 -13.217 -37.091 1.00 65.56 714 ASP A N 1
ATOM 5379 C CA . ASP A 1 714 ? -20.071 -13.934 -38.254 1.00 65.56 714 ASP A CA 1
ATOM 5380 C C . ASP A 1 714 ? -18.534 -13.870 -38.383 1.00 65.56 714 ASP A C 1
ATOM 5382 O O . ASP A 1 714 ? -17.983 -14.320 -39.390 1.00 65.56 714 ASP A O 1
ATOM 5386 N N . GLY A 1 715 ? -17.843 -13.300 -37.389 1.00 60.62 715 GLY A N 1
ATOM 5387 C CA . GLY A 1 715 ? -16.387 -13.144 -37.351 1.00 60.62 715 GLY A CA 1
ATOM 5388 C C . GLY A 1 715 ? -15.840 -11.994 -38.203 1.00 60.62 715 GLY A C 1
ATOM 5389 O O . GLY A 1 715 ? -14.627 -11.800 -38.258 1.00 60.62 715 GLY A O 1
ATOM 5390 N N . SER A 1 716 ? -16.693 -11.211 -38.875 1.00 69.62 716 SER A N 1
ATOM 5391 C CA . SER A 1 716 ? -16.255 -10.049 -39.659 1.00 69.62 716 SER A CA 1
ATOM 5392 C C . SER A 1 716 ? -16.099 -8.784 -38.809 1.00 69.62 716 SER A C 1
ATOM 5394 O O . SER A 1 716 ? -16.752 -8.613 -37.781 1.00 69.62 716 SER A O 1
ATOM 5396 N N . GLU A 1 717 ? -15.233 -7.864 -39.239 1.00 70.31 717 GLU A N 1
ATOM 5397 C CA . GLU A 1 717 ? -15.050 -6.571 -38.571 1.00 70.31 717 GLU A CA 1
ATOM 5398 C C . GLU A 1 717 ? -16.343 -5.741 -38.606 1.00 70.31 717 GLU A C 1
ATOM 5400 O O . GLU A 1 717 ? -16.994 -5.595 -39.650 1.00 70.31 717 GLU A O 1
ATOM 5405 N N . SER A 1 718 ? -16.717 -5.180 -37.454 1.00 68.38 718 SER A N 1
ATOM 5406 C CA . SER A 1 718 ? -17.846 -4.259 -37.385 1.00 68.38 718 SER A CA 1
ATOM 5407 C C . SER A 1 718 ? -17.494 -2.911 -38.014 1.00 68.38 718 SER A C 1
ATOM 5409 O O . SER A 1 718 ? -16.393 -2.394 -37.869 1.00 68.38 718 SER A O 1
ATOM 5411 N N . SER A 1 719 ? -18.468 -2.304 -38.689 1.00 67.88 719 SER A N 1
ATOM 5412 C CA . SER A 1 719 ? -18.387 -0.926 -39.187 1.00 67.88 719 SER A CA 1
ATOM 5413 C C . SER A 1 719 ? -18.629 0.126 -38.096 1.00 67.88 719 SER A C 1
ATOM 5415 O O . SER A 1 719 ? -18.645 1.316 -38.400 1.00 67.88 719 SER A O 1
ATOM 5417 N N . PHE A 1 720 ? -18.878 -0.311 -36.859 1.00 72.31 720 PHE A N 1
ATOM 5418 C CA . PHE A 1 720 ? -19.220 0.522 -35.713 1.00 72.31 720 PHE A CA 1
ATOM 5419 C C . PHE A 1 720 ? -18.221 0.299 -34.570 1.00 72.31 720 PHE A C 1
ATOM 5421 O O . PHE A 1 720 ? -17.706 -0.808 -34.404 1.00 72.31 720 PHE A O 1
ATOM 5428 N N . GLY A 1 721 ? -17.951 1.350 -33.790 1.00 73.12 721 GLY A N 1
ATOM 5429 C CA . GLY A 1 721 ? -17.017 1.299 -32.663 1.00 73.12 721 GLY A CA 1
ATOM 5430 C C . GLY A 1 721 ? -17.444 0.307 -31.576 1.00 73.12 721 GLY A C 1
ATOM 5431 O O . GLY A 1 721 ? -18.629 0.016 -31.411 1.00 73.12 721 GLY A O 1
ATOM 5432 N N . SER A 1 722 ? -16.463 -0.228 -30.850 1.00 79.56 722 SER A N 1
ATOM 5433 C CA . SER A 1 722 ? -16.657 -1.064 -29.658 1.00 79.56 722 SER A CA 1
ATOM 5434 C C . SER A 1 722 ? -15.835 -0.484 -28.505 1.00 79.56 722 SER A C 1
ATOM 5436 O O . SER A 1 722 ? -14.777 0.092 -28.759 1.00 79.56 722 SER A O 1
ATOM 5438 N N . PHE A 1 723 ? -16.326 -0.598 -27.275 1.00 82.38 723 PHE A N 1
ATOM 5439 C CA . PHE A 1 723 ? -15.750 0.028 -26.078 1.00 82.38 723 PHE A CA 1
ATOM 5440 C C . PHE A 1 723 ? -16.087 -0.788 -24.818 1.00 82.38 723 PHE A C 1
ATOM 5442 O O . PHE A 1 723 ? -16.821 -1.774 -24.900 1.00 82.38 723 PHE A O 1
ATOM 5449 N N . GLY A 1 724 ? -15.521 -0.387 -23.674 1.00 80.69 724 GLY A N 1
ATOM 5450 C CA . GLY A 1 724 ? -15.767 -1.007 -22.367 1.00 80.69 724 GLY A CA 1
ATOM 5451 C C . GLY A 1 724 ? -15.467 -2.510 -22.312 1.00 80.69 724 GLY A C 1
ATOM 5452 O O . GLY A 1 724 ? -16.380 -3.277 -22.021 1.00 80.69 724 GLY A O 1
ATOM 5453 N N . PRO A 1 725 ? -14.255 -2.978 -22.675 1.00 89.62 725 PRO A N 1
ATOM 5454 C CA . PRO A 1 725 ? -13.927 -4.390 -22.535 1.00 89.62 725 PRO A CA 1
ATOM 5455 C C . PRO A 1 725 ? -13.756 -4.773 -21.056 1.00 89.62 725 PRO A C 1
ATOM 5457 O O . PRO A 1 725 ? -13.083 -4.057 -20.320 1.00 89.62 725 PRO A O 1
ATOM 5460 N N . SER A 1 726 ? -14.283 -5.930 -20.659 1.00 92.56 726 SER A N 1
ATOM 5461 C CA . SER A 1 726 ? -14.008 -6.575 -19.367 1.00 92.56 726 SER A CA 1
ATOM 5462 C C . SER A 1 726 ? -13.675 -8.061 -19.574 1.00 92.56 726 SER A C 1
ATOM 5464 O O . SER A 1 726 ? -14.099 -8.666 -20.567 1.00 92.56 726 SER A O 1
ATOM 5466 N N . LEU A 1 727 ? -12.834 -8.624 -18.705 1.00 92.56 727 LEU A N 1
ATOM 5467 C CA . LEU A 1 727 ? -12.156 -9.913 -18.877 1.00 92.56 727 LEU A CA 1
ATOM 5468 C C . LEU A 1 727 ? -12.400 -10.803 -17.651 1.00 92.56 727 LEU A C 1
ATOM 5470 O O . LEU A 1 727 ? -12.272 -10.317 -16.536 1.00 92.56 727 LEU A O 1
ATOM 5474 N N . SER A 1 728 ? -12.695 -12.090 -17.856 1.00 88.56 728 SER A N 1
ATOM 5475 C CA . SER A 1 728 ? -12.717 -13.080 -16.765 1.00 88.56 728 SER A CA 1
ATOM 5476 C C . SER A 1 728 ? -11.302 -13.390 -16.255 1.00 88.56 728 SER A C 1
ATOM 5478 O O . SER A 1 728 ? -10.360 -13.370 -17.046 1.00 88.56 728 SER A O 1
ATOM 5480 N N . GLY A 1 729 ? -11.137 -13.737 -14.976 1.00 78.38 729 GLY A N 1
ATOM 5481 C CA . GLY A 1 729 ? -9.841 -14.053 -14.356 1.00 78.38 729 GLY A CA 1
ATOM 5482 C C . GLY A 1 729 ? -9.008 -15.117 -15.087 1.00 78.38 729 GLY A C 1
ATOM 5483 O O . GLY A 1 729 ? -7.790 -14.993 -15.185 1.00 78.38 729 GLY A O 1
ATOM 5484 N N . ASP A 1 730 ? -9.648 -16.111 -15.717 1.00 74.12 730 ASP A N 1
ATOM 5485 C CA . ASP A 1 730 ? -8.983 -17.125 -16.562 1.00 74.12 730 ASP A CA 1
ATOM 5486 C C . ASP A 1 730 ? -8.567 -16.615 -17.964 1.00 74.12 730 ASP A C 1
ATOM 5488 O O . ASP A 1 730 ? -8.019 -17.350 -18.792 1.00 74.12 730 ASP A O 1
ATOM 5492 N N . GLY A 1 731 ? -8.873 -15.356 -18.278 1.00 80.25 731 GLY A N 1
ATOM 5493 C CA . GLY A 1 731 ? -8.617 -14.708 -19.558 1.00 80.25 731 GLY A CA 1
ATOM 5494 C C . GLY A 1 731 ? -9.424 -15.273 -20.730 1.00 80.25 731 GLY A C 1
ATOM 5495 O O . GLY A 1 731 ? -9.131 -14.951 -21.889 1.00 80.25 731 GLY A O 1
ATOM 5496 N N . ARG A 1 732 ? -10.408 -16.145 -20.485 1.00 84.94 732 ARG A N 1
ATOM 5497 C CA . ARG A 1 732 ? -11.158 -16.855 -21.526 1.00 84.94 732 ARG A CA 1
ATOM 5498 C C . ARG A 1 732 ? -12.271 -16.019 -22.133 1.00 84.94 732 ARG A C 1
ATOM 5500 O O . ARG A 1 732 ? -12.492 -16.101 -23.346 1.00 84.94 732 ARG A O 1
ATOM 5507 N N . PHE A 1 733 ? -13.010 -15.284 -21.312 1.00 90.19 733 PHE A N 1
ATOM 5508 C CA . PHE A 1 733 ? -14.188 -14.544 -21.738 1.00 90.19 733 PHE A CA 1
ATOM 5509 C C . PHE A 1 733 ? -13.894 -13.050 -21.766 1.00 90.19 733 PHE A C 1
ATOM 5511 O O . PHE A 1 733 ? -13.444 -12.481 -20.781 1.00 90.19 733 PHE A O 1
ATOM 5518 N N . VAL A 1 734 ? -14.183 -12.413 -22.902 1.00 92.50 734 VAL A N 1
ATOM 5519 C CA . VAL A 1 734 ? -14.112 -10.954 -23.053 1.00 92.50 734 VAL A CA 1
ATOM 5520 C C . VAL A 1 734 ? -15.512 -10.430 -23.319 1.00 92.50 734 VAL A C 1
ATOM 5522 O O . VAL A 1 734 ? -16.092 -10.767 -24.356 1.00 92.50 734 VAL A O 1
ATOM 5525 N N . VAL A 1 735 ? -16.049 -9.603 -22.427 1.00 92.75 735 VAL A N 1
ATOM 5526 C CA . VAL A 1 735 ? -17.311 -8.884 -22.647 1.00 92.75 735 VAL A CA 1
ATOM 5527 C C . VAL A 1 735 ? -17.024 -7.474 -23.132 1.00 92.75 735 VAL A C 1
ATOM 5529 O O . VAL A 1 735 ? -16.027 -6.882 -22.739 1.00 92.75 735 VAL A O 1
ATOM 5532 N N . TYR A 1 736 ? -17.847 -6.946 -24.032 1.00 89.75 736 TYR A N 1
ATOM 5533 C CA . TYR A 1 736 ? -17.686 -5.585 -24.539 1.00 89.75 736 TYR A CA 1
ATOM 5534 C C . TYR A 1 736 ? -18.986 -5.038 -25.126 1.00 89.75 736 TYR A C 1
ATOM 5536 O O . TYR A 1 736 ? -19.871 -5.783 -25.557 1.00 89.75 736 TYR A O 1
ATOM 5544 N N . ALA A 1 737 ? -19.072 -3.714 -25.186 1.00 86.94 737 ALA A N 1
ATOM 5545 C CA . ALA A 1 737 ? -20.154 -2.987 -25.827 1.00 86.94 737 ALA A CA 1
ATOM 5546 C C . ALA A 1 737 ? -19.810 -2.647 -27.287 1.00 86.94 737 ALA A C 1
ATOM 5548 O O . ALA A 1 737 ? -18.661 -2.364 -27.633 1.00 86.94 737 ALA A O 1
ATOM 5549 N N . GLN A 1 738 ? -20.814 -2.649 -28.164 1.00 86.00 738 GLN A N 1
ATOM 5550 C CA . GLN A 1 738 ? -20.681 -2.270 -29.571 1.00 86.00 738 GLN A CA 1
ATOM 5551 C C . GLN A 1 738 ? -21.881 -1.441 -30.035 1.00 86.00 738 GLN A C 1
ATOM 5553 O O . GLN A 1 738 ? -23.029 -1.817 -29.802 1.00 86.00 738 GLN A O 1
ATOM 5558 N N . PHE A 1 739 ? -21.630 -0.346 -30.757 1.00 82.50 739 PHE A N 1
ATOM 5559 C CA . PHE A 1 739 ? -22.704 0.480 -31.317 1.00 82.50 739 PHE A CA 1
ATOM 5560 C C . PHE A 1 739 ? -23.484 -0.255 -32.418 1.00 82.50 739 PHE A C 1
ATOM 5562 O O . PHE A 1 739 ? -22.904 -0.904 -33.294 1.00 82.50 739 PHE A O 1
ATOM 5569 N N . ARG A 1 740 ? -24.813 -0.110 -32.406 1.00 77.75 740 ARG A N 1
ATOM 5570 C CA . ARG A 1 740 ? -25.734 -0.629 -33.433 1.00 77.75 740 ARG A CA 1
ATOM 5571 C C . ARG A 1 740 ? -26.033 0.371 -34.544 1.00 77.75 740 ARG A C 1
ATOM 5573 O O . ARG A 1 740 ? -26.424 -0.032 -35.640 1.00 77.75 740 ARG A O 1
ATOM 5580 N N . ASN A 1 741 ? -25.855 1.661 -34.281 1.00 70.38 741 ASN A N 1
ATOM 5581 C CA . ASN A 1 741 ? -26.149 2.732 -35.221 1.00 70.38 741 ASN A CA 1
ATOM 5582 C C . ASN A 1 741 ? -24.990 3.741 -35.309 1.00 70.38 741 ASN A C 1
ATOM 5584 O O . ASN A 1 741 ? -24.127 3.820 -34.441 1.00 70.38 741 ASN A O 1
ATOM 5588 N N . ALA A 1 742 ? -24.957 4.515 -36.396 1.00 64.56 742 ALA A N 1
ATOM 5589 C CA . ALA A 1 742 ? -23.922 5.532 -36.614 1.00 64.56 742 ALA A CA 1
ATOM 5590 C C . ALA A 1 742 ? -24.051 6.740 -35.666 1.00 64.56 742 ALA A C 1
ATOM 5592 O O . ALA A 1 742 ? -23.123 7.536 -35.567 1.00 64.56 742 ALA A O 1
ATOM 5593 N N . GLU A 1 743 ? -25.208 6.886 -35.017 1.00 64.94 743 GLU A N 1
ATOM 5594 C CA . GLU A 1 743 ? -25.509 7.962 -34.070 1.00 64.94 743 GLU A CA 1
ATOM 5595 C C . GLU A 1 743 ? -24.990 7.659 -32.655 1.00 64.94 743 GLU A C 1
ATOM 5597 O O . GLU A 1 743 ? -24.943 8.565 -31.833 1.00 64.94 743 GLU A O 1
ATOM 5602 N N . GLY A 1 744 ? -24.578 6.415 -32.378 1.00 63.97 744 GLY A N 1
ATOM 5603 C CA . GLY A 1 744 ? -24.017 6.001 -31.090 1.00 63.97 744 GLY A CA 1
ATOM 5604 C C . GLY A 1 744 ? -25.042 5.821 -29.964 1.00 63.97 744 GLY A C 1
ATOM 5605 O O . GLY A 1 744 ? -24.653 5.548 -28.839 1.00 63.97 744 GLY A O 1
ATOM 5606 N N . SER A 1 745 ? -26.339 5.948 -30.253 1.00 65.19 745 SER A N 1
ATOM 5607 C CA . SER A 1 745 ? -27.416 5.954 -29.251 1.00 65.19 745 SER A CA 1
ATOM 5608 C C . SER A 1 745 ? -27.951 4.569 -28.873 1.00 65.19 745 SER A C 1
ATOM 5610 O O . SER A 1 745 ? -28.668 4.437 -27.883 1.00 65.19 745 SER A O 1
ATOM 5612 N N . GLU A 1 746 ? -27.626 3.537 -29.655 1.00 74.94 746 GLU A N 1
ATOM 5613 C CA . GLU A 1 746 ? -28.038 2.153 -29.403 1.00 74.94 746 GLU A CA 1
ATOM 5614 C C . GLU A 1 746 ? -26.811 1.244 -29.331 1.00 74.94 746 GLU A C 1
ATOM 5616 O O . GLU A 1 746 ? -25.991 1.219 -30.255 1.00 74.94 746 GLU A O 1
ATOM 5621 N N . VAL A 1 747 ? -26.709 0.462 -28.256 1.00 82.44 747 VAL A N 1
ATOM 5622 C CA . VAL A 1 747 ? -25.585 -0.444 -27.994 1.00 82.44 747 VAL A CA 1
ATOM 5623 C C . VAL A 1 747 ? -26.070 -1.885 -27.858 1.00 82.44 747 VAL A C 1
ATOM 5625 O O . VAL A 1 747 ? -27.190 -2.163 -27.427 1.00 82.44 747 VAL A O 1
ATOM 5628 N N . GLN A 1 748 ? -25.210 -2.820 -28.249 1.00 86.75 748 GLN A N 1
ATOM 5629 C CA . GLN A 1 748 ? -25.335 -4.237 -27.937 1.00 86.75 748 GLN A CA 1
ATOM 5630 C C . GLN A 1 748 ? -24.129 -4.737 -27.153 1.00 86.75 748 GLN A C 1
ATOM 5632 O O . GLN A 1 748 ? -23.007 -4.302 -27.411 1.00 86.75 748 GLN A O 1
ATOM 5637 N N . TYR A 1 749 ? -24.366 -5.694 -26.261 1.00 90.81 749 TYR A N 1
ATOM 5638 C CA . TYR A 1 749 ? -23.327 -6.331 -25.459 1.00 90.81 749 TYR A CA 1
ATOM 5639 C C . TYR A 1 749 ? -22.967 -7.693 -26.046 1.00 90.81 749 TYR A C 1
ATOM 5641 O O . TYR A 1 749 ? -23.844 -8.514 -26.331 1.00 90.81 749 TYR A O 1
ATOM 5649 N N . LEU A 1 750 ? -21.677 -7.924 -26.259 1.00 90.50 750 LEU A N 1
ATOM 5650 C CA . LEU A 1 750 ? -21.147 -9.162 -26.815 1.00 90.50 750 LEU A CA 1
ATOM 5651 C C . LEU A 1 750 ? -20.167 -9.806 -25.841 1.00 90.50 750 LEU A C 1
ATOM 5653 O O . LEU A 1 750 ? -19.495 -9.119 -25.080 1.00 90.50 750 LEU A O 1
ATOM 5657 N N . LEU A 1 751 ? -20.065 -11.130 -25.916 1.00 91.81 751 LEU A N 1
ATOM 5658 C CA . LEU A 1 751 ? -19.115 -11.945 -25.171 1.00 91.81 751 LEU A CA 1
ATOM 5659 C C . LEU A 1 751 ? -18.334 -12.827 -26.148 1.00 91.81 751 LEU A C 1
ATOM 5661 O O . LEU A 1 751 ? -18.934 -13.619 -26.877 1.00 91.81 751 LEU A O 1
ATOM 5665 N N . LYS A 1 752 ? -17.004 -12.709 -26.166 1.00 88.00 752 LYS A N 1
ATOM 5666 C CA . LYS A 1 752 ? -16.104 -13.585 -26.928 1.00 88.00 752 LYS A CA 1
ATOM 5667 C C . LYS A 1 752 ? -15.550 -14.685 -26.020 1.00 88.00 752 LYS A C 1
ATOM 5669 O O . LYS A 1 752 ? -14.888 -14.384 -25.035 1.00 88.00 752 LYS A O 1
ATOM 5674 N N . ASP A 1 753 ? -15.803 -15.946 -26.370 1.00 85.12 753 ASP A N 1
ATOM 5675 C CA . ASP A 1 753 ? -15.142 -17.119 -25.780 1.00 85.12 753 ASP A CA 1
ATOM 5676 C C . ASP A 1 753 ? -13.878 -17.411 -26.587 1.00 85.12 753 ASP A C 1
ATOM 5678 O O . ASP A 1 753 ? -13.951 -17.930 -27.703 1.00 85.12 753 ASP A O 1
ATOM 5682 N N . ARG A 1 754 ? -12.720 -17.056 -26.029 1.00 83.62 754 ARG A N 1
ATOM 5683 C CA . ARG A 1 754 ? -11.423 -17.182 -26.702 1.00 83.62 754 ARG A CA 1
ATOM 5684 C C . ARG A 1 754 ? -11.000 -18.632 -26.918 1.00 83.62 754 ARG A C 1
ATOM 5686 O O . ARG A 1 754 ? -10.315 -18.913 -27.891 1.00 83.62 754 ARG A O 1
ATOM 5693 N N . GLN A 1 755 ? -11.452 -19.565 -26.079 1.00 77.19 755 GLN A N 1
ATOM 5694 C CA . GLN A 1 755 ? -11.114 -20.984 -26.236 1.00 77.19 755 GLN A CA 1
ATOM 5695 C C . GLN A 1 755 ? -11.862 -21.621 -27.414 1.00 77.19 755 GLN A C 1
ATOM 5697 O O . GLN A 1 755 ? -11.350 -22.516 -28.083 1.00 77.19 755 GLN A O 1
ATOM 5702 N N . ARG A 1 756 ? -13.106 -21.192 -27.652 1.00 70.38 756 ARG A N 1
ATOM 5703 C CA . ARG A 1 756 ? -13.961 -21.729 -28.725 1.00 70.38 756 ARG A CA 1
ATOM 5704 C C . ARG A 1 756 ? -13.964 -20.867 -29.988 1.00 70.38 756 ARG A C 1
ATOM 5706 O O . ARG A 1 756 ? -14.545 -21.293 -30.982 1.00 70.38 756 ARG A O 1
ATOM 5713 N N . ASP A 1 757 ? -13.362 -19.681 -29.917 1.00 75.69 757 ASP A N 1
ATOM 5714 C CA . ASP A 1 757 ? -13.412 -18.608 -30.914 1.00 75.69 757 ASP A CA 1
ATOM 5715 C C . ASP A 1 757 ? -14.844 -18.328 -31.407 1.00 75.69 757 ASP A C 1
ATOM 5717 O O . ASP A 1 757 ? -15.140 -18.276 -32.600 1.00 75.69 757 ASP A O 1
ATOM 5721 N N . VAL A 1 758 ? -15.771 -18.188 -30.452 1.00 78.69 758 VAL A N 1
ATOM 5722 C CA . VAL A 1 758 ? -17.177 -17.852 -30.723 1.00 78.69 758 VAL A CA 1
ATOM 5723 C C . VAL A 1 758 ? -17.570 -16.557 -30.034 1.00 78.69 758 VAL A C 1
ATOM 5725 O O . VAL A 1 758 ? -17.131 -16.266 -28.921 1.00 78.69 758 VAL A O 1
ATOM 5728 N N . ILE A 1 759 ? -18.442 -15.796 -30.693 1.00 84.38 759 ILE A N 1
ATOM 5729 C CA . ILE A 1 759 ? -19.005 -14.551 -30.175 1.00 84.38 759 ILE A CA 1
ATOM 5730 C C . ILE A 1 759 ? -20.493 -14.756 -29.916 1.00 84.38 759 ILE A C 1
ATOM 5732 O O . ILE A 1 759 ? -21.224 -15.245 -30.777 1.00 84.38 759 ILE A O 1
ATOM 5736 N N . GLN A 1 760 ? -20.929 -14.379 -28.720 1.00 87.38 760 GLN A N 1
ATOM 5737 C CA . GLN A 1 760 ? -22.306 -14.461 -28.262 1.00 87.38 760 GLN A CA 1
ATOM 5738 C C . GLN A 1 760 ? -22.866 -13.055 -28.037 1.00 87.38 760 GLN A C 1
ATOM 5740 O O . GLN A 1 760 ? -22.286 -12.275 -27.286 1.00 87.38 760 GLN A O 1
ATOM 5745 N N . LEU A 1 761 ? -24.031 -12.760 -28.616 1.00 88.94 761 LEU A N 1
ATOM 5746 C CA . LEU A 1 761 ? -24.842 -11.610 -28.222 1.00 88.94 761 LEU A CA 1
ATOM 5747 C C . LEU A 1 761 ? -25.506 -11.881 -26.862 1.00 88.94 761 LEU A C 1
ATOM 5749 O O . LEU A 1 761 ? -26.181 -12.902 -26.682 1.00 88.94 761 LEU A O 1
ATOM 5753 N N . LEU A 1 762 ? -25.314 -10.973 -25.908 1.00 92.50 762 LEU A N 1
ATOM 5754 C CA . LEU A 1 762 ? -25.969 -11.045 -24.604 1.00 92.50 762 LEU A CA 1
ATOM 5755 C C . LEU A 1 762 ? -27.433 -10.582 -24.719 1.00 92.50 762 LEU A C 1
ATOM 5757 O O . LEU A 1 762 ? -27.736 -9.688 -25.517 1.00 92.50 762 LEU A O 1
ATOM 5761 N N . PRO A 1 763 ? -28.365 -11.224 -23.989 1.00 92.25 763 PRO A N 1
ATOM 5762 C CA . PRO A 1 763 ? -29.777 -10.871 -24.063 1.00 92.25 763 PRO A CA 1
ATOM 5763 C C . PRO A 1 763 ? -30.030 -9.481 -23.472 1.00 92.25 763 PRO A C 1
ATOM 5765 O O . PRO A 1 763 ? -29.319 -9.043 -22.586 1.00 92.25 763 PRO A O 1
ATOM 5768 N N . VAL A 1 764 ? -31.077 -8.807 -23.932 1.00 90.06 764 VAL A N 1
ATOM 5769 C CA . VAL A 1 764 ? -31.623 -7.599 -23.294 1.00 90.06 764 VAL A CA 1
ATOM 5770 C C . VAL A 1 764 ? -33.139 -7.775 -23.153 1.00 90.06 764 VAL A C 1
ATOM 5772 O O . VAL A 1 764 ? -33.710 -8.598 -23.886 1.00 90.06 764 VAL A O 1
ATOM 5775 N N . PRO A 1 765 ? -33.809 -7.057 -22.236 1.00 88.88 765 PRO A N 1
ATOM 5776 C CA . PRO A 1 765 ? -35.262 -7.115 -22.103 1.00 88.88 765 PRO A CA 1
ATOM 5777 C C . PRO A 1 765 ? -35.984 -6.755 -23.410 1.00 88.88 765 PRO A C 1
ATOM 5779 O O . PRO A 1 765 ? -35.487 -5.993 -24.244 1.00 88.88 765 PRO A O 1
ATOM 5782 N N . GLU A 1 766 ? -37.177 -7.316 -23.618 1.00 84.56 766 GLU A N 1
ATOM 5783 C CA . GLU A 1 766 ? -37.954 -7.048 -24.830 1.00 84.56 766 GLU A CA 1
ATOM 5784 C C . GLU A 1 766 ? -38.372 -5.571 -24.888 1.00 84.56 766 GLU A C 1
ATOM 5786 O O . GLU A 1 766 ? -39.082 -5.081 -24.016 1.00 84.56 766 GLU A O 1
ATOM 5791 N N . GLY A 1 767 ? -37.961 -4.869 -25.948 1.00 80.56 767 GLY A N 1
ATOM 5792 C CA . GLY A 1 767 ? -38.232 -3.437 -26.109 1.00 80.56 767 GLY A CA 1
ATOM 5793 C C . GLY A 1 767 ? -37.168 -2.518 -25.503 1.00 80.56 767 GLY A C 1
ATOM 5794 O O . GLY A 1 767 ? -37.336 -1.302 -25.572 1.00 80.56 767 GLY A O 1
ATOM 5795 N N . GLU A 1 768 ? -36.074 -3.075 -24.982 1.00 86.62 768 GLU A N 1
ATOM 5796 C CA . GLU A 1 768 ? -34.921 -2.333 -24.473 1.00 86.62 768 GLU A CA 1
ATOM 5797 C C . GLU A 1 768 ? -33.676 -2.508 -25.358 1.00 86.62 768 GLU A C 1
ATOM 5799 O O . GLU A 1 768 ? -33.573 -3.419 -26.186 1.00 86.62 768 GLU A O 1
ATOM 5804 N N . THR A 1 769 ? -32.720 -1.596 -25.199 1.00 83.44 769 THR A N 1
ATOM 5805 C CA . THR A 1 769 ? -31.407 -1.611 -25.854 1.00 83.44 769 THR A CA 1
ATOM 5806 C C . THR A 1 769 ? -30.325 -1.211 -24.856 1.00 83.44 769 THR A C 1
ATOM 5808 O O . THR A 1 769 ? -30.621 -0.548 -23.865 1.00 83.44 769 THR A O 1
ATOM 5811 N N . GLY A 1 770 ? -29.068 -1.579 -25.119 1.00 81.44 770 GLY A N 1
ATOM 5812 C CA . GLY A 1 770 ? -27.942 -1.065 -24.341 1.00 81.44 770 GLY A CA 1
ATOM 5813 C C . GLY A 1 770 ? -27.810 0.450 -24.488 1.00 81.44 770 GLY A C 1
ATOM 5814 O O . GLY A 1 770 ? -28.144 1.005 -25.547 1.00 81.44 770 GLY A O 1
ATOM 5815 N N . VAL A 1 771 ? -27.322 1.098 -23.432 1.00 72.69 771 VAL A N 1
ATOM 5816 C CA . VAL A 1 771 ? -27.173 2.556 -23.359 1.00 72.69 771 VAL A CA 1
ATOM 5817 C C . VAL A 1 771 ? -25.848 2.977 -23.996 1.00 72.69 771 VAL A C 1
ATOM 5819 O O . VAL A 1 771 ? -24.773 2.578 -23.557 1.00 72.69 771 VAL A O 1
ATOM 5822 N N . GLY A 1 772 ? -25.922 3.777 -25.061 1.00 64.69 772 GLY A N 1
ATOM 5823 C CA . GLY A 1 772 ? -24.779 4.514 -25.601 1.00 64.69 772 GLY A CA 1
ATOM 5824 C C . GLY A 1 772 ? -25.033 6.001 -25.430 1.00 64.69 772 GLY A C 1
ATOM 5825 O O . GLY A 1 772 ? -26.072 6.486 -25.891 1.00 64.69 772 GLY A O 1
ATOM 5826 N N . ASP A 1 773 ? -24.145 6.712 -24.736 1.00 56.38 773 ASP A N 1
ATOM 5827 C CA . ASP A 1 773 ? -24.351 8.137 -24.504 1.00 56.38 773 ASP A CA 1
ATOM 5828 C C . ASP A 1 773 ? -23.921 8.963 -25.726 1.00 56.38 773 ASP A C 1
ATOM 5830 O O . ASP A 1 773 ? -22.828 8.828 -26.289 1.00 56.38 773 ASP A O 1
ATOM 5834 N N . GLY A 1 774 ? -24.844 9.795 -26.195 1.00 49.66 774 GLY A N 1
ATOM 5835 C CA . GLY A 1 774 ? -24.681 10.609 -27.388 1.00 49.66 774 GLY A CA 1
ATOM 5836 C C . GLY A 1 774 ? -24.097 11.975 -27.043 1.00 49.66 774 GLY A C 1
ATOM 5837 O O . GLY A 1 774 ? -24.831 12.884 -26.682 1.00 49.66 774 GLY A O 1
ATOM 5838 N N . THR A 1 775 ? -22.799 12.165 -27.301 1.00 43.25 775 THR A N 1
ATOM 5839 C CA . THR A 1 775 ? -22.072 13.457 -27.377 1.00 43.25 775 THR A CA 1
ATOM 5840 C C . THR A 1 775 ? -22.067 14.368 -26.134 1.00 43.25 775 THR A C 1
ATOM 5842 O O . THR A 1 775 ? -22.924 15.237 -25.991 1.00 43.25 775 THR A O 1
ATOM 5845 N N . GLN A 1 776 ? -20.963 14.343 -25.375 1.00 40.06 776 GLN A N 1
ATOM 5846 C CA . GLN A 1 776 ? -20.472 15.491 -24.595 1.00 40.06 776 GLN A CA 1
ATOM 5847 C C . GLN A 1 776 ? -19.226 16.083 -25.284 1.00 40.06 776 GLN A C 1
ATOM 5849 O O . GLN A 1 776 ? -18.273 15.377 -25.614 1.00 40.06 776 GLN A O 1
ATOM 5854 N N . ILE A 1 777 ? -19.255 17.389 -25.568 1.00 38.56 777 ILE A N 1
ATOM 5855 C CA . ILE A 1 777 ? -18.109 18.137 -26.106 1.00 38.56 777 ILE A CA 1
ATOM 5856 C C . ILE A 1 777 ? -17.312 18.645 -24.903 1.00 38.56 777 ILE A C 1
ATOM 5858 O O . ILE A 1 777 ? -17.816 19.490 -24.162 1.00 38.56 777 ILE A O 1
ATOM 5862 N N . SER A 1 778 ? -16.080 18.169 -24.714 1.00 37.78 778 SER A N 1
ATOM 5863 C CA . SER A 1 778 ? -15.178 18.720 -23.698 1.00 37.78 778 SER A CA 1
ATOM 5864 C C . SER A 1 778 ? -14.844 20.181 -24.017 1.00 37.78 778 SER A C 1
ATOM 5866 O O . SER A 1 778 ? -14.844 20.609 -25.175 1.00 37.78 778 SER A O 1
ATOM 5868 N N . GLY A 1 779 ? -14.522 20.971 -22.988 1.00 38.84 779 GLY A N 1
ATOM 5869 C CA . GLY A 1 779 ? -14.212 22.403 -23.112 1.00 38.84 779 GLY A CA 1
ATOM 5870 C C . GLY A 1 779 ? -13.031 22.762 -24.034 1.00 38.84 779 GLY A C 1
ATOM 5871 O O . GLY A 1 779 ? -12.802 23.946 -24.280 1.00 38.84 779 GLY A O 1
ATOM 5872 N N . ASP A 1 780 ? -12.304 21.775 -24.570 1.00 38.88 780 ASP A N 1
ATOM 5873 C CA . ASP A 1 780 ? -11.220 21.923 -25.551 1.00 38.88 780 ASP A CA 1
ATOM 5874 C C . ASP A 1 780 ? -11.615 21.554 -27.000 1.00 38.88 780 ASP A C 1
ATOM 5876 O O . ASP A 1 780 ? -10.823 21.746 -27.926 1.00 38.88 780 ASP A O 1
ATOM 5880 N N . GLY A 1 781 ? -12.846 21.082 -27.224 1.00 31.11 781 GLY A N 1
ATOM 5881 C CA . GLY A 1 781 ? -13.370 20.722 -28.541 1.00 31.11 781 GLY A CA 1
ATOM 5882 C C . GLY A 1 781 ? -13.016 19.313 -29.033 1.00 31.11 781 GLY A C 1
ATOM 5883 O O . GLY A 1 781 ? -13.256 19.028 -30.210 1.00 31.11 781 GLY A O 1
ATOM 5884 N N . SER A 1 782 ? -12.478 18.432 -28.184 1.00 38.03 782 SER A N 1
ATOM 5885 C CA . SER A 1 782 ? -12.367 17.000 -28.494 1.00 38.03 782 SER A CA 1
ATOM 5886 C C . SER A 1 782 ? -13.662 16.239 -28.145 1.00 38.03 782 SER A C 1
ATOM 5888 O O . SER A 1 782 ? -14.480 16.681 -27.342 1.00 38.03 782 SER A O 1
ATOM 5890 N N . THR A 1 783 ? -13.938 15.143 -28.858 1.00 37.25 783 THR A N 1
ATOM 5891 C CA . THR A 1 783 ? -15.159 14.332 -28.688 1.00 37.25 783 THR A CA 1
ATOM 5892 C C . THR A 1 783 ? -14.798 13.099 -27.866 1.00 37.25 783 THR A C 1
ATOM 5894 O O . THR A 1 783 ? -14.143 12.200 -28.392 1.00 37.25 783 THR A O 1
ATOM 5897 N N . LEU A 1 784 ? -15.182 13.061 -26.589 1.00 40.44 784 LEU A N 1
ATOM 5898 C CA . LEU A 1 784 ? -15.036 11.876 -25.744 1.00 40.44 784 LEU A CA 1
ATOM 5899 C C . LEU A 1 784 ? -16.350 11.086 -25.810 1.00 40.44 784 LEU A C 1
ATOM 5901 O O . LEU A 1 784 ? -17.405 11.602 -25.455 1.00 40.44 784 LEU A O 1
ATOM 5905 N N . ILE A 1 785 ? -16.297 9.866 -26.344 1.00 44.41 785 ILE A N 1
ATOM 5906 C CA . ILE A 1 785 ? -17.428 8.932 -26.338 1.00 44.41 785 ILE A CA 1
ATOM 5907 C C . ILE A 1 785 ? -17.219 8.021 -25.125 1.00 44.41 785 ILE A C 1
ATOM 5909 O O . ILE A 1 785 ? -16.357 7.146 -25.181 1.00 44.41 785 ILE A O 1
ATOM 5913 N N . ILE A 1 786 ? -17.962 8.247 -24.042 1.00 52.06 786 ILE A N 1
ATOM 5914 C CA . ILE A 1 786 ? -18.032 7.340 -22.890 1.00 52.06 786 ILE A CA 1
ATOM 5915 C C . ILE A 1 786 ? -19.359 6.597 -23.041 1.00 52.06 786 ILE A C 1
ATOM 5917 O O . ILE A 1 786 ? -20.403 7.226 -23.168 1.00 52.06 786 ILE A O 1
ATOM 5921 N N . GLY A 1 787 ? -19.328 5.276 -23.152 1.00 57.25 787 GLY A N 1
ATOM 5922 C CA . GLY A 1 787 ? -20.539 4.463 -23.099 1.00 57.25 787 GLY A CA 1
ATOM 5923 C C . GLY A 1 787 ? -20.438 3.497 -21.929 1.00 57.25 787 GLY A C 1
ATOM 5924 O O . GLY A 1 787 ? -19.328 3.144 -21.531 1.00 57.25 787 GLY A O 1
ATOM 5925 N N . GLU A 1 788 ? -21.585 3.057 -21.421 1.00 72.94 788 GLU A N 1
ATOM 5926 C CA . GLU A 1 788 ? -21.680 2.188 -20.246 1.00 72.94 788 GLU A CA 1
ATOM 5927 C C . GLU A 1 788 ? -20.962 0.851 -20.473 1.00 72.94 788 GLU A C 1
ATOM 5929 O O . GLU A 1 788 ? -21.328 0.072 -21.368 1.00 72.94 788 GLU A O 1
ATOM 5934 N N . ALA A 1 789 ? -19.916 0.595 -19.683 1.00 80.38 789 ALA A N 1
ATOM 5935 C CA . ALA A 1 789 ? -19.090 -0.598 -19.812 1.00 80.38 789 ALA A CA 1
ATOM 5936 C C . ALA A 1 789 ? -19.757 -1.808 -19.127 1.00 80.38 789 ALA A C 1
ATOM 5938 O O . ALA A 1 789 ? -20.179 -1.694 -17.979 1.00 80.38 789 ALA A O 1
ATOM 5939 N N . PRO A 1 790 ? -19.862 -2.973 -19.797 1.00 91.94 790 PRO A N 1
ATOM 5940 C CA . PRO A 1 790 ? -20.228 -4.216 -19.128 1.00 91.94 790 PRO A CA 1
ATOM 5941 C C . PRO A 1 790 ? -19.091 -4.727 -18.230 1.00 91.94 790 PRO A C 1
ATOM 5943 O O . PRO A 1 790 ? -17.917 -4.523 -18.545 1.00 91.94 790 PRO A O 1
ATOM 5946 N N . SER A 1 791 ? -19.430 -5.483 -17.186 1.00 95.06 791 SER A N 1
ATOM 5947 C CA . SER A 1 791 ? -18.461 -6.154 -16.307 1.00 95.06 791 SER A CA 1
ATOM 5948 C C . SER A 1 791 ? -18.756 -7.657 -16.182 1.00 95.06 791 SER A C 1
ATOM 5950 O O . SER A 1 791 ? -19.897 -8.077 -16.386 1.00 95.06 791 SER A O 1
ATOM 5952 N N . ILE A 1 792 ? -17.740 -8.492 -15.932 1.00 95.94 792 ILE A N 1
ATOM 5953 C CA . ILE A 1 792 ? -17.846 -9.963 -15.863 1.00 95.94 792 ILE A CA 1
ATOM 5954 C C . ILE A 1 792 ? -17.084 -10.513 -14.646 1.00 95.94 792 ILE A C 1
ATOM 5956 O O . ILE A 1 792 ? -16.001 -10.025 -14.350 1.00 95.94 792 ILE A O 1
ATOM 5960 N N . SER A 1 793 ? -17.644 -11.524 -13.967 1.00 92.50 793 SER A N 1
ATOM 5961 C CA . SER A 1 793 ? -17.002 -12.232 -12.841 1.00 92.50 793 SER A CA 1
ATOM 5962 C C . SER A 1 793 ? -15.819 -13.106 -13.285 1.00 92.50 793 SER A C 1
ATOM 5964 O O . SER A 1 793 ? -15.721 -13.478 -14.461 1.00 92.50 793 SER A O 1
ATOM 5966 N N . ASP A 1 794 ? -14.947 -13.509 -12.354 1.00 89.06 794 ASP A N 1
ATOM 5967 C CA . ASP A 1 794 ? -13.715 -14.241 -12.69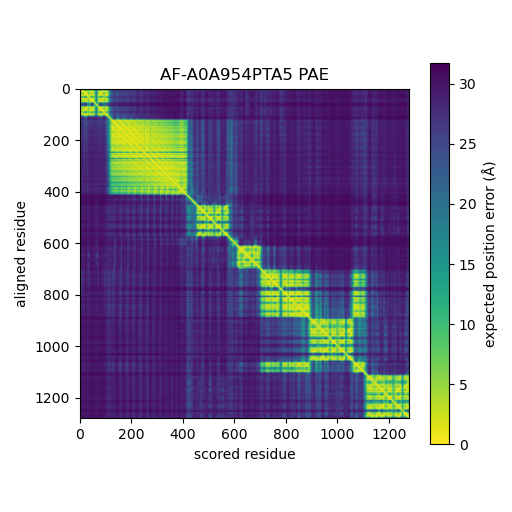1 1.00 89.06 794 ASP A CA 1
ATOM 5968 C C . ASP A 1 794 ? -13.966 -15.653 -13.222 1.00 89.06 794 ASP A C 1
ATOM 5970 O O . ASP A 1 794 ? -13.287 -16.108 -14.145 1.00 89.06 794 ASP A O 1
ATOM 5974 N N . ASP A 1 795 ? -15.011 -16.316 -12.723 1.00 85.56 795 ASP A N 1
ATOM 5975 C CA . ASP A 1 795 ? -15.504 -17.592 -13.257 1.00 85.56 795 ASP A CA 1
ATOM 5976 C C . ASP A 1 795 ? -16.169 -17.447 -14.647 1.00 85.56 795 ASP A C 1
ATOM 5978 O O . ASP A 1 795 ? -16.559 -18.424 -15.301 1.00 85.56 795 ASP A O 1
ATOM 5982 N N . GLY A 1 796 ? -16.338 -16.203 -15.101 1.00 89.69 796 GLY A N 1
ATOM 5983 C CA . GLY A 1 796 ? -16.969 -15.828 -16.347 1.00 89.69 796 GLY A CA 1
ATOM 5984 C C . GLY A 1 796 ? -18.467 -16.105 -16.406 1.00 89.69 796 GLY A C 1
ATOM 5985 O O . GLY A 1 796 ? -19.013 -16.100 -17.509 1.00 89.69 796 GLY A O 1
ATOM 5986 N N . ASN A 1 797 ? -19.147 -16.424 -15.304 1.00 91.88 797 ASN A N 1
ATOM 5987 C CA . ASN A 1 797 ? -20.543 -16.870 -15.290 1.00 91.88 797 ASN A CA 1
ATOM 5988 C C . ASN A 1 797 ? -21.552 -15.719 -15.193 1.00 91.88 797 ASN A C 1
ATOM 5990 O O . ASN A 1 797 ? -22.657 -15.834 -15.735 1.00 91.88 797 ASN A O 1
ATOM 5994 N N . LEU A 1 798 ? -21.190 -14.627 -14.525 1.00 95.62 798 LEU A N 1
ATOM 5995 C CA . LEU A 1 798 ? -22.057 -13.482 -14.269 1.00 95.62 798 LEU A CA 1
ATOM 5996 C C . LEU A 1 798 ? -21.584 -12.272 -15.072 1.00 95.62 798 LEU A C 1
ATOM 5998 O O . LEU A 1 798 ? -20.400 -11.964 -15.087 1.00 95.62 798 LEU A O 1
ATOM 6002 N N . VAL A 1 799 ? -22.507 -11.599 -15.763 1.00 96.38 799 VAL A N 1
ATOM 6003 C CA . VAL A 1 799 ? -22.206 -10.392 -16.548 1.00 96.38 799 VAL A CA 1
ATOM 6004 C C . VAL A 1 799 ? -23.187 -9.286 -16.192 1.00 96.38 799 VAL A C 1
ATOM 6006 O O . VAL A 1 799 ? -24.394 -9.516 -16.270 1.00 96.38 799 VAL A O 1
ATOM 6009 N N . THR A 1 800 ? -22.693 -8.099 -15.860 1.00 95.56 800 THR A N 1
ATOM 6010 C CA . THR A 1 800 ? -23.508 -6.910 -15.584 1.00 95.56 800 THR A CA 1
ATOM 6011 C C . THR A 1 800 ? -23.432 -5.908 -16.733 1.00 95.56 800 THR A C 1
ATOM 6013 O O . THR A 1 800 ? -22.400 -5.783 -17.394 1.00 95.56 800 THR A O 1
ATOM 6016 N N . TYR A 1 801 ? -24.546 -5.240 -17.037 1.00 94.00 801 TYR A N 1
ATOM 6017 C CA . TYR A 1 801 ? -24.628 -4.208 -18.078 1.00 94.00 801 TYR A CA 1
ATOM 6018 C C . TYR A 1 801 ? -25.886 -3.345 -17.930 1.00 94.00 801 TYR A C 1
ATOM 6020 O O . TYR A 1 801 ? -26.829 -3.725 -17.241 1.00 94.00 801 TYR A O 1
ATOM 6028 N N . VAL A 1 802 ? -25.906 -2.198 -18.614 1.00 91.38 802 VAL A N 1
ATOM 6029 C CA . VAL A 1 802 ? -26.982 -1.199 -18.530 1.00 91.38 802 VAL A CA 1
ATOM 6030 C C . VAL A 1 802 ? -27.922 -1.303 -19.729 1.00 91.38 802 VAL A C 1
ATOM 6032 O O . VAL A 1 802 ? -27.474 -1.361 -20.877 1.00 91.38 802 VAL A O 1
ATOM 6035 N N . THR A 1 803 ? -29.235 -1.279 -19.516 1.00 88.81 803 THR A N 1
ATOM 6036 C CA . THR A 1 803 ? -30.206 -1.177 -20.620 1.00 88.81 803 THR A CA 1
ATOM 6037 C C . THR A 1 803 ? -31.232 -0.083 -20.376 1.00 88.81 803 THR A C 1
ATOM 6039 O O . THR A 1 803 ? -31.416 0.387 -19.262 1.00 88.81 803 THR A O 1
ATOM 6042 N N . ARG A 1 804 ? -31.878 0.367 -21.454 1.00 85.50 804 ARG A N 1
ATOM 6043 C CA . ARG A 1 804 ? -32.937 1.378 -21.414 1.00 85.50 804 ARG A CA 1
ATOM 6044 C C . ARG A 1 804 ? -34.022 1.075 -22.451 1.00 85.50 804 ARG A C 1
ATOM 6046 O O . ARG A 1 804 ? -33.703 0.548 -23.526 1.00 85.50 804 ARG A O 1
ATOM 6053 N N . PRO A 1 805 ? -35.289 1.461 -22.209 1.00 82.88 805 PRO A N 1
ATOM 6054 C CA . PRO A 1 805 ? -36.360 1.362 -23.199 1.00 82.88 805 PRO A CA 1
ATOM 6055 C C . PRO A 1 805 ? -36.069 2.082 -24.523 1.00 82.88 805 PRO A C 1
ATOM 6057 O O . PRO A 1 805 ? -35.521 3.184 -24.566 1.00 82.88 805 PRO A O 1
ATOM 6060 N N . ILE A 1 806 ? -36.481 1.462 -25.631 1.00 73.44 806 ILE A N 1
ATOM 6061 C CA . ILE A 1 806 ? -36.379 2.035 -26.977 1.00 73.44 806 ILE A CA 1
ATOM 6062 C C . ILE A 1 806 ? -37.472 3.108 -27.156 1.00 73.44 806 ILE A C 1
ATOM 6064 O O . ILE A 1 806 ? -38.651 2.877 -26.873 1.00 73.44 806 ILE A O 1
ATOM 6068 N N . ALA A 1 807 ? -37.093 4.287 -27.669 1.00 59.62 807 ALA A N 1
ATOM 6069 C CA . ALA A 1 807 ? -37.992 5.421 -27.920 1.00 59.62 807 ALA A CA 1
ATOM 6070 C C . ALA A 1 807 ? -39.293 5.007 -28.662 1.00 59.62 807 ALA A C 1
ATOM 6072 O O . ALA A 1 807 ? -39.242 4.194 -29.591 1.00 59.62 807 ALA A O 1
ATOM 6073 N N . PRO A 1 808 ? -40.472 5.584 -28.324 1.00 49.03 808 PRO A N 1
ATOM 6074 C CA . PRO A 1 808 ? -40.676 6.934 -27.780 1.00 49.03 808 PRO A CA 1
ATOM 6075 C C . PRO A 1 808 ? -40.827 7.033 -26.254 1.00 49.03 808 PRO A C 1
ATOM 6077 O O . PRO A 1 808 ? -41.058 8.134 -25.758 1.00 49.03 808 PRO A O 1
ATOM 6080 N N . ALA A 1 809 ? -40.729 5.927 -25.515 1.00 49.59 809 ALA A N 1
ATOM 6081 C CA . ALA A 1 809 ? -40.648 5.977 -24.060 1.00 49.59 809 ALA A CA 1
ATOM 6082 C C . ALA A 1 809 ? -39.194 6.282 -23.680 1.00 49.59 809 ALA A C 1
ATOM 6084 O O . ALA A 1 809 ? -38.335 5.419 -23.814 1.00 49.59 809 ALA A O 1
ATOM 6085 N N . VAL A 1 810 ? -38.902 7.518 -23.267 1.00 55.84 810 VAL A N 1
ATOM 6086 C CA . VAL A 1 810 ? -37.663 7.798 -22.527 1.00 55.84 810 VAL A CA 1
ATOM 6087 C C . VAL A 1 810 ? -37.919 7.261 -21.122 1.00 55.84 810 VAL A C 1
ATOM 6089 O O . VAL A 1 810 ? -38.507 7.955 -20.297 1.00 55.84 810 VAL A O 1
ATOM 6092 N N . GLY A 1 811 ? -37.677 5.964 -20.947 1.00 66.62 811 GLY A N 1
ATOM 6093 C CA . GLY A 1 811 ? -37.698 5.308 -19.645 1.00 66.62 811 GLY A CA 1
ATOM 6094 C C . GLY A 1 811 ? -36.329 5.387 -18.983 1.00 66.62 811 GLY A C 1
ATOM 6095 O O . GLY A 1 811 ? -35.360 5.807 -19.619 1.00 66.62 811 GLY A O 1
ATOM 6096 N N . VAL A 1 812 ? -36.298 4.976 -17.725 1.00 78.25 812 VAL A N 1
ATOM 6097 C CA . VAL A 1 812 ? -35.118 4.966 -16.865 1.00 78.25 812 VAL A CA 1
ATOM 6098 C C . VAL A 1 812 ? -34.116 3.900 -17.334 1.00 78.25 812 VAL A C 1
ATOM 6100 O O . VAL A 1 812 ? -34.528 2.848 -17.834 1.00 78.25 812 VAL A O 1
ATOM 6103 N N . ALA A 1 813 ? -32.819 4.197 -17.264 1.00 84.88 813 ALA A N 1
ATOM 6104 C CA . ALA A 1 813 ? -31.748 3.228 -17.479 1.00 84.88 813 ALA A CA 1
ATOM 6105 C C . ALA A 1 813 ? -31.579 2.334 -16.243 1.00 84.88 813 ALA A C 1
ATOM 6107 O O . ALA A 1 813 ? -31.522 2.829 -15.124 1.00 84.88 813 ALA A O 1
ATOM 6108 N N . ASP A 1 814 ? -31.485 1.026 -16.458 1.00 89.12 814 ASP A N 1
ATOM 6109 C CA . ASP A 1 814 ? -31.449 0.020 -15.399 1.00 89.12 814 ASP A CA 1
ATOM 6110 C C . ASP A 1 814 ? -30.207 -0.873 -15.512 1.00 89.12 814 ASP A C 1
ATOM 6112 O O . ASP A 1 814 ? -29.748 -1.198 -16.615 1.00 89.12 814 ASP A O 1
ATOM 6116 N N . ILE A 1 815 ? -29.717 -1.349 -14.364 1.00 93.06 815 ILE A N 1
ATOM 6117 C CA . ILE A 1 815 ? -28.646 -2.345 -14.280 1.00 93.06 815 ILE A CA 1
ATOM 6118 C C . ILE A 1 815 ? -29.237 -3.749 -14.375 1.00 93.06 815 ILE A C 1
ATOM 6120 O O . ILE A 1 815 ? -30.155 -4.115 -13.635 1.00 93.06 815 ILE A O 1
ATOM 6124 N N . TYR A 1 816 ? -28.660 -4.574 -15.242 1.00 94.25 816 TYR A N 1
ATOM 6125 C CA . TYR A 1 816 ? -29.033 -5.971 -15.402 1.00 94.25 816 TYR A CA 1
ATOM 6126 C C . TYR A 1 816 ? -27.863 -6.914 -15.147 1.00 94.25 816 TYR A C 1
ATOM 6128 O O . TYR A 1 816 ? -26.757 -6.703 -15.636 1.00 94.25 816 TYR A O 1
ATOM 6136 N N . LEU A 1 817 ? -28.153 -8.007 -14.441 1.00 96.38 817 LEU A N 1
ATOM 6137 C CA . LEU A 1 817 ? -27.273 -9.146 -14.209 1.00 96.38 817 LEU A CA 1
ATOM 6138 C C . LEU A 1 817 ? -27.714 -10.328 -15.078 1.00 96.38 817 LEU A C 1
ATOM 6140 O O . LEU A 1 817 ? -28.816 -10.864 -14.927 1.00 96.38 817 LEU A O 1
ATOM 6144 N N . TYR A 1 818 ? -26.834 -10.782 -15.964 1.00 96.31 818 TYR A N 1
ATOM 6145 C CA . TYR A 1 818 ? -27.015 -11.993 -16.752 1.00 96.31 818 TYR A CA 1
ATOM 6146 C C . TYR A 1 818 ? -26.199 -13.149 -16.192 1.00 96.31 818 TYR A C 1
ATOM 6148 O O . TYR A 1 818 ? -24.971 -13.151 -16.244 1.00 96.31 818 TYR A O 1
ATOM 6156 N N . ASN A 1 819 ? -26.899 -14.184 -15.738 1.00 94.12 819 ASN A N 1
ATOM 6157 C CA . ASN A 1 819 ? -26.286 -15.445 -15.358 1.00 94.12 819 ASN A CA 1
ATOM 6158 C C . ASN A 1 819 ? -26.229 -16.376 -16.577 1.00 94.12 819 ASN A C 1
ATOM 6160 O O . ASN A 1 819 ? -27.259 -16.844 -17.077 1.00 94.12 819 ASN A O 1
ATOM 6164 N N . ARG A 1 820 ? -25.017 -16.669 -17.052 1.00 92.62 820 ARG A N 1
ATOM 6165 C CA . ARG A 1 820 ? -24.781 -17.448 -18.274 1.00 92.62 820 ARG A CA 1
ATOM 6166 C C . ARG A 1 820 ? -25.143 -18.919 -18.123 1.00 92.62 820 ARG A C 1
ATOM 6168 O O . ARG A 1 820 ? -25.730 -19.485 -19.048 1.00 92.62 820 ARG A O 1
ATOM 6175 N N . SER A 1 821 ? -24.817 -19.536 -16.986 1.00 88.56 821 SER A N 1
ATOM 6176 C CA . SER A 1 821 ? -25.122 -20.951 -16.722 1.00 88.56 821 SER A CA 1
ATOM 6177 C C . SER A 1 821 ? -26.628 -21.202 -16.613 1.00 88.56 821 SER A C 1
ATOM 6179 O O . SER A 1 821 ? -27.140 -22.162 -17.194 1.00 88.56 821 SER A O 1
ATOM 6181 N N . LYS A 1 822 ? -27.358 -20.299 -15.949 1.00 88.81 822 LYS A N 1
ATOM 6182 C CA . LYS A 1 822 ? -28.819 -20.369 -15.778 1.00 88.81 822 LYS A CA 1
ATOM 6183 C C . LYS A 1 822 ? -29.597 -19.775 -16.956 1.00 88.81 822 LYS A C 1
ATOM 6185 O O . LYS A 1 822 ? -30.792 -20.036 -17.083 1.00 88.81 822 LYS A O 1
ATOM 6190 N N . LYS A 1 823 ? -28.934 -19.003 -17.827 1.00 88.06 823 LYS A N 1
ATOM 6191 C CA . LYS A 1 823 ? -29.549 -18.194 -18.897 1.00 88.06 823 LYS A CA 1
ATOM 6192 C C . LYS A 1 823 ? -30.671 -17.299 -18.367 1.00 88.06 823 LYS A C 1
ATOM 6194 O O . LYS A 1 823 ? -31.723 -17.176 -18.994 1.00 88.06 823 LYS A O 1
ATOM 6199 N N . SER A 1 824 ? -30.451 -16.713 -17.196 1.00 91.62 824 SER A N 1
ATOM 6200 C CA . SER A 1 824 ? -31.412 -15.846 -16.518 1.00 91.62 824 SER A CA 1
ATOM 6201 C C . SER A 1 824 ? -30.921 -14.407 -16.518 1.00 91.62 824 SER A C 1
ATOM 6203 O O . SER A 1 824 ? -29.725 -14.161 -16.376 1.00 91.62 824 SER A O 1
ATOM 6205 N N . LEU A 1 825 ? -31.859 -13.478 -16.667 1.00 93.12 825 LEU A N 1
ATOM 6206 C CA . LEU A 1 825 ? -31.621 -12.043 -16.641 1.00 93.12 825 LEU A CA 1
ATOM 6207 C C . LEU A 1 825 ? -32.376 -11.447 -15.448 1.00 93.12 825 LEU A C 1
ATOM 6209 O O . LEU A 1 825 ? -33.586 -11.653 -15.345 1.00 93.12 825 LEU A O 1
ATOM 6213 N N . THR A 1 826 ? -31.668 -10.737 -14.575 1.00 91.75 826 THR A N 1
ATOM 6214 C CA . THR A 1 826 ? -32.205 -10.127 -13.351 1.00 91.75 826 THR A CA 1
ATOM 6215 C C . THR A 1 826 ? -31.973 -8.621 -13.399 1.00 91.75 826 THR A C 1
ATOM 6217 O O . THR A 1 826 ? -30.862 -8.198 -13.703 1.00 91.75 826 THR A O 1
ATOM 6220 N N . LYS A 1 827 ? -33.002 -7.817 -13.114 1.00 91.38 827 LYS A N 1
ATOM 6221 C CA . LYS A 1 827 ? -32.858 -6.366 -12.923 1.00 91.38 827 LYS A CA 1
ATOM 6222 C C . LYS A 1 827 ? -32.359 -6.109 -11.499 1.00 91.38 827 LYS A C 1
ATOM 6224 O O . LYS A 1 827 ? -32.957 -6.637 -10.567 1.00 91.38 827 LYS A O 1
ATOM 6229 N N . VAL A 1 828 ? -31.275 -5.352 -11.362 1.00 91.06 828 VAL A N 1
ATOM 6230 C CA . VAL A 1 828 ? -30.568 -5.093 -10.095 1.00 91.06 828 VAL A CA 1
ATOM 6231 C C . VAL A 1 828 ? -30.969 -3.744 -9.489 1.00 91.06 828 VAL A C 1
ATOM 6233 O O . VAL A 1 828 ? -31.127 -3.641 -8.279 1.00 91.06 828 VAL A O 1
ATOM 6236 N N . SER A 1 829 ? -31.215 -2.732 -10.324 1.00 87.31 829 SER A N 1
ATOM 6237 C CA . SER A 1 829 ? -31.662 -1.386 -9.929 1.00 87.31 829 SER A CA 1
ATOM 6238 C C . SER A 1 829 ? -33.160 -1.344 -9.585 1.00 87.31 829 SER A C 1
ATOM 6240 O O . SER A 1 829 ? -33.942 -0.632 -10.212 1.00 87.31 829 SER A O 1
ATOM 6242 N N . VAL A 1 830 ? -33.599 -2.158 -8.619 1.00 83.31 830 VAL A N 1
ATOM 6243 C CA . VAL A 1 830 ? -35.002 -2.213 -8.173 1.00 83.31 830 VAL A CA 1
ATOM 6244 C C . VAL A 1 830 ? -35.096 -1.831 -6.694 1.00 83.31 830 VAL A C 1
ATOM 6246 O O . VAL A 1 830 ? -34.449 -2.481 -5.876 1.00 83.31 830 VAL A O 1
ATOM 6249 N N . PRO A 1 831 ? -35.935 -0.843 -6.329 1.00 72.19 831 PRO A N 1
ATOM 6250 C CA . PRO A 1 831 ? -36.284 -0.553 -4.944 1.00 72.19 831 PRO A CA 1
ATOM 6251 C C . PRO A 1 831 ? -36.743 -1.787 -4.159 1.00 72.19 831 PRO A C 1
ATOM 6253 O O . PRO A 1 831 ? -37.435 -2.655 -4.697 1.00 72.19 831 PRO A O 1
ATOM 6256 N N . ILE A 1 832 ? -36.482 -1.826 -2.848 1.00 63.53 832 ILE A N 1
ATOM 6257 C CA . ILE A 1 832 ? -36.858 -2.961 -1.975 1.00 63.53 832 ILE A CA 1
ATOM 6258 C C . ILE A 1 832 ? -38.365 -3.294 -1.987 1.00 63.53 832 ILE A C 1
ATOM 6260 O O . ILE A 1 832 ? -38.778 -4.427 -1.745 1.00 63.53 832 ILE A O 1
ATOM 6264 N N . ASN A 1 833 ? -39.214 -2.312 -2.303 1.00 62.44 833 ASN A N 1
ATOM 6265 C CA . ASN A 1 833 ? -40.668 -2.468 -2.407 1.00 62.44 833 ASN A CA 1
ATOM 6266 C C . ASN A 1 833 ? -41.137 -3.003 -3.785 1.00 62.44 833 ASN A C 1
ATOM 6268 O O . ASN A 1 833 ? -42.340 -3.201 -3.990 1.00 62.44 833 ASN A O 1
ATOM 6272 N N . GLY A 1 834 ? -40.209 -3.228 -4.723 1.00 64.50 834 GLY A N 1
ATOM 6273 C CA . GLY A 1 834 ? -40.453 -3.764 -6.061 1.00 64.50 834 GLY A CA 1
ATOM 6274 C C . GLY A 1 834 ? -41.058 -2.782 -7.073 1.00 64.50 834 GLY A C 1
ATOM 6275 O O . GLY A 1 834 ? -41.580 -3.239 -8.094 1.00 64.50 834 GLY A O 1
ATOM 6276 N N . THR A 1 835 ? -41.061 -1.469 -6.808 1.00 75.31 835 THR A N 1
ATOM 6277 C CA . THR A 1 835 ? -41.518 -0.456 -7.780 1.00 75.31 835 THR A CA 1
ATOM 6278 C C . THR A 1 835 ? -40.470 -0.184 -8.865 1.00 75.31 835 THR A C 1
ATOM 6280 O O . THR A 1 835 ? -39.372 -0.719 -8.822 1.00 75.31 835 THR A O 1
ATOM 6283 N N . GLU A 1 836 ? -40.807 0.600 -9.891 1.00 78.50 836 GLU A N 1
ATOM 6284 C CA . GLU A 1 836 ? -39.789 1.106 -10.825 1.00 78.50 836 GLU A CA 1
ATOM 6285 C C . GLU A 1 836 ? -39.013 2.242 -10.154 1.00 78.50 836 GLU A C 1
ATOM 6287 O O . GLU A 1 836 ? -39.641 3.085 -9.512 1.00 78.50 836 GLU A O 1
ATOM 6292 N N . ALA A 1 837 ? -37.687 2.249 -10.312 1.00 81.56 837 ALA A N 1
ATOM 6293 C CA . ALA A 1 837 ? -36.825 3.332 -9.851 1.00 81.56 837 ALA A CA 1
ATOM 6294 C C . ALA A 1 837 ? -37.160 4.645 -10.577 1.00 81.56 837 ALA A C 1
ATOM 6296 O O . ALA A 1 837 ? -37.571 4.642 -11.744 1.00 81.56 837 ALA A O 1
ATOM 6297 N N . ASN A 1 838 ? -36.993 5.776 -9.895 1.00 82.19 838 ASN A N 1
ATOM 6298 C CA . ASN A 1 838 ? -37.382 7.088 -10.413 1.00 82.19 838 ASN A CA 1
ATOM 6299 C C . ASN A 1 838 ? -36.263 7.867 -11.145 1.00 82.19 838 ASN A C 1
ATOM 6301 O O . ASN A 1 838 ? -36.534 8.971 -11.630 1.00 82.19 838 ASN A O 1
ATOM 6305 N N . GLY A 1 839 ? -35.059 7.297 -11.274 1.00 80.88 839 GLY A N 1
ATOM 6306 C CA . GLY A 1 839 ? -33.871 7.914 -11.885 1.00 80.88 839 GLY A CA 1
ATOM 6307 C C . GLY A 1 839 ? -32.907 6.890 -12.502 1.00 80.88 839 GLY A C 1
ATOM 6308 O O . GLY A 1 839 ? -32.988 5.705 -12.192 1.00 80.88 839 GLY A O 1
ATOM 6309 N N . ASP A 1 840 ? -32.043 7.337 -13.421 1.00 84.00 840 ASP A N 1
ATOM 6310 C CA . ASP A 1 840 ? -31.153 6.473 -14.217 1.00 84.00 840 ASP A CA 1
ATOM 6311 C C . ASP A 1 840 ? -30.070 5.805 -13.354 1.00 84.00 840 ASP A C 1
ATOM 6313 O O . ASP A 1 840 ? -29.478 6.446 -12.491 1.00 84.00 840 ASP A O 1
ATOM 6317 N N . SER A 1 841 ? -29.775 4.529 -13.622 1.00 87.25 841 SER A N 1
ATOM 6318 C CA . SER A 1 841 ? -28.629 3.807 -13.060 1.00 87.25 841 SER A CA 1
ATOM 6319 C C . SER A 1 841 ? -27.567 3.499 -14.123 1.00 87.25 841 SER A C 1
ATOM 6321 O O . SER A 1 841 ? -27.891 3.127 -15.256 1.00 87.25 841 SER A O 1
ATOM 6323 N N . SER A 1 842 ? -26.292 3.620 -13.752 1.00 86.69 842 SER A N 1
ATOM 6324 C CA . SER A 1 842 ? -25.129 3.522 -14.643 1.00 86.69 842 SER A CA 1
ATOM 6325 C C . SER A 1 842 ? -23.901 2.885 -13.970 1.00 86.69 842 SER A C 1
ATOM 6327 O O . SER A 1 842 ? -23.901 2.576 -12.780 1.00 86.69 842 SER A O 1
ATOM 6329 N N . GLU A 1 843 ? -22.851 2.653 -14.763 1.00 86.38 843 GLU A N 1
ATOM 6330 C CA . GLU A 1 843 ? -21.506 2.243 -14.331 1.00 86.38 843 GLU A CA 1
ATOM 6331 C C . GLU A 1 843 ? -21.428 0.961 -13.472 1.00 86.38 843 GLU A C 1
ATOM 6333 O O . GLU A 1 843 ? -20.773 0.951 -12.429 1.00 86.38 843 GLU A O 1
ATOM 6338 N N . PRO A 1 844 ? -22.049 -0.164 -13.887 1.00 92.94 844 PRO A N 1
ATOM 6339 C CA . PRO A 1 844 ? -22.041 -1.373 -13.078 1.00 92.94 844 PRO A CA 1
ATOM 6340 C C . PRO A 1 844 ? -20.667 -2.057 -13.051 1.00 92.94 844 PRO A C 1
ATOM 6342 O O . PRO A 1 844 ? -20.089 -2.351 -14.098 1.00 92.94 844 PRO A O 1
ATOM 6345 N N . GLN A 1 845 ? -20.197 -2.424 -11.861 1.00 93.69 845 GLN A N 1
ATOM 6346 C CA . GLN A 1 845 ? -19.050 -3.307 -11.633 1.00 93.69 845 GLN A CA 1
ATOM 6347 C C . GLN A 1 845 ? -19.491 -4.553 -10.863 1.00 93.69 845 GLN A C 1
ATOM 6349 O O . GLN A 1 845 ? -20.414 -4.486 -10.058 1.00 93.69 845 GLN A O 1
ATOM 6354 N N . ILE A 1 846 ? -18.862 -5.700 -11.121 1.00 94.88 846 ILE A N 1
ATOM 6355 C CA . ILE A 1 846 ? -19.106 -6.949 -10.388 1.00 94.88 846 ILE A CA 1
ATOM 6356 C C . ILE A 1 846 ? -17.802 -7.413 -9.736 1.00 94.88 846 ILE A C 1
ATOM 6358 O O . ILE A 1 846 ? -16.743 -7.293 -10.352 1.00 94.88 846 ILE A O 1
ATOM 6362 N N . SER A 1 847 ? -17.875 -7.913 -8.502 1.00 90.75 847 SER A N 1
ATOM 6363 C CA . SER A 1 847 ? -16.729 -8.506 -7.806 1.00 90.75 847 SER A CA 1
ATOM 6364 C C . SER A 1 847 ? -16.259 -9.793 -8.501 1.00 90.75 847 SER A C 1
ATOM 6366 O O . SER A 1 847 ? -17.029 -10.461 -9.202 1.00 90.75 847 SER A O 1
ATOM 6368 N N . ALA A 1 848 ? -14.986 -10.153 -8.318 1.00 84.94 848 ALA A N 1
ATOM 6369 C CA . ALA A 1 848 ? -14.383 -11.334 -8.941 1.00 84.94 848 ALA A CA 1
ATOM 6370 C C . ALA A 1 848 ? -15.110 -12.625 -8.533 1.00 84.94 848 ALA A C 1
ATOM 6372 O O . ALA A 1 848 ? -15.410 -13.466 -9.385 1.00 84.94 848 ALA A O 1
ATOM 6373 N N . ASP A 1 849 ? -15.470 -12.730 -7.252 1.00 84.31 849 ASP A N 1
ATOM 6374 C CA . ASP A 1 849 ? -16.256 -13.830 -6.686 1.00 84.31 849 ASP A CA 1
ATOM 6375 C C . ASP A 1 849 ? -17.732 -13.854 -7.146 1.00 84.31 849 ASP A C 1
ATOM 6377 O O . ASP A 1 849 ? -18.433 -14.849 -6.957 1.00 84.31 849 ASP A O 1
ATOM 6381 N N . GLY A 1 850 ? -18.211 -12.780 -7.785 1.00 89.44 850 GLY A N 1
ATOM 6382 C CA . GLY A 1 850 ? -19.578 -12.645 -8.276 1.00 89.44 850 GLY A CA 1
ATOM 6383 C C . GLY A 1 850 ? -20.640 -12.419 -7.195 1.00 89.44 850 GLY A C 1
ATOM 6384 O O . GLY A 1 850 ? -21.831 -12.522 -7.506 1.00 89.44 850 GLY A O 1
ATOM 6385 N N . ASN A 1 851 ? -20.248 -12.127 -5.952 1.00 88.06 851 ASN A N 1
ATOM 6386 C CA . ASN A 1 851 ? -21.172 -11.943 -4.831 1.00 88.06 851 ASN A CA 1
ATOM 6387 C C . ASN A 1 851 ? -21.765 -10.532 -4.756 1.00 88.06 851 ASN A C 1
ATOM 6389 O O . ASN A 1 851 ? -22.881 -10.376 -4.253 1.00 88.06 851 ASN A O 1
ATOM 6393 N N . TYR A 1 852 ? -21.076 -9.521 -5.291 1.00 90.94 852 TYR A N 1
ATOM 6394 C CA . TYR A 1 852 ? -21.469 -8.121 -5.153 1.00 90.94 852 TYR A CA 1
ATOM 6395 C C . TYR A 1 852 ? -21.429 -7.366 -6.478 1.00 90.94 852 TYR A C 1
ATOM 6397 O O . TYR A 1 852 ? -20.580 -7.604 -7.338 1.00 90.94 852 TYR A O 1
ATOM 6405 N N . ILE A 1 853 ? -22.364 -6.431 -6.635 1.00 94.25 853 ILE A N 1
ATOM 6406 C CA . ILE A 1 853 ? -22.447 -5.519 -7.777 1.00 94.25 853 ILE A CA 1
ATOM 6407 C C . ILE A 1 853 ? -22.480 -4.096 -7.241 1.00 94.25 853 ILE A C 1
ATOM 6409 O O . ILE A 1 853 ? -23.321 -3.793 -6.402 1.00 94.25 853 ILE A O 1
ATOM 6413 N N . THR A 1 854 ? -21.619 -3.218 -7.739 1.00 93.31 854 THR A N 1
ATOM 6414 C CA . THR A 1 854 ? -21.692 -1.781 -7.449 1.00 93.31 854 THR A CA 1
ATOM 6415 C C . THR A 1 854 ? -22.128 -1.007 -8.674 1.00 93.31 854 THR A C 1
ATOM 6417 O O . THR A 1 854 ? -21.849 -1.418 -9.798 1.00 93.31 854 THR A O 1
ATOM 6420 N N . PHE A 1 855 ? -22.860 0.083 -8.471 1.00 91.44 855 PHE A N 1
ATOM 6421 C CA . PHE A 1 855 ? -23.339 0.940 -9.553 1.00 91.44 855 PHE A CA 1
ATOM 6422 C C . PHE A 1 855 ? -23.682 2.335 -9.028 1.00 91.44 855 PHE A C 1
ATOM 6424 O O . PHE A 1 855 ? -23.879 2.521 -7.827 1.00 91.44 855 PHE A O 1
ATOM 6431 N N . THR A 1 856 ? -23.771 3.306 -9.932 1.00 90.19 856 THR A N 1
ATOM 6432 C CA . THR A 1 856 ? -24.252 4.657 -9.625 1.00 90.19 856 THR A CA 1
ATOM 6433 C C . THR A 1 856 ? -25.726 4.782 -9.991 1.00 90.19 856 THR A C 1
ATOM 6435 O O . THR A 1 856 ? -26.170 4.186 -10.973 1.00 90.19 856 THR A O 1
ATOM 6438 N N . SER A 1 857 ? -26.502 5.546 -9.222 1.00 86.62 857 SER A N 1
ATOM 6439 C CA . SER A 1 857 ? -27.901 5.826 -9.549 1.00 86.62 857 SER A CA 1
ATOM 6440 C C . SER A 1 857 ? -28.333 7.239 -9.177 1.00 86.62 857 SER A C 1
ATOM 6442 O O . SER A 1 857 ? -28.006 7.714 -8.096 1.00 86.62 857 SER A O 1
ATOM 6444 N N . ASP A 1 858 ? -29.125 7.864 -10.050 1.00 82.75 858 ASP A N 1
ATOM 6445 C CA . ASP A 1 858 ? -29.846 9.127 -9.817 1.00 82.75 858 ASP A CA 1
ATOM 6446 C C . ASP A 1 858 ? -31.187 8.919 -9.084 1.00 82.75 858 ASP A C 1
ATOM 6448 O O . ASP A 1 858 ? -31.935 9.873 -8.847 1.00 82.75 858 ASP A O 1
ATOM 6452 N N . ALA A 1 859 ? -31.567 7.664 -8.830 1.00 81.50 859 ALA A N 1
ATOM 6453 C CA . ALA A 1 859 ? -32.871 7.323 -8.284 1.00 81.50 859 ALA A CA 1
ATOM 6454 C C . ALA A 1 859 ? -32.929 7.496 -6.764 1.00 81.50 859 ALA A C 1
ATOM 6456 O O . ALA A 1 859 ? -32.368 6.689 -6.031 1.00 81.50 859 ALA A O 1
ATOM 6457 N N . SER A 1 860 ? -33.747 8.448 -6.313 1.00 76.38 860 SER A N 1
ATOM 6458 C CA . SER A 1 860 ? -33.948 8.770 -4.894 1.00 76.38 860 SER A CA 1
ATOM 6459 C C . SER A 1 860 ? -34.846 7.775 -4.141 1.00 76.38 860 SER A C 1
ATOM 6461 O O . SER A 1 860 ? -35.372 8.093 -3.076 1.00 76.38 860 SER A O 1
ATOM 6463 N N . ASP A 1 861 ? -35.219 6.660 -4.770 1.00 77.50 861 ASP A N 1
ATOM 6464 C CA . ASP A 1 861 ? -36.193 5.702 -4.243 1.00 77.50 861 ASP A CA 1
ATOM 6465 C C . ASP A 1 861 ? -35.704 4.251 -4.251 1.00 77.50 861 ASP A C 1
ATOM 6467 O O . ASP A 1 861 ? -36.488 3.351 -3.943 1.00 77.50 861 ASP A O 1
ATOM 6471 N N . LEU A 1 862 ? -34.417 4.013 -4.541 1.00 78.69 862 LEU A N 1
ATOM 6472 C CA . LEU A 1 862 ? -33.810 2.679 -4.469 1.00 78.69 862 LEU A CA 1
ATOM 6473 C C . LEU A 1 862 ? -33.737 2.143 -3.034 1.00 78.69 862 LEU A C 1
ATOM 6475 O O . LEU A 1 862 ? -34.036 0.971 -2.793 1.00 78.69 862 LEU A O 1
ATOM 6479 N N . VAL A 1 863 ? -33.401 3.007 -2.078 1.00 75.62 863 VAL A N 1
ATOM 6480 C CA . VAL A 1 863 ? -33.377 2.701 -0.643 1.00 75.62 863 VAL A CA 1
ATOM 6481 C C . VAL A 1 863 ? -34.063 3.820 0.133 1.00 75.62 863 VAL A C 1
ATOM 6483 O O . VAL A 1 863 ? -34.087 4.968 -0.299 1.00 75.62 863 VAL A O 1
ATOM 6486 N N . SER A 1 864 ? -34.634 3.507 1.296 1.00 66.00 864 SER A N 1
ATOM 6487 C CA . SER A 1 864 ? -35.339 4.505 2.113 1.00 66.00 864 SER A CA 1
ATOM 6488 C C . SER A 1 864 ? -34.419 5.529 2.777 1.00 66.00 864 SER A C 1
ATOM 6490 O O . SER A 1 864 ? -34.925 6.518 3.291 1.00 66.00 864 SER A O 1
ATOM 6492 N N . SER A 1 865 ? -33.110 5.268 2.806 1.00 60.28 865 SER A N 1
ATOM 6493 C CA . SER A 1 865 ? -32.080 6.139 3.379 1.00 60.28 865 SER A CA 1
ATOM 6494 C C . SER A 1 865 ? -31.515 7.164 2.385 1.00 60.28 865 SER A C 1
ATOM 6496 O O . SER A 1 865 ? -30.567 7.863 2.728 1.00 60.28 865 SER A O 1
ATOM 6498 N N . ASP A 1 866 ? -32.066 7.237 1.166 1.00 63.59 866 ASP A N 1
ATOM 6499 C CA . ASP A 1 866 ? -31.697 8.217 0.142 1.00 63.59 866 ASP A CA 1
ATOM 6500 C C . ASP A 1 866 ? -32.652 9.437 0.164 1.00 63.59 866 ASP A C 1
ATOM 6502 O O . ASP A 1 866 ? -33.805 9.393 -0.264 1.00 63.59 866 ASP A O 1
ATOM 6506 N N . PHE A 1 867 ? -32.162 10.539 0.719 1.00 59.84 867 PHE A N 1
ATOM 6507 C CA . PHE A 1 867 ? -32.808 11.816 0.996 1.00 59.84 867 PHE A CA 1
ATOM 6508 C C . PHE A 1 867 ? -32.199 13.020 0.249 1.00 59.84 867 PHE A C 1
ATOM 6510 O O . PHE A 1 867 ? -32.829 14.084 0.224 1.00 59.84 867 PHE A O 1
ATOM 6517 N N . ASN A 1 868 ? -30.993 12.916 -0.326 1.00 59.38 868 ASN A N 1
ATOM 6518 C CA . ASN A 1 868 ? -30.279 14.069 -0.906 1.00 59.38 868 ASN A CA 1
ATOM 6519 C C . ASN A 1 868 ? -30.755 14.432 -2.334 1.00 59.38 868 ASN A C 1
ATOM 6521 O O . ASN A 1 868 ? -30.572 15.573 -2.772 1.00 59.38 868 ASN A O 1
ATOM 6525 N N . GLY A 1 869 ? -31.394 13.494 -3.047 1.00 63.75 869 GLY A N 1
ATOM 6526 C CA . GLY A 1 869 ? -31.822 13.665 -4.438 1.00 63.75 869 GLY A CA 1
ATOM 6527 C C . GLY A 1 869 ? -30.672 13.908 -5.426 1.00 63.75 869 GLY A C 1
ATOM 6528 O O . GLY A 1 869 ? -30.873 14.613 -6.422 1.00 63.75 869 GLY A O 1
ATOM 6529 N N . ALA A 1 870 ? -29.479 13.393 -5.129 1.00 70.38 870 ALA A N 1
ATOM 6530 C CA . ALA A 1 870 ? -28.279 13.442 -5.958 1.00 70.38 870 ALA A CA 1
ATOM 6531 C C . ALA A 1 870 ? -27.880 12.025 -6.412 1.00 70.38 870 ALA A C 1
ATOM 6533 O O . ALA A 1 870 ? -28.436 11.044 -5.937 1.00 70.38 870 ALA A O 1
ATOM 6534 N N . SER A 1 871 ? -26.944 11.913 -7.361 1.00 78.94 871 SER A N 1
ATOM 6535 C CA . SER A 1 871 ? -26.434 10.604 -7.781 1.00 78.94 871 SER A CA 1
ATOM 6536 C C . SER A 1 871 ? -25.604 9.976 -6.669 1.00 78.94 871 SER A C 1
ATOM 6538 O O . SER A 1 871 ? -24.728 10.639 -6.110 1.00 78.94 871 SER A O 1
ATOM 6540 N N . ASP A 1 872 ? -25.832 8.699 -6.400 1.00 82.06 872 ASP A N 1
ATOM 6541 C CA . ASP A 1 872 ? -25.196 7.981 -5.304 1.00 82.06 872 ASP A CA 1
ATOM 6542 C C . ASP A 1 872 ? -24.664 6.610 -5.731 1.00 82.06 872 ASP A C 1
ATOM 6544 O O . ASP A 1 872 ? -25.052 6.063 -6.768 1.00 82.06 872 ASP A O 1
ATOM 6548 N N . VAL A 1 873 ? -23.740 6.062 -4.937 1.00 87.50 873 VAL A N 1
ATOM 6549 C CA . VAL A 1 873 ? -23.121 4.754 -5.179 1.00 87.50 873 VAL A CA 1
ATOM 6550 C C . VAL A 1 873 ? -23.815 3.696 -4.335 1.00 87.50 873 VAL A C 1
ATOM 6552 O O . VAL A 1 873 ? -23.881 3.804 -3.112 1.00 87.50 873 VAL A O 1
ATOM 6555 N N . PHE A 1 874 ? -24.272 2.637 -4.995 1.00 88.12 874 PHE A N 1
ATOM 6556 C CA . PHE A 1 874 ? -24.993 1.528 -4.387 1.00 88.12 874 PHE A CA 1
ATOM 6557 C C . PHE A 1 874 ? -24.203 0.224 -4.491 1.00 88.12 874 PHE A C 1
ATOM 6559 O O . PHE A 1 874 ? -23.460 0.015 -5.454 1.00 88.12 874 PHE A O 1
ATOM 6566 N N . ARG A 1 875 ? -24.414 -0.678 -3.526 1.00 90.19 875 ARG A N 1
ATOM 6567 C CA . ARG A 1 875 ? -23.944 -2.070 -3.546 1.00 90.19 875 ARG A CA 1
ATOM 6568 C C . ARG A 1 875 ? -25.140 -3.014 -3.485 1.00 90.19 875 ARG A C 1
ATOM 6570 O O . ARG A 1 875 ? -26.058 -2.833 -2.694 1.00 90.19 875 ARG A O 1
ATOM 6577 N N . TYR A 1 876 ? -25.126 -4.022 -4.345 1.00 88.56 876 TYR A N 1
ATOM 6578 C CA . TYR A 1 876 ? -26.134 -5.065 -4.436 1.00 88.56 876 TYR A CA 1
ATOM 6579 C C . TYR A 1 876 ? -25.508 -6.429 -4.160 1.00 88.56 876 TYR A C 1
ATOM 6581 O O . TYR A 1 876 ? -24.551 -6.823 -4.828 1.00 88.56 876 TYR A O 1
ATOM 6589 N N . GLU A 1 877 ? -26.073 -7.168 -3.211 1.00 88.50 877 GLU A N 1
ATOM 6590 C CA . GLU A 1 877 ? -25.661 -8.532 -2.887 1.00 88.50 877 GLU A CA 1
ATOM 6591 C C . GLU A 1 877 ? -26.428 -9.542 -3.754 1.00 88.50 877 GLU A C 1
ATOM 6593 O O . GLU A 1 877 ? -27.654 -9.662 -3.701 1.00 88.50 877 GLU A O 1
ATOM 6598 N N . VAL A 1 878 ? -25.697 -10.323 -4.551 1.00 86.50 878 VAL A N 1
ATOM 6599 C CA . VAL A 1 878 ? -26.270 -11.239 -5.548 1.00 86.50 878 VAL A CA 1
ATOM 6600 C C . VAL A 1 878 ? -27.062 -12.381 -4.907 1.00 86.50 878 VAL A C 1
ATOM 6602 O O . VAL A 1 878 ? -28.049 -12.842 -5.490 1.00 86.50 878 VAL A O 1
ATOM 6605 N N . ALA A 1 879 ? -26.653 -12.841 -3.722 1.00 81.00 879 ALA A N 1
ATOM 6606 C CA . ALA A 1 879 ? -27.271 -13.972 -3.034 1.00 81.00 879 ALA A CA 1
ATOM 6607 C C . ALA A 1 879 ? -28.641 -13.632 -2.420 1.00 81.00 879 ALA A C 1
ATOM 6609 O O . ALA A 1 879 ? -29.577 -14.429 -2.523 1.00 81.00 879 ALA A O 1
ATOM 6610 N N . THR A 1 880 ? -28.756 -12.460 -1.795 1.00 74.38 880 THR A N 1
ATOM 6611 C CA . THR A 1 880 ? -29.934 -12.036 -1.018 1.00 74.38 880 THR A CA 1
ATOM 6612 C C . THR A 1 880 ? -30.836 -11.077 -1.794 1.00 74.38 880 THR A C 1
ATOM 6614 O O . THR A 1 880 ? -32.037 -11.015 -1.532 1.00 74.38 880 THR A O 1
ATOM 6617 N N . GLY A 1 881 ? -30.274 -10.355 -2.766 1.00 77.31 881 GLY A N 1
ATOM 6618 C CA . GLY A 1 881 ? -30.921 -9.223 -3.415 1.00 77.31 881 GLY A CA 1
ATOM 6619 C C . GLY A 1 881 ? -30.952 -7.958 -2.558 1.00 77.31 881 GLY A C 1
ATOM 6620 O O . GLY A 1 881 ? -31.724 -7.052 -2.867 1.00 77.31 881 GLY A O 1
ATOM 6621 N N . ALA A 1 882 ? -30.165 -7.905 -1.477 1.00 76.62 882 ALA A N 1
ATOM 6622 C CA . ALA A 1 882 ? -30.031 -6.715 -0.651 1.00 76.62 882 ALA A CA 1
ATOM 6623 C C . ALA A 1 882 ? -29.381 -5.583 -1.453 1.00 76.62 882 ALA A C 1
ATOM 6625 O O . ALA A 1 882 ? -28.433 -5.813 -2.204 1.00 76.62 882 ALA A O 1
ATOM 6626 N N . LEU A 1 883 ? -29.911 -4.372 -1.287 1.00 80.62 883 LEU A N 1
ATOM 6627 C CA . LEU A 1 883 ? -29.426 -3.157 -1.926 1.00 80.62 883 LEU A CA 1
ATOM 6628 C C . LEU A 1 883 ? -29.137 -2.118 -0.844 1.00 80.62 883 LEU A C 1
ATOM 6630 O O . LEU A 1 883 ? -30.021 -1.810 -0.043 1.00 80.62 883 LEU A O 1
ATOM 6634 N N . GLU A 1 884 ? -27.921 -1.584 -0.833 1.00 79.44 884 GLU A N 1
ATOM 6635 C CA . GLU A 1 884 ? -27.452 -0.629 0.172 1.00 79.44 884 GLU A CA 1
ATOM 6636 C C . GLU A 1 884 ? -26.768 0.586 -0.465 1.00 79.44 884 GLU A C 1
ATOM 6638 O O . GLU A 1 884 ? -26.206 0.504 -1.560 1.00 79.44 884 GLU A O 1
ATOM 6643 N N . LEU A 1 885 ? -26.834 1.718 0.238 1.00 78.69 885 LEU A N 1
ATOM 6644 C CA . LEU A 1 885 ? -26.171 2.970 -0.120 1.00 78.69 885 LEU A CA 1
ATOM 6645 C C . LEU A 1 885 ? -24.757 2.985 0.475 1.00 78.69 885 LEU A C 1
ATOM 6647 O O . LEU A 1 885 ? -24.602 2.889 1.688 1.00 78.69 885 LEU A O 1
ATOM 6651 N N . VAL A 1 886 ? -23.738 3.117 -0.374 1.00 80.00 886 VAL A N 1
ATOM 6652 C CA . VAL A 1 886 ? -22.314 3.072 0.013 1.00 80.00 886 VAL A CA 1
ATOM 6653 C C . VAL A 1 886 ? -21.738 4.473 0.204 1.00 80.00 886 VAL A C 1
ATOM 6655 O O . VAL A 1 886 ? -20.843 4.678 1.022 1.00 80.00 886 VAL A O 1
ATOM 6658 N N . SER A 1 887 ? -22.246 5.457 -0.537 1.00 73.31 887 SER A N 1
ATOM 6659 C CA . SER A 1 887 ? -21.854 6.862 -0.423 1.00 73.31 887 SER A CA 1
ATOM 6660 C C . SER A 1 887 ? -22.496 7.516 0.813 1.00 73.31 887 SER A C 1
ATOM 6662 O O . SER A 1 887 ? -23.352 8.392 0.714 1.00 73.31 887 SER A O 1
ATOM 6664 N N . VAL A 1 888 ? -22.056 7.097 2.004 1.00 67.06 888 VAL A N 1
ATOM 6665 C CA . VAL A 1 888 ? -22.436 7.661 3.313 1.00 67.06 888 VAL A CA 1
ATOM 6666 C C . VAL A 1 888 ? -21.211 8.204 4.061 1.00 67.06 888 VAL A C 1
ATOM 6668 O O . VAL A 1 888 ? -20.077 7.812 3.789 1.00 67.06 888 VAL A O 1
ATOM 6671 N N . SER A 1 889 ? -21.409 9.151 4.985 1.00 55.09 889 SER A N 1
ATOM 6672 C CA . SER A 1 889 ? -20.322 9.689 5.822 1.00 55.09 889 SER A CA 1
ATOM 6673 C C . SER A 1 889 ? -19.851 8.669 6.865 1.00 55.09 889 SER A C 1
ATOM 6675 O O . SER A 1 889 ? -20.680 7.976 7.451 1.00 55.09 889 SER A O 1
ATOM 6677 N N . ASN A 1 890 ? -18.545 8.629 7.159 1.00 50.91 890 ASN A N 1
ATOM 6678 C CA . ASN A 1 890 ? -17.972 7.713 8.155 1.00 50.91 890 ASN A CA 1
ATOM 6679 C C . ASN A 1 890 ? -18.593 7.932 9.565 1.00 50.91 890 ASN A C 1
ATOM 6681 O O . ASN A 1 890 ? -18.497 9.052 10.085 1.00 50.91 890 ASN A O 1
ATOM 6685 N N . PRO A 1 891 ? -19.159 6.888 10.214 1.00 45.66 891 PRO A N 1
ATOM 6686 C CA . PRO A 1 891 ? -19.809 6.981 11.528 1.00 45.66 891 PRO A CA 1
ATOM 6687 C C . PRO A 1 891 ? -18.907 7.493 12.664 1.00 45.66 891 PRO A C 1
ATOM 6689 O O . PRO A 1 891 ? -19.408 7.999 13.667 1.00 45.66 891 PRO A O 1
ATOM 6692 N N . ALA A 1 892 ? -17.583 7.354 12.536 1.00 40.47 892 ALA A N 1
ATOM 6693 C CA . ALA A 1 892 ? -16.630 7.576 13.624 1.00 40.47 892 ALA A CA 1
ATOM 6694 C C . ALA A 1 892 ? -16.140 9.030 13.779 1.00 40.47 892 ALA A C 1
ATOM 6696 O O . ALA A 1 892 ? -15.328 9.302 14.665 1.00 40.47 892 ALA A O 1
ATOM 6697 N N . VAL A 1 893 ? -16.550 9.961 12.907 1.00 43.16 893 VAL A N 1
ATOM 6698 C CA . VAL A 1 893 ? -15.770 11.199 12.696 1.00 43.16 893 VAL A CA 1
ATOM 6699 C C . VAL A 1 893 ? -16.461 12.486 13.169 1.00 43.16 893 VAL A C 1
ATOM 6701 O O . VAL A 1 893 ? -15.775 13.481 13.387 1.00 43.16 893 VAL A O 1
ATOM 6704 N N . LEU A 1 894 ? -17.774 12.511 13.422 1.00 45.12 894 LEU A N 1
ATOM 6705 C CA . LEU A 1 894 ? -18.455 13.726 13.899 1.00 45.12 894 LEU A CA 1
ATOM 6706 C C . LEU A 1 894 ? -19.519 13.382 14.949 1.00 45.12 894 LEU A C 1
ATOM 6708 O O . LEU A 1 894 ? -20.463 12.658 14.650 1.00 45.12 894 LEU A O 1
ATOM 6712 N N . GLY A 1 895 ? -19.392 13.913 16.170 1.00 50.78 895 GLY A N 1
ATOM 6713 C CA . GLY A 1 895 ? -20.496 13.930 17.135 1.00 50.78 895 GLY A CA 1
ATOM 6714 C C . GLY A 1 895 ? -21.614 14.806 16.572 1.00 50.78 895 GLY A C 1
ATOM 6715 O O . GLY A 1 895 ? -21.372 15.965 16.221 1.00 50.78 895 GLY A O 1
ATOM 6716 N N . GLY A 1 896 ? -22.804 14.242 16.393 1.00 59.44 896 GLY A N 1
ATOM 6717 C CA . GLY A 1 896 ? -23.927 14.929 15.768 1.00 59.44 896 GLY A CA 1
ATOM 6718 C C . GLY A 1 896 ? -24.416 16.084 16.633 1.00 59.44 896 GLY A C 1
ATOM 6719 O O . GLY A 1 896 ? -25.225 15.857 17.515 1.00 59.44 896 GLY A O 1
ATOM 6720 N N . ILE A 1 897 ? -23.940 17.315 16.420 1.00 68.31 897 ILE A N 1
ATOM 6721 C CA . ILE A 1 897 ? -24.408 18.489 17.175 1.00 68.31 897 ILE A CA 1
ATOM 6722 C C . ILE A 1 897 ? -25.360 19.316 16.307 1.00 68.31 897 ILE A C 1
ATOM 6724 O O . ILE A 1 897 ? -24.948 19.948 15.330 1.00 68.31 897 ILE A O 1
ATOM 6728 N N . LEU A 1 898 ? -26.631 19.362 16.698 1.00 81.81 898 LEU A N 1
ATOM 6729 C CA . LEU A 1 898 ? -27.666 20.218 16.131 1.00 81.81 898 LEU A CA 1
ATOM 6730 C C . LEU A 1 898 ? -27.849 21.475 16.983 1.00 81.81 898 LEU A C 1
ATOM 6732 O O . LEU A 1 898 ? -28.052 21.397 18.190 1.00 81.81 898 LEU A O 1
ATOM 6736 N N . ALA A 1 899 ? -27.839 22.646 16.351 1.00 80.88 899 ALA A N 1
ATOM 6737 C CA . ALA A 1 899 ? -28.319 23.864 16.993 1.00 80.88 899 ALA A CA 1
ATOM 6738 C C . ALA A 1 899 ? -29.846 23.959 16.874 1.00 80.88 899 ALA A C 1
ATOM 6740 O O . ALA A 1 899 ? -30.413 23.691 15.810 1.00 80.88 899 ALA A O 1
ATOM 6741 N N . ASP A 1 900 ? -30.491 24.386 17.950 1.00 82.12 900 ASP A N 1
ATOM 6742 C CA . ASP A 1 900 ? -31.917 24.689 17.977 1.00 82.12 900 ASP A CA 1
ATOM 6743 C C . ASP A 1 900 ? -32.290 25.844 17.025 1.00 82.12 900 ASP A C 1
ATOM 6745 O O . ASP A 1 900 ? -31.565 26.841 16.884 1.00 82.12 900 ASP A O 1
ATOM 6749 N N . VAL A 1 901 ? -33.400 25.668 16.302 1.00 83.75 901 VAL A N 1
ATOM 6750 C CA . VAL A 1 901 ? -33.894 26.583 15.268 1.00 83.75 901 VAL A CA 1
ATOM 6751 C C . VAL A 1 901 ? -35.360 26.923 15.505 1.00 83.75 901 VAL A C 1
ATOM 6753 O O . VAL A 1 901 ? -36.274 26.159 15.203 1.00 83.75 901 VAL A O 1
ATOM 6756 N N . GLU A 1 902 ? -35.571 28.171 15.900 1.00 80.69 902 GLU A N 1
ATOM 6757 C CA . GLU A 1 902 ? -36.891 28.743 16.143 1.00 80.69 902 GLU A CA 1
ATOM 6758 C C . GLU A 1 902 ? -37.569 29.277 14.861 1.00 80.69 902 GLU A C 1
ATOM 6760 O O . GLU A 1 902 ? -36.899 29.877 14.004 1.00 80.69 902 GLU A O 1
ATOM 6765 N N . PRO A 1 903 ? -38.910 29.179 14.712 1.00 83.62 903 PRO A N 1
ATOM 6766 C CA . PRO A 1 903 ? -39.876 28.694 15.701 1.00 83.62 903 PRO A CA 1
ATOM 6767 C C . PRO A 1 903 ? -40.116 27.176 15.629 1.00 83.62 903 PRO A C 1
ATOM 6769 O O . PRO A 1 903 ? -40.619 26.708 14.602 1.00 83.62 903 PRO A O 1
ATOM 6772 N N . ASN A 1 904 ? -39.885 26.435 16.714 1.00 85.88 904 ASN A N 1
ATOM 6773 C CA . ASN A 1 904 ? -40.250 25.011 16.834 1.00 85.88 904 ASN A CA 1
ATOM 6774 C C . ASN A 1 904 ? -41.329 24.753 17.912 1.00 85.88 904 ASN A C 1
ATOM 6776 O O . ASN A 1 904 ? -41.516 23.637 18.379 1.00 85.88 904 ASN A O 1
ATOM 6780 N N . ASN A 1 905 ? -42.142 25.771 18.212 1.00 85.00 905 ASN A N 1
ATOM 6781 C CA . ASN A 1 905 ? -42.947 25.919 19.434 1.00 85.00 905 ASN A CA 1
ATOM 6782 C C . ASN A 1 905 ? -44.205 25.012 19.537 1.00 85.00 905 ASN A C 1
ATOM 6784 O O . ASN A 1 905 ? -45.054 25.190 20.419 1.00 85.00 905 ASN A O 1
ATOM 6788 N N . THR A 1 906 ? -44.430 24.120 18.565 1.00 84.75 906 THR A N 1
ATOM 6789 C CA . THR A 1 906 ? -45.591 23.207 18.503 1.00 84.75 906 THR A CA 1
ATOM 6790 C C . THR A 1 906 ? -45.218 21.922 17.768 1.00 84.75 906 THR A C 1
ATOM 6792 O O . THR A 1 906 ? -44.413 21.984 16.849 1.00 84.75 906 THR A O 1
ATOM 6795 N N . ILE A 1 907 ? -45.920 20.810 18.019 1.00 82.12 907 ILE A N 1
ATOM 6796 C CA . ILE A 1 907 ? -45.751 19.535 17.282 1.00 82.12 907 ILE A CA 1
ATOM 6797 C C . ILE A 1 907 ? -45.758 19.724 15.750 1.00 82.12 907 ILE A C 1
ATOM 6799 O O . ILE A 1 907 ? -44.958 19.131 15.040 1.00 82.12 907 ILE A O 1
ATOM 6803 N N . SER A 1 908 ? -46.628 20.589 15.211 1.00 82.38 908 SER A N 1
ATOM 6804 C CA . SER A 1 908 ? -46.696 20.854 13.760 1.00 82.38 908 SER A CA 1
ATOM 6805 C C . SER A 1 908 ? -45.542 21.691 13.197 1.00 82.38 908 SER A C 1
ATOM 6807 O O . SER A 1 908 ? -45.421 21.816 11.981 1.00 82.38 908 SER A O 1
ATOM 6809 N N . LEU A 1 909 ? -44.764 22.321 14.073 1.00 85.31 909 LEU A N 1
ATOM 6810 C CA . LEU A 1 909 ? -43.584 23.121 13.753 1.00 85.31 909 LEU A CA 1
ATOM 6811 C C . LEU A 1 909 ? -42.302 22.452 14.262 1.00 85.31 909 LEU A C 1
ATOM 6813 O O . LEU A 1 909 ? -41.260 23.093 14.224 1.00 85.31 909 LEU A O 1
ATOM 6817 N N . ALA A 1 910 ? -42.379 21.203 14.732 1.00 87.00 910 ALA A N 1
ATOM 6818 C CA . ALA A 1 910 ? -41.242 20.507 15.308 1.00 87.00 910 ALA A CA 1
ATOM 6819 C C . ALA A 1 910 ? -40.053 20.506 14.339 1.00 87.00 910 ALA A C 1
ATOM 6821 O O . ALA A 1 910 ? -40.205 20.216 13.144 1.00 87.00 910 ALA A O 1
ATOM 6822 N N . GLN A 1 911 ? -38.879 20.846 14.862 1.00 90.06 911 GLN A N 1
ATOM 6823 C CA . GLN A 1 911 ? -37.636 20.843 14.111 1.00 90.06 911 GLN A CA 1
ATOM 6824 C C . GLN A 1 911 ? -37.307 19.404 13.713 1.00 90.06 911 GLN A C 1
ATOM 6826 O O . GLN A 1 911 ? -37.234 18.516 14.557 1.00 90.06 911 GLN A O 1
ATOM 6831 N N . GLN A 1 912 ? -37.144 19.165 12.414 1.00 85.94 912 GLN A N 1
ATOM 6832 C CA . GLN A 1 912 ? -36.806 17.843 11.890 1.00 85.94 912 GLN A CA 1
ATOM 6833 C C . GLN A 1 912 ? -35.344 17.520 12.193 1.00 85.94 912 GLN A C 1
ATOM 6835 O O . GLN A 1 912 ? -34.463 18.301 11.826 1.00 85.94 912 GLN A O 1
ATOM 6840 N N . THR A 1 913 ? -35.100 16.375 12.824 1.00 81.75 913 THR A N 1
ATOM 6841 C CA . THR A 1 913 ? -33.756 15.906 13.183 1.00 81.75 913 THR A CA 1
ATOM 6842 C C . THR A 1 913 ? -33.233 14.817 12.246 1.00 81.75 913 THR A C 1
ATOM 6844 O O . THR A 1 913 ? -32.027 14.600 12.202 1.00 81.75 913 THR A O 1
ATOM 6847 N N . ASP A 1 914 ? -34.090 14.204 11.422 1.00 71.19 914 ASP A N 1
ATOM 6848 C CA . ASP A 1 914 ? -33.704 13.144 10.471 1.00 71.19 914 ASP A CA 1
ATOM 6849 C C . ASP A 1 914 ? -32.672 13.605 9.423 1.00 71.19 914 ASP A C 1
ATOM 6851 O O . ASP A 1 914 ? -31.837 12.828 8.977 1.00 71.19 914 ASP A O 1
ATOM 6855 N N . ASN A 1 915 ? -32.694 14.890 9.047 1.00 61.72 915 ASN A N 1
ATOM 6856 C CA . ASN A 1 915 ? -31.793 15.469 8.036 1.00 61.72 915 ASN A CA 1
ATOM 6857 C C . ASN A 1 915 ? -30.471 15.993 8.628 1.00 61.72 915 ASN A C 1
ATOM 6859 O O . ASN A 1 915 ? -29.783 16.810 8.008 1.00 61.72 915 ASN A O 1
ATOM 6863 N N . VAL A 1 916 ? -30.158 15.610 9.863 1.00 63.88 916 VAL A N 1
ATOM 6864 C CA . VAL A 1 916 ? -28.974 16.051 10.605 1.00 63.88 916 VAL A CA 1
ATOM 6865 C C . VAL A 1 916 ? -28.036 14.858 10.785 1.00 63.88 916 VAL A C 1
ATOM 6867 O O . VAL A 1 916 ? -28.449 13.715 10.651 1.00 63.88 916 VAL A O 1
ATOM 6870 N N . GLN A 1 917 ? -26.749 15.108 11.010 1.00 65.81 917 GLN A N 1
ATOM 6871 C CA . GLN A 1 917 ? -25.752 14.056 11.218 1.00 65.81 917 GLN A CA 1
ATOM 6872 C C . GLN A 1 917 ? -26.046 13.318 12.535 1.00 65.81 917 GLN A C 1
ATOM 6874 O O . GLN A 1 917 ? -25.851 13.902 13.597 1.00 65.81 917 GLN A O 1
ATOM 6879 N N . TRP A 1 918 ? -26.513 12.069 12.464 1.00 69.75 918 TRP A N 1
ATOM 6880 C CA . TRP A 1 918 ? -26.549 11.134 13.598 1.00 69.75 918 TRP A CA 1
ATOM 6881 C C . TRP A 1 918 ? -25.234 10.345 13.630 1.00 69.75 918 TRP A C 1
ATOM 6883 O O . TRP A 1 918 ? -24.679 10.038 12.574 1.00 69.75 918 TRP A O 1
ATOM 6893 N N . SER A 1 919 ? -24.717 10.049 14.820 1.00 61.56 919 SER A N 1
ATOM 6894 C CA . SER A 1 919 ? -23.371 9.506 15.032 1.00 61.56 919 SER A CA 1
ATOM 6895 C C . SER A 1 919 ? -23.388 8.187 15.802 1.00 61.56 919 SER A C 1
ATOM 6897 O O . SER A 1 919 ? -24.321 7.919 16.552 1.00 61.56 919 SER A O 1
ATOM 6899 N N . LEU A 1 920 ? -22.334 7.383 15.635 1.00 61.53 920 LEU A N 1
ATOM 6900 C CA . LEU A 1 920 ? -21.978 6.257 16.517 1.00 61.53 920 LEU A CA 1
ATOM 6901 C C . LEU A 1 920 ? -20.644 6.513 17.240 1.00 61.53 920 LEU A C 1
ATOM 6903 O O . LEU A 1 920 ? -20.057 5.610 17.840 1.00 61.53 920 LEU A O 1
ATOM 6907 N N . ALA A 1 921 ? -20.111 7.735 17.150 1.00 59.81 921 ALA A N 1
ATOM 6908 C CA . ALA A 1 921 ? -18.934 8.115 17.912 1.00 59.81 921 ALA A CA 1
ATOM 6909 C C . ALA A 1 921 ? -19.224 7.972 19.411 1.00 59.81 921 ALA A C 1
ATOM 6911 O O . ALA A 1 921 ? -20.317 8.280 19.863 1.00 59.81 921 ALA A O 1
ATOM 6912 N N . SER A 1 922 ? -18.244 7.523 20.196 1.00 58.47 922 SER A N 1
ATOM 6913 C CA . SER A 1 922 ? -18.418 7.449 21.649 1.00 58.47 922 SER A CA 1
ATOM 6914 C C . SER A 1 922 ? -18.809 8.825 22.194 1.00 58.47 922 SER A C 1
ATOM 6916 O O . SER A 1 922 ? -17.984 9.740 22.220 1.00 58.47 922 SER A O 1
ATOM 6918 N N . ASP A 1 923 ? -20.048 8.932 22.658 1.00 58.94 923 ASP A N 1
ATOM 6919 C CA . ASP A 1 923 ? -20.539 10.048 23.452 1.00 58.94 923 ASP A CA 1
ATOM 6920 C C . ASP A 1 923 ? -20.538 9.593 24.912 1.00 58.94 923 ASP A C 1
ATOM 6922 O O . ASP A 1 923 ? -21.079 8.535 25.243 1.00 58.94 923 ASP A O 1
ATOM 6926 N N . GLY A 1 924 ? -19.818 10.333 25.758 1.00 56.56 924 GLY A N 1
ATOM 6927 C CA . GLY A 1 924 ? -19.626 9.995 27.171 1.00 56.56 924 GLY A CA 1
ATOM 6928 C C . GLY A 1 924 ? -20.898 10.140 27.998 1.00 56.56 924 GLY A C 1
ATOM 6929 O O . GLY A 1 924 ? -20.957 9.584 29.097 1.00 56.56 924 GLY A O 1
ATOM 6930 N N . ASP A 1 925 ? -21.886 10.831 27.435 1.00 54.62 925 ASP A N 1
ATOM 6931 C CA . ASP A 1 925 ? -23.129 11.189 28.098 1.00 54.62 925 ASP A CA 1
ATOM 6932 C C . ASP A 1 925 ? -24.301 10.279 27.659 1.00 54.62 925 ASP A C 1
ATOM 6934 O O . ASP A 1 925 ? -25.362 10.310 28.254 1.00 54.62 925 ASP A O 1
ATOM 6938 N N . ILE A 1 926 ? -24.105 9.351 26.709 1.00 61.16 926 ILE A N 1
ATOM 6939 C CA . ILE A 1 926 ? -25.154 8.424 26.240 1.00 61.16 926 ILE A CA 1
ATOM 6940 C C . ILE A 1 926 ? -24.692 6.969 26.429 1.00 61.16 926 ILE A C 1
ATOM 6942 O O . ILE A 1 926 ? -23.664 6.559 25.877 1.00 61.16 926 ILE A O 1
ATOM 6946 N N . THR A 1 927 ? -25.448 6.132 27.159 1.00 57.75 927 THR A N 1
ATOM 6947 C CA . THR A 1 927 ? -25.174 4.678 27.143 1.00 57.75 927 THR A CA 1
ATOM 6948 C C . THR A 1 927 ? -25.478 4.073 25.793 1.00 57.75 927 THR A C 1
ATOM 6950 O O . THR A 1 927 ? -26.479 4.409 25.173 1.00 57.75 927 THR A O 1
ATOM 6953 N N . ASP A 1 928 ? -24.648 3.114 25.390 1.00 57.91 928 ASP A N 1
ATOM 6954 C CA . ASP A 1 928 ? -24.774 2.410 24.117 1.00 57.91 928 ASP A CA 1
ATOM 6955 C C . ASP A 1 928 ? -24.553 3.334 22.894 1.00 57.91 928 ASP A C 1
ATOM 6957 O O . ASP A 1 928 ? -24.932 2.971 21.784 1.00 57.91 928 ASP A O 1
ATOM 6961 N N . SER A 1 929 ? -23.894 4.497 23.056 1.00 55.41 929 SER A N 1
ATOM 6962 C CA . SER A 1 929 ? -23.604 5.474 21.980 1.00 55.41 929 SER A CA 1
ATOM 6963 C C . SER A 1 929 ? -22.775 4.933 20.812 1.00 55.41 929 SER A C 1
ATOM 6965 O O . SER A 1 929 ? -22.827 5.472 19.709 1.00 55.41 929 SER A O 1
ATOM 6967 N N . THR A 1 930 ? -22.049 3.836 21.032 1.00 53.12 930 THR A N 1
ATOM 6968 C CA . THR A 1 930 ? -21.288 3.105 20.007 1.00 53.12 930 THR A CA 1
ATOM 6969 C C . THR A 1 930 ? -22.119 2.050 19.267 1.00 53.12 930 THR A C 1
ATOM 6971 O O . THR A 1 930 ? -21.596 1.351 18.404 1.00 53.12 930 THR A O 1
ATOM 6974 N N . SER A 1 931 ? -23.391 1.895 19.633 1.00 60.28 931 SER A N 1
ATOM 6975 C CA . SER A 1 931 ? -24.289 0.809 19.207 1.00 60.28 931 SER A CA 1
ATOM 6976 C C . SER A 1 931 ? -25.685 1.299 18.808 1.00 60.28 931 SER A C 1
ATOM 6978 O O . SER A 1 931 ? -26.354 0.642 18.017 1.00 60.28 931 SER A O 1
ATOM 6980 N N . ILE A 1 932 ? -26.116 2.460 19.306 1.00 68.81 932 ILE A N 1
ATOM 6981 C CA . ILE A 1 932 ? -27.355 3.135 18.921 1.00 68.81 932 ILE A CA 1
ATOM 6982 C C . ILE A 1 932 ? -26.982 4.502 18.326 1.00 68.81 932 ILE A C 1
ATOM 6984 O O . ILE A 1 932 ? -26.328 5.298 19.007 1.00 68.81 932 ILE A O 1
ATOM 6988 N N . PRO A 1 933 ? -27.381 4.798 17.074 1.00 74.56 933 PRO A N 1
ATOM 6989 C CA . PRO A 1 933 ? -27.163 6.107 16.470 1.00 74.56 933 PRO A CA 1
ATOM 6990 C C . PRO A 1 933 ? -27.766 7.224 17.324 1.00 74.56 933 PRO A C 1
ATOM 6992 O O . PRO A 1 933 ? -28.925 7.123 17.737 1.00 74.56 933 PRO A O 1
ATOM 6995 N N . HIS A 1 934 ? -27.006 8.298 17.545 1.00 77.06 934 HIS A N 1
ATOM 6996 C CA . HIS A 1 934 ? -27.416 9.403 18.411 1.00 77.06 934 HIS A CA 1
ATOM 6997 C C . HIS A 1 934 ? -27.166 10.798 17.818 1.00 77.06 934 HIS A C 1
ATOM 6999 O O . HIS A 1 934 ? -26.348 10.989 16.916 1.00 77.06 934 HIS A O 1
ATOM 7005 N N . LEU A 1 935 ? -27.886 11.785 18.348 1.00 83.75 935 LEU A N 1
ATOM 7006 C CA . LEU A 1 935 ? -27.821 13.200 18.001 1.00 83.75 935 LEU A CA 1
ATOM 7007 C C . LEU A 1 935 ? -27.906 14.054 19.271 1.00 83.75 935 LEU A C 1
ATOM 7009 O O . LEU A 1 935 ? -28.866 13.949 20.029 1.00 83.75 935 LEU A O 1
ATOM 7013 N N . THR A 1 936 ? -26.961 14.969 19.447 1.00 83.56 936 THR A N 1
ATOM 7014 C CA . THR A 1 936 ? -26.960 15.994 20.493 1.00 83.56 936 THR A CA 1
ATOM 7015 C C . THR A 1 936 ? -27.581 17.287 19.970 1.00 83.56 936 THR A C 1
ATOM 7017 O O . THR A 1 936 ? -27.164 17.833 18.950 1.00 83.56 936 THR A O 1
ATOM 7020 N N . VAL A 1 937 ? -28.536 17.853 20.695 1.00 85.94 937 VAL A N 1
ATOM 7021 C CA . VAL A 1 937 ? -29.201 19.117 20.377 1.00 85.94 937 VAL A CA 1
ATOM 7022 C C . VAL A 1 937 ? -28.850 20.165 21.426 1.00 85.94 937 VAL A C 1
ATOM 7024 O O . VAL A 1 937 ? -29.098 19.984 22.612 1.00 85.94 937 VAL A O 1
ATOM 7027 N N . GLN A 1 938 ? -28.309 21.300 20.988 1.00 86.12 938 GLN A N 1
ATOM 7028 C CA . GLN A 1 938 ? -28.053 22.469 21.830 1.00 86.12 938 GLN A CA 1
ATOM 7029 C C . GLN A 1 938 ? -29.242 23.432 21.756 1.00 86.12 938 GLN A C 1
ATOM 7031 O O . GLN A 1 938 ? -29.354 24.217 20.811 1.00 86.12 938 GLN A O 1
ATOM 7036 N N . GLY A 1 939 ? -30.112 23.356 22.762 1.00 82.38 939 GLY A N 1
ATOM 7037 C CA . GLY A 1 939 ? -31.368 24.091 22.861 1.00 82.38 939 GLY A CA 1
ATOM 7038 C C . GLY A 1 939 ? -31.292 25.420 23.604 1.00 82.38 939 GLY A C 1
ATOM 7039 O O . GLY A 1 939 ? -30.487 25.590 24.530 1.00 82.38 939 GLY A O 1
ATOM 7040 N N . THR A 1 940 ? -32.157 26.369 23.227 1.00 82.56 940 THR A N 1
ATOM 7041 C CA . THR A 1 940 ? -32.313 27.645 23.938 1.00 82.56 940 THR A CA 1
ATOM 7042 C C . THR A 1 940 ? -33.776 27.975 24.195 1.00 82.56 940 THR A C 1
ATOM 7044 O O . THR A 1 940 ? -34.542 28.139 23.262 1.00 82.56 940 THR A O 1
ATOM 7047 N N . GLY A 1 941 ? -34.149 28.190 25.455 1.00 79.88 941 GLY A N 1
ATOM 7048 C CA . GLY A 1 941 ? -35.510 28.565 25.812 1.00 79.88 941 GLY A CA 1
ATOM 7049 C C . GLY A 1 941 ? -35.889 29.961 25.318 1.00 79.88 941 GLY A C 1
ATOM 7050 O O . GLY A 1 941 ? -35.174 30.942 25.564 1.00 79.88 941 GLY A O 1
ATOM 7051 N N . ASP A 1 942 ? -37.056 30.075 24.683 1.00 80.62 942 ASP A N 1
ATOM 7052 C CA . ASP A 1 942 ? -37.652 31.344 24.246 1.00 80.62 942 ASP A CA 1
ATOM 7053 C C . ASP A 1 942 ? -38.909 31.748 25.055 1.00 80.62 942 ASP A C 1
ATOM 7055 O O . ASP A 1 942 ? -39.489 32.823 24.839 1.00 80.62 942 ASP A O 1
ATOM 7059 N N . GLY A 1 943 ? -39.296 30.936 26.047 1.00 75.56 943 GLY A N 1
ATOM 7060 C CA . GLY A 1 943 ? -40.556 31.052 26.786 1.00 75.56 943 GLY A CA 1
ATOM 7061 C C . GLY A 1 943 ? -41.695 30.193 26.221 1.00 75.56 943 GLY A C 1
ATOM 7062 O O . GLY A 1 943 ? -42.845 30.351 26.653 1.00 75.56 943 GLY A O 1
ATOM 7063 N N . THR A 1 944 ? -41.405 29.312 25.264 1.00 82.50 944 THR A N 1
ATOM 7064 C CA . THR A 1 944 ? -42.295 28.278 24.727 1.00 82.50 944 THR A CA 1
ATOM 7065 C C . THR A 1 944 ? -41.622 26.895 24.750 1.00 82.50 944 THR A C 1
ATOM 7067 O O . THR A 1 944 ? -40.484 26.778 25.177 1.00 82.50 944 THR A O 1
ATOM 7070 N N . PHE A 1 945 ? -42.374 25.836 24.435 1.00 83.94 945 PHE A N 1
ATOM 7071 C CA . PHE A 1 945 ? -41.833 24.473 24.390 1.00 83.94 945 PHE A CA 1
ATOM 7072 C C . PHE A 1 945 ? -41.140 24.238 23.060 1.00 83.94 945 PHE A C 1
ATOM 7074 O O . PHE A 1 945 ? -41.764 24.502 22.035 1.00 83.94 945 PHE A O 1
ATOM 7081 N N . ASP A 1 946 ? -39.979 23.605 23.083 1.00 86.62 946 ASP A N 1
ATOM 7082 C CA . ASP A 1 946 ? -39.234 23.275 21.873 1.00 86.62 946 ASP A CA 1
ATOM 7083 C C . ASP A 1 946 ? -39.526 21.823 21.484 1.00 86.62 946 ASP A C 1
ATOM 7085 O O . ASP A 1 946 ? -39.484 20.927 22.334 1.00 86.62 946 ASP A O 1
ATOM 7089 N N . TYR A 1 947 ? -39.884 21.587 20.219 1.00 90.75 947 TYR A N 1
ATOM 7090 C CA . TYR A 1 947 ? -40.273 20.266 19.714 1.00 90.75 947 TYR A CA 1
ATOM 7091 C C . TYR A 1 947 ? -39.306 19.793 18.627 1.00 90.75 947 TYR A C 1
ATOM 7093 O O . TYR A 1 947 ? -39.061 20.510 17.655 1.00 90.75 947 TYR A O 1
ATOM 7101 N N . TYR A 1 948 ? -38.857 18.543 18.730 1.00 92.25 948 TYR A N 1
ATOM 7102 C CA . TYR A 1 948 ? -37.947 17.887 17.791 1.00 92.25 948 TYR A CA 1
ATOM 7103 C C . TYR A 1 948 ? -38.585 16.606 17.258 1.00 92.25 948 TYR A C 1
ATOM 7105 O O . TYR A 1 948 ? -39.111 15.802 18.026 1.00 92.25 948 TYR A O 1
ATOM 7113 N N . ALA A 1 949 ? -38.586 16.427 15.941 1.00 90.25 949 ALA A N 1
ATOM 7114 C CA . ALA A 1 949 ? -39.249 15.316 15.268 1.00 90.25 949 ALA A CA 1
ATOM 7115 C C . ALA A 1 949 ? -38.241 14.398 14.579 1.00 90.25 949 ALA A C 1
ATOM 7117 O O . ALA A 1 949 ? -37.381 14.893 13.851 1.00 90.25 949 ALA A O 1
ATOM 7118 N N . PHE A 1 950 ? -38.419 13.090 14.769 1.00 89.69 950 PHE A N 1
ATOM 7119 C CA . PHE A 1 950 ? -37.558 12.030 14.242 1.00 89.69 950 PHE A CA 1
ATOM 7120 C C . PHE A 1 950 ? -38.376 10.844 13.709 1.00 89.69 950 PHE A C 1
ATOM 7122 O O . PHE A 1 950 ? -39.545 10.665 14.078 1.00 89.69 950 PHE A O 1
ATOM 7129 N N . THR A 1 951 ? -37.773 10.017 12.856 1.00 84.69 951 THR A N 1
ATOM 7130 C CA . THR A 1 951 ? -38.432 8.861 12.233 1.00 84.69 951 THR A CA 1
ATOM 7131 C C . THR A 1 951 ? -37.940 7.529 12.794 1.00 84.69 951 THR A C 1
ATOM 7133 O O . THR A 1 951 ? -36.752 7.285 12.955 1.00 84.69 951 THR A O 1
ATOM 7136 N N . VAL A 1 952 ? -38.883 6.618 13.037 1.00 82.38 952 VAL A N 1
ATOM 7137 C CA . VAL A 1 952 ? -38.621 5.224 13.411 1.00 82.38 952 VAL A CA 1
ATOM 7138 C C . VAL A 1 952 ? -38.951 4.320 12.222 1.00 82.38 952 VAL A C 1
ATOM 7140 O O . VAL A 1 952 ? -40.090 4.304 11.742 1.00 82.38 952 VAL A O 1
ATOM 7143 N N . SER A 1 953 ? -37.949 3.580 11.741 1.00 73.50 953 SER A N 1
ATOM 7144 C CA . SER A 1 953 ? -37.988 2.797 10.495 1.00 73.50 953 SER A CA 1
ATOM 7145 C C . SER A 1 953 ? -38.679 1.431 10.632 1.00 73.50 953 SER A C 1
ATOM 7147 O O . SER A 1 953 ? -39.244 0.929 9.657 1.00 73.50 953 SER A O 1
ATOM 7149 N N . GLY A 1 954 ? -38.683 0.848 11.835 1.00 70.44 954 GLY A N 1
ATOM 7150 C CA . GLY A 1 954 ? -39.201 -0.493 12.125 1.00 70.44 954 GLY A CA 1
ATOM 7151 C C . GLY A 1 954 ? -40.230 -0.549 13.260 1.00 70.44 954 GLY A C 1
ATOM 7152 O O . GLY A 1 954 ? -40.621 0.463 13.836 1.00 70.44 954 GLY A O 1
ATOM 7153 N N . ALA A 1 955 ? -40.695 -1.758 13.575 1.00 72.94 955 ALA A N 1
ATOM 7154 C CA . ALA A 1 955 ? -41.433 -2.039 14.807 1.00 72.94 955 ALA A CA 1
ATOM 7155 C C . ALA A 1 955 ? -40.486 -2.690 15.823 1.00 72.94 955 ALA A C 1
ATOM 7157 O O . ALA A 1 955 ? -39.576 -3.408 15.426 1.00 72.94 955 ALA A O 1
ATOM 7158 N N . ASN A 1 956 ? -40.745 -2.472 17.111 1.00 81.50 956 ASN A N 1
ATOM 7159 C CA . ASN A 1 956 ? -39.893 -2.864 18.238 1.00 81.50 956 ASN A CA 1
ATOM 7160 C C . ASN A 1 956 ? -38.509 -2.197 18.220 1.00 81.50 956 ASN A C 1
ATOM 7162 O O . ASN A 1 956 ? -37.526 -2.815 18.598 1.00 81.50 956 ASN A O 1
ATOM 7166 N N . VAL A 1 957 ? -38.453 -0.935 17.792 1.00 78.19 957 VAL A N 1
ATOM 7167 C CA . VAL A 1 957 ? -37.226 -0.127 17.799 1.00 78.19 957 VAL A CA 1
ATOM 7168 C C . VAL A 1 957 ? -37.085 0.556 19.154 1.00 78.19 957 VAL A C 1
ATOM 7170 O O . VAL A 1 957 ? -38.041 1.193 19.608 1.00 78.19 957 VAL A O 1
ATOM 7173 N N . ARG A 1 958 ? -35.924 0.448 19.804 1.00 85.38 958 ARG A N 1
ATOM 7174 C CA . ARG A 1 958 ? -35.643 1.170 21.052 1.00 85.38 958 ARG A CA 1
ATOM 7175 C C . ARG A 1 958 ? -35.213 2.612 20.765 1.00 85.38 958 ARG A C 1
ATOM 7177 O O . ARG A 1 958 ? -34.457 2.867 19.830 1.00 85.38 958 ARG A O 1
ATOM 7184 N N . GLY A 1 959 ? -35.675 3.563 21.573 1.00 83.50 959 GLY A N 1
ATOM 7185 C CA . GLY A 1 959 ? -35.153 4.928 21.580 1.00 83.50 959 GLY A CA 1
ATOM 7186 C C . GLY A 1 959 ? -34.914 5.444 22.991 1.00 83.50 959 GLY A C 1
ATOM 7187 O O . GLY A 1 959 ? -35.703 5.170 23.894 1.00 83.50 959 GLY A O 1
ATOM 7188 N N . ILE A 1 960 ? -33.825 6.188 23.153 1.00 84.81 960 ILE A N 1
ATOM 7189 C CA . ILE A 1 960 ? -33.346 6.743 24.417 1.00 84.81 960 ILE A CA 1
ATOM 7190 C C . ILE A 1 960 ? -33.234 8.260 24.255 1.00 84.81 960 ILE A C 1
ATOM 7192 O O . ILE A 1 960 ? -32.670 8.738 23.271 1.00 84.81 960 ILE A O 1
ATOM 7196 N N . PHE A 1 961 ? -33.788 9.015 25.198 1.00 86.69 961 PHE A N 1
ATOM 7197 C CA . PHE A 1 961 ? -33.790 10.476 25.188 1.00 86.69 961 PHE A CA 1
ATOM 7198 C C . PHE A 1 961 ? -33.384 10.992 26.564 1.00 86.69 961 PHE A C 1
ATOM 7200 O O . PHE A 1 961 ? -34.016 10.623 27.556 1.00 86.69 961 PHE A O 1
ATOM 7207 N N . ASP A 1 962 ? -32.381 11.859 26.625 1.00 79.38 962 ASP A N 1
ATOM 7208 C CA . ASP A 1 962 ? -31.836 12.401 27.872 1.00 79.38 962 ASP A CA 1
ATOM 7209 C C . ASP A 1 962 ? -31.591 13.919 27.786 1.00 79.38 962 ASP A C 1
ATOM 7211 O O . ASP A 1 962 ? -31.674 14.536 26.717 1.00 79.38 962 ASP A O 1
ATOM 7215 N N . ILE A 1 963 ? -31.342 14.544 28.937 1.00 78.69 963 ILE A N 1
ATOM 7216 C CA . ILE A 1 963 ? -30.897 15.937 29.028 1.00 78.69 963 ILE A CA 1
ATOM 7217 C C . ILE A 1 963 ? -29.814 16.054 30.099 1.00 78.69 963 ILE A C 1
ATOM 7219 O O . ILE A 1 963 ? -30.131 15.888 31.268 1.00 78.69 963 ILE A O 1
ATOM 7223 N N . ASP A 1 964 ? -28.600 16.485 29.752 1.00 64.69 964 ASP A N 1
ATOM 7224 C CA . ASP A 1 964 ? -27.487 16.520 30.725 1.00 64.69 964 ASP A CA 1
ATOM 7225 C C . ASP A 1 964 ? -27.217 17.900 31.352 1.00 64.69 964 ASP A C 1
ATOM 7227 O O . ASP A 1 964 ? -26.448 18.032 32.310 1.00 64.69 964 ASP A O 1
ATOM 7231 N N . TYR A 1 965 ? -27.807 18.989 30.825 1.00 64.69 965 TYR A N 1
ATOM 7232 C CA . TYR A 1 965 ? -27.460 20.337 31.310 1.00 64.69 965 TYR A CA 1
ATOM 7233 C C . TYR A 1 965 ? -28.495 21.455 31.067 1.00 64.69 965 TYR A C 1
ATOM 7235 O O . TYR A 1 965 ? -28.355 22.230 30.126 1.00 64.69 965 TYR A O 1
ATOM 7243 N N . GLY A 1 966 ? -29.478 21.660 31.956 1.00 57.53 966 GLY A N 1
ATOM 7244 C CA . GLY A 1 966 ? -30.399 22.820 31.900 1.00 57.53 966 GLY A CA 1
ATOM 7245 C C . GLY A 1 966 ? -29.927 24.055 32.696 1.00 57.53 966 GLY A C 1
ATOM 7246 O O . GLY A 1 966 ? -29.949 24.030 33.918 1.00 57.53 966 GLY A O 1
ATOM 7247 N N . TYR A 1 967 ? -29.553 25.188 32.081 1.00 60.16 967 TYR A N 1
ATOM 7248 C CA . TYR A 1 967 ? -29.019 26.383 32.778 1.00 60.16 967 TYR A CA 1
ATOM 7249 C C . TYR A 1 967 ? -29.938 27.617 32.721 1.00 60.16 967 TYR A C 1
ATOM 7251 O O . TYR A 1 967 ? -30.320 28.051 31.644 1.00 60.16 967 TYR A O 1
ATOM 7259 N N . THR A 1 968 ? -30.195 28.262 33.874 1.00 55.50 968 THR A N 1
ATOM 7260 C CA . THR A 1 968 ? -31.147 29.400 34.000 1.00 55.50 968 THR A CA 1
ATOM 7261 C C . THR A 1 968 ? -30.560 30.808 33.827 1.00 55.50 968 THR A C 1
ATOM 7263 O O . THR A 1 968 ? -31.180 31.813 34.183 1.00 55.50 968 THR A O 1
ATOM 7266 N N . GLY A 1 969 ? -29.298 30.939 33.406 1.00 53.62 969 GLY A N 1
ATOM 7267 C CA . GLY A 1 969 ? -28.671 32.248 33.162 1.00 53.62 969 GLY A CA 1
ATOM 7268 C C . GLY A 1 969 ? -28.317 33.103 34.397 1.00 53.62 969 GLY A C 1
ATOM 7269 O O . GLY A 1 969 ? -27.536 34.050 34.265 1.00 53.62 969 GLY A O 1
ATOM 7270 N N . VAL A 1 970 ? -28.849 32.821 35.600 1.00 48.09 970 VAL A N 1
ATOM 7271 C CA . VAL A 1 970 ? -28.814 33.768 36.745 1.00 48.09 970 VAL A CA 1
ATOM 7272 C C . VAL A 1 970 ? -28.062 33.251 37.992 1.00 48.09 970 VAL A C 1
ATOM 7274 O O . VAL A 1 970 ? -27.585 34.071 38.782 1.00 48.09 970 VAL A O 1
ATOM 7277 N N . PHE A 1 971 ? -27.856 31.938 38.161 1.00 42.38 971 PHE A N 1
ATOM 7278 C CA . PHE A 1 971 ? -27.021 31.325 39.217 1.00 42.38 971 PHE A CA 1
ATOM 7279 C C . PHE A 1 971 ? -26.442 29.973 38.743 1.00 42.38 971 PHE A C 1
ATOM 7281 O O . PHE A 1 971 ? -27.057 29.347 37.889 1.00 42.38 971 PHE A O 1
ATOM 7288 N N . PRO A 1 972 ? -25.305 29.483 39.282 1.00 39.03 972 PRO A N 1
ATOM 7289 C CA . PRO A 1 972 ? -24.825 28.139 38.963 1.00 39.03 972 PRO A CA 1
ATOM 7290 C C . PRO A 1 972 ? -25.726 27.087 39.634 1.00 39.03 972 PRO A C 1
ATOM 7292 O O . PRO A 1 972 ? -25.698 26.946 40.859 1.00 39.03 972 PRO A O 1
ATOM 7295 N N . GLY A 1 973 ? -26.541 26.402 38.829 1.00 50.31 973 GLY A N 1
ATOM 7296 C CA . GLY A 1 973 ? -27.403 25.271 39.193 1.00 50.31 973 GLY A CA 1
ATOM 7297 C C . GLY A 1 973 ? -28.355 24.909 38.043 1.00 50.31 973 GLY A C 1
ATOM 7298 O O . GLY A 1 973 ? -28.803 25.825 37.344 1.00 50.31 973 GLY A O 1
ATOM 7299 N N . SER A 1 974 ? -28.621 23.610 37.852 1.00 59.69 974 SER A N 1
ATOM 7300 C CA . SER A 1 974 ? -29.539 23.087 36.835 1.00 59.69 974 SER A CA 1
ATOM 7301 C C . SER A 1 974 ? -31.001 23.458 37.143 1.00 59.69 974 SER A C 1
ATOM 7303 O O . SER A 1 974 ? -31.371 23.534 38.321 1.00 59.69 974 SER A O 1
ATOM 7305 N N . PHE A 1 975 ? -31.827 23.768 36.133 1.00 65.69 975 PHE A N 1
ATOM 7306 C CA . PHE A 1 975 ? -33.286 23.747 36.317 1.00 65.69 975 PHE A CA 1
ATOM 7307 C C . PHE A 1 975 ? -33.824 22.342 36.090 1.00 65.69 975 PHE A C 1
ATOM 7309 O O . PHE A 1 975 ? -33.253 21.581 35.327 1.00 65.69 975 PHE A O 1
ATOM 7316 N N . ASP A 1 976 ? -34.914 22.042 36.784 1.00 70.75 976 ASP A N 1
ATOM 7317 C CA . ASP A 1 976 ? -35.622 20.767 36.731 1.00 70.75 976 ASP A CA 1
ATOM 7318 C C . ASP A 1 976 ? -36.258 20.596 35.347 1.00 70.75 976 ASP A C 1
ATOM 7320 O O . ASP A 1 976 ? -37.132 21.391 34.980 1.00 70.75 976 ASP A O 1
ATOM 7324 N N . THR A 1 977 ? -35.745 19.661 34.552 1.00 75.75 977 THR A N 1
ATOM 7325 C CA . THR A 1 977 ? -36.179 19.435 33.162 1.00 75.75 977 THR A CA 1
ATOM 7326 C C . THR A 1 977 ? -37.392 18.498 33.126 1.00 75.75 977 THR A C 1
ATOM 7328 O O . THR A 1 977 ? -37.725 17.880 34.128 1.00 75.75 977 THR A O 1
ATOM 7331 N N . GLU A 1 978 ? -38.150 18.478 32.027 1.00 80.75 978 GLU A N 1
ATOM 7332 C CA . GLU A 1 978 ? -39.229 17.497 31.800 1.00 80.75 978 GLU A CA 1
ATOM 7333 C C . GLU A 1 978 ? -39.258 17.150 30.305 1.00 80.75 978 GLU A C 1
ATOM 7335 O O . GLU A 1 978 ? -39.340 18.054 29.466 1.00 80.75 978 GLU A O 1
ATOM 7340 N N . LEU A 1 979 ? -39.181 15.863 29.959 1.00 87.38 979 LEU A N 1
ATOM 7341 C CA . LEU A 1 979 ? -39.275 15.369 28.581 1.00 87.38 979 LEU A CA 1
ATOM 7342 C C . LEU A 1 979 ? -40.674 14.824 28.285 1.00 87.38 979 LEU A C 1
ATOM 7344 O O . LEU A 1 979 ? -41.285 14.143 29.108 1.00 87.38 979 LEU A O 1
ATOM 7348 N N . PHE A 1 980 ? -41.165 15.077 27.070 1.00 87.69 980 PHE A N 1
ATOM 7349 C CA . PHE A 1 980 ? -42.447 14.560 26.583 1.00 87.69 980 PHE A CA 1
ATOM 7350 C C . PHE A 1 980 ? -42.267 13.883 25.230 1.00 87.69 980 PHE A C 1
ATOM 7352 O O . PHE A 1 980 ? -41.790 14.519 24.293 1.00 87.69 980 PHE A O 1
ATOM 7359 N N . LEU A 1 981 ? -42.727 12.640 25.093 1.00 91.44 981 LEU A N 1
ATOM 7360 C CA . LEU A 1 981 ? -42.688 11.889 23.839 1.00 91.44 981 LEU A CA 1
ATOM 7361 C C . LEU A 1 981 ? -44.099 11.738 23.254 1.00 91.44 981 LEU A C 1
ATOM 7363 O O . LEU A 1 981 ? -45.010 11.259 23.927 1.00 91.44 981 LEU A O 1
ATOM 7367 N N . TYR A 1 982 ? -44.290 12.112 21.991 1.00 89.50 982 TYR A N 1
ATOM 7368 C CA . TYR A 1 982 ? -45.568 12.078 21.275 1.00 89.50 982 TYR A CA 1
ATOM 7369 C C . TYR A 1 982 ? -45.499 11.214 20.010 1.00 89.50 982 TYR A C 1
ATOM 7371 O O . TYR A 1 982 ? -44.463 11.132 19.351 1.00 89.50 982 TYR A O 1
ATOM 7379 N N . ASP A 1 983 ? -46.636 10.637 19.614 1.00 86.31 983 ASP A N 1
ATOM 7380 C CA . ASP A 1 983 ? -46.814 10.033 18.289 1.00 86.31 983 ASP A CA 1
ATOM 7381 C C . ASP A 1 983 ? -47.109 11.075 17.188 1.00 86.31 983 ASP A C 1
ATOM 7383 O O . ASP A 1 983 ? -47.418 12.239 17.459 1.00 86.31 983 ASP A O 1
ATOM 7387 N N . GLN A 1 984 ? -47.111 10.633 15.924 1.00 73.50 984 GLN A N 1
ATOM 7388 C CA . GLN A 1 984 ? -47.452 11.449 14.742 1.00 73.50 984 GLN A CA 1
ATOM 7389 C C . GLN A 1 984 ? -48.826 12.148 14.794 1.00 73.50 984 GLN A C 1
ATOM 7391 O O . GLN A 1 984 ? -49.093 13.063 14.013 1.00 73.50 984 GLN A O 1
ATOM 7396 N N . THR A 1 985 ? -49.740 11.709 15.665 1.00 77.19 985 THR A N 1
ATOM 7397 C CA . THR A 1 985 ? -51.074 12.311 15.836 1.00 77.19 985 THR A CA 1
ATOM 7398 C C . THR A 1 985 ? -51.116 13.352 16.957 1.00 77.19 985 THR A C 1
ATOM 7400 O O . THR A 1 985 ? -52.138 14.023 17.131 1.00 77.19 985 THR A O 1
ATOM 7403 N N . GLY A 1 986 ? -50.006 13.514 17.684 1.00 77.88 986 GLY A N 1
ATOM 7404 C CA . GLY A 1 986 ? -49.874 14.360 18.863 1.00 77.88 986 GLY A CA 1
ATOM 7405 C C . GLY A 1 986 ? -50.396 13.712 20.145 1.00 77.88 986 GLY A C 1
ATOM 7406 O O . GLY A 1 986 ? -50.714 14.422 21.101 1.00 77.88 986 GLY A O 1
ATOM 7407 N N . THR A 1 987 ? -50.534 12.384 20.175 1.00 86.31 987 THR A N 1
ATOM 7408 C CA . THR A 1 987 ? -50.875 11.643 21.395 1.00 86.31 987 THR A CA 1
ATOM 7409 C C . THR A 1 987 ? -49.610 11.432 22.216 1.00 86.31 987 THR A C 1
ATOM 7411 O O . THR A 1 987 ? -48.617 10.940 21.693 1.00 86.31 987 THR A O 1
ATOM 7414 N N . LEU A 1 988 ? -49.648 11.799 23.498 1.00 85.44 988 LEU A N 1
ATOM 7415 C CA . LEU A 1 988 ? -48.540 11.583 24.430 1.00 85.44 988 LEU A CA 1
ATOM 7416 C C . LEU A 1 988 ? -48.354 10.079 24.686 1.00 85.44 988 LEU A C 1
ATOM 7418 O O . LEU A 1 988 ? -49.311 9.402 25.073 1.00 85.44 988 LEU A O 1
ATOM 7422 N N . LEU A 1 989 ? -47.141 9.591 24.455 1.00 85.88 989 LEU A N 1
ATOM 7423 C CA . LEU A 1 989 ? -46.719 8.203 24.621 1.00 85.88 989 LEU A CA 1
ATOM 7424 C C . LEU A 1 989 ? -46.030 7.982 25.962 1.00 85.88 989 LEU A C 1
ATOM 7426 O O . LEU A 1 989 ? -46.360 7.015 26.645 1.00 85.88 989 LEU A O 1
ATOM 7430 N N . ASP A 1 990 ? -45.130 8.893 26.331 1.00 85.19 990 ASP A N 1
ATOM 7431 C CA . ASP A 1 990 ? -44.405 8.859 27.597 1.00 85.19 990 ASP A CA 1
ATOM 7432 C C . ASP A 1 990 ? -44.017 10.271 28.061 1.00 85.19 990 ASP A C 1
ATOM 7434 O O . ASP A 1 990 ? -44.007 11.214 27.262 1.00 85.19 990 ASP A O 1
ATOM 7438 N N . LEU A 1 991 ? -43.745 10.423 29.355 1.00 86.19 991 LEU A N 1
ATOM 7439 C CA . LEU A 1 991 ? -43.197 11.643 29.947 1.00 86.19 991 LEU A CA 1
ATOM 7440 C C . LEU A 1 991 ? -42.351 11.286 31.168 1.00 86.19 991 LEU A C 1
ATOM 7442 O O . LEU A 1 991 ? -42.746 10.414 31.943 1.00 86.19 991 LEU A O 1
ATOM 7446 N N . ASN A 1 992 ? -41.244 11.994 31.367 1.00 76.88 992 ASN A N 1
ATOM 7447 C CA . ASN A 1 992 ? -40.437 11.850 32.573 1.00 76.88 992 ASN A CA 1
ATOM 7448 C C . ASN A 1 992 ? -39.844 13.198 32.996 1.00 76.88 992 ASN A C 1
ATOM 7450 O O . ASN A 1 992 ? -39.382 13.955 32.143 1.00 76.88 992 ASN A O 1
ATOM 7454 N N . ASP A 1 993 ? -39.878 13.484 34.296 1.00 64.69 993 ASP A N 1
ATOM 7455 C CA . ASP A 1 993 ? -39.345 14.689 34.935 1.00 64.69 993 ASP A CA 1
ATOM 7456 C C . ASP A 1 993 ? -38.000 14.442 35.639 1.00 64.69 993 ASP A C 1
ATOM 7458 O O . ASP A 1 993 ? -37.146 15.324 35.633 1.00 64.69 993 ASP A O 1
ATOM 7462 N N . ASP A 1 994 ? -37.740 13.242 36.161 1.00 64.44 994 ASP A N 1
ATOM 7463 C CA . ASP A 1 994 ? -36.517 12.941 36.911 1.00 64.44 994 ASP A CA 1
ATOM 7464 C C . ASP A 1 994 ? -35.903 11.557 36.603 1.00 64.44 994 ASP A C 1
ATOM 7466 O O . ASP A 1 994 ? -36.578 10.528 36.550 1.00 64.44 994 ASP A O 1
ATOM 7470 N N . ALA A 1 995 ? -34.578 11.514 36.422 1.00 56.88 995 ALA A N 1
ATOM 7471 C CA . ALA A 1 995 ? -33.779 10.288 36.359 1.00 56.88 995 ALA A CA 1
ATOM 7472 C C . ALA A 1 995 ? -33.309 9.832 37.758 1.00 56.88 995 ALA A C 1
ATOM 7474 O O . ALA A 1 995 ? -33.121 10.634 38.686 1.00 56.88 995 ALA A O 1
ATOM 7475 N N . VAL A 1 996 ? -33.081 8.525 37.947 1.00 54.75 996 VAL A N 1
ATOM 7476 C CA . VAL A 1 996 ? -32.458 8.013 39.177 1.00 54.75 996 VAL A CA 1
ATOM 7477 C C . VAL A 1 996 ? -30.955 8.292 39.099 1.00 54.75 996 VAL A C 1
ATOM 7479 O O . VAL A 1 996 ? -30.309 7.964 38.115 1.00 54.75 996 VAL A O 1
ATOM 7482 N N . ALA A 1 997 ? -30.361 8.872 40.149 1.00 42.47 997 ALA A N 1
ATOM 7483 C CA . ALA A 1 997 ? -28.920 9.147 40.175 1.00 42.47 997 ALA A CA 1
ATOM 7484 C C . ALA A 1 997 ? -28.096 7.869 39.902 1.00 42.47 997 ALA A C 1
ATOM 7486 O O . ALA A 1 997 ? -28.032 6.985 40.766 1.00 42.47 997 ALA A O 1
ATOM 7487 N N . GLY A 1 998 ? -27.446 7.806 38.736 1.00 45.31 998 GLY A N 1
ATOM 7488 C CA . GLY A 1 998 ? -26.691 6.645 38.259 1.00 45.31 998 GLY A CA 1
ATOM 7489 C C . GLY A 1 998 ? -27.298 5.912 37.058 1.00 45.31 998 GLY A C 1
ATOM 7490 O O . GLY A 1 998 ? -26.688 4.934 36.626 1.00 45.31 998 GLY A O 1
ATOM 7491 N N . ASP A 1 999 ? -28.436 6.361 36.524 1.00 50.78 999 ASP A N 1
ATOM 7492 C CA . ASP A 1 999 ? -28.820 6.032 35.151 1.00 50.78 999 ASP A CA 1
ATOM 7493 C C . ASP A 1 999 ? -27.845 6.715 34.177 1.00 50.78 999 ASP A C 1
ATOM 7495 O O . ASP A 1 999 ? -27.261 7.757 34.478 1.00 50.78 999 ASP A O 1
ATOM 7499 N N . ALA A 1 1000 ? -27.598 6.048 33.056 1.00 46.97 1000 ALA A N 1
ATOM 7500 C CA . ALA A 1 1000 ? -26.679 6.451 32.003 1.00 46.97 1000 ALA A CA 1
ATOM 7501 C C . ALA A 1 1000 ? -26.759 7.937 31.630 1.00 46.97 1000 ALA A C 1
ATOM 7503 O O . ALA A 1 1000 ? -27.844 8.409 31.313 1.00 46.97 1000 ALA A O 1
ATOM 7504 N N . GLY A 1 1001 ? -25.630 8.646 31.641 1.00 50.16 1001 GLY A N 1
ATOM 7505 C CA . GLY A 1 1001 ? -25.546 10.022 31.131 1.00 50.16 1001 GLY A CA 1
ATOM 7506 C C . GLY A 1 1001 ? -25.882 11.128 32.119 1.00 50.16 1001 GLY A C 1
ATOM 7507 O O . GLY A 1 1001 ? -25.187 12.132 32.178 1.00 50.16 1001 GLY A O 1
ATOM 7508 N N . SER A 1 1002 ? -26.859 10.900 32.995 1.00 52.62 1002 SER A N 1
ATOM 7509 C CA . SER A 1 1002 ? -27.387 11.946 33.871 1.00 52.62 1002 SER A CA 1
ATOM 7510 C C . SER A 1 1002 ? -26.369 12.459 34.909 1.00 52.62 1002 SER A C 1
ATOM 7512 O O . SER A 1 1002 ? -25.994 11.768 35.868 1.00 52.62 1002 SER A O 1
ATOM 7514 N N . ASP A 1 1003 ? -25.983 13.728 34.767 1.00 55.22 1003 ASP A N 1
ATOM 7515 C CA . ASP A 1 1003 ? -25.078 14.447 35.672 1.00 55.22 1003 ASP A CA 1
ATOM 7516 C C . ASP A 1 1003 ? -25.797 15.000 36.925 1.00 55.22 1003 ASP A C 1
ATOM 7518 O O . ASP A 1 1003 ? -25.161 15.394 37.920 1.00 55.22 1003 ASP A O 1
ATOM 7522 N N . SER A 1 1004 ? -27.135 15.028 36.916 1.00 60.31 1004 SER A N 1
ATOM 7523 C CA . SER A 1 1004 ? -27.975 15.571 37.982 1.00 60.31 1004 SER A CA 1
ATOM 7524 C C . SER A 1 1004 ? -29.288 14.803 38.165 1.00 60.31 1004 SER A C 1
ATOM 7526 O O . SER A 1 1004 ? -30.000 14.485 37.231 1.00 60.31 1004 SER A O 1
ATOM 7528 N N . SER A 1 1005 ? -29.737 14.645 39.416 1.00 58.09 1005 SER A N 1
ATOM 7529 C CA . SER A 1 1005 ? -31.070 14.095 39.744 1.00 58.09 1005 SER A CA 1
ATOM 7530 C C . SER A 1 1005 ? -32.246 15.035 39.397 1.00 58.09 1005 SER A C 1
ATOM 7532 O O . SER A 1 1005 ? -33.256 15.017 40.095 1.00 58.09 1005 SER A O 1
ATOM 7534 N N . LEU A 1 1006 ? -32.041 15.958 38.458 1.00 62.25 1006 LEU A N 1
ATOM 7535 C CA . LEU A 1 1006 ? -32.995 16.945 37.927 1.00 62.25 1006 LEU A CA 1
ATOM 7536 C C . LEU A 1 1006 ? -33.062 16.865 36.384 1.00 62.25 1006 LEU A C 1
ATOM 7538 O O . LEU A 1 1006 ? -33.686 17.707 35.733 1.00 62.25 1006 LEU A O 1
ATOM 7542 N N . ASP A 1 1007 ? -32.346 15.891 35.824 1.00 69.50 1007 ASP A N 1
ATOM 7543 C CA . ASP A 1 1007 ? -32.245 15.603 34.406 1.00 69.50 1007 ASP A CA 1
ATOM 7544 C C . ASP A 1 1007 ? -33.297 14.547 34.072 1.00 69.50 1007 ASP A C 1
ATOM 7546 O O . ASP A 1 1007 ? -33.433 13.544 34.780 1.00 69.50 1007 ASP A O 1
ATOM 7550 N N . SER A 1 1008 ? -34.082 14.794 33.031 1.00 73.25 1008 SER A N 1
ATOM 7551 C CA . SER A 1 1008 ? -35.105 13.865 32.561 1.00 73.25 1008 SER A CA 1
ATOM 7552 C C . SER A 1 1008 ? -34.515 12.807 31.632 1.00 73.25 1008 SER A C 1
ATOM 7554 O O . SER A 1 1008 ? -33.617 13.092 30.847 1.00 73.25 1008 SER A O 1
ATOM 7556 N N . PHE A 1 1009 ? -35.080 11.600 31.674 1.00 80.62 1009 PHE A N 1
ATOM 7557 C CA . PHE A 1 1009 ? -34.652 10.462 30.853 1.00 80.62 1009 PHE A CA 1
ATOM 7558 C C . PHE A 1 1009 ? -35.858 9.637 30.385 1.00 80.62 1009 PHE A C 1
ATOM 7560 O O . PHE A 1 1009 ? -36.728 9.317 31.195 1.00 80.62 1009 PHE A O 1
ATOM 7567 N N . ILE A 1 1010 ? -35.924 9.264 29.108 1.00 82.75 1010 ILE A N 1
ATOM 7568 C CA . ILE A 1 1010 ? -36.948 8.368 28.553 1.00 82.75 1010 ILE A CA 1
ATOM 7569 C C . ILE A 1 1010 ? -36.254 7.238 27.789 1.00 82.75 1010 ILE A C 1
ATOM 7571 O O . ILE A 1 1010 ? -35.495 7.501 26.865 1.00 82.75 1010 ILE A O 1
ATOM 7575 N N . ASP A 1 1011 ? -36.584 5.989 28.120 1.00 85.44 1011 ASP A N 1
ATOM 7576 C CA . ASP A 1 1011 ? -36.229 4.787 27.352 1.00 85.44 1011 ASP A CA 1
ATOM 7577 C C . ASP A 1 1011 ? -37.526 4.120 26.886 1.00 85.44 1011 ASP A C 1
ATOM 7579 O O . ASP A 1 1011 ? -38.327 3.646 27.698 1.00 85.44 1011 ASP A O 1
ATOM 7583 N N . TYR A 1 1012 ? -37.776 4.158 25.579 1.00 87.31 1012 TYR A N 1
ATOM 7584 C CA . TYR A 1 1012 ? -39.063 3.806 24.996 1.00 87.31 1012 TYR A CA 1
ATOM 7585 C C . TYR A 1 1012 ? -38.922 2.807 23.847 1.00 87.31 1012 TYR A C 1
ATOM 7587 O O . TYR A 1 1012 ? -38.082 2.957 22.962 1.00 87.31 1012 TYR A O 1
ATOM 7595 N N . LEU A 1 1013 ? -39.812 1.810 23.815 1.00 88.81 1013 LEU A N 1
ATOM 7596 C CA . LEU A 1 1013 ? -39.892 0.820 22.741 1.00 88.81 1013 LEU A CA 1
ATOM 7597 C C . LEU A 1 1013 ? -41.019 1.170 21.759 1.00 88.81 1013 LEU A C 1
ATOM 7599 O O . LEU A 1 1013 ? -42.210 1.034 22.060 1.00 88.81 1013 LEU A O 1
ATOM 7603 N N . PHE A 1 1014 ? -40.653 1.579 20.547 1.00 85.38 1014 PHE A N 1
ATOM 7604 C CA . PHE A 1 1014 ? -41.593 1.923 19.487 1.00 85.38 1014 PHE A CA 1
ATOM 7605 C C . PHE A 1 1014 ? -42.153 0.669 18.820 1.00 85.38 1014 PHE A C 1
ATOM 7607 O O . PHE A 1 1014 ? -41.474 -0.033 18.081 1.00 85.38 1014 PHE A O 1
ATOM 7614 N N . THR A 1 1015 ? -43.442 0.401 19.016 1.00 85.25 1015 THR A N 1
ATOM 7615 C CA . THR A 1 1015 ? -44.117 -0.801 18.482 1.00 85.25 1015 THR A CA 1
ATOM 7616 C C . THR A 1 1015 ? -44.624 -0.649 17.043 1.00 85.25 1015 THR A C 1
ATOM 7618 O O . THR A 1 1015 ? -45.265 -1.550 16.501 1.00 85.25 1015 THR A O 1
ATOM 7621 N N . SER A 1 1016 ? -44.407 0.500 16.403 1.00 79.62 1016 SER A N 1
ATOM 7622 C CA . SER A 1 1016 ? -44.846 0.764 15.029 1.00 79.62 1016 SER A CA 1
ATOM 7623 C C . SER A 1 1016 ? -43.939 1.795 14.352 1.00 79.62 1016 SER A C 1
ATOM 7625 O O . SER A 1 1016 ? -43.557 2.765 15.010 1.00 79.62 1016 SER A O 1
ATOM 7627 N N . PRO A 1 1017 ? -43.656 1.651 13.045 1.00 80.56 1017 PRO A N 1
ATOM 7628 C CA . PRO A 1 1017 ? -42.885 2.642 12.307 1.00 80.56 1017 PRO A CA 1
ATOM 7629 C C . PRO A 1 1017 ? -43.689 3.936 12.125 1.00 80.56 1017 PRO A C 1
ATOM 7631 O O . PRO A 1 1017 ? -44.922 3.914 12.017 1.00 80.56 1017 PRO A O 1
ATOM 7634 N N . GLY A 1 1018 ? -42.996 5.071 12.067 1.00 84.50 1018 GLY A N 1
ATOM 7635 C CA . GLY A 1 1018 ? -43.612 6.385 11.887 1.00 84.50 1018 GLY A CA 1
ATOM 7636 C C . GLY A 1 1018 ? -42.768 7.533 12.430 1.00 84.50 1018 GLY A C 1
ATOM 7637 O O . GLY A 1 1018 ? -41.678 7.325 12.952 1.00 84.50 1018 GLY A O 1
ATOM 7638 N N . THR A 1 1019 ? -43.288 8.754 12.302 1.00 87.12 1019 THR A N 1
ATOM 7639 C CA . THR A 1 1019 ? -42.659 9.961 12.856 1.00 87.12 1019 THR A CA 1
ATOM 7640 C C . THR A 1 1019 ? -43.119 10.185 14.295 1.00 87.12 1019 THR A C 1
ATOM 7642 O O . THR A 1 1019 ? -44.321 10.179 14.578 1.00 87.12 1019 THR A O 1
ATOM 7645 N N . TYR A 1 1020 ? -42.170 10.422 15.188 1.00 92.62 1020 TYR A N 1
ATOM 7646 C CA . TYR A 1 1020 ? -42.392 10.705 16.602 1.00 92.62 1020 TYR A CA 1
ATOM 7647 C C . TYR A 1 1020 ? -41.798 12.067 16.956 1.00 92.62 1020 TYR A C 1
ATOM 7649 O O . TYR A 1 1020 ? -41.000 12.627 16.203 1.00 92.62 1020 TYR A O 1
ATOM 7657 N N . VAL A 1 1021 ? -42.252 12.646 18.067 1.00 92.19 1021 VAL A N 1
ATOM 7658 C CA . VAL A 1 1021 ? -41.844 13.993 18.482 1.00 92.19 1021 VAL A CA 1
ATOM 7659 C C . VAL A 1 1021 ? -41.471 13.990 19.952 1.00 92.19 1021 VAL A C 1
ATOM 7661 O O . VAL A 1 1021 ? -42.294 13.612 20.783 1.00 92.19 1021 VAL A O 1
ATOM 7664 N N . VAL A 1 1022 ? -40.269 14.458 20.273 1.00 92.50 1022 VAL A N 1
ATOM 7665 C CA . VAL A 1 1022 ? -39.842 14.749 21.644 1.00 92.50 1022 VAL A CA 1
ATOM 7666 C C . VAL A 1 1022 ? -39.941 16.252 21.902 1.00 92.50 1022 VAL A C 1
ATOM 7668 O O . VAL A 1 1022 ? -39.678 17.059 21.009 1.00 92.50 1022 VAL A O 1
ATOM 7671 N N . ALA A 1 1023 ? -40.369 16.645 23.098 1.00 89.75 1023 ALA A N 1
ATOM 7672 C CA . ALA A 1 1023 ? -40.442 18.042 23.511 1.00 89.75 1023 ALA A CA 1
ATOM 7673 C C . ALA A 1 1023 ? -39.740 18.266 24.849 1.00 89.75 1023 ALA A C 1
ATOM 7675 O O . ALA A 1 1023 ? -39.813 17.408 25.731 1.00 89.75 1023 ALA A O 1
ATOM 7676 N N . VAL A 1 1024 ? -39.128 19.443 24.999 1.00 87.50 1024 VAL A N 1
ATOM 7677 C CA . VAL A 1 1024 ? -38.389 19.839 26.205 1.00 87.50 1024 VAL A CA 1
ATOM 7678 C C . VAL A 1 1024 ? -39.183 20.858 27.019 1.00 87.50 1024 VAL A C 1
ATOM 7680 O O . VAL A 1 1024 ? -39.654 21.873 26.502 1.00 87.50 1024 VAL A O 1
ATOM 7683 N N . GLY A 1 1025 ? -39.331 20.583 28.312 1.00 80.75 1025 GLY A N 1
ATOM 7684 C CA . GLY A 1 1025 ? -40.011 21.421 29.289 1.00 80.75 1025 GLY A CA 1
ATOM 7685 C C . GLY A 1 1025 ? -39.232 21.581 30.594 1.00 80.75 1025 GLY A C 1
ATOM 7686 O O . GLY A 1 1025 ? -38.102 21.124 30.752 1.00 80.75 1025 GLY A O 1
ATOM 7687 N N . ARG A 1 1026 ? -39.868 22.269 31.539 1.00 75.50 1026 ARG A N 1
ATOM 7688 C CA . ARG A 1 1026 ? -39.393 22.527 32.895 1.00 75.50 1026 ARG A CA 1
ATOM 7689 C C . ARG A 1 1026 ? -40.413 22.031 33.910 1.00 75.50 1026 ARG A C 1
ATOM 7691 O O . ARG A 1 1026 ? -41.564 22.481 33.893 1.00 75.50 1026 ARG A O 1
ATOM 7698 N N . PHE A 1 1027 ? -39.973 21.228 34.867 1.00 68.81 1027 PHE A N 1
ATOM 7699 C CA . PHE A 1 1027 ? -40.823 20.746 35.943 1.00 68.81 1027 PHE A CA 1
ATOM 7700 C C . PHE A 1 1027 ? -41.160 21.854 36.966 1.00 68.81 1027 PHE A C 1
ATOM 7702 O O . PHE A 1 1027 ? -40.345 22.725 37.293 1.00 68.81 1027 PHE A O 1
ATOM 7709 N N . ASP A 1 1028 ? -42.387 21.841 37.504 1.00 60.69 1028 ASP A N 1
ATOM 7710 C CA . ASP A 1 1028 ? -42.774 22.679 38.647 1.00 60.69 1028 ASP A CA 1
ATOM 7711 C C . ASP A 1 1028 ? -43.695 21.919 39.617 1.00 60.69 1028 ASP A C 1
ATOM 7713 O O . ASP A 1 1028 ? -44.711 21.331 39.248 1.00 60.69 1028 ASP A O 1
ATOM 7717 N N . SER A 1 1029 ? -43.362 21.993 40.906 1.00 45.56 1029 SER A N 1
ATOM 7718 C CA . SER A 1 1029 ? -43.907 21.200 42.026 1.00 45.56 1029 SER A CA 1
ATOM 7719 C C . SER A 1 1029 ? -45.403 21.394 42.376 1.00 45.56 1029 SER A C 1
ATOM 7721 O O . SER A 1 1029 ? -45.855 20.975 43.449 1.00 45.56 1029 SER A O 1
ATOM 7723 N N . PHE A 1 1030 ? -46.210 22.021 41.513 1.00 40.69 1030 PHE A N 1
ATOM 7724 C CA . PHE A 1 1030 ? -47.635 22.273 41.760 1.00 40.69 1030 PHE A CA 1
ATOM 7725 C C . PHE A 1 1030 ? -48.526 21.874 40.570 1.00 40.69 1030 PHE A C 1
ATOM 7727 O O . PHE A 1 1030 ? -48.684 22.653 39.630 1.00 40.69 1030 PHE A O 1
ATOM 7734 N N . PRO A 1 1031 ? -49.236 20.728 40.633 1.00 36.34 1031 PRO A N 1
ATOM 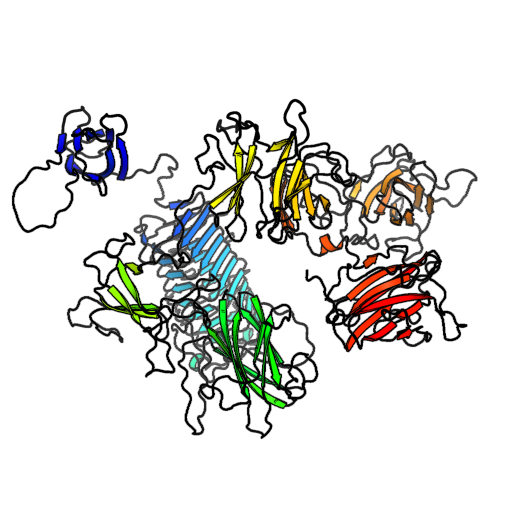7735 C CA . PRO A 1 1031 ? -50.121 20.316 39.554 1.00 36.34 1031 PRO A CA 1
ATOM 7736 C C . PRO A 1 1031 ? -51.399 21.160 39.570 1.00 36.34 1031 PRO A C 1
ATOM 7738 O O . PRO A 1 1031 ? -52.129 21.204 40.569 1.00 36.34 1031 PRO A O 1
ATOM 7741 N N . SER A 1 1032 ? -51.729 21.790 38.443 1.00 32.78 1032 SER A N 1
ATOM 7742 C CA . SER A 1 1032 ? -53.090 22.260 38.183 1.00 32.78 1032 SER A CA 1
ATOM 7743 C C . SER A 1 1032 ? -53.728 21.368 37.121 1.00 32.78 1032 SER A C 1
ATOM 7745 O O . SER A 1 1032 ? -53.152 21.100 36.075 1.00 32.78 1032 SER A O 1
ATOM 7747 N N . GLN A 1 1033 ? -54.896 20.816 37.448 1.00 36.12 1033 GLN A N 1
ATOM 7748 C CA . GLN A 1 1033 ? -55.541 19.774 36.659 1.00 36.12 1033 GLN A CA 1
ATOM 7749 C C . GLN A 1 1033 ? -55.954 20.246 35.260 1.00 36.12 1033 GLN A C 1
ATOM 7751 O O . GLN A 1 1033 ? -56.829 21.105 35.138 1.00 36.12 1033 GLN A O 1
ATOM 7756 N N . GLY A 1 1034 ? -55.441 19.548 34.242 1.00 37.38 1034 GLY A N 1
ATOM 7757 C CA . GLY A 1 1034 ? -56.065 19.412 32.925 1.00 37.38 1034 GLY A CA 1
ATOM 7758 C C . GLY A 1 1034 ? -55.279 20.007 31.757 1.00 37.38 1034 GLY A C 1
ATOM 7759 O O . GLY A 1 1034 ? -55.710 21.022 31.217 1.00 37.38 1034 GLY A O 1
ATOM 7760 N N . GLY A 1 1035 ? -54.225 19.306 31.321 1.00 40.88 1035 GLY A N 1
ATOM 7761 C CA . GLY A 1 1035 ? -53.536 19.512 30.038 1.00 40.88 1035 GLY A CA 1
ATOM 7762 C C . GLY A 1 1035 ? -52.094 19.988 30.203 1.00 40.88 1035 GLY A C 1
ATOM 7763 O O . GLY A 1 1035 ? -51.914 21.139 30.571 1.00 40.88 1035 GLY A O 1
ATOM 7764 N N . VAL A 1 1036 ? -51.147 19.081 29.910 1.00 42.34 1036 VAL A N 1
ATOM 7765 C CA . VAL A 1 1036 ? -49.669 19.194 29.960 1.00 42.34 1036 VAL A CA 1
ATOM 7766 C C . VAL A 1 1036 ? -49.150 19.718 31.315 1.00 42.34 1036 VAL A C 1
ATOM 7768 O O . VAL A 1 1036 ? -49.286 20.900 31.621 1.00 42.34 1036 VAL A O 1
ATOM 7771 N N . SER A 1 1037 ? -48.630 18.835 32.183 1.00 49.59 1037 SER A N 1
ATOM 7772 C CA . SER A 1 1037 ? -47.754 19.294 33.279 1.00 49.59 1037 SER A CA 1
ATOM 7773 C C . SER A 1 1037 ? -46.460 19.822 32.665 1.00 49.59 1037 SER A C 1
ATOM 7775 O O . SER A 1 1037 ? -46.120 19.388 31.576 1.00 49.59 1037 SER A O 1
ATOM 7777 N N . GLY A 1 1038 ? -45.826 20.806 33.299 1.00 57.75 1038 GLY A N 1
ATOM 7778 C CA . GLY A 1 1038 ? -44.593 21.427 32.812 1.00 57.75 1038 GLY A CA 1
ATOM 7779 C C . GLY A 1 1038 ? -44.763 22.887 32.380 1.00 57.75 1038 GLY A C 1
ATOM 7780 O O . GLY A 1 1038 ? -45.800 23.304 31.856 1.00 57.75 1038 GLY A O 1
ATOM 7781 N N . ASN A 1 1039 ? -43.741 23.698 32.637 1.00 69.12 1039 ASN A N 1
ATOM 7782 C CA . ASN A 1 1039 ? -43.574 25.038 32.080 1.00 69.12 1039 ASN A CA 1
ATOM 7783 C C . ASN A 1 1039 ? -42.626 24.964 30.875 1.00 69.12 1039 ASN A C 1
ATOM 7785 O O . ASN A 1 1039 ? -41.739 24.123 30.839 1.00 69.12 1039 ASN A O 1
ATOM 7789 N N . ALA A 1 1040 ? -42.775 25.863 29.908 1.00 77.44 1040 ALA A N 1
ATOM 7790 C CA . ALA A 1 1040 ? -41.753 26.059 28.883 1.00 77.44 1040 ALA A CA 1
ATOM 7791 C C . ALA A 1 1040 ? -40.418 26.524 29.512 1.00 77.44 1040 ALA A C 1
ATOM 7793 O O . ALA A 1 1040 ? -40.471 27.239 30.524 1.00 77.44 1040 ALA A O 1
ATOM 7794 N N . PRO A 1 1041 ? -39.255 26.189 28.924 1.00 81.44 1041 PRO A N 1
ATOM 7795 C CA . PRO A 1 1041 ? -37.986 26.832 29.265 1.00 81.44 1041 PRO A CA 1
ATOM 7796 C C . PRO A 1 1041 ? -38.106 28.369 29.199 1.00 81.44 1041 PRO A C 1
ATOM 7798 O O . PRO A 1 1041 ? -38.716 28.916 28.275 1.00 81.44 1041 PRO A O 1
ATOM 7801 N N . ASP A 1 1042 ? -37.581 29.092 30.198 1.00 78.88 1042 ASP A N 1
ATOM 7802 C CA . ASP A 1 1042 ? -37.678 30.557 30.236 1.00 78.88 1042 ASP A CA 1
ATOM 7803 C C . ASP A 1 1042 ? -36.773 31.185 29.155 1.00 78.88 1042 ASP A C 1
ATOM 7805 O O . ASP A 1 1042 ? -35.789 30.600 28.708 1.00 78.88 1042 ASP A O 1
ATOM 7809 N N . TYR A 1 1043 ? -37.068 32.429 28.754 1.00 78.75 1043 TYR A N 1
ATOM 7810 C CA . TYR A 1 1043 ? -36.242 33.152 27.781 1.00 78.75 1043 TYR A CA 1
ATOM 7811 C C . TYR A 1 1043 ? -34.776 33.254 28.243 1.00 78.75 1043 TYR A C 1
ATOM 7813 O O . TYR A 1 1043 ? -34.470 33.969 29.207 1.00 78.75 1043 TYR A O 1
ATOM 7821 N N . GLY A 1 1044 ? -33.873 32.633 27.485 1.00 69.19 1044 GLY A N 1
ATOM 7822 C CA . GLY A 1 1044 ? -32.435 32.608 27.749 1.00 69.19 1044 GLY A CA 1
ATOM 7823 C C . GLY A 1 1044 ? -31.952 31.430 28.597 1.00 69.19 1044 GLY A C 1
ATOM 7824 O O . GLY A 1 1044 ? -30.761 31.408 28.920 1.00 69.19 1044 GLY A O 1
ATOM 7825 N N . ASP A 1 1045 ? -32.833 30.487 28.939 1.00 77.25 1045 ASP A N 1
ATOM 7826 C CA . ASP A 1 1045 ? -32.424 29.174 29.435 1.00 77.25 1045 ASP A CA 1
ATOM 7827 C C . ASP A 1 1045 ? -31.709 28.405 28.309 1.00 77.25 1045 ASP A C 1
ATOM 7829 O O . ASP A 1 1045 ? -31.984 28.621 27.130 1.00 77.25 1045 ASP A O 1
ATOM 7833 N N . THR A 1 1046 ? -30.766 27.529 28.642 1.00 80.31 1046 THR A N 1
ATOM 7834 C CA . THR A 1 1046 ? -30.095 26.658 27.656 1.00 80.31 1046 THR A CA 1
ATOM 7835 C C . THR A 1 1046 ? -30.142 25.218 28.123 1.00 80.31 1046 THR A C 1
ATOM 7837 O O . THR A 1 1046 ? -29.979 24.994 29.323 1.00 80.31 1046 THR A O 1
ATOM 7840 N N . TYR A 1 1047 ? -30.302 24.267 27.209 1.00 80.62 1047 TYR A N 1
ATOM 7841 C CA . TYR A 1 1047 ? -30.255 22.837 27.513 1.00 80.62 1047 TYR A CA 1
ATOM 7842 C C . TYR A 1 1047 ? -29.492 22.054 26.443 1.00 80.62 1047 TYR A C 1
ATOM 7844 O O . TYR A 1 1047 ? -29.292 22.542 25.330 1.00 80.62 1047 TYR A O 1
ATOM 7852 N N . VAL A 1 1048 ? -29.047 20.852 26.799 1.00 83.25 1048 VAL A N 1
ATOM 7853 C CA . VAL A 1 1048 ? -28.479 19.877 25.865 1.00 83.25 1048 VAL A CA 1
ATOM 7854 C C . VAL A 1 1048 ? -29.380 18.652 25.913 1.00 83.25 1048 VAL A C 1
ATOM 7856 O O . VAL A 1 1048 ? -29.586 18.123 26.995 1.00 83.25 1048 VAL A O 1
ATOM 7859 N N . LEU A 1 1049 ? -29.982 18.287 24.785 1.00 85.38 1049 LEU A N 1
ATOM 7860 C CA . LEU A 1 1049 ? -30.862 17.125 24.635 1.00 85.38 1049 LEU A CA 1
ATOM 7861 C C . LEU A 1 1049 ? -30.128 16.092 23.789 1.00 85.38 1049 LEU A C 1
ATOM 7863 O O . LEU A 1 1049 ? -29.746 16.442 22.672 1.00 85.38 1049 LEU A O 1
ATOM 7867 N N . HIS A 1 1050 ? -29.986 14.849 24.241 1.00 84.25 1050 HIS A N 1
ATOM 7868 C CA . HIS A 1 1050 ? -29.511 13.779 23.368 1.00 84.25 1050 HIS A CA 1
ATOM 7869 C C . HIS A 1 1050 ? -30.677 12.877 22.951 1.00 84.25 1050 HIS A C 1
ATOM 7871 O O . HIS A 1 1050 ? -31.583 12.560 23.723 1.00 84.25 1050 HIS A O 1
ATOM 7877 N N . LEU A 1 1051 ? -30.697 12.519 21.668 1.00 87.00 1051 LEU A N 1
ATOM 7878 C CA . LEU A 1 1051 ? -31.659 11.603 21.069 1.00 87.00 1051 LEU A CA 1
ATOM 7879 C C . LEU A 1 1051 ? -30.890 10.401 20.545 1.00 87.00 1051 LEU A C 1
ATOM 7881 O O . LEU A 1 1051 ? -29.958 10.586 19.773 1.00 87.00 1051 LEU A O 1
ATOM 7885 N N . SER A 1 1052 ? -31.316 9.192 20.888 1.00 84.81 1052 SER A N 1
ATOM 7886 C CA . SER A 1 1052 ? -30.754 7.944 20.368 1.00 84.81 1052 SER A CA 1
ATOM 7887 C C . SER A 1 1052 ? -31.879 7.049 19.874 1.00 84.81 1052 SER A C 1
ATOM 7889 O O . SER A 1 1052 ? -32.850 6.828 20.594 1.00 84.81 1052 SER A O 1
ATOM 7891 N N . VAL A 1 1053 ? -31.786 6.539 18.647 1.00 83.94 1053 VAL A N 1
ATOM 7892 C CA . VAL A 1 1053 ? -32.825 5.684 18.053 1.00 83.94 1053 VAL A CA 1
ATOM 7893 C C . VAL A 1 1053 ? -32.162 4.524 17.321 1.00 83.94 1053 VAL A C 1
ATOM 7895 O O . VAL A 1 1053 ? -31.350 4.718 16.419 1.00 83.94 1053 VAL A O 1
ATOM 7898 N N . GLU A 1 1054 ? -32.506 3.301 17.712 1.00 78.12 1054 GLU A N 1
ATOM 7899 C CA . GLU A 1 1054 ? -31.931 2.081 17.150 1.00 78.12 1054 GLU A CA 1
ATOM 7900 C C . GLU A 1 1054 ? -32.265 1.942 15.656 1.00 78.12 1054 GLU A C 1
ATOM 7902 O O . GLU A 1 1054 ? -33.387 2.198 15.214 1.00 78.12 1054 GLU A O 1
ATOM 7907 N N . GLY A 1 1055 ? -31.263 1.577 14.851 1.00 64.12 1055 GLY A N 1
ATOM 7908 C CA . GLY A 1 1055 ? -31.422 1.441 13.400 1.00 64.12 1055 GLY A CA 1
ATOM 7909 C C . GLY A 1 1055 ? -31.754 2.747 12.660 1.00 64.12 1055 GLY A C 1
ATOM 7910 O O . GLY A 1 1055 ? -32.204 2.695 11.511 1.00 64.12 1055 GLY A O 1
ATOM 7911 N N . HIS A 1 1056 ? -31.567 3.914 13.290 1.00 66.56 1056 HIS A N 1
ATOM 7912 C CA . HIS A 1 1056 ? -31.718 5.207 12.626 1.00 66.56 1056 HIS A CA 1
ATOM 7913 C C . HIS A 1 1056 ? -30.574 5.440 11.628 1.00 66.56 1056 HIS A C 1
ATOM 7915 O O . HIS A 1 1056 ? -29.413 5.153 11.912 1.00 66.56 1056 HIS A O 1
ATOM 7921 N N . SER A 1 1057 ? -30.887 5.945 10.434 1.00 59.31 1057 SER A N 1
ATOM 7922 C CA . SER A 1 1057 ? -29.889 6.116 9.372 1.00 59.31 1057 SER A CA 1
ATOM 7923 C C . SER A 1 1057 ? -28.826 7.154 9.748 1.00 59.31 1057 SER A C 1
ATOM 7925 O O . SER A 1 1057 ? -29.151 8.231 10.250 1.00 59.31 1057 SER A O 1
ATOM 7927 N N . LEU A 1 1058 ? -27.561 6.834 9.459 1.00 58.94 1058 LEU A N 1
ATOM 7928 C CA . LEU A 1 1058 ? -26.456 7.793 9.448 1.00 58.94 1058 LEU A CA 1
ATOM 7929 C C . LEU A 1 1058 ? -26.629 8.724 8.241 1.00 58.94 1058 LEU A C 1
ATOM 7931 O O . LEU A 1 1058 ? -27.157 8.324 7.202 1.00 58.94 1058 LEU A O 1
ATOM 7935 N N . SER A 1 1059 ? -26.241 9.987 8.374 1.00 55.22 1059 SER A N 1
ATOM 7936 C CA . SER A 1 1059 ? -26.570 11.008 7.376 1.00 55.22 1059 SER A CA 1
ATOM 7937 C C . SER A 1 1059 ? -25.912 10.787 6.014 1.00 55.22 1059 SER A C 1
ATOM 7939 O O . SER A 1 1059 ? -24.709 10.550 5.908 1.00 55.22 1059 SER A O 1
ATOM 7941 N N . GLN A 1 1060 ? -26.706 10.996 4.969 1.00 52.12 1060 GLN A N 1
ATOM 7942 C CA . GLN A 1 1060 ? -26.276 11.009 3.579 1.00 52.12 1060 GLN A CA 1
ATOM 7943 C C . GLN A 1 1060 ? -25.556 12.311 3.187 1.00 52.12 1060 GLN A C 1
ATOM 7945 O O . GLN A 1 1060 ? -25.723 13.380 3.781 1.00 52.12 1060 GLN A O 1
ATOM 7950 N N . ILE A 1 1061 ? -24.739 12.180 2.150 1.00 53.72 1061 ILE A N 1
ATOM 7951 C CA . ILE A 1 1061 ? -23.837 13.165 1.566 1.00 53.72 1061 ILE A CA 1
ATOM 7952 C C . ILE A 1 1061 ? -24.598 14.287 0.823 1.00 53.72 1061 ILE A C 1
ATOM 7954 O O . ILE A 1 1061 ? -25.625 14.042 0.200 1.00 53.72 1061 ILE A O 1
ATOM 7958 N N . ASN A 1 1062 ? -24.110 15.536 0.870 1.00 51.31 1062 ASN A N 1
ATOM 7959 C CA . ASN A 1 1062 ? -24.810 16.701 0.292 1.00 51.31 1062 ASN A CA 1
ATOM 7960 C C . ASN A 1 1062 ? -24.523 16.987 -1.210 1.00 51.31 1062 ASN A C 1
ATOM 7962 O O . ASN A 1 1062 ? -25.217 17.828 -1.791 1.00 51.31 1062 ASN A O 1
ATOM 7966 N N . PRO A 1 1063 ? -23.490 16.393 -1.841 1.00 59.69 1063 PRO A N 1
ATOM 7967 C CA . PRO A 1 1063 ? -23.448 16.289 -3.315 1.00 59.69 1063 PRO A CA 1
ATOM 7968 C C . PRO A 1 1063 ? -23.146 14.882 -3.894 1.00 59.69 1063 PRO A C 1
ATOM 7970 O O . PRO A 1 1063 ? -22.928 13.918 -3.175 1.00 59.69 1063 PRO A O 1
ATOM 7973 N N . ALA A 1 1064 ? -23.188 14.776 -5.229 1.00 69.44 1064 ALA A N 1
ATOM 7974 C CA . ALA A 1 1064 ? -23.218 13.509 -5.968 1.00 69.44 1064 ALA A CA 1
ATOM 7975 C C . ALA A 1 1064 ? -21.894 12.713 -5.970 1.00 69.44 1064 ALA A C 1
ATOM 7977 O O . ALA A 1 1064 ? -20.806 13.302 -5.988 1.00 69.44 1064 ALA A O 1
ATOM 7978 N N . SER A 1 1065 ? -22.017 11.383 -6.035 1.00 78.38 1065 SER A N 1
ATOM 7979 C CA . SER A 1 1065 ? -20.928 10.400 -6.091 1.00 78.38 1065 SER A CA 1
ATOM 7980 C C . SER A 1 1065 ? -21.019 9.512 -7.342 1.00 78.38 1065 SER A C 1
ATOM 7982 O O . SER A 1 1065 ? -22.103 9.078 -7.727 1.00 78.38 1065 SER A O 1
ATOM 7984 N N . TYR A 1 1066 ? -19.875 9.228 -7.973 1.00 81.88 1066 TYR A N 1
ATOM 7985 C CA . TYR A 1 1066 ? -19.773 8.547 -9.275 1.00 81.88 1066 TYR A CA 1
ATOM 7986 C C . TYR A 1 1066 ? -18.575 7.585 -9.330 1.00 81.88 1066 TYR A C 1
ATOM 7988 O O . TYR A 1 1066 ? -17.728 7.577 -8.435 1.00 81.88 1066 TYR A O 1
ATOM 7996 N N . HIS A 1 1067 ? -18.459 6.817 -10.416 1.00 84.38 1067 HIS A N 1
ATOM 7997 C CA . HIS A 1 1067 ? -17.280 6.013 -10.758 1.00 84.38 1067 HIS A CA 1
ATOM 7998 C C . HIS A 1 1067 ? -16.905 4.940 -9.725 1.00 84.38 1067 HIS A C 1
ATOM 8000 O O . HIS A 1 1067 ? -15.746 4.890 -9.296 1.00 84.38 1067 HIS A O 1
ATOM 8006 N N . PRO A 1 1068 ? -17.850 4.066 -9.319 1.00 87.94 1068 PRO A N 1
ATOM 8007 C CA . PRO A 1 1068 ? -17.549 3.013 -8.370 1.00 87.94 1068 PRO A CA 1
ATOM 8008 C C . PRO A 1 1068 ? -16.604 1.963 -8.964 1.00 87.94 1068 PRO A C 1
ATOM 8010 O O . PRO A 1 1068 ? -16.746 1.538 -10.111 1.00 87.94 1068 PRO A O 1
ATOM 8013 N N . SER A 1 1069 ? -15.672 1.478 -8.150 1.00 88.44 1069 SER A N 1
ATOM 8014 C CA . SER A 1 1069 ? -14.869 0.283 -8.416 1.00 88.44 1069 SER A CA 1
ATOM 8015 C C . SER A 1 1069 ? -14.838 -0.590 -7.169 1.00 88.44 1069 SER A C 1
ATOM 8017 O O . SER A 1 1069 ? -14.840 -0.077 -6.056 1.00 88.44 1069 SER A O 1
ATOM 8019 N N . ILE A 1 1070 ? -14.815 -1.910 -7.343 1.00 88.25 1070 ILE A N 1
ATOM 8020 C CA . ILE A 1 1070 ? -14.933 -2.890 -6.256 1.00 88.25 1070 ILE A CA 1
ATOM 8021 C C . ILE A 1 1070 ? -13.752 -3.869 -6.266 1.00 88.25 1070 ILE A C 1
ATOM 8023 O O . ILE A 1 1070 ? -13.242 -4.214 -7.334 1.00 88.25 1070 ILE A O 1
ATOM 8027 N N . SER A 1 1071 ? -13.290 -4.293 -5.086 1.00 80.19 1071 SER A N 1
ATOM 8028 C CA . SER A 1 1071 ? -12.272 -5.340 -4.930 1.00 80.19 1071 SER A CA 1
ATOM 8029 C C . SER A 1 1071 ? -12.799 -6.727 -5.329 1.00 80.19 1071 SER A C 1
ATOM 8031 O O . SER A 1 1071 ? -14.005 -6.950 -5.444 1.00 80.19 1071 SER A O 1
ATOM 8033 N N . GLY A 1 1072 ? -11.894 -7.687 -5.552 1.00 73.00 1072 GLY A N 1
ATOM 8034 C CA . GLY A 1 1072 ? -12.258 -9.032 -6.022 1.00 73.00 1072 GLY A CA 1
ATOM 8035 C C . GLY A 1 1072 ? -13.190 -9.807 -5.078 1.00 73.00 1072 GLY A C 1
ATOM 8036 O O . GLY A 1 1072 ? -14.073 -10.521 -5.543 1.00 73.00 1072 GLY A O 1
ATOM 8037 N N . ASP A 1 1073 ? -13.029 -9.608 -3.775 1.00 72.19 1073 ASP A N 1
ATOM 8038 C CA . ASP A 1 1073 ? -13.842 -10.149 -2.674 1.00 72.19 1073 ASP A CA 1
ATOM 8039 C C . ASP A 1 1073 ? -15.025 -9.236 -2.278 1.00 72.19 1073 ASP A C 1
ATOM 8041 O O . ASP A 1 1073 ? -15.822 -9.560 -1.402 1.00 72.19 1073 ASP A O 1
ATOM 8045 N N . GLY A 1 1074 ? -15.129 -8.052 -2.888 1.00 73.38 1074 GLY A N 1
ATOM 8046 C CA . GLY A 1 1074 ? -16.144 -7.052 -2.573 1.00 73.38 1074 GLY A CA 1
ATOM 8047 C C . GLY A 1 1074 ? -16.033 -6.373 -1.205 1.00 73.38 1074 GLY A C 1
ATOM 8048 O O . GLY A 1 1074 ? -17.005 -5.738 -0.791 1.00 73.38 1074 GLY A O 1
ATOM 8049 N N . SER A 1 1075 ? -14.889 -6.486 -0.519 1.00 72.94 1075 SER A N 1
ATOM 8050 C CA . SER A 1 1075 ? -14.633 -5.867 0.792 1.00 72.94 1075 SER A CA 1
ATOM 8051 C C . SER A 1 1075 ? -14.279 -4.375 0.722 1.00 72.94 1075 SER A C 1
ATOM 8053 O O . SER A 1 1075 ? -14.442 -3.651 1.705 1.00 72.94 1075 SER A O 1
ATOM 8055 N N . VAL A 1 1076 ? -13.825 -3.878 -0.432 1.00 74.69 1076 VAL A N 1
ATOM 8056 C CA . VAL A 1 1076 ? -13.436 -2.474 -0.619 1.00 74.69 1076 VAL A CA 1
ATOM 8057 C C . VAL A 1 1076 ? -14.103 -1.893 -1.859 1.00 74.69 1076 VAL A C 1
ATOM 8059 O O . VAL A 1 1076 ? -14.036 -2.473 -2.945 1.00 74.69 1076 VAL A O 1
ATOM 8062 N N . ILE A 1 1077 ? -14.698 -0.709 -1.708 1.00 85.38 1077 ILE A N 1
ATOM 8063 C CA . ILE A 1 1077 ? -15.280 0.071 -2.803 1.00 85.38 1077 ILE A CA 1
ATOM 8064 C C . ILE A 1 1077 ? -14.582 1.423 -2.881 1.00 85.38 1077 ILE A C 1
ATOM 8066 O O . ILE A 1 1077 ? -14.461 2.113 -1.876 1.00 85.38 1077 ILE A O 1
ATOM 8070 N N . THR A 1 1078 ? -14.150 1.831 -4.070 1.00 84.81 1078 THR A N 1
ATOM 8071 C CA . THR A 1 1078 ? -13.671 3.191 -4.342 1.00 84.81 1078 THR A CA 1
ATOM 8072 C C . THR A 1 1078 ? -14.687 3.953 -5.181 1.00 84.81 1078 THR A C 1
ATOM 8074 O O . THR A 1 1078 ? -15.373 3.349 -6.000 1.00 84.81 1078 THR A O 1
ATOM 8077 N N . PHE A 1 1079 ? -14.802 5.265 -4.984 1.00 85.50 1079 PHE A N 1
ATOM 8078 C CA . PHE A 1 1079 ? -15.667 6.143 -5.779 1.00 85.50 1079 PHE A CA 1
ATOM 8079 C C . PHE A 1 1079 ? -15.165 7.590 -5.749 1.00 85.50 1079 PHE A C 1
ATOM 8081 O O . PHE A 1 1079 ? -14.401 7.974 -4.864 1.00 85.50 1079 PHE A O 1
ATOM 8088 N N . ALA A 1 1080 ? -15.590 8.403 -6.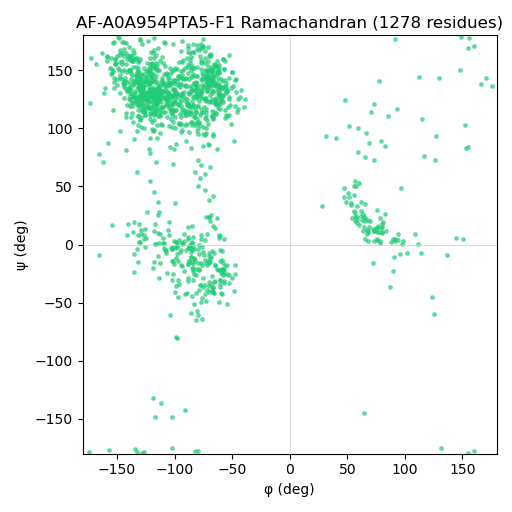713 1.00 80.81 1080 ALA A N 1
ATOM 8089 C CA . ALA A 1 1080 ? -15.342 9.840 -6.728 1.00 80.81 1080 ALA A CA 1
ATOM 8090 C C . ALA A 1 1080 ? -16.547 10.598 -6.158 1.00 80.81 1080 ALA A C 1
ATOM 8092 O O . ALA A 1 1080 ? -17.691 10.189 -6.362 1.00 80.81 1080 ALA A O 1
ATOM 8093 N N . SER A 1 1081 ? -16.316 11.700 -5.445 1.00 77.88 1081 SER A N 1
ATOM 8094 C CA . SER A 1 1081 ? -17.399 12.506 -4.878 1.00 77.88 1081 SER A CA 1
ATOM 8095 C C . SER A 1 1081 ? -17.044 13.987 -4.821 1.00 77.88 1081 SER A C 1
ATOM 8097 O O . SER A 1 1081 ? -15.897 14.351 -4.584 1.00 77.88 1081 SER A O 1
ATOM 8099 N N . LEU A 1 1082 ? -18.044 14.851 -5.006 1.00 70.31 1082 LEU A N 1
ATOM 8100 C CA . LEU A 1 1082 ? -17.913 16.318 -4.933 1.00 70.31 1082 LEU A CA 1
ATOM 8101 C C . LEU A 1 1082 ? -18.030 16.872 -3.497 1.00 70.31 1082 LEU A C 1
ATOM 8103 O O . LEU A 1 1082 ? -18.342 18.050 -3.287 1.00 70.31 1082 LEU A O 1
ATOM 8107 N N . SER A 1 1083 ? -17.894 16.004 -2.501 1.00 65.38 1083 SER A N 1
ATOM 8108 C CA . SER A 1 1083 ? -18.487 16.188 -1.180 1.00 65.38 1083 SER A CA 1
ATOM 8109 C C . SER A 1 1083 ? -17.500 16.645 -0.137 1.00 65.38 1083 SER A C 1
ATOM 8111 O O . SER A 1 1083 ? -16.862 15.820 0.500 1.00 65.38 1083 SER A O 1
ATOM 8113 N N . SER A 1 1084 ? -17.515 17.942 0.171 1.00 57.25 1084 SER A N 1
ATOM 8114 C CA . SER A 1 1084 ? -16.639 18.582 1.164 1.00 57.25 1084 SER A CA 1
ATOM 8115 C C . SER A 1 1084 ? -16.902 18.195 2.634 1.00 57.25 1084 SER A C 1
ATOM 8117 O O . SER A 1 1084 ? -16.739 19.028 3.527 1.00 57.25 1084 SER A O 1
ATOM 8119 N N . ASN A 1 1085 ? -17.472 17.022 2.896 1.00 53.12 1085 ASN A N 1
ATOM 8120 C CA . ASN A 1 1085 ? -17.809 16.535 4.231 1.00 53.12 1085 ASN A CA 1
ATOM 8121 C C . ASN A 1 1085 ? -17.854 14.998 4.335 1.00 53.12 1085 ASN A C 1
ATOM 8123 O O . ASN A 1 1085 ? -18.418 14.486 5.297 1.00 53.12 1085 ASN A O 1
ATOM 8127 N N . LEU A 1 1086 ? -17.271 14.262 3.379 1.00 62.66 1086 LEU A N 1
ATOM 8128 C CA . LEU A 1 1086 ? -17.113 12.801 3.475 1.00 62.66 1086 LEU A CA 1
ATOM 8129 C C . LEU A 1 1086 ? -16.147 12.394 4.600 1.00 62.66 1086 LEU A C 1
ATOM 8131 O O . LEU A 1 1086 ? -16.375 11.406 5.295 1.00 62.66 1086 LEU A O 1
ATOM 8135 N N . ILE A 1 1087 ? -15.080 13.179 4.787 1.00 59.47 1087 ILE A N 1
ATOM 8136 C CA . ILE A 1 1087 ? -14.063 13.029 5.838 1.00 59.47 1087 ILE A CA 1
ATOM 8137 C C . ILE A 1 1087 ? -13.626 14.415 6.348 1.00 59.47 1087 ILE A C 1
ATOM 8139 O O . ILE A 1 1087 ? -13.693 15.393 5.607 1.00 59.47 1087 ILE A O 1
ATOM 8143 N N . GLU A 1 1088 ? -13.114 14.505 7.583 1.00 47.97 1088 GLU A N 1
ATOM 8144 C CA . GLU A 1 1088 ? -12.781 15.767 8.291 1.00 47.97 1088 GLU A CA 1
ATOM 8145 C C . GLU A 1 1088 ? -11.857 16.734 7.512 1.00 47.97 1088 GLU A C 1
ATOM 8147 O O . GLU A 1 1088 ? -11.896 17.946 7.721 1.00 47.97 1088 GLU A O 1
ATOM 8152 N N . ASN A 1 1089 ? -11.033 16.215 6.595 1.00 51.59 1089 ASN A N 1
ATOM 8153 C CA . ASN A 1 1089 ? -10.031 16.994 5.859 1.00 51.59 1089 ASN A CA 1
ATOM 8154 C C . ASN A 1 1089 ? -10.425 17.351 4.420 1.00 51.59 1089 ASN A C 1
ATOM 8156 O O . ASN A 1 1089 ? -9.679 18.089 3.767 1.00 51.59 1089 ASN A O 1
ATOM 8160 N N . ASP A 1 1090 ? -11.571 16.877 3.929 1.00 56.28 1090 ASP A N 1
ATOM 8161 C CA . ASP A 1 1090 ? -12.087 17.355 2.651 1.00 56.28 1090 ASP A CA 1
ATOM 8162 C C . ASP A 1 1090 ? -12.858 18.662 2.868 1.00 56.28 1090 ASP A C 1
ATOM 8164 O O . ASP A 1 1090 ? -13.920 18.699 3.473 1.00 56.28 1090 ASP A O 1
ATOM 8168 N N . THR A 1 1091 ? -12.286 19.769 2.400 1.00 56.91 1091 THR A N 1
ATOM 8169 C CA . THR A 1 1091 ? -12.826 21.125 2.596 1.00 56.91 1091 THR A CA 1
ATOM 8170 C C . THR A 1 1091 ? -12.888 21.929 1.301 1.00 56.91 1091 THR A C 1
ATOM 8172 O O . THR A 1 1091 ? -13.228 23.116 1.320 1.00 56.91 1091 THR A O 1
ATOM 8175 N N . ASN A 1 1092 ? -12.504 21.326 0.172 1.00 55.78 1092 ASN A N 1
ATOM 8176 C CA . ASN A 1 1092 ? -12.191 22.071 -1.046 1.00 55.78 1092 ASN A CA 1
ATOM 8177 C C . ASN A 1 1092 ? -13.404 22.198 -2.002 1.00 55.78 1092 ASN A C 1
ATOM 8179 O O . ASN A 1 1092 ? -13.411 23.112 -2.832 1.00 55.78 1092 ASN A O 1
ATOM 8183 N N . GLY A 1 1093 ? -14.430 21.346 -1.849 1.00 59.19 1093 GLY A N 1
ATOM 8184 C CA . GLY A 1 1093 ? -15.631 21.314 -2.696 1.00 59.19 1093 GLY A CA 1
ATOM 8185 C C . GLY A 1 1093 ? -15.358 20.935 -4.158 1.00 59.19 1093 GLY A C 1
ATOM 8186 O O . GLY A 1 1093 ? -16.097 21.359 -5.050 1.00 59.19 1093 GLY A O 1
ATOM 8187 N N . LEU A 1 1094 ? -14.255 20.232 -4.407 1.00 71.38 1094 LEU A N 1
ATOM 8188 C CA . LEU A 1 1094 ? -13.865 19.641 -5.680 1.00 71.38 1094 LEU A CA 1
ATOM 8189 C C . LEU A 1 1094 ? -14.181 18.142 -5.666 1.00 71.38 1094 LEU A C 1
ATOM 8191 O O . LEU A 1 1094 ? -14.609 17.591 -4.661 1.00 71.38 1094 LEU A O 1
ATOM 8195 N N . GLU A 1 1095 ? -14.023 17.506 -6.823 1.00 74.75 1095 GLU A N 1
ATOM 8196 C CA . GLU A 1 1095 ? -14.156 16.059 -6.940 1.00 74.75 1095 GLU A CA 1
ATOM 8197 C C . GLU A 1 1095 ? -12.890 15.393 -6.398 1.00 74.75 1095 GLU A C 1
ATOM 8199 O O . GLU A 1 1095 ? -11.803 15.584 -6.951 1.00 74.75 1095 GLU A O 1
ATOM 8204 N N . ASP A 1 1096 ? -13.046 14.626 -5.326 1.00 72.25 1096 ASP A N 1
ATOM 8205 C CA . ASP A 1 1096 ? -11.991 13.849 -4.683 1.00 72.25 1096 ASP A CA 1
ATOM 8206 C C . ASP A 1 1096 ? -12.326 12.347 -4.751 1.00 72.25 1096 ASP A C 1
ATOM 8208 O O . ASP A 1 1096 ? -13.470 11.956 -4.996 1.00 72.25 1096 ASP A O 1
ATOM 8212 N N . VAL A 1 1097 ? -11.316 11.485 -4.589 1.00 81.44 1097 VAL A N 1
ATOM 8213 C CA . VAL A 1 1097 ? -11.478 10.020 -4.635 1.00 81.44 1097 VAL A CA 1
ATOM 8214 C C . VAL A 1 1097 ? -11.478 9.456 -3.223 1.00 81.44 1097 VAL A C 1
ATOM 8216 O O . VAL A 1 1097 ? -10.537 9.668 -2.456 1.00 81.44 1097 VAL A O 1
ATOM 8219 N N . PHE A 1 1098 ? -12.510 8.680 -2.921 1.00 79.81 1098 PHE A N 1
ATOM 8220 C CA . PHE A 1 1098 ? -12.748 8.048 -1.635 1.00 79.81 1098 PHE A CA 1
ATOM 8221 C C . PHE A 1 1098 ? -12.705 6.533 -1.779 1.00 79.81 1098 PHE A C 1
ATOM 8223 O O . PHE A 1 1098 ? -12.927 5.977 -2.857 1.00 79.81 1098 PHE A O 1
ATOM 8230 N N . TYR A 1 1099 ? -12.416 5.862 -0.672 1.00 80.56 1099 TYR A N 1
ATOM 8231 C CA . TYR A 1 1099 ? -12.616 4.431 -0.553 1.00 80.56 1099 TYR A CA 1
ATOM 8232 C C . TYR A 1 1099 ? -13.342 4.133 0.750 1.00 80.56 1099 TYR A C 1
ATOM 8234 O O . TYR A 1 1099 ? -13.098 4.778 1.770 1.00 80.56 1099 TYR A O 1
ATOM 8242 N N . VAL A 1 1100 ? -14.220 3.144 0.695 1.00 68.88 1100 VAL A N 1
ATOM 8243 C CA . VAL A 1 1100 ? -14.877 2.538 1.842 1.00 68.88 1100 VAL A CA 1
ATOM 8244 C C . VAL A 1 1100 ? -14.333 1.124 1.927 1.00 68.88 1100 VAL A C 1
ATOM 8246 O O . VAL A 1 1100 ? -14.552 0.302 1.036 1.00 68.88 1100 VAL A O 1
ATOM 8249 N N . ALA A 1 1101 ? -13.552 0.870 2.974 1.00 61.28 1101 ALA A N 1
ATOM 8250 C CA . ALA A 1 1101 ? -13.279 -0.487 3.407 1.00 61.28 1101 ALA A CA 1
ATOM 8251 C C . ALA A 1 1101 ? -14.478 -0.897 4.252 1.00 61.28 1101 ALA A C 1
ATOM 8253 O O . ALA A 1 1101 ? -14.663 -0.356 5.341 1.00 61.28 1101 ALA A O 1
ATOM 8254 N N . LEU A 1 1102 ? -15.296 -1.807 3.733 1.00 60.09 1102 LEU A N 1
ATOM 8255 C CA . LEU A 1 1102 ? -16.398 -2.390 4.482 1.00 60.09 1102 LEU A CA 1
ATOM 8256 C C . LEU A 1 1102 ? -15.755 -3.281 5.546 1.00 60.09 1102 LEU A C 1
ATOM 8258 O O . LEU A 1 1102 ? -15.467 -4.452 5.308 1.00 60.09 1102 LEU A O 1
ATOM 8262 N N . THR A 1 1103 ? -15.407 -2.676 6.683 1.00 40.03 1103 THR A N 1
ATOM 8263 C CA . THR A 1 1103 ? -14.799 -3.392 7.804 1.00 40.03 1103 THR A CA 1
ATOM 8264 C C . THR A 1 1103 ? -15.769 -4.455 8.296 1.00 40.03 1103 THR A C 1
ATOM 8266 O O . THR A 1 1103 ? -16.987 -4.286 8.195 1.00 40.03 1103 THR A O 1
ATOM 8269 N N . GLU A 1 1104 ? -15.242 -5.510 8.918 1.00 36.91 1104 GLU A N 1
ATOM 8270 C CA . GLU A 1 1104 ? -16.060 -6.424 9.719 1.00 36.91 1104 GLU A CA 1
ATOM 8271 C C . GLU A 1 1104 ? -16.976 -5.658 10.687 1.00 36.91 1104 GLU A C 1
ATOM 8273 O O . GLU A 1 1104 ? -18.050 -6.152 10.971 1.00 36.91 1104 GLU A O 1
ATOM 8278 N N . GLN A 1 1105 ? -16.636 -4.427 11.101 1.00 32.53 1105 GLN A N 1
ATOM 8279 C CA . GLN A 1 1105 ? -17.456 -3.563 11.957 1.00 32.53 1105 GLN A CA 1
ATOM 8280 C C . GLN A 1 1105 ? -18.667 -2.896 11.267 1.00 32.53 1105 GLN A C 1
ATOM 8282 O O . GLN A 1 1105 ? -19.732 -2.808 11.874 1.00 32.53 1105 GLN A O 1
ATOM 8287 N N . GLU A 1 1106 ? -18.570 -2.483 9.999 1.00 35.09 1106 GLU A N 1
ATOM 8288 C CA . GLU A 1 1106 ? -19.725 -1.985 9.217 1.00 35.09 1106 GLU A CA 1
ATOM 8289 C C . GLU A 1 1106 ? -20.532 -3.132 8.587 1.00 35.09 1106 GLU A C 1
ATOM 8291 O O . GLU A 1 1106 ? -21.732 -2.993 8.357 1.00 35.09 1106 GLU A O 1
ATOM 8296 N N . GLN A 1 1107 ? -19.919 -4.312 8.435 1.00 36.22 1107 GLN A N 1
ATOM 8297 C CA . GLN A 1 1107 ? -20.652 -5.569 8.297 1.00 36.22 1107 GLN A CA 1
ATOM 8298 C C . GLN A 1 1107 ? -21.205 -6.086 9.641 1.00 36.22 1107 GLN A C 1
ATOM 8300 O O . GLN A 1 1107 ? -22.113 -6.899 9.613 1.00 36.22 1107 GLN A O 1
ATOM 8305 N N . GLN A 1 1108 ? -20.753 -5.611 10.811 1.00 32.03 1108 GLN A N 1
ATOM 8306 C CA . GLN A 1 1108 ? -21.252 -6.028 12.140 1.00 32.03 1108 GLN A CA 1
ATOM 8307 C C . GLN A 1 1108 ? -22.347 -5.126 12.710 1.00 32.03 1108 GLN A C 1
ATOM 8309 O O . GLN A 1 1108 ? -23.093 -5.585 13.570 1.00 32.03 1108 GLN A O 1
ATOM 8314 N N . ALA A 1 1109 ? -22.542 -3.900 12.213 1.00 29.25 1109 ALA A N 1
ATOM 8315 C CA . ALA A 1 1109 ? -23.657 -3.053 12.659 1.00 29.25 1109 ALA A CA 1
ATOM 8316 C C . ALA A 1 1109 ? -25.051 -3.617 12.284 1.00 29.25 1109 ALA A C 1
ATOM 8318 O O . ALA A 1 1109 ? -26.065 -3.105 12.748 1.00 29.25 1109 ALA A O 1
ATOM 8319 N N . ASN A 1 1110 ? -25.101 -4.698 11.491 1.00 30.55 1110 ASN A N 1
ATOM 8320 C CA . ASN A 1 1110 ? -26.302 -5.488 11.191 1.00 30.55 1110 ASN A CA 1
ATOM 8321 C C . ASN A 1 1110 ? -26.152 -6.997 11.487 1.00 30.55 1110 ASN A C 1
ATOM 8323 O O . ASN A 1 1110 ? -26.993 -7.786 11.056 1.00 30.55 1110 ASN A O 1
ATOM 8327 N N . PHE A 1 1111 ? -25.115 -7.430 12.210 1.00 31.17 1111 PHE A N 1
ATOM 8328 C CA . PHE A 1 1111 ? -24.920 -8.845 12.546 1.00 31.17 1111 PHE A CA 1
ATOM 8329 C C . PHE A 1 1111 ? -24.853 -9.036 14.056 1.00 31.17 1111 PHE A C 1
ATOM 8331 O O . PHE A 1 1111 ? -23.796 -9.219 14.653 1.00 31.17 1111 PHE A O 1
ATOM 8338 N N . VAL A 1 1112 ? -26.032 -9.095 14.669 1.00 28.94 1112 VAL A N 1
ATOM 8339 C CA . VAL A 1 1112 ? -26.204 -10.046 15.762 1.00 28.94 1112 VAL A CA 1
ATOM 8340 C C . VAL A 1 1112 ? -26.076 -11.436 15.121 1.00 28.94 1112 VAL A C 1
ATOM 8342 O O . VAL A 1 1112 ? -26.749 -11.713 14.127 1.00 28.94 1112 VAL A O 1
ATOM 8345 N N . PHE A 1 1113 ? -25.181 -12.288 15.628 1.00 39.94 1113 PHE A N 1
ATOM 8346 C CA . PHE A 1 1113 ? -24.919 -13.657 15.148 1.00 39.94 1113 PHE A CA 1
ATOM 8347 C C . PHE A 1 1113 ? -26.102 -14.619 15.381 1.00 39.94 1113 PHE A C 1
ATOM 8349 O O . PHE A 1 1113 ? -25.911 -15.765 15.771 1.00 39.94 1113 PHE A O 1
ATOM 8356 N N . ASN A 1 1114 ? -27.337 -14.180 15.144 1.00 43.44 1114 ASN A N 1
ATOM 8357 C CA . ASN A 1 1114 ? -28.533 -14.924 15.488 1.00 43.44 1114 ASN A CA 1
ATOM 8358 C C . ASN A 1 1114 ? -29.360 -15.246 14.240 1.00 43.44 1114 ASN A C 1
ATOM 8360 O O . ASN A 1 1114 ? -29.838 -14.382 13.504 1.00 43.44 1114 ASN A O 1
ATOM 8364 N N . HIS A 1 1115 ? -29.544 -16.538 13.988 1.00 58.22 1115 HIS A N 1
ATOM 8365 C CA . HIS A 1 1115 ? -30.583 -17.019 13.097 1.00 58.22 1115 HIS A CA 1
ATOM 8366 C C . HIS A 1 1115 ? -31.928 -16.844 13.804 1.00 58.22 1115 HIS A C 1
ATOM 8368 O O . HIS A 1 1115 ? -32.206 -17.525 14.780 1.00 58.22 1115 HIS A O 1
ATOM 8374 N N . PHE A 1 1116 ? -32.769 -15.927 13.337 1.00 71.62 1116 PHE A N 1
ATOM 8375 C CA . PHE A 1 1116 ? -34.076 -15.721 13.962 1.00 71.62 1116 PHE A CA 1
ATOM 8376 C C . PHE A 1 1116 ? -34.991 -16.934 13.786 1.00 71.62 1116 PHE A C 1
ATOM 8378 O O . PHE A 1 1116 ? -35.067 -17.540 12.705 1.00 71.62 1116 PHE A O 1
ATOM 8385 N N . GLU A 1 1117 ? -35.732 -17.245 14.840 1.00 76.06 1117 GLU A N 1
ATOM 8386 C CA . GLU A 1 1117 ? -36.846 -18.174 14.799 1.00 76.06 1117 GLU A CA 1
ATOM 8387 C C . GLU A 1 1117 ? -37.860 -17.809 13.701 1.00 76.06 1117 GLU A C 1
ATOM 8389 O O . GLU A 1 1117 ? -38.127 -16.640 13.396 1.00 76.06 1117 GLU A O 1
ATOM 8394 N N . ARG A 1 1118 ? -38.433 -18.838 13.069 1.00 76.00 1118 ARG A N 1
ATOM 8395 C CA . ARG A 1 1118 ? -39.478 -18.720 12.053 1.00 76.00 1118 ARG A CA 1
ATOM 8396 C C . ARG A 1 1118 ? -40.647 -19.635 12.363 1.00 76.00 1118 ARG A C 1
ATOM 8398 O O . ARG A 1 1118 ? -40.607 -20.833 12.091 1.00 76.00 1118 ARG A O 1
ATOM 8405 N N . GLU A 1 1119 ? -41.734 -19.007 12.776 1.00 74.56 1119 GLU A N 1
ATOM 8406 C CA . GLU A 1 1119 ? -43.004 -19.680 13.006 1.00 74.56 1119 GLU A CA 1
ATOM 8407 C C . GLU A 1 1119 ? -43.753 -20.028 11.702 1.00 74.56 1119 GLU A C 1
ATOM 8409 O O . GLU A 1 1119 ? -43.697 -19.266 10.723 1.00 74.56 1119 GLU A O 1
ATOM 8414 N N . PRO A 1 1120 ? -44.519 -21.139 11.655 1.00 79.38 1120 PRO A N 1
ATOM 8415 C CA . PRO A 1 1120 ? -44.752 -22.095 12.744 1.00 79.38 1120 PRO A CA 1
ATOM 8416 C C . PRO A 1 1120 ? -43.643 -23.152 12.842 1.00 79.38 1120 PRO A C 1
ATOM 8418 O O . PRO A 1 1120 ? -43.394 -23.851 11.850 1.00 79.38 1120 PRO A O 1
ATOM 8421 N N . ASN A 1 1121 ? -43.048 -23.329 14.020 1.00 81.00 1121 ASN A N 1
ATOM 8422 C CA . ASN A 1 1121 ? -42.111 -24.418 14.319 1.00 81.00 1121 ASN A CA 1
ATOM 8423 C C . ASN A 1 1121 ? -42.622 -25.377 15.423 1.00 81.00 1121 ASN A C 1
ATOM 8425 O O . ASN A 1 1121 ? -41.865 -26.221 15.895 1.00 81.00 1121 ASN A O 1
ATOM 8429 N N . ASP A 1 1122 ? -43.932 -25.351 15.708 1.00 83.44 1122 ASP A N 1
ATOM 8430 C CA . ASP A 1 1122 ? -44.669 -25.927 16.854 1.00 83.44 1122 ASP A CA 1
ATOM 8431 C C . ASP A 1 1122 ? -44.609 -27.472 17.025 1.00 83.44 1122 ASP A C 1
ATOM 8433 O O . ASP A 1 1122 ? -45.366 -28.079 17.801 1.00 83.44 1122 ASP A O 1
ATOM 8437 N N . GLY A 1 1123 ? -43.816 -28.186 16.222 1.00 79.62 1123 GLY A N 1
ATOM 8438 C CA . GLY A 1 1123 ? -43.743 -29.647 16.263 1.00 79.62 1123 GLY A CA 1
ATOM 8439 C C . GLY A 1 1123 ? -42.655 -30.247 15.379 1.00 79.62 1123 GLY A C 1
ATOM 8440 O O . GLY A 1 1123 ? -42.268 -29.666 14.377 1.00 79.62 1123 GLY A O 1
ATOM 8441 N N . LEU A 1 1124 ? -42.262 -31.495 15.662 1.00 81.31 1124 LEU A N 1
ATOM 8442 C CA . LEU A 1 1124 ? -41.228 -32.242 14.916 1.00 81.31 1124 LEU A CA 1
ATOM 8443 C C . LEU A 1 1124 ? -41.401 -32.263 13.382 1.00 81.31 1124 LEU A C 1
ATOM 8445 O O . LEU A 1 1124 ? -40.428 -32.407 12.656 1.00 81.31 1124 LEU A O 1
ATOM 8449 N N . SER A 1 1125 ? -42.631 -32.172 12.860 1.00 79.81 1125 SER A N 1
ATOM 8450 C CA . SER A 1 1125 ? -42.881 -32.125 11.407 1.00 79.81 1125 SER A CA 1
ATOM 8451 C C . SER A 1 1125 ? -42.804 -30.721 10.797 1.00 79.81 1125 SER A C 1
ATOM 8453 O O . SER A 1 1125 ? -42.872 -30.598 9.576 1.00 79.81 1125 SER A O 1
ATOM 8455 N N . HIS A 1 1126 ? -42.746 -29.692 11.638 1.00 80.00 1126 HIS A N 1
ATOM 8456 C CA . HIS A 1 1126 ? -42.639 -28.277 11.287 1.00 80.00 1126 HIS A CA 1
ATOM 8457 C C . HIS A 1 1126 ? -41.340 -27.659 11.819 1.00 80.00 1126 HIS A C 1
ATOM 8459 O O . HIS A 1 1126 ? -41.201 -26.447 11.770 1.00 80.00 1126 HIS A O 1
ATOM 8465 N N . SER A 1 1127 ? -40.388 -28.469 12.295 1.00 86.19 1127 SER A N 1
ATOM 8466 C CA . SER A 1 1127 ? -39.135 -27.967 12.850 1.00 86.19 1127 SER A CA 1
ATOM 8467 C C . SER A 1 1127 ? -38.403 -27.068 11.856 1.00 86.19 1127 SER A C 1
ATOM 8469 O O . SER A 1 1127 ? -38.262 -27.415 10.677 1.00 86.19 1127 SER A O 1
ATOM 8471 N N . GLN A 1 1128 ? -37.901 -25.939 12.337 1.00 89.12 1128 GLN A N 1
ATOM 8472 C CA . GLN A 1 1128 ? -37.094 -25.025 11.547 1.00 89.12 1128 GLN A CA 1
ATOM 8473 C C . GLN A 1 1128 ? -35.738 -25.663 11.253 1.00 89.12 1128 GLN A C 1
ATOM 8475 O O . GLN A 1 1128 ? -35.011 -26.049 12.163 1.00 89.12 1128 GLN A O 1
ATOM 8480 N N . ASN A 1 1129 ? -35.384 -25.782 9.975 1.00 86.81 1129 ASN A N 1
ATOM 8481 C CA . ASN A 1 1129 ? -34.054 -26.246 9.603 1.00 86.81 1129 ASN A CA 1
ATOM 8482 C C . ASN A 1 1129 ? -33.029 -25.138 9.853 1.00 86.81 1129 ASN A C 1
ATOM 8484 O O . ASN A 1 1129 ? -33.122 -24.093 9.214 1.00 86.81 1129 ASN A O 1
ATOM 8488 N N . ILE A 1 1130 ? -32.062 -25.387 10.733 1.00 84.12 1130 ILE A N 1
ATOM 8489 C CA . ILE A 1 1130 ? -31.011 -24.429 11.093 1.00 84.12 1130 ILE A CA 1
ATOM 8490 C C . ILE A 1 1130 ? -29.688 -24.679 10.348 1.00 84.12 1130 ILE A C 1
ATOM 8492 O O . ILE A 1 1130 ? -28.786 -23.849 10.413 1.00 84.12 1130 ILE A O 1
ATOM 8496 N N . ASP A 1 1131 ? -29.590 -25.735 9.528 1.00 77.31 1131 ASP A N 1
ATOM 8497 C CA . ASP A 1 1131 ? -28.430 -25.968 8.644 1.00 77.31 1131 ASP A CA 1
ATOM 8498 C C . ASP A 1 1131 ? -28.252 -24.842 7.602 1.00 77.31 1131 ASP A C 1
ATOM 8500 O O . ASP A 1 1131 ? -27.170 -24.663 7.052 1.00 77.31 1131 ASP A O 1
ATOM 8504 N N . VAL A 1 1132 ? -29.321 -24.088 7.301 1.00 64.69 1132 VAL A N 1
ATOM 8505 C CA . VAL A 1 1132 ? -29.290 -22.919 6.395 1.00 64.69 1132 VAL A CA 1
ATOM 8506 C C . VAL A 1 1132 ? -28.868 -21.623 7.096 1.00 64.69 1132 VAL A C 1
ATOM 8508 O O . VAL A 1 1132 ? -28.783 -20.581 6.444 1.00 64.69 1132 VAL A O 1
ATOM 8511 N N . GLY A 1 1133 ? -28.672 -21.659 8.417 1.00 57.16 1133 GLY A N 1
ATOM 8512 C CA . GLY A 1 1133 ? -28.103 -20.555 9.181 1.00 57.16 1133 GLY A CA 1
ATOM 8513 C C . GLY A 1 1133 ? -26.628 -20.337 8.839 1.00 57.16 1133 GLY A C 1
ATOM 8514 O O . GLY A 1 1133 ? -25.976 -21.203 8.256 1.00 57.16 1133 GLY A O 1
ATOM 8515 N N . ARG A 1 1134 ? -26.087 -19.166 9.188 1.00 59.81 1134 ARG A N 1
ATOM 8516 C CA . ARG A 1 1134 ? -24.643 -18.923 9.090 1.00 59.81 1134 ARG A CA 1
ATOM 8517 C C . ARG A 1 1134 ? -23.967 -19.537 10.312 1.00 59.81 1134 ARG A C 1
ATOM 8519 O O . ARG A 1 1134 ? -23.973 -18.935 11.376 1.00 59.81 1134 ARG A O 1
ATOM 8526 N N . TRP A 1 1135 ? -23.437 -20.743 10.148 1.00 70.81 1135 TRP A N 1
ATOM 8527 C CA . TRP A 1 1135 ? -22.567 -21.369 11.141 1.00 70.81 1135 TRP A CA 1
ATOM 8528 C C . TRP A 1 1135 ? -21.192 -20.702 11.079 1.00 70.81 1135 TRP A C 1
ATOM 8530 O O . TRP A 1 1135 ? -20.674 -20.482 9.979 1.00 70.81 1135 TRP A O 1
ATOM 8540 N N . SER A 1 1136 ? -20.623 -20.385 12.237 1.00 60.69 1136 SER A N 1
ATOM 8541 C CA . SER A 1 1136 ? -19.332 -19.710 12.393 1.00 60.69 1136 SER A CA 1
ATOM 8542 C C . SER A 1 1136 ? -18.352 -20.555 13.201 1.00 60.69 1136 SER A C 1
ATOM 8544 O O . SER A 1 1136 ? -18.746 -21.405 13.999 1.00 60.69 1136 SER A O 1
ATOM 8546 N N . LEU A 1 1137 ? -17.062 -20.313 12.976 1.00 60.25 1137 LEU A N 1
ATOM 8547 C CA . LEU A 1 1137 ? -15.961 -20.853 13.767 1.00 60.25 1137 LEU A CA 1
ATOM 8548 C C . LEU A 1 1137 ? -15.056 -19.675 14.147 1.00 60.25 1137 LEU A C 1
ATOM 8550 O O . LEU A 1 1137 ? -14.575 -18.974 13.259 1.00 60.25 1137 LEU A O 1
ATOM 8554 N N . GLY A 1 1138 ? -14.878 -19.420 15.441 1.00 50.44 1138 GLY A N 1
ATOM 8555 C CA . GLY A 1 1138 ? -14.164 -18.242 15.942 1.00 50.44 1138 GLY A CA 1
ATOM 8556 C C . GLY A 1 1138 ? -14.595 -17.846 17.357 1.00 50.44 1138 GLY A C 1
ATOM 8557 O O . GLY A 1 1138 ? -15.597 -18.369 17.849 1.00 50.44 1138 GLY A O 1
ATOM 8558 N N . PRO A 1 1139 ? -13.865 -16.925 18.012 1.00 45.84 1139 PRO A N 1
ATOM 8559 C CA . PRO A 1 1139 ? -14.077 -16.608 19.417 1.00 45.84 1139 PRO A CA 1
ATOM 8560 C C . PRO A 1 1139 ? -15.433 -15.937 19.616 1.00 45.84 1139 PRO A C 1
ATOM 8562 O O . PRO A 1 1139 ? -15.628 -14.772 19.270 1.00 45.84 1139 PRO A O 1
ATOM 8565 N N . SER A 1 1140 ? -16.363 -16.676 20.211 1.00 50.12 1140 SER A N 1
ATOM 8566 C CA . SER A 1 1140 ? -17.627 -16.151 20.715 1.00 50.12 1140 SER A CA 1
ATOM 8567 C C . SER A 1 1140 ? -17.549 -16.072 22.236 1.00 50.12 1140 SER A C 1
ATOM 8569 O O . SER A 1 1140 ? -17.154 -17.034 22.895 1.00 50.12 1140 SER A O 1
ATOM 8571 N N . PHE A 1 1141 ? -17.912 -14.914 22.797 1.00 46.91 1141 PHE A N 1
ATOM 8572 C CA . PHE A 1 1141 ? -17.913 -14.687 24.249 1.00 46.91 1141 PHE A CA 1
ATOM 8573 C C . PHE A 1 1141 ? -18.895 -15.594 24.997 1.00 46.91 1141 PHE A C 1
ATOM 8575 O O . PHE A 1 1141 ? -18.702 -15.821 26.192 1.00 46.91 1141 PHE A O 1
ATOM 8582 N N . ASP A 1 1142 ? -19.885 -16.121 24.279 1.00 48.19 1142 ASP A N 1
ATOM 8583 C CA . ASP A 1 1142 ? -21.005 -16.856 24.851 1.00 48.19 1142 ASP A CA 1
ATOM 8584 C C . ASP A 1 1142 ? -20.885 -18.373 24.580 1.00 48.19 1142 ASP A C 1
ATOM 8586 O O . ASP A 1 1142 ? -21.323 -19.188 25.376 1.00 48.19 1142 ASP A O 1
ATOM 8590 N N . ILE A 1 1143 ? -20.169 -18.801 23.530 1.00 56.25 1143 ILE A N 1
ATOM 8591 C CA . ILE A 1 1143 ? -20.127 -20.219 23.129 1.00 56.25 1143 ILE A CA 1
ATOM 8592 C C . ILE A 1 1143 ? -18.827 -20.889 23.592 1.00 56.25 1143 ILE A C 1
ATOM 8594 O O . ILE A 1 1143 ? -17.724 -20.580 23.126 1.00 56.25 1143 ILE A O 1
ATOM 8598 N N . THR A 1 1144 ? -18.950 -21.873 24.485 1.00 55.06 1144 THR A N 1
ATOM 8599 C CA . THR A 1 1144 ? -17.807 -22.664 24.975 1.00 55.06 1144 THR A CA 1
ATOM 8600 C C . THR A 1 1144 ? -17.216 -23.506 23.839 1.00 55.06 1144 THR A C 1
ATOM 8602 O O . THR A 1 1144 ? -17.952 -24.186 23.132 1.00 55.06 1144 THR A O 1
ATOM 8605 N N . GLU A 1 1145 ? -15.888 -23.490 23.671 1.00 58.66 1145 GLU A N 1
ATOM 8606 C CA . GLU A 1 1145 ? -15.190 -24.179 22.564 1.00 58.66 1145 GLU A CA 1
ATOM 8607 C C . GLU A 1 1145 ? -15.559 -23.650 21.152 1.00 58.66 1145 GLU A C 1
ATOM 8609 O O . GLU A 1 1145 ? -15.326 -24.333 20.156 1.00 58.66 1145 GLU A O 1
ATOM 8614 N N . SER A 1 1146 ? -16.075 -22.417 21.038 1.00 58.56 1146 SER A N 1
ATOM 8615 C CA . SER A 1 1146 ? -16.430 -21.750 19.765 1.00 58.56 1146 SER A CA 1
ATOM 8616 C C . SER A 1 1146 ? -15.288 -21.587 18.760 1.00 58.56 1146 SER A C 1
ATOM 8618 O O . SER A 1 1146 ? -15.528 -21.506 17.554 1.00 58.56 1146 SER A O 1
ATOM 8620 N N . ASP A 1 1147 ? -14.049 -21.618 19.249 1.00 57.75 1147 ASP A N 1
ATOM 8621 C CA . ASP A 1 1147 ? -12.832 -21.620 18.434 1.00 57.75 1147 ASP A CA 1
ATOM 8622 C C . ASP A 1 1147 ? -12.592 -22.956 17.705 1.00 57.75 1147 ASP A C 1
ATOM 8624 O O . ASP A 1 1147 ? -11.789 -23.015 16.775 1.00 57.75 1147 ASP A O 1
ATOM 8628 N N . VAL A 1 1148 ? -13.239 -24.047 18.139 1.00 64.88 1148 VAL A N 1
ATOM 8629 C CA . VAL A 1 1148 ? -12.968 -25.417 17.658 1.00 64.88 1148 VAL A CA 1
ATOM 8630 C C . VAL A 1 1148 ? -14.219 -26.210 17.267 1.00 64.88 1148 VAL A C 1
ATOM 8632 O O . VAL A 1 1148 ? -14.099 -27.218 16.571 1.00 64.88 1148 VAL A O 1
ATOM 8635 N N . LEU A 1 1149 ? -15.415 -25.763 17.658 1.00 71.88 1149 LEU A N 1
ATOM 8636 C CA . LEU A 1 1149 ? -16.691 -26.335 17.234 1.00 71.88 1149 LEU A CA 1
ATOM 8637 C C . LEU A 1 1149 ? -17.500 -25.301 16.436 1.00 71.88 1149 LEU A C 1
ATOM 8639 O O . LEU A 1 1149 ? -17.820 -24.236 16.976 1.00 71.88 1149 LEU A O 1
ATOM 8643 N N . PRO A 1 1150 ? -17.872 -25.609 15.175 1.00 79.31 1150 PRO A N 1
ATOM 8644 C CA . PRO A 1 1150 ? -18.789 -24.781 14.407 1.00 79.31 1150 PRO A CA 1
ATOM 8645 C C . PRO A 1 1150 ? -20.092 -24.589 15.171 1.00 79.31 1150 PRO A C 1
ATOM 8647 O O . PRO A 1 1150 ? -20.686 -25.565 15.647 1.00 79.31 1150 PRO A O 1
ATOM 8650 N N . HIS A 1 1151 ? -20.535 -23.344 15.267 1.00 76.94 1151 HIS A N 1
ATOM 8651 C CA . HIS A 1 1151 ? -21.664 -22.972 16.102 1.00 76.94 1151 HIS A CA 1
ATOM 8652 C C . HIS A 1 1151 ? -22.606 -21.991 15.410 1.00 76.94 1151 HIS A C 1
ATOM 8654 O O . HIS A 1 1151 ? -22.234 -21.290 14.469 1.00 76.94 1151 HIS A O 1
ATOM 8660 N N . LEU A 1 1152 ? -23.842 -21.959 15.893 1.00 82.94 1152 LEU A N 1
ATOM 8661 C CA . LEU A 1 1152 ? -24.898 -21.051 15.480 1.00 82.94 1152 LEU A CA 1
ATOM 8662 C C . LEU A 1 1152 ? -25.724 -20.668 16.708 1.00 82.94 1152 LEU A C 1
ATOM 8664 O O . LEU A 1 1152 ? -26.055 -21.532 17.520 1.00 82.94 1152 LEU A O 1
ATOM 8668 N N . SER A 1 1153 ? -26.134 -19.407 16.788 1.00 80.25 1153 SER A N 1
ATOM 8669 C CA . SER A 1 1153 ? -27.112 -18.954 17.774 1.00 80.25 1153 SER A CA 1
ATOM 8670 C C . SER A 1 1153 ? -28.466 -18.698 17.113 1.00 80.25 1153 SER A C 1
ATOM 8672 O O . SER A 1 1153 ? -28.553 -18.288 15.952 1.00 80.25 1153 SER A O 1
ATOM 8674 N N . VAL A 1 1154 ? -29.541 -18.987 17.838 1.00 79.88 1154 VAL A N 1
ATOM 8675 C CA . VAL A 1 1154 ? -30.924 -18.867 17.387 1.00 79.88 1154 VAL A CA 1
ATOM 8676 C C . VAL A 1 1154 ? -31.700 -18.029 18.390 1.00 79.88 1154 VAL A C 1
ATOM 8678 O O . VAL A 1 1154 ? -31.867 -18.435 19.537 1.00 79.88 1154 VAL A O 1
ATOM 8681 N N . GLU A 1 1155 ? -32.194 -16.871 17.962 1.00 82.44 1155 GLU A N 1
ATOM 8682 C CA . GLU A 1 1155 ? -33.106 -16.059 18.773 1.00 82.44 1155 GLU A CA 1
ATOM 8683 C C . GLU A 1 1155 ? -34.529 -16.579 18.630 1.00 82.44 1155 GLU A C 1
ATOM 8685 O O . GLU A 1 1155 ? -35.095 -16.522 17.535 1.00 82.44 1155 GLU A O 1
ATOM 8690 N N . GLY A 1 1156 ? -35.093 -17.060 19.736 1.00 77.88 1156 GLY A N 1
ATOM 8691 C CA . GLY A 1 1156 ? -36.455 -17.567 19.809 1.00 77.88 1156 GLY A CA 1
ATOM 8692 C C . GLY A 1 1156 ? -37.329 -16.788 20.787 1.00 77.88 1156 GLY A C 1
ATOM 8693 O O . GLY A 1 1156 ? -36.868 -16.173 21.753 1.00 77.88 1156 GLY A O 1
ATOM 8694 N N . SER A 1 1157 ? -38.628 -16.810 20.525 1.00 81.31 1157 SER A N 1
ATOM 8695 C CA . SER A 1 1157 ? -39.661 -16.158 21.310 1.00 81.31 1157 SER A CA 1
ATOM 8696 C C . SER A 1 1157 ? -40.824 -17.111 21.521 1.00 81.31 1157 SER A C 1
ATOM 8698 O O . SER A 1 1157 ? -41.345 -17.686 20.577 1.00 81.31 1157 SER A O 1
ATOM 8700 N N . GLY A 1 1158 ? -41.296 -17.235 22.757 1.00 77.06 1158 GLY A N 1
ATOM 8701 C CA . GLY A 1 1158 ? -42.406 -18.135 23.026 1.00 77.06 1158 GLY A CA 1
ATOM 8702 C C . GLY A 1 1158 ? -43.710 -17.645 22.410 1.00 77.06 1158 GLY A C 1
ATOM 8703 O O . GLY A 1 1158 ? -44.060 -16.474 22.566 1.00 77.06 1158 GLY A O 1
ATOM 8704 N N . ASP A 1 1159 ? -44.471 -18.556 21.804 1.00 77.56 1159 ASP A N 1
ATOM 8705 C CA . ASP A 1 1159 ? -45.806 -18.308 21.242 1.00 77.56 1159 ASP A CA 1
ATOM 8706 C C . ASP A 1 1159 ? -46.927 -19.105 21.959 1.00 77.56 1159 ASP A C 1
ATOM 8708 O O . ASP A 1 1159 ? -48.125 -18.975 21.667 1.00 77.56 1159 ASP A O 1
ATOM 8712 N N . GLY A 1 1160 ? -46.559 -19.885 22.982 1.00 74.44 1160 GLY A N 1
ATOM 8713 C CA . GLY A 1 1160 ? -47.445 -20.803 23.696 1.00 74.44 1160 GLY A CA 1
ATOM 8714 C C . GLY A 1 1160 ? -47.415 -22.241 23.169 1.00 74.44 1160 GLY A C 1
ATOM 8715 O O . GLY A 1 1160 ? -48.173 -23.077 23.685 1.00 74.44 1160 GLY A O 1
ATOM 8716 N N . THR A 1 1161 ? -46.554 -22.543 22.199 1.00 80.12 1161 THR A N 1
ATOM 8717 C CA . THR A 1 1161 ? -46.183 -23.879 21.725 1.00 80.12 1161 THR A CA 1
ATOM 8718 C C . THR A 1 1161 ? -44.686 -24.151 21.950 1.00 80.12 1161 THR A C 1
ATOM 8720 O O . THR A 1 1161 ? -44.021 -23.380 22.628 1.00 80.12 1161 THR A O 1
ATOM 8723 N N . PHE A 1 1162 ? -44.214 -25.353 21.604 1.00 82.75 1162 PHE A N 1
ATOM 8724 C CA . PHE A 1 1162 ? -42.797 -25.707 21.764 1.00 82.75 1162 PHE A CA 1
ATOM 8725 C C . PHE A 1 1162 ? -42.086 -25.413 20.459 1.00 82.75 1162 PHE A C 1
ATOM 8727 O O . PHE A 1 1162 ? -42.610 -25.797 19.413 1.00 82.75 1162 PHE A O 1
ATOM 8734 N N . ASP A 1 1163 ? -40.855 -24.942 20.559 1.00 86.62 1163 ASP A N 1
ATOM 8735 C CA . ASP A 1 1163 ? -40.117 -24.476 19.397 1.00 86.62 1163 ASP A CA 1
ATOM 8736 C C . ASP A 1 1163 ? -39.119 -25.557 18.982 1.00 86.62 1163 ASP A C 1
ATOM 8738 O O . ASP A 1 1163 ? -38.304 -26.005 19.797 1.00 86.62 1163 ASP A O 1
ATOM 8742 N N . TYR A 1 1164 ? -39.220 -26.058 17.746 1.00 90.44 1164 TYR A N 1
ATOM 8743 C CA . TYR A 1 1164 ? -38.407 -27.182 17.264 1.00 90.44 1164 TYR A CA 1
ATOM 8744 C C . TYR A 1 1164 ? -37.432 -26.746 16.169 1.00 90.44 1164 TYR A C 1
ATOM 8746 O O . TYR A 1 1164 ? -37.840 -26.211 15.138 1.00 90.44 1164 TYR A O 1
ATOM 8754 N N . TYR A 1 1165 ? -36.161 -27.119 16.316 1.00 93.38 1165 TYR A N 1
ATOM 8755 C CA . TYR A 1 1165 ? -35.079 -26.821 15.378 1.00 93.38 1165 TYR A CA 1
ATOM 8756 C C . TYR A 1 1165 ? -34.402 -28.111 14.909 1.00 93.38 1165 TYR A C 1
ATOM 8758 O O . TYR A 1 1165 ? -33.962 -28.924 15.721 1.00 93.38 1165 TYR A O 1
ATOM 8766 N N . SER A 1 1166 ? -34.329 -28.339 13.599 1.00 92.00 1166 SER A N 1
ATOM 8767 C CA . SER A 1 1166 ? -33.683 -29.516 13.010 1.00 92.00 1166 SER A CA 1
ATOM 8768 C C . SER A 1 1166 ? -32.326 -29.185 12.411 1.00 92.00 1166 SER A C 1
ATOM 8770 O O . SER A 1 1166 ? -32.195 -28.165 11.739 1.00 92.00 1166 SER A O 1
ATOM 8772 N N . PHE A 1 1167 ? -31.375 -30.096 12.573 1.00 93.25 1167 PHE A N 1
ATOM 8773 C CA . PHE A 1 1167 ? -30.009 -29.968 12.070 1.00 93.25 1167 PHE A CA 1
ATOM 8774 C C . PHE A 1 1167 ? -29.462 -31.321 11.608 1.00 93.25 1167 PHE A C 1
ATOM 8776 O O . PHE A 1 1167 ? -29.992 -32.381 11.977 1.00 93.25 1167 PHE A O 1
ATOM 8783 N N . THR A 1 1168 ? -28.395 -31.302 10.812 1.00 90.19 1168 THR A N 1
ATOM 8784 C CA . THR A 1 1168 ? -27.775 -32.518 10.273 1.00 90.19 1168 THR A CA 1
ATOM 8785 C C . THR A 1 1168 ? -26.443 -32.828 10.942 1.00 90.19 1168 THR A C 1
ATOM 8787 O O . THR A 1 1168 ? -25.544 -32.003 11.014 1.00 90.19 1168 THR A O 1
ATOM 8790 N N . VAL A 1 1169 ? -26.274 -34.080 11.363 1.00 89.69 1169 VAL A N 1
ATOM 8791 C CA . VAL A 1 1169 ? -24.989 -34.607 11.824 1.00 89.69 1169 VAL A CA 1
ATOM 8792 C C . VAL A 1 1169 ? -24.389 -35.459 10.712 1.00 89.69 1169 VAL A C 1
ATOM 8794 O O . VAL A 1 1169 ? -24.958 -36.484 10.323 1.00 89.69 1169 VAL A O 1
ATOM 8797 N N . ALA A 1 1170 ? -23.255 -35.011 10.172 1.00 83.19 1170 ALA A N 1
ATOM 8798 C CA . ALA A 1 1170 ? -22.624 -35.628 9.008 1.00 83.19 1170 ALA A CA 1
ATOM 8799 C C . ALA A 1 1170 ? -21.848 -36.910 9.350 1.00 83.19 1170 ALA A C 1
ATOM 8801 O O . ALA A 1 1170 ? -21.858 -37.857 8.559 1.00 83.19 1170 ALA A O 1
ATOM 8802 N N . ASN A 1 1171 ? -21.219 -36.958 10.529 1.00 83.62 1171 ASN A N 1
ATOM 8803 C CA . ASN A 1 1171 ? -20.321 -38.037 10.929 1.00 83.62 1171 ASN A CA 1
ATOM 8804 C C . ASN A 1 1171 ? -20.841 -38.784 12.170 1.00 83.62 1171 ASN A C 1
ATOM 8806 O O . ASN A 1 1171 ? -21.381 -38.172 13.092 1.00 83.62 1171 ASN A O 1
ATOM 8810 N N . PRO A 1 1172 ? -20.697 -40.121 12.229 1.00 81.94 1172 PRO A N 1
ATOM 8811 C CA . PRO A 1 1172 ? -20.960 -40.860 13.455 1.00 81.94 1172 PRO A CA 1
ATOM 8812 C C . PRO A 1 1172 ? -19.935 -40.488 14.532 1.00 81.94 1172 PRO A C 1
ATOM 8814 O O . PRO A 1 1172 ? -18.751 -40.334 14.255 1.00 81.94 1172 PRO A O 1
ATOM 8817 N N . ASN A 1 1173 ? -20.388 -40.463 15.776 1.00 85.81 1173 ASN A N 1
ATOM 8818 C CA . ASN A 1 1173 ? -19.680 -40.036 16.982 1.00 85.81 1173 ASN A CA 1
ATOM 8819 C C . ASN A 1 1173 ? -19.357 -38.537 17.074 1.00 85.81 1173 ASN A C 1
ATOM 8821 O O . ASN A 1 1173 ? -18.658 -38.166 18.011 1.00 85.81 1173 ASN A O 1
ATOM 8825 N N . SER A 1 1174 ? -19.907 -37.685 16.198 1.00 86.75 1174 SER A N 1
ATOM 8826 C CA . SER A 1 1174 ? -19.838 -36.230 16.379 1.00 86.75 1174 SER A CA 1
ATOM 8827 C C . SER A 1 1174 ? -20.463 -35.820 17.713 1.00 86.75 1174 SER A C 1
ATOM 8829 O O . SER A 1 1174 ? -21.549 -36.289 18.087 1.00 86.75 1174 SER A O 1
ATOM 8831 N N . ARG A 1 1175 ? -19.788 -34.923 18.424 1.00 88.06 1175 ARG A N 1
ATOM 8832 C CA . ARG A 1 1175 ? -20.301 -34.244 19.614 1.00 88.06 1175 ARG A CA 1
ATOM 8833 C C . ARG A 1 1175 ? -21.190 -33.062 19.216 1.00 88.06 1175 ARG A C 1
ATOM 8835 O O . ARG A 1 1175 ? -20.853 -32.301 18.314 1.00 88.06 1175 ARG A O 1
ATOM 8842 N N . GLY A 1 1176 ? -22.327 -32.910 19.890 1.00 86.81 1176 GLY A N 1
ATOM 8843 C CA . GLY A 1 1176 ? -23.159 -31.712 19.826 1.00 86.81 1176 GLY A CA 1
ATOM 8844 C C . GLY A 1 1176 ? -23.386 -31.114 21.204 1.00 86.81 1176 GLY A C 1
ATOM 8845 O O . GLY A 1 1176 ? -23.589 -31.852 22.172 1.00 86.81 1176 GLY A O 1
ATOM 8846 N N . ILE A 1 1177 ? -23.356 -29.789 21.268 1.00 85.69 1177 ILE A N 1
ATOM 8847 C CA . ILE A 1 1177 ? -23.587 -28.981 22.462 1.00 85.69 1177 ILE A CA 1
ATOM 8848 C C . ILE A 1 1177 ? -24.763 -28.049 22.165 1.00 85.69 1177 ILE A C 1
ATOM 8850 O O . ILE A 1 1177 ? -24.815 -27.442 21.096 1.00 85.69 1177 ILE A O 1
ATOM 8854 N N . PHE A 1 1178 ? -25.706 -27.965 23.095 1.00 86.38 1178 PHE A N 1
ATOM 8855 C CA . PHE A 1 1178 ? -26.893 -27.124 23.013 1.00 86.38 1178 PHE A CA 1
ATOM 8856 C C . PHE A 1 1178 ? -27.001 -26.330 24.311 1.00 86.38 1178 PHE A C 1
ATOM 8858 O O . PHE A 1 1178 ? -27.013 -26.948 25.372 1.00 86.38 1178 PHE A O 1
ATOM 8865 N N . ASP A 1 1179 ? -27.075 -25.007 24.241 1.00 79.19 1179 ASP A N 1
ATOM 8866 C CA . ASP A 1 1179 ? -27.111 -24.142 25.430 1.00 79.19 1179 ASP A CA 1
ATOM 8867 C C . ASP A 1 1179 ? -28.155 -23.031 25.290 1.00 79.19 1179 ASP A C 1
ATOM 8869 O O . ASP A 1 1179 ? -28.592 -22.724 24.177 1.00 79.19 1179 ASP A O 1
ATOM 8873 N N . ILE A 1 1180 ? -28.578 -22.448 26.409 1.00 79.69 1180 ILE A N 1
ATOM 8874 C CA . ILE A 1 1180 ? -29.479 -21.293 26.441 1.00 79.69 1180 ILE A CA 1
ATOM 8875 C C . ILE A 1 1180 ? -28.786 -20.144 27.171 1.00 79.69 1180 ILE A C 1
ATOM 8877 O O . ILE A 1 1180 ? -28.659 -20.193 28.384 1.00 79.69 1180 ILE A O 1
ATOM 8881 N N . ASP A 1 1181 ? -28.461 -19.053 26.477 1.00 63.00 1181 ASP A N 1
ATOM 8882 C CA . ASP A 1 1181 ? -27.561 -18.027 27.045 1.00 63.00 1181 ASP A CA 1
ATOM 8883 C C . ASP A 1 1181 ? -28.236 -16.702 27.425 1.00 63.00 1181 ASP A C 1
ATOM 8885 O O . ASP A 1 1181 ? -27.586 -15.758 27.881 1.00 63.00 1181 ASP A O 1
ATOM 8889 N N . TYR A 1 1182 ? -29.559 -16.595 27.248 1.00 64.44 1182 TYR A N 1
ATOM 8890 C CA . TYR A 1 1182 ? -30.291 -15.380 27.618 1.00 64.44 1182 TYR A CA 1
ATOM 8891 C C . TYR A 1 1182 ? -31.805 -15.584 27.757 1.00 64.44 1182 TYR A C 1
ATOM 8893 O O . TYR A 1 1182 ? -32.602 -15.119 26.940 1.00 64.44 1182 TYR A O 1
ATOM 8901 N N . GLY A 1 1183 ? -32.232 -16.291 28.803 1.00 62.38 1183 GLY A N 1
ATOM 8902 C CA . GLY A 1 1183 ? -33.651 -16.555 29.052 1.00 62.38 1183 GLY A CA 1
ATOM 8903 C C . GLY A 1 1183 ? -34.378 -15.413 29.784 1.00 62.38 1183 GLY A C 1
ATOM 8904 O O . GLY A 1 1183 ? -34.170 -15.207 30.984 1.00 62.38 1183 GLY A O 1
ATOM 8905 N N . VAL A 1 1184 ? -35.301 -14.717 29.112 1.00 67.06 1184 VAL A N 1
ATOM 8906 C CA . VAL A 1 1184 ? -36.114 -13.632 29.695 1.00 67.06 1184 VAL A CA 1
ATOM 8907 C C . VAL A 1 1184 ? -37.595 -14.010 29.712 1.00 67.06 1184 VAL A C 1
ATOM 8909 O O . VAL A 1 1184 ? -38.152 -14.459 28.714 1.00 67.06 1184 VAL A O 1
ATOM 8912 N N . ASP A 1 1185 ? -38.254 -13.836 30.860 1.00 65.31 1185 ASP A N 1
ATOM 8913 C CA . ASP A 1 1185 ? -39.701 -14.028 30.955 1.00 65.31 1185 ASP A CA 1
ATOM 8914 C C . ASP A 1 1185 ? -40.496 -12.809 30.455 1.00 65.31 1185 ASP A C 1
ATOM 8916 O O . ASP A 1 1185 ? -39.974 -11.707 30.309 1.00 65.31 1185 ASP A O 1
ATOM 8920 N N . LEU A 1 1186 ? -41.808 -12.985 30.283 1.00 59.69 1186 LEU A N 1
ATOM 8921 C CA . LEU A 1 1186 ? -42.777 -11.931 29.924 1.00 59.69 1186 LEU A CA 1
ATOM 8922 C C . LEU A 1 1186 ? -42.711 -10.615 30.713 1.00 59.69 1186 LEU A C 1
ATOM 8924 O O . LEU A 1 1186 ? -43.350 -9.632 30.333 1.00 59.69 1186 LEU A O 1
ATOM 8928 N N . LEU A 1 1187 ? -42.057 -10.614 31.871 1.00 56.25 1187 LEU A N 1
ATOM 8929 C CA . LEU A 1 1187 ? -41.943 -9.466 32.761 1.00 56.25 1187 LEU A CA 1
ATOM 8930 C C . LEU A 1 1187 ? -40.546 -8.828 32.695 1.00 56.25 1187 LEU A C 1
ATOM 8932 O O . LEU A 1 1187 ? -40.260 -7.951 33.509 1.00 56.25 1187 LEU A O 1
ATOM 8936 N N . GLY A 1 1188 ? -39.695 -9.258 31.759 1.00 54.47 1188 GLY A N 1
ATOM 8937 C CA . GLY A 1 1188 ? -38.337 -8.752 31.578 1.00 54.47 1188 GLY A CA 1
ATOM 8938 C C . GLY A 1 1188 ? -37.332 -9.303 32.592 1.00 54.47 1188 GLY A C 1
ATOM 8939 O O . GLY A 1 1188 ? -36.221 -8.785 32.689 1.00 54.47 1188 GLY A O 1
ATOM 8940 N N . ASN A 1 1189 ? -37.690 -10.323 33.383 1.00 58.53 1189 ASN A N 1
ATOM 8941 C CA . ASN A 1 1189 ? -36.770 -10.886 34.369 1.00 58.53 1189 ASN A CA 1
ATOM 8942 C C . ASN A 1 1189 ? -35.957 -12.034 33.758 1.00 58.53 1189 ASN A C 1
ATOM 8944 O O . ASN A 1 1189 ? -36.521 -12.919 33.115 1.00 58.53 1189 ASN A O 1
ATOM 8948 N N . ARG A 1 1190 ? -34.651 -12.083 34.054 1.00 57.81 1190 ARG A N 1
ATOM 8949 C CA . ARG A 1 1190 ? -33.721 -13.158 33.643 1.00 57.81 1190 ARG A CA 1
ATOM 8950 C C . ARG A 1 1190 ? -33.914 -14.476 34.426 1.00 57.81 1190 ARG A C 1
ATOM 8952 O O . ARG A 1 1190 ? -32.969 -15.019 34.987 1.00 57.81 1190 ARG A O 1
ATOM 8959 N N . TYR A 1 1191 ? -35.159 -14.934 34.574 1.00 59.91 1191 TYR A N 1
ATOM 8960 C CA . TYR A 1 1191 ? -35.540 -16.134 35.341 1.00 59.91 1191 TYR A CA 1
ATOM 8961 C C . TYR A 1 1191 ? -36.322 -17.153 34.490 1.00 59.91 1191 TYR A C 1
ATOM 8963 O O . TYR A 1 1191 ? -37.171 -17.878 35.021 1.00 59.91 1191 TYR A O 1
ATOM 8971 N N . LEU A 1 1192 ? -36.107 -17.187 33.171 1.00 68.75 1192 LEU A N 1
ATOM 8972 C CA . LEU A 1 1192 ? -36.746 -18.181 32.311 1.00 68.75 1192 LEU A CA 1
ATOM 8973 C C . LEU A 1 1192 ? -36.101 -19.561 32.531 1.00 68.75 1192 LEU A C 1
ATOM 8975 O O . LEU A 1 1192 ? -35.039 -19.840 32.000 1.00 68.75 1192 LEU A O 1
ATOM 8979 N N . ASP A 1 1193 ? -36.769 -20.398 33.326 1.00 72.00 1193 ASP A N 1
ATOM 8980 C CA . ASP A 1 1193 ? -36.399 -21.792 33.624 1.00 72.00 1193 ASP A CA 1
ATOM 8981 C C . ASP A 1 1193 ? -36.665 -22.672 32.387 1.00 72.00 1193 ASP A C 1
ATOM 8983 O O . ASP A 1 1193 ? -37.820 -23.031 32.111 1.00 72.00 1193 ASP A O 1
ATOM 8987 N N . THR A 1 1194 ? -35.627 -22.897 31.579 1.00 77.69 1194 THR A N 1
ATOM 8988 C CA . THR A 1 1194 ? -35.721 -23.567 30.268 1.00 77.69 1194 THR A CA 1
ATOM 8989 C C . THR A 1 1194 ? -35.583 -25.088 30.384 1.00 77.69 1194 THR A C 1
ATOM 8991 O O . THR A 1 1194 ? -35.282 -25.618 31.444 1.00 77.69 1194 THR A O 1
ATOM 8994 N N . GLU A 1 1195 ? -35.931 -25.825 29.328 1.00 81.56 1195 GLU A N 1
ATOM 8995 C CA . GLU A 1 1195 ? -35.729 -27.277 29.244 1.00 81.56 1195 GLU A CA 1
ATOM 8996 C C . GLU A 1 1195 ? -35.459 -27.671 27.786 1.00 81.56 1195 GLU A C 1
ATOM 8998 O O . GLU A 1 1195 ? -36.218 -27.286 26.892 1.00 81.56 1195 GLU A O 1
ATOM 9003 N N . LEU A 1 1196 ? -34.403 -28.451 27.536 1.00 88.06 1196 LEU A N 1
ATOM 9004 C CA . LEU A 1 1196 ? -34.004 -28.886 26.192 1.00 88.06 1196 LEU A CA 1
ATOM 9005 C C . LEU A 1 1196 ? -34.350 -30.358 25.935 1.00 88.06 1196 LEU A C 1
ATOM 9007 O O . LEU A 1 1196 ? -34.080 -31.230 26.766 1.00 88.06 1196 LEU A O 1
ATOM 9011 N N . PHE A 1 1197 ? -34.882 -30.658 24.744 1.00 87.50 1197 PHE A N 1
ATOM 9012 C CA . PHE A 1 1197 ? -35.213 -32.022 24.307 1.00 87.50 1197 PHE A CA 1
ATOM 9013 C C . PHE A 1 1197 ? -34.581 -32.357 22.955 1.00 87.50 1197 PHE A C 1
ATOM 9015 O O . PHE A 1 1197 ? -34.944 -31.768 21.940 1.00 87.50 1197 PHE A O 1
ATOM 9022 N N . LEU A 1 1198 ? -33.705 -33.361 22.914 1.00 92.06 1198 LEU A N 1
ATOM 9023 C CA . LEU A 1 1198 ? -33.075 -33.847 21.686 1.00 92.06 1198 LEU A CA 1
ATOM 9024 C C . LEU A 1 1198 ? -33.783 -35.104 21.164 1.00 92.06 1198 LEU A C 1
ATOM 9026 O O . LEU A 1 1198 ? -33.950 -36.078 21.900 1.00 92.06 1198 LEU A O 1
ATOM 9030 N N . TYR A 1 1199 ? -34.146 -35.116 19.883 1.00 89.69 1199 TYR A N 1
ATOM 9031 C CA . TYR A 1 1199 ? -34.875 -36.189 19.206 1.00 89.69 1199 TYR A CA 1
ATOM 9032 C C . TYR A 1 1199 ? -34.068 -36.808 18.061 1.00 89.69 1199 TYR A C 1
ATOM 9034 O O . TYR A 1 1199 ? -33.340 -36.115 17.350 1.00 89.69 1199 TYR A O 1
ATOM 9042 N N . ASP A 1 1200 ? -34.256 -38.111 17.840 1.00 88.06 1200 ASP A N 1
ATOM 9043 C CA . ASP A 1 1200 ? -33.816 -38.786 16.617 1.00 88.06 1200 ASP A CA 1
ATOM 9044 C C . ASP A 1 1200 ? -34.745 -38.503 15.423 1.00 88.06 1200 ASP A C 1
ATOM 9046 O O . ASP A 1 1200 ? -35.864 -38.006 15.568 1.00 88.06 1200 ASP A O 1
ATOM 9050 N N . SER A 1 1201 ? -34.310 -38.906 14.225 1.00 81.69 1201 SER A N 1
ATOM 9051 C CA . SER A 1 1201 ? -35.097 -38.799 12.984 1.00 81.69 1201 SER A CA 1
ATOM 9052 C C . SER A 1 1201 ? -36.451 -39.536 13.001 1.00 81.69 1201 SER A C 1
ATOM 9054 O O . SER A 1 1201 ? -37.285 -39.316 12.118 1.00 81.69 1201 SER A O 1
ATOM 9056 N N . PHE A 1 1202 ? -36.703 -40.411 13.982 1.00 80.31 1202 PHE A N 1
ATOM 9057 C CA . PHE A 1 1202 ? -37.977 -41.110 14.172 1.00 80.31 1202 PHE A CA 1
ATOM 9058 C C . PHE A 1 1202 ? -38.880 -40.434 15.221 1.00 80.31 1202 PHE A C 1
ATOM 9060 O O . PHE A 1 1202 ? -39.997 -40.911 15.451 1.00 80.31 1202 PHE A O 1
ATOM 9067 N N . GLY A 1 1203 ? -38.428 -39.331 15.828 1.00 78.31 1203 GLY A N 1
ATOM 9068 C CA . GLY A 1 1203 ? -39.133 -38.576 16.863 1.00 78.31 1203 GLY A CA 1
ATOM 9069 C C . GLY A 1 1203 ? -39.031 -39.182 18.266 1.00 78.31 1203 GLY A C 1
ATOM 9070 O O . GLY A 1 1203 ? -39.854 -38.867 19.127 1.00 78.31 1203 GLY A O 1
ATOM 9071 N N . SER A 1 1204 ? -38.067 -40.073 18.511 1.00 83.69 1204 SER A N 1
ATOM 9072 C CA . SER A 1 1204 ? -37.777 -40.603 19.849 1.00 83.69 1204 SER A CA 1
ATOM 9073 C C . SER A 1 1204 ? -36.824 -39.663 20.585 1.00 83.69 1204 SER A C 1
ATOM 9075 O O . SER A 1 1204 ? -35.816 -39.255 20.018 1.00 83.69 1204 SER A O 1
ATOM 9077 N N . VAL A 1 1205 ? -37.104 -39.357 21.855 1.00 84.94 1205 VAL A N 1
ATOM 9078 C CA . VAL A 1 1205 ? -36.202 -38.549 22.696 1.00 84.94 1205 VAL A CA 1
ATOM 9079 C C . VAL A 1 1205 ? -34.911 -39.329 22.964 1.00 84.94 1205 VAL A C 1
ATOM 9081 O O . VAL A 1 1205 ? -34.956 -40.436 23.508 1.00 84.94 1205 VAL A O 1
ATOM 9084 N N . LEU A 1 1206 ? -33.778 -38.744 22.585 1.00 86.00 1206 LEU A N 1
ATOM 9085 C CA . LEU A 1 1206 ? -32.427 -39.256 22.804 1.00 86.00 1206 LEU A CA 1
ATOM 9086 C C . LEU A 1 1206 ? -31.834 -38.751 24.114 1.00 86.00 1206 LEU A C 1
ATOM 9088 O O . LEU A 1 1206 ? -31.224 -39.527 24.852 1.00 86.00 1206 LEU A O 1
ATOM 9092 N N . ALA A 1 1207 ? -32.032 -37.466 24.399 1.00 85.00 1207 ALA A N 1
ATOM 9093 C CA . ALA A 1 1207 ? -31.561 -36.817 25.607 1.00 85.00 1207 ALA A CA 1
ATOM 9094 C C . ALA A 1 1207 ? -32.476 -35.644 25.978 1.00 85.00 1207 ALA A C 1
ATOM 9096 O O . ALA A 1 1207 ? -33.183 -35.101 25.131 1.00 85.00 1207 ALA A O 1
ATOM 9097 N N . GLN A 1 1208 ? -32.482 -35.301 27.260 1.00 84.00 1208 GLN A N 1
ATOM 9098 C CA . GLN A 1 1208 ? -33.193 -34.150 27.804 1.00 84.00 1208 GLN A CA 1
ATOM 9099 C C . GLN A 1 1208 ? -32.394 -33.616 28.994 1.00 84.00 1208 GLN A C 1
ATOM 9101 O O . GLN A 1 1208 ? -31.828 -34.426 29.739 1.00 84.00 1208 GLN A O 1
ATOM 9106 N N . ASN A 1 1209 ? -32.360 -32.301 29.175 1.00 76.94 1209 ASN A N 1
ATOM 9107 C CA . ASN A 1 1209 ? -31.811 -31.689 30.381 1.00 76.94 1209 ASN A CA 1
ATOM 9108 C C . ASN A 1 1209 ? -32.648 -30.475 30.795 1.00 76.94 1209 ASN A C 1
ATOM 9110 O O . ASN A 1 1209 ? -33.117 -29.737 29.933 1.00 76.94 1209 ASN A O 1
ATOM 9114 N N . ASP A 1 1210 ? -32.843 -30.339 32.107 1.00 66.94 1210 ASP A N 1
ATOM 9115 C CA . ASP A 1 1210 ? -33.750 -29.382 32.756 1.00 66.94 1210 ASP A CA 1
ATOM 9116 C C . ASP A 1 1210 ? -33.085 -28.596 33.905 1.00 66.94 1210 ASP A C 1
ATOM 9118 O O . ASP A 1 1210 ? -33.780 -28.134 34.805 1.00 66.94 1210 ASP A O 1
ATOM 9122 N N . ASP A 1 1211 ? -31.742 -28.592 33.934 1.00 63.00 1211 ASP A N 1
ATOM 9123 C CA . ASP A 1 1211 ? -30.803 -27.857 34.809 1.00 63.00 1211 ASP A CA 1
ATOM 9124 C C . ASP A 1 1211 ? -31.254 -27.460 36.235 1.00 63.00 1211 ASP A C 1
ATOM 9126 O O . ASP A 1 1211 ? -30.756 -26.506 36.819 1.00 63.00 1211 ASP A O 1
ATOM 9130 N N . SER A 1 1212 ? -32.095 -28.273 36.881 1.00 47.09 1212 SER A N 1
ATOM 9131 C CA . SER A 1 1212 ? -32.814 -27.980 38.137 1.00 47.09 1212 SER A CA 1
ATOM 9132 C C . SER A 1 1212 ? -31.978 -27.738 39.419 1.00 47.09 1212 SER A C 1
ATOM 9134 O O . SER A 1 1212 ? -32.475 -27.884 40.547 1.00 47.09 1212 SER A O 1
ATOM 9136 N N . ASN A 1 1213 ? -30.707 -27.347 39.312 1.00 49.56 1213 ASN A N 1
ATOM 9137 C CA . ASN A 1 1213 ? -29.850 -26.943 40.412 1.00 49.56 1213 ASN A CA 1
ATOM 9138 C C . ASN A 1 1213 ? -29.418 -25.459 40.328 1.00 49.56 1213 ASN A C 1
ATOM 9140 O O . ASN A 1 1213 ? -28.307 -25.178 39.882 1.00 49.56 1213 ASN A O 1
ATOM 9144 N N . PRO A 1 1214 ? -30.177 -24.529 40.943 1.00 48.94 1214 PRO A N 1
ATOM 9145 C CA . PRO A 1 1214 ? -29.883 -23.084 40.968 1.00 48.94 1214 PRO A CA 1
ATOM 9146 C C . PRO A 1 1214 ? -28.615 -22.667 41.744 1.00 48.94 1214 PRO A C 1
ATOM 9148 O O . PRO A 1 1214 ? -28.459 -21.508 42.124 1.00 48.94 1214 PRO A O 1
ATOM 9151 N N . TRP A 1 1215 ? -27.719 -23.608 42.051 1.00 44.94 1215 TRP A N 1
ATOM 9152 C CA . TRP A 1 1215 ? -26.517 -23.404 42.866 1.00 44.94 1215 TRP A CA 1
ATOM 9153 C C . TRP A 1 1215 ? -25.233 -23.936 42.225 1.00 44.94 1215 TRP A C 1
ATOM 9155 O O . TRP A 1 1215 ? -24.179 -23.874 42.864 1.00 44.94 1215 TRP A O 1
ATOM 9165 N N . VAL A 1 1216 ? -25.302 -24.482 41.010 1.00 45.94 1216 VAL A N 1
ATOM 9166 C CA . VAL A 1 1216 ? -24.136 -24.948 40.256 1.00 45.94 1216 VAL A CA 1
ATOM 9167 C C . VAL A 1 1216 ? -24.251 -24.388 38.848 1.00 45.94 1216 VAL A C 1
ATOM 9169 O O . VAL A 1 1216 ? -25.130 -24.793 38.107 1.00 45.94 1216 VAL A O 1
ATOM 9172 N N . VAL A 1 1217 ? -23.372 -23.446 38.521 1.00 49.00 1217 VAL A N 1
ATOM 9173 C CA . VAL A 1 1217 ? -23.139 -23.006 37.143 1.00 49.00 1217 VAL A CA 1
ATOM 9174 C C . VAL A 1 1217 ? -22.182 -24.038 36.541 1.00 49.00 1217 VAL A C 1
ATOM 9176 O O . VAL A 1 1217 ? -21.077 -24.211 37.071 1.00 49.00 1217 VAL A O 1
ATOM 9179 N N . GLU A 1 1218 ? -22.630 -24.806 35.547 1.00 51.16 1218 GLU A N 1
ATOM 9180 C CA . GLU A 1 1218 ? -21.726 -25.637 34.739 1.00 51.16 1218 GLU A CA 1
ATOM 9181 C C . GLU A 1 1218 ? -20.991 -24.756 33.711 1.00 51.16 1218 GLU A C 1
ATOM 9183 O O . GLU A 1 1218 ? -21.352 -23.600 33.511 1.00 51.16 1218 GLU A O 1
ATOM 9188 N N . ASN A 1 1219 ? -19.889 -25.247 33.135 1.00 49.44 1219 ASN A N 1
ATOM 9189 C CA . ASN A 1 1219 ? -19.095 -24.462 32.181 1.00 49.44 1219 ASN A CA 1
ATOM 9190 C C . ASN A 1 1219 ? -19.943 -24.119 30.944 1.00 49.44 1219 ASN A C 1
ATOM 9192 O O . ASN A 1 1219 ? -20.328 -25.038 30.231 1.00 49.44 1219 ASN A O 1
ATOM 9196 N N . GLY A 1 1220 ? -20.166 -22.827 30.697 1.00 49.78 1220 GLY A N 1
ATOM 9197 C CA . GLY A 1 1220 ? -20.869 -22.299 29.519 1.00 49.78 1220 GLY A CA 1
ATOM 9198 C C . GLY A 1 1220 ? -22.066 -21.427 29.883 1.00 49.78 1220 GLY A C 1
ATOM 9199 O O . GLY A 1 1220 ? -22.149 -20.297 29.436 1.00 49.78 1220 GLY A O 1
ATOM 9200 N N . SER A 1 1221 ? -22.879 -21.876 30.836 1.00 52.44 1221 SER A N 1
ATOM 9201 C CA . SER A 1 1221 ? -24.116 -21.189 31.212 1.00 52.44 1221 SER A CA 1
ATOM 9202 C C . SER A 1 1221 ? -23.887 -19.879 31.990 1.00 52.44 1221 SER A C 1
ATOM 9204 O O . SER A 1 1221 ? -23.039 -19.799 32.893 1.00 52.44 1221 SER A O 1
ATOM 9206 N N . THR A 1 1222 ? -24.677 -18.841 31.690 1.00 53.47 1222 THR A N 1
ATOM 9207 C CA . THR A 1 1222 ? -24.584 -17.521 32.343 1.00 53.47 1222 THR A CA 1
ATOM 9208 C C . THR A 1 1222 ? -25.442 -17.416 33.615 1.00 53.47 1222 THR A C 1
ATOM 9210 O O . THR A 1 1222 ? -25.199 -16.555 34.474 1.00 53.47 1222 THR A O 1
ATOM 9213 N N . SER A 1 1223 ? -26.405 -18.329 33.790 1.00 60.69 1223 SER A N 1
ATOM 9214 C CA . SER A 1 1223 ? -27.358 -18.391 34.901 1.00 60.69 1223 SER A CA 1
ATOM 9215 C C . SER A 1 1223 ? -27.663 -19.832 35.328 1.00 60.69 1223 SER A C 1
ATOM 9217 O O . SER A 1 1223 ? -27.849 -20.714 34.515 1.00 60.69 1223 SER A O 1
ATOM 9219 N N . GLY A 1 1224 ? -27.838 -20.096 36.627 1.00 57.19 1224 GLY A N 1
ATOM 9220 C CA . GLY A 1 1224 ? -28.202 -21.442 37.118 1.00 57.19 1224 GLY A CA 1
ATOM 9221 C C . GLY A 1 1224 ? -29.655 -21.885 36.848 1.00 57.19 1224 GLY A C 1
ATOM 9222 O O . GLY A 1 1224 ? -30.188 -22.636 37.663 1.00 57.19 1224 GLY A O 1
ATOM 9223 N N . LEU A 1 1225 ? -30.317 -21.318 35.835 1.00 62.34 1225 LEU A N 1
ATOM 9224 C CA . LEU A 1 1225 ? -31.682 -21.635 35.369 1.00 62.34 1225 LEU A CA 1
ATOM 9225 C C . LEU A 1 1225 ? -31.735 -21.814 33.831 1.00 62.34 1225 LEU A C 1
ATOM 9227 O O . LEU A 1 1225 ? -32.815 -21.821 33.234 1.00 62.34 1225 LEU A O 1
ATOM 9231 N N . GLU A 1 1226 ? -30.565 -21.833 33.195 1.00 70.19 1226 GLU A N 1
ATOM 9232 C CA . GLU A 1 1226 ? -30.358 -21.972 31.760 1.00 70.19 1226 GLU A CA 1
ATOM 9233 C C . GLU A 1 1226 ? -29.959 -23.416 31.429 1.00 70.19 1226 GLU A C 1
ATOM 9235 O O . GLU A 1 1226 ? -28.988 -23.962 31.963 1.00 70.19 1226 GLU A O 1
ATOM 9240 N N . SER A 1 1227 ? -30.726 -24.052 30.544 1.00 74.25 1227 SER A N 1
ATOM 9241 C CA . SER A 1 1227 ? -30.530 -25.457 30.203 1.00 74.25 1227 SER A CA 1
ATOM 9242 C C . SER A 1 1227 ? -29.380 -25.673 29.220 1.00 74.25 1227 SER A C 1
ATOM 9244 O O . SER A 1 1227 ? -29.436 -25.217 28.085 1.00 74.25 1227 SER A O 1
ATOM 9246 N N . TYR A 1 1228 ? -28.423 -26.507 29.630 1.00 80.75 1228 TYR A N 1
ATOM 9247 C CA . TYR A 1 1228 ? -27.294 -26.987 28.825 1.00 80.75 1228 TYR A CA 1
ATOM 9248 C C . TYR A 1 1228 ? -27.445 -28.476 28.483 1.00 80.75 1228 TYR A C 1
ATOM 9250 O O . TYR A 1 1228 ? -27.783 -29.280 29.349 1.00 80.75 1228 TYR A O 1
ATOM 9258 N N . LEU A 1 1229 ? -27.163 -28.915 27.261 1.00 82.88 1229 LEU A N 1
ATOM 9259 C CA . LEU A 1 1229 ? -27.224 -30.321 26.863 1.00 82.88 1229 LEU A CA 1
ATOM 9260 C C . LEU A 1 1229 ? -26.054 -30.686 25.947 1.00 82.88 1229 LEU A C 1
ATOM 9262 O O . LEU A 1 1229 ? -25.889 -30.124 24.874 1.00 82.88 1229 LEU A O 1
ATOM 9266 N N . GLU A 1 1230 ? -25.304 -31.719 26.321 1.00 86.19 1230 GLU A N 1
ATOM 9267 C CA . GLU A 1 1230 ? -24.248 -32.300 25.491 1.00 86.19 1230 GLU A CA 1
ATOM 9268 C C . GLU A 1 1230 ? -24.616 -33.734 25.085 1.00 86.19 1230 GLU A C 1
ATOM 9270 O O . GLU A 1 1230 ? -25.053 -34.545 25.911 1.00 86.19 1230 GLU A O 1
ATOM 9275 N N . TYR A 1 1231 ? -24.444 -34.070 23.806 1.00 88.75 1231 TYR A N 1
ATOM 9276 C CA . TYR A 1 1231 ? -24.760 -35.395 23.280 1.00 88.75 1231 TYR A CA 1
ATOM 9277 C C . TYR A 1 1231 ? -23.780 -35.845 22.194 1.00 88.75 1231 TYR A C 1
ATOM 9279 O O . TYR A 1 1231 ? -23.430 -35.087 21.297 1.00 88.75 1231 TYR A O 1
ATOM 9287 N N . THR A 1 1232 ? -23.376 -37.117 22.232 1.00 92.12 1232 THR A N 1
ATOM 9288 C CA . THR A 1 1232 ? -22.573 -37.751 21.174 1.00 92.12 1232 THR A CA 1
ATOM 9289 C C . THR A 1 1232 ? -23.478 -38.583 20.269 1.00 92.12 1232 THR A C 1
ATOM 9291 O O . THR A 1 1232 ? -24.065 -39.579 20.704 1.00 92.12 1232 THR A O 1
ATOM 9294 N N . PHE A 1 1233 ? -23.583 -38.199 18.999 1.00 90.19 1233 PHE A N 1
ATOM 9295 C CA . PHE A 1 1233 ? -24.467 -38.833 18.022 1.00 90.19 1233 PHE A CA 1
ATOM 9296 C C . PHE A 1 1233 ? -23.846 -40.112 17.471 1.00 90.19 1233 PHE A C 1
ATOM 9298 O O . PHE A 1 1233 ? -22.796 -40.064 16.855 1.00 90.19 1233 PHE A O 1
ATOM 9305 N N . THR A 1 1234 ? -24.469 -41.278 17.643 1.00 86.56 1234 THR A N 1
ATOM 9306 C CA . THR A 1 1234 ? -23.852 -42.547 17.201 1.00 86.56 1234 THR A CA 1
ATOM 9307 C C . THR A 1 1234 ? -23.965 -42.812 15.701 1.00 86.56 1234 THR A C 1
ATOM 9309 O O . THR A 1 1234 ? -23.191 -43.602 15.164 1.00 86.56 1234 THR A O 1
ATOM 9312 N N . ASP A 1 1235 ? -24.929 -42.185 15.028 1.00 86.31 1235 ASP A N 1
ATOM 9313 C CA . ASP A 1 1235 ? -25.232 -42.390 13.614 1.00 86.31 1235 ASP A CA 1
ATOM 9314 C C . ASP A 1 1235 ? -25.333 -41.028 12.903 1.00 86.31 1235 ASP A C 1
ATOM 9316 O O . ASP A 1 1235 ? -25.779 -40.059 13.513 1.00 86.31 1235 ASP A O 1
ATOM 9320 N N . PRO A 1 1236 ? -24.942 -40.915 11.624 1.00 87.56 1236 PRO A N 1
ATOM 9321 C CA . PRO A 1 1236 ? -25.191 -39.706 10.852 1.00 87.56 1236 PRO A CA 1
ATOM 9322 C C . PRO A 1 1236 ? -26.675 -39.608 10.477 1.00 87.56 1236 PRO A C 1
ATOM 9324 O O . PRO A 1 1236 ? -27.331 -40.614 10.178 1.00 87.56 1236 PRO A O 1
ATOM 9327 N N . GLY A 1 1237 ? -27.214 -38.393 10.447 1.00 87.94 1237 GLY A N 1
ATOM 9328 C CA . GLY A 1 1237 ? -28.619 -38.162 10.126 1.00 87.94 1237 GLY A CA 1
ATOM 9329 C C . GLY A 1 1237 ? -29.138 -36.810 10.594 1.00 87.94 1237 GLY A C 1
ATOM 9330 O O . GLY A 1 1237 ? -28.398 -35.992 11.129 1.00 87.94 1237 GLY A O 1
ATOM 9331 N N . THR A 1 1238 ? -30.431 -36.579 10.373 1.00 90.81 1238 THR A N 1
ATOM 9332 C CA . THR A 1 1238 ? -31.125 -35.379 10.852 1.00 90.81 1238 THR A CA 1
ATOM 9333 C C . THR A 1 1238 ? -31.649 -35.613 12.263 1.00 90.81 1238 THR A C 1
ATOM 9335 O O . THR A 1 1238 ? -32.327 -36.614 12.522 1.00 90.81 1238 THR A O 1
ATOM 9338 N N . TYR A 1 1239 ? -31.362 -34.667 13.145 1.00 93.94 1239 TYR A N 1
ATOM 9339 C CA . TYR A 1 1239 ? -31.808 -34.636 14.532 1.00 93.94 1239 TYR A CA 1
ATOM 9340 C C . TYR A 1 1239 ? -32.622 -33.366 14.774 1.00 93.94 1239 TYR A C 1
ATOM 9342 O O . TYR A 1 1239 ? -32.658 -32.462 13.936 1.00 93.94 1239 TYR A O 1
ATOM 9350 N N . THR A 1 1240 ? -33.342 -33.312 15.891 1.00 93.31 1240 THR A N 1
ATOM 9351 C CA . THR A 1 1240 ? -34.156 -32.142 16.244 1.00 93.31 1240 THR A CA 1
ATOM 9352 C C . THR A 1 1240 ? -33.962 -31.805 17.710 1.00 93.31 1240 THR A C 1
ATOM 9354 O O . THR A 1 1240 ? -34.110 -32.686 18.551 1.00 93.31 1240 THR A O 1
ATOM 9357 N N . ILE A 1 1241 ? -33.648 -30.551 18.014 1.00 93.19 1241 ILE A N 1
ATOM 9358 C CA . ILE A 1 1241 ? -33.642 -29.996 19.369 1.00 93.19 1241 ILE A CA 1
ATOM 9359 C C . ILE A 1 1241 ? -34.927 -29.186 19.556 1.00 93.19 1241 ILE A C 1
ATOM 9361 O O . ILE A 1 1241 ? -35.376 -28.518 18.628 1.00 93.19 1241 ILE A O 1
ATOM 9365 N N . ALA A 1 1242 ? -35.557 -29.288 20.721 1.00 89.94 1242 ALA A N 1
ATOM 9366 C CA . ALA A 1 1242 ? -36.724 -28.485 21.063 1.00 89.94 1242 ALA A CA 1
ATOM 9367 C C . ALA A 1 1242 ? -36.489 -27.704 22.350 1.00 89.94 1242 ALA A C 1
ATOM 9369 O O . ALA A 1 1242 ? -35.914 -28.256 23.296 1.00 89.94 1242 ALA A O 1
ATOM 9370 N N . VAL A 1 1243 ? -36.987 -26.468 22.381 1.00 88.62 1243 VAL A N 1
ATOM 9371 C CA . VAL A 1 1243 ? -36.902 -25.570 23.534 1.00 88.62 1243 VAL A CA 1
ATOM 9372 C C . VAL A 1 1243 ? -38.238 -25.544 24.270 1.00 88.62 1243 VAL A C 1
ATOM 9374 O O . VAL A 1 1243 ? -39.311 -25.382 23.687 1.00 88.62 1243 VAL A O 1
ATOM 9377 N N . GLY A 1 1244 ? -38.170 -25.772 25.576 1.00 82.38 1244 GLY A N 1
ATOM 9378 C CA . GLY A 1 1244 ? -39.292 -25.800 26.498 1.00 82.38 1244 GLY A CA 1
ATOM 9379 C C . GLY A 1 1244 ? -39.027 -24.977 27.754 1.00 82.38 1244 GLY A C 1
ATOM 9380 O O . GLY A 1 1244 ? -37.973 -24.376 27.931 1.00 82.38 1244 GLY A O 1
ATOM 9381 N N . ARG A 1 1245 ? -40.007 -24.986 28.655 1.00 78.44 1245 ARG A N 1
ATOM 9382 C CA . ARG A 1 1245 ? -39.958 -24.386 29.989 1.00 78.44 1245 ARG A CA 1
ATOM 9383 C C . ARG A 1 1245 ? -40.119 -25.487 31.036 1.00 78.44 1245 ARG A C 1
ATOM 9385 O O . ARG A 1 1245 ? -41.051 -26.290 30.923 1.00 78.44 1245 ARG A O 1
ATOM 9392 N N . PHE A 1 1246 ? -39.290 -25.518 32.073 1.00 71.44 1246 PHE A N 1
ATOM 9393 C CA . PHE A 1 1246 ? -39.305 -26.606 33.053 1.00 71.44 1246 PHE A CA 1
ATOM 9394 C C . PHE A 1 1246 ? -40.670 -26.775 33.753 1.00 71.44 1246 PHE A C 1
ATOM 9396 O O . PHE A 1 1246 ? -41.361 -25.814 34.124 1.00 71.44 1246 PHE A O 1
ATOM 9403 N N . ASN A 1 1247 ? -41.081 -28.031 33.980 1.00 63.75 1247 ASN A N 1
ATOM 9404 C CA . ASN A 1 1247 ? -42.271 -28.367 34.764 1.00 63.75 1247 ASN A CA 1
ATOM 9405 C C . ASN A 1 1247 ? -41.985 -29.420 35.848 1.00 63.75 1247 ASN A C 1
ATOM 9407 O O . ASN A 1 1247 ? -41.963 -30.624 35.600 1.00 63.75 1247 ASN A O 1
ATOM 9411 N N . SER A 1 1248 ? -41.966 -28.970 37.107 1.00 56.06 1248 SER A N 1
ATOM 9412 C CA . SER A 1 1248 ? -41.778 -29.790 38.322 1.00 56.06 1248 SER A CA 1
ATOM 9413 C C . SER A 1 1248 ? -42.764 -30.963 38.564 1.00 56.06 1248 SER A C 1
ATOM 9415 O O . SER A 1 1248 ? -42.713 -31.597 39.623 1.00 56.06 1248 SER A O 1
ATOM 9417 N N . THR A 1 1249 ? -43.690 -31.273 37.644 1.00 50.62 1249 THR A N 1
ATOM 9418 C CA . THR A 1 1249 ? -44.746 -32.292 37.828 1.00 50.62 1249 THR A CA 1
ATOM 9419 C C . THR A 1 1249 ? -44.825 -33.408 36.763 1.00 50.62 1249 THR A C 1
ATOM 9421 O O . THR A 1 1249 ? -45.728 -34.247 36.851 1.00 50.62 1249 THR A O 1
ATOM 9424 N N . GLY A 1 1250 ? -43.898 -33.485 35.797 1.00 44.56 1250 GLY A N 1
ATOM 9425 C CA . GLY A 1 1250 ? -43.936 -34.428 34.661 1.00 44.56 1250 GLY A CA 1
ATOM 9426 C C . GLY A 1 1250 ? -43.609 -35.907 34.966 1.00 44.56 1250 GLY A C 1
ATOM 9427 O O . GLY A 1 1250 ? -42.689 -36.220 35.714 1.00 44.56 1250 GLY A O 1
ATOM 9428 N N . GLN A 1 1251 ? -44.361 -36.853 34.379 1.00 37.06 1251 GLN A N 1
ATOM 9429 C CA . GLN A 1 1251 ? -44.097 -38.306 34.402 1.00 37.06 1251 GLN A CA 1
ATOM 9430 C C . GLN A 1 1251 ? -43.601 -38.779 33.024 1.00 37.06 1251 GLN A C 1
ATOM 9432 O O . GLN A 1 1251 ? -44.225 -38.458 32.019 1.00 37.06 1251 GLN A O 1
ATOM 9437 N N . PHE A 1 1252 ? -42.550 -39.611 32.998 1.00 33.78 1252 PHE A N 1
ATOM 9438 C CA . PHE A 1 1252 ? -41.904 -40.151 31.790 1.00 33.78 1252 PHE A CA 1
ATOM 9439 C C . PHE A 1 1252 ? -42.873 -40.721 30.735 1.00 33.78 1252 PHE A C 1
ATOM 9441 O O . PHE A 1 1252 ? -43.551 -41.727 30.977 1.00 33.78 1252 PHE A O 1
ATOM 9448 N N . GLY A 1 1253 ? -42.839 -40.121 29.538 1.00 35.34 1253 GLY A N 1
ATOM 9449 C CA . GLY A 1 1253 ? -43.474 -40.611 28.310 1.00 35.34 1253 GLY A CA 1
ATOM 9450 C C . GLY A 1 1253 ? -44.392 -39.582 27.641 1.00 35.34 1253 GLY A C 1
ATOM 9451 O O . GLY A 1 1253 ? -45.610 -39.743 27.679 1.00 35.34 1253 GLY A O 1
ATOM 9452 N N . GLY A 1 1254 ? -43.799 -38.558 27.018 1.00 45.94 1254 GLY A N 1
ATOM 9453 C CA . GLY A 1 1254 ? -44.460 -37.402 26.389 1.00 45.94 1254 GLY A CA 1
ATOM 9454 C C . GLY A 1 1254 ? -43.829 -36.099 26.891 1.00 45.94 1254 GLY A C 1
ATOM 9455 O O . GLY A 1 1254 ? -43.439 -36.071 28.055 1.00 45.94 1254 GLY A O 1
ATOM 9456 N N . VAL A 1 1255 ? -43.691 -35.081 26.024 1.00 46.50 1255 VAL A N 1
ATOM 9457 C CA . VAL A 1 1255 ? -43.022 -33.793 26.322 1.00 46.50 1255 VAL A CA 1
ATOM 9458 C C . VAL A 1 1255 ? -43.505 -33.276 27.677 1.00 46.50 1255 VAL A C 1
ATOM 9460 O O . VAL A 1 1255 ? -44.703 -33.036 27.847 1.00 46.50 1255 VAL A O 1
ATOM 9463 N N . SER A 1 1256 ? -42.616 -33.208 28.669 1.00 56.25 1256 SER A N 1
ATOM 9464 C CA . SER A 1 1256 ? -42.981 -32.808 30.030 1.00 56.25 1256 SER A CA 1
ATOM 9465 C C . SER A 1 1256 ? -42.274 -31.537 30.483 1.00 56.25 1256 SER A C 1
ATOM 9467 O O . SER A 1 1256 ? -41.865 -31.469 31.632 1.00 56.25 1256 SER A O 1
ATOM 9469 N N . GLY A 1 1257 ? -42.242 -30.539 29.602 1.00 57.16 1257 GLY A N 1
ATOM 9470 C CA . GLY A 1 1257 ? -42.111 -29.120 29.939 1.00 57.16 1257 GLY A CA 1
ATOM 9471 C C . GLY A 1 1257 ? -43.436 -28.383 29.687 1.00 57.16 1257 GLY A C 1
ATOM 9472 O O . GLY A 1 1257 ? -44.398 -28.964 29.171 1.00 57.16 1257 GLY A O 1
ATOM 9473 N N . ASN A 1 1258 ? -43.532 -27.111 30.060 1.00 70.12 1258 ASN A N 1
ATOM 9474 C CA . ASN A 1 1258 ? -44.513 -26.196 29.476 1.00 70.12 1258 ASN A CA 1
ATOM 9475 C C . ASN A 1 1258 ? -43.892 -25.543 28.230 1.00 70.12 1258 ASN A C 1
ATOM 9477 O O . ASN A 1 1258 ? -42.690 -25.317 28.225 1.00 70.12 1258 ASN A O 1
ATOM 9481 N N . PRO A 1 125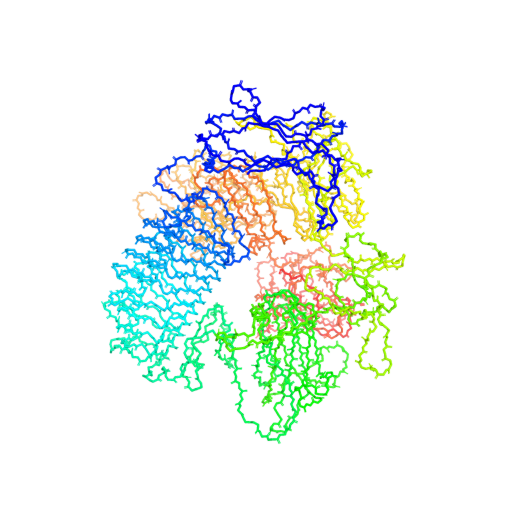9 ? -44.671 -25.210 27.195 1.00 79.25 1259 PRO A N 1
ATOM 9482 C CA . PRO A 1 1259 ? -44.162 -24.388 26.103 1.00 79.25 1259 PRO A CA 1
ATOM 9483 C C . PRO A 1 1259 ? -43.734 -22.998 26.613 1.00 79.25 1259 PRO A C 1
ATOM 9485 O O . PRO A 1 1259 ? -44.376 -22.489 27.554 1.00 79.25 1259 PRO A O 1
ATOM 9488 N N . PRO A 1 1260 ? -42.709 -22.367 26.012 1.00 80.38 1260 PRO A N 1
ATOM 9489 C CA . PRO A 1 1260 ? -42.462 -20.938 26.175 1.00 80.38 1260 PRO A CA 1
ATOM 9490 C C . PRO A 1 1260 ? -43.760 -20.143 25.940 1.00 80.38 1260 PRO A C 1
ATOM 9492 O O . PRO A 1 1260 ? -44.583 -20.477 25.090 1.00 80.38 1260 PRO A O 1
ATOM 9495 N N . GLN A 1 1261 ? -44.040 -19.159 26.790 1.00 80.38 1261 GLN A N 1
ATOM 9496 C CA . GLN A 1 1261 ? -45.290 -18.394 26.751 1.00 80.38 1261 GLN A CA 1
ATOM 9497 C C . GLN A 1 1261 ? -45.174 -17.184 25.806 1.00 80.38 1261 GLN A C 1
ATOM 9499 O O . GLN A 1 1261 ? -44.074 -16.667 25.671 1.00 80.38 1261 GLN A O 1
ATOM 9504 N N . PRO A 1 1262 ? -46.295 -16.677 25.240 1.00 77.38 1262 PRO A N 1
ATOM 9505 C CA . PRO A 1 1262 ? -46.350 -15.504 24.352 1.00 77.38 1262 PRO A CA 1
ATOM 9506 C C . PRO A 1 1262 ? -45.603 -14.254 24.838 1.00 77.38 1262 PRO A C 1
ATOM 9508 O O . PRO A 1 1262 ? -46.241 -13.422 25.484 1.00 77.38 1262 PRO A O 1
ATOM 9511 N N . GLY A 1 1263 ? -44.313 -14.107 24.506 1.00 65.31 1263 GLY A N 1
ATOM 9512 C CA . GLY A 1 1263 ? -43.412 -13.017 24.933 1.00 65.31 1263 GLY A CA 1
ATOM 9513 C C . GLY A 1 1263 ? -42.316 -13.393 25.953 1.00 65.31 1263 GLY A C 1
ATOM 9514 O O . GLY A 1 1263 ? -41.670 -12.498 26.493 1.00 65.31 1263 GLY A O 1
ATOM 9515 N N . ASP A 1 1264 ? -42.123 -14.682 26.252 1.00 75.06 1264 ASP A N 1
ATOM 9516 C CA . ASP A 1 1264 ? -40.824 -15.171 26.735 1.00 75.06 1264 ASP A CA 1
ATOM 9517 C C . ASP A 1 1264 ? -39.804 -15.054 25.576 1.00 75.06 1264 ASP A C 1
ATOM 9519 O O . ASP A 1 1264 ? -40.188 -15.184 24.414 1.00 75.06 1264 ASP A O 1
ATOM 9523 N N . PHE A 1 1265 ? -38.525 -14.831 25.876 1.00 78.31 1265 PHE A N 1
ATOM 9524 C CA . PHE A 1 1265 ? -37.434 -14.755 24.894 1.00 78.31 1265 PHE A CA 1
ATOM 9525 C C . PHE A 1 1265 ? -36.265 -15.630 25.340 1.00 78.31 1265 PHE A C 1
ATOM 9527 O O . PHE A 1 1265 ? -35.971 -15.703 26.536 1.00 78.31 1265 PHE A O 1
ATOM 9534 N N . TYR A 1 1266 ? -35.600 -16.285 24.394 1.00 79.44 1266 TYR A N 1
ATOM 9535 C CA . TYR A 1 1266 ? -34.407 -17.081 24.650 1.00 79.44 1266 TYR A CA 1
ATOM 9536 C C . TYR A 1 1266 ? -33.447 -17.037 23.459 1.00 79.44 1266 TYR A C 1
ATOM 9538 O O . TYR A 1 1266 ? -33.847 -16.811 22.319 1.00 79.44 1266 TYR A O 1
ATOM 9546 N N . VAL A 1 1267 ? -32.172 -17.313 23.727 1.00 81.69 1267 VAL A N 1
ATOM 9547 C CA . VAL A 1 1267 ? -31.157 -17.545 22.695 1.00 81.69 1267 VAL A CA 1
ATOM 9548 C C . VAL A 1 1267 ? -30.705 -18.991 22.814 1.00 81.69 1267 VAL A C 1
ATOM 9550 O O . VAL A 1 1267 ? -30.083 -19.344 23.810 1.00 81.69 1267 VAL A O 1
ATOM 9553 N N . LEU A 1 1268 ? -31.054 -19.825 21.832 1.00 84.38 1268 LEU A N 1
ATOM 9554 C CA . LEU A 1 1268 ? -30.581 -21.203 21.718 1.00 84.38 1268 LEU A CA 1
ATOM 9555 C C . LEU A 1 1268 ? -29.262 -21.224 20.959 1.00 84.38 1268 LEU A C 1
ATOM 9557 O O . LEU A 1 1268 ? -29.207 -20.870 19.785 1.00 84.38 1268 LEU A O 1
ATOM 9561 N N . GLN A 1 1269 ? -28.222 -21.722 21.601 1.00 82.69 1269 GLN A N 1
ATOM 9562 C CA . GLN A 1 1269 ? -26.941 -21.980 20.973 1.00 82.69 1269 GLN A CA 1
ATOM 9563 C C . GLN A 1 1269 ? -26.832 -23.439 20.564 1.00 82.69 1269 GLN A C 1
ATOM 9565 O O . GLN A 1 1269 ? -27.216 -24.342 21.310 1.00 82.69 1269 GLN A O 1
ATOM 9570 N N . VAL A 1 1270 ? -26.297 -23.671 19.370 1.00 86.75 1270 VAL A N 1
ATOM 9571 C CA . VAL A 1 1270 ? -26.101 -25.004 18.812 1.00 86.75 1270 VAL A CA 1
ATOM 9572 C C . VAL A 1 1270 ? -24.691 -25.117 18.249 1.00 86.75 1270 VAL A C 1
ATOM 9574 O O . VAL A 1 1270 ? -24.348 -24.413 17.304 1.00 86.75 1270 VAL A O 1
ATOM 9577 N N . SER A 1 1271 ? -23.906 -26.057 18.774 1.00 87.19 1271 SER A N 1
ATOM 9578 C CA . SER A 1 1271 ? -22.562 -26.382 18.282 1.00 87.19 1271 SER A CA 1
ATOM 9579 C C . SER A 1 1271 ? -22.489 -27.850 17.889 1.00 87.19 1271 SER A C 1
ATOM 9581 O O . SER A 1 1271 ? -22.890 -28.719 18.665 1.00 87.19 1271 SER A O 1
ATOM 9583 N N . ILE A 1 1272 ? -21.985 -28.153 16.690 1.00 87.38 1272 ILE A N 1
ATOM 9584 C CA . ILE A 1 1272 ? -21.920 -29.527 16.168 1.00 87.38 1272 ILE A CA 1
ATOM 9585 C C . ILE A 1 1272 ? -20.555 -29.784 15.539 1.00 87.38 1272 ILE A C 1
ATOM 9587 O O . ILE A 1 1272 ? -20.140 -29.130 14.583 1.00 87.38 1272 ILE A O 1
ATOM 9591 N N . GLU A 1 1273 ? -19.880 -30.811 16.038 1.00 84.94 1273 GLU A N 1
ATOM 9592 C CA . GLU A 1 1273 ? -18.575 -31.237 15.555 1.00 84.94 1273 GLU A CA 1
ATOM 9593 C C . GLU A 1 1273 ? -18.629 -31.719 14.097 1.00 84.94 1273 GLU A C 1
ATOM 9595 O O . GLU A 1 1273 ? -19.351 -32.663 13.747 1.00 84.94 1273 GLU A O 1
ATOM 9600 N N . GLY A 1 1274 ? -17.833 -31.070 13.243 1.00 73.44 1274 GLY A N 1
ATOM 9601 C CA . GLY A 1 1274 ? -17.747 -31.373 11.815 1.00 73.44 1274 GLY A CA 1
ATOM 9602 C C . GLY A 1 1274 ? -18.924 -30.858 10.977 1.00 73.44 1274 GLY A C 1
ATOM 9603 O O . GLY A 1 1274 ? -19.098 -31.318 9.846 1.00 73.44 1274 GLY A O 1
ATOM 9604 N N . HIS A 1 1275 ? -19.741 -29.939 11.503 1.00 78.06 1275 HIS A N 1
ATOM 9605 C CA . HIS A 1 1275 ? -20.772 -29.256 10.719 1.00 78.06 1275 HIS A CA 1
ATOM 9606 C C . HIS A 1 1275 ? -20.151 -28.245 9.741 1.00 78.06 1275 HIS A C 1
ATOM 9608 O O . HIS A 1 1275 ? -19.117 -27.650 10.027 1.00 78.06 1275 HIS A O 1
ATOM 9614 N N . SER A 1 1276 ? -20.760 -28.045 8.569 1.00 70.94 1276 SER A N 1
ATOM 9615 C CA . SER A 1 1276 ? -20.282 -27.056 7.589 1.00 70.94 1276 SER A CA 1
ATOM 9616 C C . SER A 1 1276 ? -20.532 -25.623 8.080 1.00 70.94 1276 SER A C 1
ATOM 9618 O O . SER A 1 1276 ? -21.599 -25.350 8.628 1.00 70.94 1276 SER A O 1
ATOM 9620 N N . TYR A 1 1277 ? -19.578 -24.719 7.851 1.00 64.12 1277 TYR A N 1
ATOM 9621 C CA . TYR A 1 1277 ? -19.620 -23.303 8.242 1.00 64.12 1277 TYR A CA 1
ATOM 9622 C C . TYR A 1 1277 ? -19.066 -22.406 7.126 1.00 64.12 1277 TYR A C 1
ATOM 9624 O O . TYR A 1 1277 ? -18.403 -22.901 6.212 1.00 64.12 1277 TYR A O 1
ATOM 9632 N N . SER A 1 1278 ? -19.361 -21.101 7.161 1.00 44.75 1278 SER A N 1
ATOM 9633 C CA . SER A 1 1278 ? -18.770 -20.131 6.225 1.00 44.75 1278 SER A CA 1
ATOM 9634 C C . SER A 1 1278 ? -17.541 -19.480 6.853 1.00 44.75 1278 SER A C 1
ATOM 9636 O O . SER A 1 1278 ? -17.655 -18.893 7.925 1.00 44.75 1278 SER A O 1
ATOM 9638 N N . THR A 1 1279 ? -16.389 -19.552 6.192 1.00 34.25 1279 THR A N 1
ATOM 9639 C CA . THR A 1 1279 ? -15.197 -18.771 6.556 1.00 34.25 1279 THR A CA 1
ATOM 9640 C C . THR A 1 1279 ? -15.304 -17.382 5.926 1.00 34.25 1279 THR A C 1
ATOM 9642 O O . THR A 1 1279 ? -15.443 -17.298 4.704 1.00 34.25 1279 THR A O 1
ATOM 9645 N N . SER A 1 1280 ? -15.310 -16.339 6.761 1.00 29.33 1280 SER A N 1
ATOM 9646 C CA . SER A 1 1280 ? -15.218 -14.921 6.377 1.00 29.33 1280 SER A CA 1
ATOM 9647 C C . SER A 1 1280 ? -13.871 -14.587 5.756 1.00 29.33 1280 SER A C 1
ATOM 9649 O O . SER A 1 1280 ? -12.860 -15.037 6.348 1.00 29.33 1280 SER A O 1
#

=== Feature glossary ===
Legend for the data blocks above and below:

— What the protein is —

The amino-acid sequence is the protein's primary structure: the linear order of residues from the N-terminus to the C-terminus, written in one-letter code. Everything else here — the 3D coordinates, the secondary structure, the domain annotations — is ultimately a consequence of this string.

Functional annotations link the protein to curated databases. InterPro entries identify conserved domains and families by matching the sequence against member-database signatures (Pfam, PROSITE, CDD, …). Gene Ontology (GO) terms describe molecular function, biological process, and cellular component in a controlled vocabulary. CATH places the structure in a hierarchical fold classification (Class/Architecture/Topology/Homologous-superfamily). The organism is the source species.

— Where its atoms are —

Atomic coordinates in PDBx/mmCIF format — the same representation the Protein Data Bank distributes. Each line of the _atom_site loop places one backbone atom in Cartesian space (units: ångströms, origin: arbitrary).

The six renders are orthographic views along the three Cartesian axes in both directions. Representation (cartoon, sticks, or surface) and color scheme (sequence-rainbow or by-chain) vary across proteins so the training set covers all the common visualization conventions.

— Local backbone conformation —

Eight-state secondary structure (DSSP): H is the canonical α-helix, G the tighter 3₁₀-helix, I the wider π-helix; E/B are β-structure, T and S are turns and bends, and '-' is everything else. DSSP derives these from the pattern of main-chain N–H···O=C hydrogen bonds, not from the sequence.

Three-state secondary structure (P-SEA) collapses the eight DSSP classes into helix (a), strand (b), and coil (c). P-SEA assigns these from Cα geometry alone — distances and angles — without requiring backbone oxygens, so it works on any Cα trace.

φ (phi) and ψ (psi) are the two rotatable backbone dihedrals per residue: φ is the C(i-1)–N–Cα–C torsion, ψ is the N–Cα–C–N(i+1) torsion, both in degrees on (−180°, 180°]. α-helical residues cluster near (−60°, −45°); β-strand residues near (−120°, +130°). A Ramachandran plot is simply a scatter of (φ, ψ) for every residue.

— Global shape and packing —

The geometric summary reports three shape descriptors. Rg (radius of gyration) measures how spread out the Cα atoms are about their centre of mass; compact globular proteins have small Rg, elongated or unfolded ones large. Cα contacts (<8 Å, |i−j|>4) count long-range residue pairs in spatial proximity — high for tightly packed folds, near zero for rods or random coil. The bounding-box extents give the protein's footprint along x, y, z in Å.

SASA measures how much of the protein is reachable by solvent. It is computed by rolling a water-sized probe over the atomic surface and summing the exposed area (Å²). Per-residue SASA distinguishes core (buried, low SASA) from surface (exposed, high SASA) residues; total SASA is a whole-molecule size measure.

Plot images: a contact map (which residues are close in 3D, as an N×N binary image), a Ramachandran scatter (backbone torsion angles, revealing secondary-structure composition at a glance), and — for AlphaFold structures — a PAE heatmap (pairwise prediction confidence).

— Structural neighborhood —

A 3Di character summarizes, for each residue, the relative orientation of the Cα frame of its nearest spatial neighbor. Because it encodes fold topology rather than chemistry, 3Di alignments detect remote structural similarity that sequence alignment misses.

The Foldseek neighbor list gives the closest experimentally determined structures in the PDB, ranked by structural alignment. TM-score near 1 means near-identical fold; near 0.3 means only rough topology match. This is how one finds what a novel AlphaFold prediction most resembles in the solved-structure universe.

— Confidence and disorder —

For AlphaFold models, the B-factor field carries pLDDT — the model's own estimate of local accuracy on a 0–100 scale. Regions with pLDDT<50 should be treated as essentially unmodeled; they often correspond to intrinsically disordered segments.

Crystallographic B-factors measure how much each atom's electron density is smeared out, in Å². They rise in mobile loops and surface residues and fall in the buried interior. In AlphaFold models this column is repurposed to hold pLDDT instead.

Predicted Aligned Error (PAE) is an AlphaFold confidence matrix: entry (i, j) is the expected error in the position of residue j, in ångströms, when the prediction is superimposed on the true structure at residue i. Low PAE within a block of residues means that block is internally rigid and well-predicted; high PAE between two blocks means their relative placement is uncertain even if each block individually is confident.